Protein AF-A0A7J2SWM5-F1 (afdb_monomer)

Foldseek 3Di:
DDPDPDDDPLRVVLVVVLVVQLVVQLVQLVLCLLQLLAFCPALLLLLLLLLVCVVPQHRADFQCCLFVVDRHCLLVWVQQVSVVVSVQCVVPSAQSSLSSVLSCLQSLLLVLLLVLLVVLPFDSLLSVLLSLLSSLFQLSLLLSLLGRDLLSNLSNLLSQLLSCLVVVVLVVNVVSLVNVLNSGLCSLVLQLLSLVLSLCVPQNVNSVVPVVCCVPPSNVSSVVSNVVSVVSSLVSLCSNLPVVCVPPPDPVVNDDSVVSSVVVVVLLPDFDPDDPLLLLLLVVLLVVLCLLLLVLLVLVVSLCSSQVSVSCCCRTRNVPLRRFSNHNCSSVNNNSSSSSNSSSSSPLQDPDDLSLVLSVVSLVLSCVVDPVCLPDDPRDDDDSVNSCVSPVVSVVVVVVSVVVVVDDDDDDDDDRPVRRVVSSVSSSVSSVSSSVSSNCCHLVNLSQADSDGPRHSSNPTDPDRQLLSVCLVVQCVLPDQAFAEEEEGSCSSVNSSHPRYHYFFPADVRRNNDPDDLVRHGQKYKYFFQGLVRGDPSVNCCFFPVVQKDWAEKEADLDVPPHIITMIGGNDDDDHHYHYSDFNKFAPVQKDAFDADFDQDDPPDQTWGWRPDDPDADKTWGIKDSQTKDFWAKKKKWWFKAFADQFFAWFWKKFKAAPQRPATLDIGTDTPVQAPGHPDIDIDMDMATDLGGTTGIMTTTINGRSPTIMITRIITMDRPDDDPQKDKAFPNLKDADPQWDQDSSRKTKHAFDAWFWGIKDDFDKDAAAKKKKAWPKDFDPKDQLWKKKKWKAFPVNPGTQWIFMDGPVCCPPPRIDMGGGHGITGGIMIIMTTNTIHGMMITGIMMIGTDDPVCPQPKDKDKAWPSLKDADPQWDDDPRKIKGAQDAQFWGIKDDFTKDAFWKKKKKWFKAFAPKDQAKKKKWFKAADLRPGTQDIDIDGPVQHHGGDIDIDIGGDPAMGGRIMTTIGIHRTHGMMMTGIMIMTTTHHHHDHDDDDPDDDDDDDDDDDDDDDDPPDPPVVPPDDDDDDDDDDDDDDDDDDDDDDDPDDDDDDDDDDDDDDDDDDDDDDDDDDDDDDDDDDDDDDDDDDDDDDDDD

Secondary structure (DSSP, 8-state):
-----PPPHHHHHHHHHHHHHHHHHHHHHHHHHTTT---IIIIIHHHHHHHHHHTTSTT--SHHHHHH--S-GGGT---TTHHHHHHHHTTS-SHHHHHHHHHHHHHHHHHHHHHHHHHTT--HHHHHHHHHHHHT-HHHHHHHTT---GGGGHHHHHHHHHHHHHTT-HHHHHHHHHHHHHH-TTHHHHHHHHHHHHHHHHHGGGGG-HHHHTTSHHHHHHHHHHHHHHHHHHHHHHIIIIITHHHHS-TTS---HHHHHHHHHHHTTS-----HHHHHHHHHHHHHHHHHTTTGGGGSGGGHHHHHHHHHIIIII-GGGGS-TTSTTHHHHHHHHHHHHHHHHTT--SS--HHHHHHHHHHHHHHHHHGGGTTS-SSSSS-HHHHHHHHHHHHHHHHHHHHHTTS------S-HHHHHHHHHHHHHHHHHHHHHHHHHHSTTSGGG--SS-TT-GGG---SS--TTGGGHHHHHTTS-TTS-EEE-TTTHHHH-SSSSEEE--S-TTT-S--S-BTTB--SEEEEETTTGGGS-HHHHHHHHTS--EEEEEEEE--SSSS--EEEEEET--S--EEEESS-EEE-TTTSEESSSEEE---TTS--EEEB---SS------EE-EEEEE-SEEEEEEEEEEESS---SEEEEEEEEETTTTEEEEEEEEETTTSSSTT-EEEEEEEEEESS-EEEEEEEEE----SS-EEEEEEEEEE----TTEEEEPGGGSEE-TT-EE-TTS-EEEEEE-SEEEEE---EEE-SEEEEEEEEEEESS--TT-EEEEEEEETTTTEEEEEEEEEGGGHHHHTEEEEEESS-EEEEEEEEEEEEEEEEEEEEEEEEEEEPGGGPSEEEEEEE-TTSSEE-TTEEEETTEEEEES--SEEEEE---EEE-SEEEEEEEEEEESS--TT-EEEEEEEETTTTEEEEEEEEETTT-SSSEEEEEEEEESS-EEEEEEEEEEES--SEEEEEEEEEEEEE----------------------------HHHHHHH-------------------------------------------------------------------------

Radius of gyration: 42.25 Å; Cα contacts (8 Å, |Δi|>4): 2128; chains: 1; bounding box: 121×92×126 Å

Sequence (1096 aa):
MKLRSRLSPASASLLAILAFYTVLLIYLAELRYESFYTQEWDLGIFMQALWSTLHGRLLYDAGDYVTFHTESLLIIHPALILLPLSLIYGLYPHAITLFVIQALAVASSAVPLYMIGERFGASRPALIGAIVVYLLNPFLLGSYFYDFHLEAFLPLESFSLFYLLMRRRYGLAAVVFILGVFTLEIFPFIALFMAIYFAYDRFGIGMLAFWRRIRDGTYRMYLYFAAAAVLSYVMLRFIEHGLVPALVTPTDVQGNTIGLVWRQIIYLFMPSAANYQQIVYSVAYWLLLYASFGFLAFRHPKHLIIALPLLYFSIILMPYFAQYMGFQYGFIFIIPVAIGSIIGLSRLKSGRSASLILSIALILLYYSVIYPGARAFIFKTVGVEELLALLLAPAAIAAAAIVSEGRAIPGVGAQRGRRNLRVASLLLAVLVVLAAADFTFSPLNPNANAPNPPWGSGYTISYHANPAYKYMHDLLSYYETNETVVASSFLFPYVANNLNSYPGGYGPSTFKYLPFKETNLPQYILVDAFEFNQLPSCIQNALVNESFYGLRAWIVSSSPYPGSIMLFQLGYSGSPAIYTAEPLVFDYRNLDLGQGSILVRSNSSPSYYIYEPPNHGGYATMWYGPYTLLPPGTYRANFLIKSVGNYSGYLLTLDVATNLGREIIASEPLYGYELAGPGKWTNVSIEFTLTHVTPLVELRGIWSSGATSLYLANITLEPMQVPGNTTVIFPWQLKHSPQMRIAADGSLVGEDLGPQTAWYGPYIGMQPGLYLVRYNMNSSGASPSDKMQIEVTADYGNVTLYTSPLCAAHMRDGSEFYLLLNGSYSAVEFKAYVYNWSGPLALENITITRLPSSALPLAIHQIYYPCELDTTGAGALSDGVIRAVNAAGTMVWYGPYTTLYPGIYDVTFALNSSGAPADSTLYLQVTANDGSVILREVKVTGAEISGPTPITIPLTLNQTEQYVEFRGYAVNWEGPLELDYIELNGTMTGGVPARRGFGSSGELGYLAEHPFVDWSEDLYRVLHRGLPVVHLGRIAHEPPDRLDHLLRRVRVDQGEPQLPVRRYRGGYDRGPAEHRLHDRLAERVLAGRGQQDVRR

pLDDT: mean 77.26, std 21.42, range [23.33, 98.75]

Nearest PDB structures (foldseek):
  4xup-assembly4_D  TM=3.118E-01  e=1.165E-03  Paenibacillus barcinonensis
  2wze-assembly2_B  TM=5.112E-01  e=3.599E-02  Acetivibrio thermocellus
  2wze-assembly1_A  TM=5.294E-01  e=1.129E-01  Acetivibrio thermocellus
  4xup-assembly2_B  TM=2.538E-01  e=2.430E-03  Paenibacillus barcinonensis
  4xuo-assembly2_B  TM=4.594E-01  e=4.716E-01  Paenibacillus barcinonensis

Solvent-accessible surface area (backbone atoms only — not comparable to full-atom values): 59467 Å² total; per-residue (Å²): 139,86,94,74,85,74,72,53,70,70,57,49,52,50,52,50,51,38,54,52,48,30,53,52,46,33,54,49,51,47,25,16,50,41,46,47,63,40,38,30,86,41,40,12,33,56,46,12,14,32,45,23,44,80,72,79,37,70,32,23,32,45,60,54,20,18,53,70,71,34,59,26,49,43,52,81,48,54,31,59,49,52,62,69,45,20,66,56,35,72,76,49,84,48,72,65,52,52,41,47,53,42,26,50,31,49,43,52,20,51,53,35,46,45,54,45,21,52,74,63,57,37,57,69,66,44,46,54,30,52,46,47,28,57,69,34,21,28,34,51,41,5,15,59,47,38,42,63,62,66,47,41,42,48,37,29,36,52,32,39,30,52,40,24,53,76,68,66,40,54,72,63,23,49,53,39,46,54,50,34,51,23,42,36,80,64,40,22,59,54,47,26,26,48,24,49,37,57,42,38,75,75,43,43,81,64,52,73,46,47,89,70,37,62,73,39,71,64,52,40,52,32,48,50,47,32,50,47,18,55,52,49,41,55,49,41,44,41,36,22,51,36,56,43,43,78,74,63,49,65,78,91,74,67,66,63,33,70,60,51,40,51,49,57,62,49,49,78,77,45,64,49,95,69,54,69,70,42,33,51,38,14,52,48,41,53,52,52,58,38,46,64,55,44,47,29,24,68,69,27,62,69,30,47,54,48,33,50,64,55,48,44,40,26,37,53,39,46,20,75,69,30,60,44,44,11,33,53,52,28,31,61,64,46,44,37,48,52,58,8,21,44,52,14,55,29,66,76,81,62,102,72,57,66,65,60,58,47,24,52,50,51,49,57,43,54,44,64,74,54,61,88,38,90,88,55,57,89,87,80,72,60,49,71,67,57,56,46,55,70,53,47,59,55,53,52,51,53,51,50,54,60,59,55,70,75,73,73,86,88,80,86,80,96,62,66,69,72,49,51,54,55,52,52,54,51,52,30,50,52,30,51,51,37,26,52,50,25,33,58,67,9,51,85,22,76,87,54,34,36,94,81,30,98,39,30,60,10,18,36,62,50,97,56,66,37,68,57,47,82,47,48,64,65,51,51,69,78,56,62,77,86,49,37,30,35,15,21,34,46,51,18,51,81,49,19,81,28,92,43,35,34,68,27,35,86,29,74,88,48,53,78,53,59,93,61,43,86,93,41,69,57,50,27,40,39,40,31,50,64,48,52,90,23,35,46,66,56,57,48,42,34,41,44,74,63,61,48,47,20,56,54,24,34,40,38,37,48,47,88,69,57,31,31,40,35,34,33,26,55,74,43,83,70,84,54,47,79,43,78,49,38,72,39,55,41,35,75,90,46,41,49,76,63,48,58,49,81,55,79,56,64,100,86,46,86,52,32,38,34,32,62,63,68,102,64,80,58,89,38,47,39,34,31,35,62,44,43,58,42,67,54,48,48,34,35,42,33,36,37,33,30,38,60,46,94,53,56,56,73,45,29,32,40,36,34,25,23,74,85,70,76,42,77,57,39,76,48,80,42,40,35,70,79,44,79,44,62,70,35,74,29,77,47,75,50,70,45,57,39,72,30,40,43,53,36,31,23,62,29,38,31,55,38,52,58,86,51,43,38,32,43,44,38,37,39,49,41,72,62,78,65,53,95,53,41,47,77,48,49,37,77,55,37,50,63,30,95,71,39,44,76,45,86,65,34,26,34,31,34,55,60,40,60,72,39,60,48,35,30,34,48,69,40,76,47,60,59,41,44,28,44,37,36,51,47,66,51,71,51,84,48,47,58,66,20,30,32,36,41,37,32,25,22,63,75,67,78,37,80,77,41,37,35,51,39,20,59,69,48,45,83,74,54,32,55,49,78,48,78,38,74,50,73,42,51,38,31,23,50,30,33,35,33,56,36,37,44,39,46,40,36,32,59,34,36,39,40,35,54,50,63,86,80,57,57,69,31,82,42,77,50,75,50,49,39,48,45,40,48,60,38,100,47,24,45,78,53,100,67,23,33,40,29,59,60,32,58,80,41,53,34,37,32,35,39,54,25,55,46,60,9,25,47,33,39,40,29,39,34,29,33,24,61,83,25,46,70,77,11,28,38,39,43,34,37,22,22,61,82,58,77,38,78,79,44,76,44,83,44,36,24,72,74,34,79,36,86,35,74,51,72,43,83,46,77,38,92,44,26,41,46,38,28,27,52,30,37,37,23,38,61,25,43,43,47,41,34,37,58,35,37,38,40,39,35,36,39,62,55,65,48,76,66,80,86,73,92,75,90,82,85,86,88,80,90,88,88,83,87,84,82,87,81,90,64,73,72,70,70,74,74,79,77,83,86,83,85,89,77,93,82,79,90,89,80,89,86,88,92,84,82,82,90,89,81,86,86,87,89,79,90,86,87,82,83,90,88,84,88,88,89,82,90,90,86,82,86,82,88,86,86,87,85,90,89,82,87,88,88,88,80,90,83,92,86,93,86,89,86,87,79,87,81,86,133

Mean predicted aligned error: 17.8 Å

Structure (mmCIF, N/CA/C/O backbone):
data_AF-A0A7J2SWM5-F1
#
_entry.id   AF-A0A7J2SWM5-F1
#
loop_
_atom_site.group_PDB
_atom_site.id
_atom_site.type_symbol
_atom_site.label_atom_id
_atom_site.label_alt_id
_atom_site.label_comp_id
_atom_site.label_asym_id
_atom_site.label_entity_id
_atom_site.label_seq_id
_atom_site.pdbx_PDB_ins_code
_atom_site.Cartn_x
_atom_site.Cartn_y
_atom_site.Cartn_z
_atom_site.occupancy
_atom_site.B_iso_or_equiv
_atom_site.auth_seq_id
_atom_site.auth_comp_id
_atom_site.auth_asym_id
_atom_site.auth_atom_id
_atom_site.pdbx_PDB_model_num
ATOM 1 N N . MET A 1 1 ? -41.248 -31.120 19.106 1.00 33.94 1 MET A N 1
ATOM 2 C CA . MET A 1 1 ? -40.777 -29.717 19.250 1.00 33.94 1 MET A CA 1
ATOM 3 C C . MET A 1 1 ? -41.685 -28.780 18.453 1.00 33.94 1 MET A C 1
ATOM 5 O O . MET A 1 1 ? -42.180 -29.207 17.420 1.00 33.94 1 MET A O 1
ATOM 9 N N . LYS A 1 2 ? -41.901 -27.529 18.891 1.00 33.38 2 LYS A N 1
ATOM 10 C CA . LYS A 1 2 ? -42.602 -26.484 18.108 1.00 33.38 2 LYS A CA 1
ATOM 11 C C . LYS A 1 2 ? -41.698 -25.253 17.927 1.00 33.38 2 LYS A C 1
ATOM 13 O O . LYS A 1 2 ? -41.814 -24.288 18.676 1.00 33.38 2 LYS A O 1
ATOM 18 N N . LEU A 1 3 ? -40.810 -25.271 16.929 1.00 39.44 3 LEU A N 1
ATOM 19 C CA . LEU A 1 3 ? -40.121 -24.052 16.485 1.00 39.44 3 LEU A CA 1
ATOM 20 C C . LEU A 1 3 ? -41.102 -23.192 15.677 1.00 39.44 3 LEU A C 1
ATOM 22 O O . LEU A 1 3 ? -41.397 -23.518 14.530 1.00 39.44 3 LEU A O 1
ATOM 26 N N . ARG A 1 4 ? -41.614 -22.102 16.268 1.00 41.44 4 ARG A N 1
ATOM 27 C CA . ARG A 1 4 ? -42.231 -20.977 15.526 1.00 41.44 4 ARG A CA 1
ATOM 28 C C . ARG A 1 4 ? -42.375 -19.691 16.356 1.00 41.44 4 ARG A C 1
ATOM 30 O O . ARG A 1 4 ? -43.365 -18.970 16.245 1.00 41.44 4 ARG A O 1
ATOM 37 N N . SER A 1 5 ? -41.363 -19.358 17.157 1.00 45.75 5 SER A N 1
ATOM 38 C CA . SER A 1 5 ? -41.208 -18.003 17.697 1.00 45.75 5 SER A CA 1
ATOM 39 C C . SER A 1 5 ? -40.837 -17.043 16.561 1.00 45.75 5 SER A C 1
ATOM 41 O O . SER A 1 5 ? -39.659 -16.861 16.256 1.00 45.75 5 SER A O 1
ATOM 43 N N . ARG A 1 6 ? -41.842 -16.449 15.902 1.00 52.25 6 ARG A N 1
ATOM 44 C CA . ARG A 1 6 ? -41.612 -15.336 14.967 1.00 52.25 6 ARG A CA 1
ATOM 45 C C . ARG A 1 6 ? -40.879 -14.218 15.717 1.00 52.25 6 ARG A C 1
ATOM 47 O O . ARG A 1 6 ? -41.316 -13.829 16.800 1.00 52.25 6 ARG A O 1
ATOM 54 N N . LEU A 1 7 ? -39.781 -13.720 15.147 1.00 61.47 7 LEU A N 1
ATOM 55 C CA . LEU A 1 7 ? -39.074 -12.547 15.666 1.00 61.47 7 LEU A CA 1
ATOM 56 C C . LEU A 1 7 ? -40.048 -11.369 15.791 1.00 61.47 7 LEU A C 1
ATOM 58 O O . LEU A 1 7 ? -40.961 -11.221 14.975 1.00 61.47 7 LEU A O 1
ATOM 62 N N . SER A 1 8 ? -39.861 -10.518 16.804 1.00 74.25 8 SER A N 1
ATOM 63 C CA . SER A 1 8 ? -40.650 -9.284 16.877 1.00 74.25 8 SER A CA 1
ATOM 64 C C . SER A 1 8 ? -40.290 -8.383 15.686 1.00 74.25 8 SER A C 1
ATOM 66 O O . SER A 1 8 ? -39.123 -8.389 15.289 1.00 74.25 8 SER A O 1
ATOM 68 N N . PRO A 1 9 ? -41.220 -7.582 15.128 1.00 74.75 9 PRO A N 1
ATOM 69 C CA . PRO A 1 9 ? -40.916 -6.734 13.974 1.00 74.75 9 PRO A CA 1
ATOM 70 C C . PRO A 1 9 ? -39.692 -5.835 14.191 1.00 74.75 9 PRO A C 1
ATOM 72 O O . PRO A 1 9 ? -38.827 -5.776 13.333 1.00 74.75 9 PRO A O 1
ATOM 75 N N . ALA A 1 10 ? -39.543 -5.248 15.384 1.00 71.94 10 ALA A N 1
ATOM 76 C CA . ALA A 1 10 ? -38.369 -4.449 15.748 1.00 71.94 10 ALA A CA 1
ATOM 77 C C . ALA A 1 10 ? -37.061 -5.265 15.798 1.00 71.94 10 ALA A C 1
ATOM 79 O O . ALA A 1 10 ? -36.004 -4.748 15.454 1.00 71.94 10 ALA A O 1
ATOM 80 N N . SER A 1 11 ? -37.124 -6.539 16.199 1.00 77.38 11 SER A N 1
ATOM 81 C CA . SER A 1 11 ? -35.970 -7.450 16.183 1.00 77.38 11 SER A CA 1
ATOM 82 C C . SER A 1 11 ? -35.566 -7.819 14.754 1.00 77.38 11 SER A C 1
ATOM 84 O O . SER A 1 11 ? -34.379 -7.906 14.465 1.00 77.38 11 SER A O 1
ATOM 86 N N . ALA A 1 12 ? -36.543 -8.006 13.861 1.00 75.75 12 ALA A N 1
ATOM 87 C CA . ALA A 1 12 ? -36.291 -8.232 12.441 1.00 75.75 12 ALA A CA 1
ATOM 88 C C . ALA A 1 12 ? -35.722 -6.973 11.762 1.00 75.75 12 ALA A C 1
ATOM 90 O O . ALA A 1 12 ? -34.742 -7.079 11.034 1.00 75.75 12 ALA A O 1
ATOM 91 N N . SER A 1 13 ? -36.264 -5.783 12.057 1.00 79.69 13 SER A N 1
ATOM 92 C CA . SER A 1 13 ? -35.716 -4.505 11.579 1.00 79.69 13 SER A CA 1
ATOM 93 C C . SER A 1 13 ? -34.278 -4.280 12.044 1.00 79.69 13 SER A C 1
ATOM 95 O O . SER A 1 13 ? -33.450 -3.888 11.233 1.00 79.69 13 SER A O 1
ATOM 97 N N . LEU A 1 14 ? -33.961 -4.561 13.316 1.00 84.44 14 LEU A N 1
ATOM 98 C CA . LEU A 1 14 ? -32.589 -4.460 13.820 1.00 84.44 14 LEU A CA 1
ATOM 99 C C . LEU A 1 14 ? -31.651 -5.397 13.049 1.00 84.44 14 LEU A C 1
ATOM 101 O O . LEU A 1 14 ? -30.651 -4.936 12.519 1.00 84.44 14 LEU A O 1
ATOM 105 N N . LEU A 1 15 ? -31.988 -6.685 12.926 1.00 87.06 15 LEU A N 1
ATOM 106 C CA . LEU A 1 15 ? -31.148 -7.646 12.200 1.00 87.06 15 LEU A CA 1
ATOM 107 C C . LEU A 1 15 ? -30.983 -7.293 10.712 1.00 87.06 15 LEU A C 1
ATOM 109 O O . LEU A 1 15 ? -29.900 -7.487 10.174 1.00 87.06 15 LEU A O 1
ATOM 113 N N . ALA A 1 16 ? -32.010 -6.735 10.064 1.00 81.94 16 ALA A N 1
ATOM 114 C CA . ALA A 1 16 ? -31.913 -6.253 8.686 1.00 81.94 16 ALA A CA 1
ATOM 115 C C . ALA A 1 16 ? -30.977 -5.037 8.551 1.00 81.94 16 ALA A C 1
ATOM 117 O O . ALA A 1 16 ? -30.171 -4.998 7.626 1.00 81.94 16 ALA A O 1
ATOM 118 N N . ILE A 1 17 ? -31.039 -4.082 9.491 1.00 87.88 17 ILE A N 1
ATOM 119 C CA . ILE A 1 17 ? -30.114 -2.935 9.545 1.00 87.88 17 ILE A CA 1
ATOM 120 C C . ILE A 1 17 ? -28.674 -3.422 9.739 1.00 87.88 17 ILE A C 1
ATOM 122 O O . ILE A 1 17 ? -27.792 -2.977 9.014 1.00 87.88 17 ILE A O 1
ATOM 126 N N . LEU A 1 18 ? -28.435 -4.356 10.668 1.00 92.50 18 LEU A N 1
ATOM 127 C CA . LEU A 1 18 ? -27.088 -4.879 10.921 1.00 92.50 18 LEU A CA 1
ATOM 128 C C . LEU A 1 18 ? -26.544 -5.683 9.735 1.00 92.50 18 LEU A C 1
ATOM 130 O O . LEU A 1 18 ? -25.392 -5.490 9.372 1.00 92.50 18 LEU A O 1
ATOM 134 N N . ALA A 1 19 ? -27.363 -6.518 9.089 1.00 88.81 19 ALA A N 1
ATOM 135 C CA . ALA A 1 19 ? -26.943 -7.267 7.904 1.00 88.81 19 ALA A CA 1
ATOM 136 C C . ALA A 1 19 ? -26.587 -6.341 6.727 1.00 88.81 19 ALA A C 1
ATOM 138 O O . ALA A 1 19 ? -25.548 -6.527 6.098 1.00 88.81 19 ALA A O 1
ATOM 139 N N . PHE A 1 20 ? -27.408 -5.316 6.464 1.00 88.75 20 PHE A N 1
ATOM 140 C CA . PHE A 1 20 ? -27.101 -4.294 5.458 1.00 88.75 20 PHE A CA 1
ATOM 141 C C . PHE A 1 20 ? -25.815 -3.529 5.799 1.00 88.75 20 PHE A C 1
ATOM 143 O O . PHE A 1 20 ? -24.957 -3.365 4.939 1.00 88.75 20 PHE A O 1
ATOM 150 N N . TYR A 1 21 ? -25.662 -3.109 7.057 1.00 92.88 21 TYR A N 1
ATOM 151 C CA . TYR A 1 21 ? -24.493 -2.369 7.527 1.00 92.88 21 TYR A CA 1
ATOM 152 C C . TYR A 1 21 ? -23.203 -3.197 7.414 1.00 92.88 21 TYR A C 1
ATOM 154 O O . TYR A 1 21 ? -22.222 -2.702 6.875 1.00 92.88 21 TYR A O 1
ATOM 162 N N . THR A 1 22 ? -23.206 -4.473 7.819 1.00 95.81 22 THR A N 1
ATOM 163 C CA . THR A 1 22 ? -22.055 -5.376 7.641 1.00 95.81 22 THR A CA 1
ATOM 164 C C . THR A 1 22 ? -21.666 -5.525 6.168 1.00 95.81 22 THR A C 1
ATOM 166 O O . THR A 1 22 ? -20.486 -5.416 5.853 1.00 95.81 22 THR A O 1
ATOM 169 N N . VAL A 1 23 ? -22.630 -5.722 5.258 1.00 94.31 23 VAL A N 1
ATOM 170 C CA . VAL A 1 23 ? -22.345 -5.831 3.813 1.00 94.31 23 VAL A CA 1
ATOM 171 C C . VAL A 1 23 ? -21.801 -4.517 3.242 1.00 94.31 23 VAL A C 1
ATOM 173 O O . VAL A 1 23 ? -20.840 -4.546 2.479 1.00 94.31 23 VAL A O 1
ATOM 176 N N . LEU A 1 24 ? -22.367 -3.371 3.639 1.00 91.88 24 LEU A N 1
ATOM 177 C CA . LEU A 1 24 ? -21.892 -2.046 3.230 1.00 91.88 24 LEU A CA 1
ATOM 178 C C . LEU A 1 24 ? -20.453 -1.782 3.698 1.00 91.88 24 LEU A C 1
ATOM 180 O O . LEU A 1 24 ? -19.645 -1.287 2.918 1.00 91.88 24 LEU A O 1
ATOM 184 N N . LEU A 1 25 ? -20.133 -2.131 4.948 1.00 95.06 25 LEU A N 1
ATOM 185 C CA . LEU A 1 25 ? -18.788 -1.990 5.501 1.00 95.06 25 LEU A CA 1
ATOM 186 C C . LEU A 1 25 ? -17.763 -2.842 4.743 1.00 95.06 25 LEU A C 1
ATOM 188 O O . LEU A 1 25 ? -16.750 -2.302 4.311 1.00 95.06 25 LEU A O 1
ATOM 192 N N . ILE A 1 26 ? -18.052 -4.132 4.524 1.00 96.00 26 ILE A N 1
ATOM 193 C CA . ILE A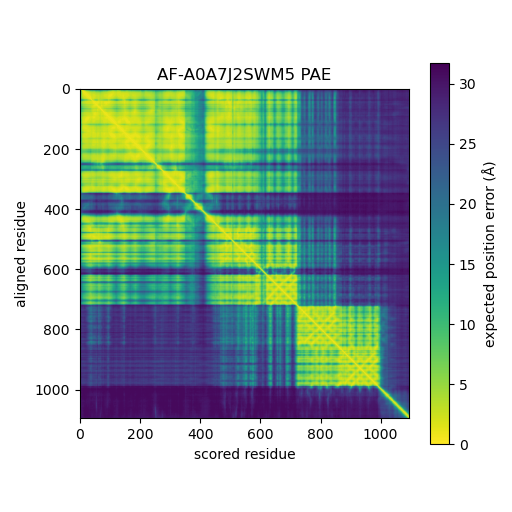 1 26 ? -17.159 -5.036 3.776 1.00 96.00 26 ILE A CA 1
ATOM 194 C C . ILE A 1 26 ? -16.933 -4.512 2.354 1.00 96.00 26 ILE A C 1
ATOM 196 O O . ILE A 1 26 ? -15.796 -4.439 1.910 1.00 96.00 26 ILE A O 1
ATOM 200 N N . TYR A 1 27 ? -17.997 -4.101 1.656 1.00 93.88 27 TYR A N 1
ATOM 201 C CA . TYR A 1 27 ? -17.902 -3.592 0.285 1.00 93.88 27 TYR A CA 1
ATOM 202 C C . TYR A 1 27 ? -17.042 -2.323 0.174 1.00 93.88 27 TYR A C 1
ATOM 204 O O . TYR A 1 27 ? -16.241 -2.201 -0.748 1.00 93.88 27 TYR A O 1
ATOM 212 N N . LEU A 1 28 ? -17.176 -1.386 1.118 1.00 92.56 28 LEU A N 1
ATOM 213 C CA . LEU A 1 28 ? -16.384 -0.152 1.124 1.00 92.56 28 LEU A CA 1
ATOM 214 C C . LEU A 1 28 ? -14.937 -0.369 1.601 1.00 92.56 28 LEU A C 1
ATOM 216 O O . LEU A 1 28 ? -14.047 0.349 1.152 1.00 92.56 28 LEU A O 1
ATOM 220 N N . ALA A 1 29 ? -14.687 -1.356 2.467 1.00 94.38 29 ALA A N 1
ATOM 221 C CA . ALA A 1 29 ? -13.331 -1.770 2.829 1.00 94.38 29 ALA A CA 1
ATOM 222 C C . ALA A 1 29 ? -12.620 -2.452 1.647 1.00 94.38 29 ALA A C 1
ATOM 224 O O . ALA A 1 29 ? -11.481 -2.102 1.342 1.00 94.38 29 ALA A O 1
ATOM 225 N N . GLU A 1 30 ? -13.314 -3.336 0.921 1.00 94.06 30 GLU A N 1
ATOM 226 C CA . GLU A 1 30 ? -12.771 -3.967 -0.286 1.00 94.06 30 GLU A CA 1
ATOM 227 C C . GLU A 1 30 ? -12.490 -2.913 -1.368 1.00 94.06 30 GLU A C 1
ATOM 229 O O . GLU A 1 30 ? -11.375 -2.859 -1.865 1.00 94.06 30 GLU A O 1
ATOM 234 N N . LEU A 1 31 ? -13.410 -1.975 -1.644 1.00 92.56 31 LEU A N 1
ATOM 235 C CA . LEU A 1 31 ? -13.146 -0.862 -2.575 1.00 92.56 31 LEU A CA 1
ATOM 236 C C . LEU A 1 31 ? -11.941 0.006 -2.171 1.00 92.56 31 LEU A C 1
ATOM 238 O O . LEU A 1 31 ? -11.277 0.572 -3.042 1.00 92.56 31 LEU A O 1
ATOM 242 N N . ARG A 1 32 ? -11.647 0.134 -0.869 1.00 91.50 32 ARG A N 1
ATOM 243 C CA . ARG A 1 32 ? -10.463 0.851 -0.369 1.00 91.50 32 ARG A CA 1
ATOM 244 C C . ARG A 1 32 ? -9.177 0.055 -0.620 1.00 91.50 32 ARG A C 1
ATOM 246 O O . ARG A 1 32 ? -8.192 0.654 -1.050 1.00 91.50 32 ARG A O 1
ATOM 253 N N . TYR A 1 33 ? -9.210 -1.266 -0.431 1.00 93.56 33 TYR A N 1
ATOM 254 C CA . TYR A 1 33 ? -8.131 -2.192 -0.801 1.00 93.56 33 TYR A CA 1
ATOM 255 C C . TYR A 1 33 ? -7.897 -2.192 -2.322 1.00 93.56 33 TYR A C 1
ATOM 257 O O . TYR A 1 33 ? -6.793 -1.874 -2.759 1.00 93.56 33 TYR A O 1
ATOM 265 N N . GLU A 1 34 ? -8.952 -2.368 -3.130 1.00 93.31 34 GLU A N 1
ATOM 266 C CA . GLU A 1 34 ? -8.953 -2.273 -4.605 1.00 93.31 34 GLU A CA 1
ATOM 267 C C . GLU A 1 34 ? -8.549 -0.890 -5.150 1.00 93.31 34 GLU A C 1
ATOM 269 O O . GLU A 1 34 ? -8.330 -0.724 -6.351 1.00 93.31 34 GLU A O 1
ATOM 274 N N . SER A 1 35 ? -8.471 0.123 -4.285 1.00 91.50 35 SER A N 1
ATOM 275 C CA . SER A 1 35 ? -7.983 1.468 -4.612 1.00 91.50 35 SER A CA 1
ATOM 276 C C . SER A 1 35 ? -6.586 1.761 -4.066 1.00 91.50 35 SER A C 1
ATOM 278 O O . SER A 1 35 ? -6.136 2.901 -4.155 1.00 91.50 35 SER A O 1
ATOM 280 N N . PHE A 1 36 ? -5.909 0.740 -3.533 1.00 92.19 36 PHE A N 1
ATOM 281 C CA . PHE A 1 36 ? -4.578 0.794 -2.926 1.00 92.19 36 PHE A CA 1
ATOM 282 C C . PHE A 1 36 ? -4.471 1.701 -1.688 1.00 92.19 36 PHE A C 1
ATOM 284 O O . PHE A 1 36 ? -3.376 2.072 -1.312 1.00 92.19 36 PHE A O 1
ATOM 291 N N . TYR A 1 37 ? -5.566 2.043 -1.000 1.00 89.88 37 TYR A N 1
ATOM 292 C CA . TYR A 1 37 ? -5.523 2.973 0.145 1.00 89.88 37 TYR A CA 1
ATOM 293 C C . TYR A 1 37 ? -5.271 2.310 1.518 1.00 89.88 37 TYR A C 1
ATOM 295 O O . TYR A 1 37 ? -5.346 2.985 2.542 1.00 89.88 37 TYR A O 1
ATOM 303 N N . THR A 1 38 ? -4.990 1.006 1.559 1.00 88.12 38 THR A N 1
ATOM 304 C CA . THR A 1 38 ? -4.705 0.219 2.779 1.00 88.12 38 THR A CA 1
ATOM 305 C C . THR A 1 38 ? -3.206 0.122 3.065 1.00 88.12 38 THR A C 1
ATOM 307 O O . THR A 1 38 ? -2.442 -0.107 2.129 1.00 88.12 38 THR A O 1
ATOM 310 N N . GLN A 1 39 ? -2.780 0.240 4.325 1.00 83.50 39 GLN A N 1
ATOM 311 C CA . GLN A 1 39 ? -1.371 0.483 4.676 1.00 83.50 39 GLN A CA 1
ATOM 312 C C . GLN A 1 39 ? -0.627 -0.705 5.310 1.00 83.50 39 GLN A C 1
ATOM 314 O O . GLN A 1 39 ? -1.209 -1.593 5.938 1.00 83.50 39 GLN A O 1
ATOM 319 N N . GLU A 1 40 ? 0.703 -0.672 5.179 1.00 80.81 40 GLU A N 1
ATOM 320 C CA . GLU A 1 40 ? 1.653 -1.612 5.783 1.00 80.81 40 GLU A CA 1
ATOM 321 C C . GLU A 1 40 ? 1.516 -1.721 7.309 1.00 80.81 40 GLU A C 1
ATOM 323 O O . GLU A 1 40 ? 1.507 -2.828 7.841 1.00 80.81 40 GLU A O 1
ATOM 328 N N . TRP A 1 41 ? 1.363 -0.584 7.992 1.00 79.00 41 TRP A N 1
ATOM 329 C CA . TRP A 1 41 ? 1.456 -0.458 9.450 1.00 79.00 41 TRP A CA 1
ATOM 330 C C . TRP A 1 41 ? 0.295 -1.076 10.214 1.00 79.00 41 TRP A C 1
ATOM 332 O O . TRP A 1 41 ? 0.475 -1.535 11.334 1.00 79.00 41 TRP A O 1
ATOM 342 N N . ASP A 1 42 ? -0.882 -1.099 9.600 1.00 84.56 42 ASP A N 1
ATOM 343 C CA . ASP A 1 42 ? -2.101 -1.561 10.243 1.00 84.56 42 ASP A CA 1
ATOM 344 C C . ASP A 1 42 ? -2.558 -2.873 9.583 1.00 84.56 42 ASP A C 1
ATOM 346 O O . ASP A 1 42 ? -2.381 -3.958 10.142 1.00 84.56 42 ASP A O 1
ATOM 350 N N . LEU A 1 43 ? -3.062 -2.825 8.341 1.00 93.88 43 LEU A N 1
ATOM 351 C CA . LEU A 1 43 ? -3.511 -4.035 7.640 1.00 93.88 43 LEU A CA 1
ATOM 352 C C . LEU A 1 43 ? -2.354 -5.009 7.354 1.00 93.88 43 LEU A C 1
ATOM 354 O O . LEU A 1 43 ? -2.514 -6.218 7.544 1.00 93.88 43 LEU A O 1
ATOM 358 N N . GLY A 1 44 ? -1.202 -4.497 6.912 1.00 93.50 44 GLY A N 1
ATOM 359 C CA . GLY A 1 44 ? -0.033 -5.310 6.565 1.00 93.50 44 GLY A CA 1
ATOM 360 C C . GLY A 1 44 ? 0.537 -6.093 7.751 1.00 93.50 44 GLY A C 1
ATOM 361 O O . GLY A 1 44 ? 0.714 -7.309 7.638 1.00 93.50 44 GLY A O 1
ATOM 362 N N . ILE A 1 45 ? 0.756 -5.428 8.893 1.00 92.81 45 ILE A N 1
ATOM 363 C CA . ILE A 1 45 ? 1.221 -6.058 10.141 1.00 92.81 45 ILE A CA 1
ATOM 364 C C . ILE A 1 45 ? 0.279 -7.192 10.561 1.00 92.81 45 ILE A C 1
ATOM 366 O O . ILE A 1 45 ? 0.735 -8.319 10.773 1.00 92.81 45 ILE A O 1
ATOM 370 N N . PHE A 1 46 ? -1.038 -6.958 10.611 1.00 96.38 46 PHE A N 1
ATOM 371 C CA . PHE A 1 46 ? -1.973 -8.019 10.999 1.00 96.38 46 PHE A CA 1
ATOM 372 C C . PHE A 1 46 ? -2.033 -9.166 9.977 1.00 96.38 46 PHE A C 1
ATOM 374 O O . PHE A 1 46 ? -2.079 -10.326 10.392 1.00 96.38 46 PHE A O 1
ATOM 381 N N . MET A 1 47 ? -1.984 -8.897 8.667 1.00 97.56 47 MET A N 1
ATOM 382 C CA . MET A 1 47 ? -1.930 -9.960 7.650 1.00 97.56 47 MET A CA 1
ATOM 383 C C . MET A 1 47 ? -0.666 -10.822 7.798 1.00 97.56 47 MET A C 1
ATOM 385 O O . MET A 1 47 ? -0.775 -12.052 7.848 1.00 97.56 47 MET A O 1
ATOM 389 N N . GLN A 1 48 ? 0.512 -10.206 7.950 1.00 96.31 48 GLN A N 1
ATOM 390 C CA . GLN A 1 48 ? 1.771 -10.943 8.076 1.00 96.31 48 GLN A CA 1
ATOM 391 C C . GLN A 1 48 ? 1.883 -11.691 9.409 1.00 96.31 48 GLN A C 1
ATOM 393 O O . GLN A 1 48 ? 2.249 -12.865 9.398 1.00 96.31 48 GLN A O 1
ATOM 398 N N . ALA A 1 49 ? 1.497 -11.091 10.540 1.00 96.38 49 ALA A N 1
ATOM 399 C CA . ALA A 1 49 ? 1.517 -11.758 11.846 1.00 96.38 49 ALA A CA 1
ATOM 400 C C . ALA A 1 49 ? 0.590 -12.988 11.891 1.00 96.38 49 ALA A C 1
ATOM 402 O O . ALA A 1 49 ? 0.954 -14.046 12.423 1.00 96.38 49 ALA A O 1
ATOM 403 N N . LEU A 1 50 ? -0.607 -12.889 11.305 1.00 97.81 50 LEU A N 1
ATOM 404 C CA . LEU A 1 50 ? -1.546 -14.012 11.231 1.00 97.81 50 LEU A CA 1
ATOM 405 C C . LEU A 1 50 ? -1.045 -15.106 10.275 1.00 97.81 50 LEU A C 1
ATOM 407 O O . LEU A 1 50 ? -1.152 -16.288 10.607 1.00 97.81 50 LEU A O 1
ATOM 411 N N . TRP A 1 51 ? -0.448 -14.735 9.137 1.00 96.94 51 TRP A N 1
ATOM 412 C CA . TRP A 1 51 ? 0.183 -15.675 8.206 1.00 96.94 51 TRP A CA 1
ATOM 413 C C . TRP A 1 51 ? 1.391 -16.395 8.822 1.00 96.94 51 TRP A C 1
ATOM 415 O O . TRP A 1 51 ? 1.472 -17.626 8.788 1.00 96.94 51 TRP A O 1
ATOM 425 N N . SER A 1 52 ? 2.316 -15.644 9.418 1.00 95.94 52 SER A N 1
ATOM 426 C CA . SER A 1 52 ? 3.589 -16.145 9.941 1.00 95.94 52 SER A CA 1
ATOM 427 C C . SER A 1 52 ? 3.404 -17.136 11.087 1.00 95.94 52 SER A C 1
ATOM 429 O O . SER A 1 52 ? 4.122 -18.137 11.162 1.00 95.94 52 SER A O 1
ATOM 431 N N . THR A 1 53 ? 2.362 -16.933 11.901 1.00 96.00 53 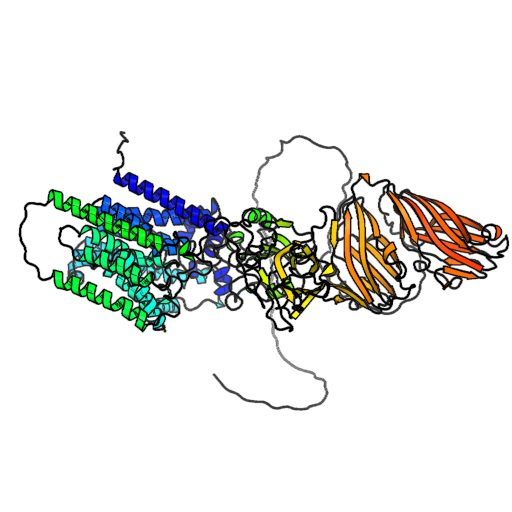THR A N 1
ATOM 432 C CA . THR A 1 53 ? 1.971 -17.831 12.999 1.00 96.00 53 THR A CA 1
ATOM 433 C C . THR A 1 53 ? 1.683 -19.253 12.516 1.00 96.00 53 THR A C 1
ATOM 435 O O . THR A 1 53 ? 2.009 -20.214 13.212 1.00 96.00 53 THR A O 1
ATOM 438 N N . LEU A 1 54 ? 1.109 -19.406 11.318 1.00 96.44 54 LEU A N 1
ATOM 439 C CA . LEU A 1 54 ? 0.856 -20.715 10.704 1.00 96.44 54 LEU A CA 1
ATOM 440 C C . LEU A 1 54 ? 2.111 -21.315 10.047 1.00 96.44 54 LEU A C 1
ATOM 442 O O . LEU A 1 54 ? 2.182 -22.527 9.858 1.00 96.44 54 LEU A O 1
ATOM 446 N N . HIS A 1 55 ? 3.107 -20.478 9.746 1.00 94.69 55 HIS A N 1
ATOM 447 C CA . HIS A 1 55 ? 4.345 -20.824 9.041 1.00 94.69 55 HIS A CA 1
ATOM 448 C C . HIS A 1 55 ? 5.586 -20.816 9.957 1.00 94.69 55 HIS A C 1
ATOM 450 O O . HIS A 1 55 ? 6.717 -20.720 9.490 1.00 94.69 55 HIS A O 1
ATOM 456 N N . GLY A 1 56 ? 5.384 -20.963 11.272 1.00 91.31 56 GLY A N 1
ATOM 457 C CA . GLY A 1 56 ? 6.451 -21.235 12.244 1.00 91.31 56 GLY A CA 1
ATOM 458 C C . GLY A 1 56 ? 7.082 -20.018 12.931 1.00 91.31 56 GLY A C 1
ATOM 459 O O . GLY A 1 56 ? 7.982 -20.210 13.747 1.00 91.31 56 GLY A O 1
ATOM 460 N N . ARG A 1 57 ? 6.611 -18.790 12.674 1.00 91.38 57 ARG A N 1
ATOM 461 C CA . ARG A 1 57 ? 7.048 -17.568 13.377 1.00 91.38 57 ARG A CA 1
ATOM 462 C C . ARG A 1 57 ? 5.876 -16.952 14.148 1.00 91.38 57 ARG A C 1
ATOM 464 O O . ARG A 1 57 ? 4.923 -16.475 13.551 1.00 91.38 57 ARG A O 1
ATOM 471 N N . LEU A 1 58 ? 5.916 -16.987 15.481 1.00 92.38 58 LEU A N 1
ATOM 472 C CA . LEU A 1 58 ? 4.777 -16.620 16.334 1.00 92.38 58 LEU A CA 1
ATOM 473 C C . LEU A 1 58 ? 4.440 -15.120 16.253 1.00 92.38 58 LEU A C 1
ATOM 475 O O . LEU A 1 58 ? 5.095 -14.308 16.901 1.00 92.38 58 LEU A O 1
ATOM 479 N N . LEU A 1 59 ? 3.375 -14.775 15.523 1.00 94.19 59 LEU A N 1
ATOM 480 C CA . LEU A 1 59 ? 2.889 -13.403 15.328 1.00 94.19 59 LEU A CA 1
ATOM 481 C C . LEU A 1 59 ? 4.006 -12.434 14.898 1.00 94.19 59 LEU A C 1
ATOM 483 O O . LEU A 1 59 ? 4.093 -11.322 15.405 1.00 94.19 59 LEU A O 1
ATOM 487 N N . TYR A 1 60 ? 4.872 -12.888 13.988 1.00 93.81 60 TYR A N 1
ATOM 488 C CA . TYR A 1 60 ? 5.940 -12.086 13.389 1.00 93.81 60 TYR A CA 1
ATOM 489 C C . TYR A 1 60 ? 5.402 -11.235 12.242 1.00 93.81 60 TYR A C 1
ATOM 491 O O . TYR A 1 60 ? 4.815 -11.775 11.298 1.00 93.81 60 TYR A O 1
ATOM 499 N N . ASP A 1 61 ? 5.703 -9.948 12.281 1.00 92.50 61 ASP A N 1
ATOM 500 C CA . ASP A 1 61 ? 5.622 -9.029 11.158 1.00 92.50 61 ASP A CA 1
ATOM 501 C C . ASP A 1 61 ? 6.992 -8.370 10.915 1.00 92.50 61 ASP A C 1
ATOM 503 O O . ASP A 1 61 ? 7.895 -8.386 11.756 1.00 92.50 61 ASP A O 1
ATOM 507 N N . ALA A 1 62 ? 7.155 -7.799 9.730 1.00 90.56 62 ALA A N 1
ATOM 508 C CA . ALA A 1 62 ? 8.374 -7.138 9.312 1.00 90.56 62 ALA A CA 1
ATOM 509 C C . ALA A 1 62 ? 8.418 -5.652 9.707 1.00 90.56 62 ALA A C 1
ATOM 511 O O . ALA A 1 62 ? 9.515 -5.105 9.750 1.00 90.56 62 ALA A O 1
ATOM 512 N N . GLY A 1 63 ? 7.287 -4.997 10.000 1.00 87.75 63 GLY A N 1
ATOM 513 C CA . GLY A 1 63 ? 7.205 -3.553 10.271 1.00 87.75 63 GLY A CA 1
ATOM 514 C C . GLY A 1 63 ? 7.768 -3.170 11.638 1.00 87.75 63 GLY A C 1
ATOM 515 O O . GLY A 1 63 ? 8.701 -2.356 11.733 1.00 87.75 63 GLY A O 1
ATOM 516 N N . ASP A 1 64 ? 7.283 -3.834 12.686 1.00 85.88 64 ASP A N 1
ATOM 517 C CA . ASP A 1 64 ? 7.818 -3.708 14.041 1.00 85.88 64 ASP A CA 1
ATOM 518 C C . ASP A 1 64 ? 9.236 -4.298 14.137 1.00 85.88 64 ASP A C 1
ATOM 520 O O . ASP A 1 64 ? 10.077 -3.797 14.896 1.00 85.88 64 ASP A O 1
ATOM 524 N N . TYR A 1 65 ? 9.573 -5.282 13.294 1.00 87.19 65 TYR A N 1
ATOM 525 C CA . TYR A 1 65 ? 10.948 -5.762 13.157 1.00 87.19 65 TYR A CA 1
ATOM 526 C C . TYR A 1 65 ? 11.895 -4.683 12.603 1.00 87.19 65 TYR A C 1
ATOM 528 O O . TYR A 1 65 ? 12.897 -4.371 13.251 1.00 87.19 65 TYR A O 1
ATOM 536 N N . VAL A 1 66 ? 11.608 -4.066 11.446 1.00 85.38 66 VAL A N 1
ATOM 537 C CA . VAL A 1 66 ? 12.538 -3.086 10.840 1.00 85.38 66 VAL A CA 1
ATOM 538 C C . VAL A 1 66 ? 12.633 -1.772 11.624 1.00 85.38 66 VAL A C 1
ATOM 540 O O . VAL A 1 66 ? 13.621 -1.049 11.476 1.00 85.38 66 VAL A O 1
ATOM 543 N N . THR A 1 67 ? 11.657 -1.470 12.486 1.00 81.25 67 THR A N 1
ATOM 544 C CA . THR A 1 67 ? 11.577 -0.200 13.236 1.00 81.25 67 THR A CA 1
ATOM 545 C C . THR A 1 67 ? 12.000 -0.329 14.699 1.00 81.25 67 THR A C 1
ATOM 547 O O . THR A 1 67 ? 12.755 0.513 15.198 1.00 81.25 67 THR A O 1
ATOM 550 N N . PHE A 1 68 ? 11.554 -1.387 15.383 1.00 78.75 68 PHE A N 1
ATOM 551 C CA . PHE A 1 68 ? 11.762 -1.606 16.821 1.00 78.75 68 PHE A CA 1
ATOM 552 C C . PHE A 1 68 ? 12.593 -2.860 17.140 1.00 78.75 68 PHE A C 1
ATOM 554 O O . PHE A 1 68 ? 12.762 -3.182 18.315 1.00 78.75 68 PHE A O 1
ATOM 561 N N . HIS A 1 69 ? 13.106 -3.568 16.126 1.00 81.06 69 HIS A N 1
ATOM 562 C CA . HIS A 1 69 ? 13.820 -4.848 16.259 1.00 81.06 69 HIS A CA 1
ATOM 563 C C . HIS A 1 69 ? 13.032 -5.907 17.047 1.00 81.06 69 HIS A C 1
ATOM 565 O O . HIS A 1 69 ? 13.564 -6.645 17.875 1.00 81.06 69 HIS A O 1
ATOM 571 N N . THR A 1 70 ? 11.722 -5.939 16.806 1.00 81.12 70 THR A N 1
ATOM 572 C CA . THR A 1 70 ? 10.764 -6.802 17.496 1.00 81.12 70 THR A CA 1
ATOM 573 C C . THR A 1 70 ? 10.381 -7.987 16.609 1.00 81.12 70 THR A C 1
ATOM 575 O O . THR A 1 70 ? 9.881 -7.796 15.510 1.00 81.12 70 THR A O 1
ATOM 578 N N . GLU A 1 71 ? 10.611 -9.222 17.070 1.00 84.94 71 GLU A N 1
ATOM 579 C CA . GLU A 1 71 ? 10.296 -10.446 16.299 1.00 84.94 71 GLU A CA 1
ATOM 580 C C . GLU A 1 71 ? 8.869 -10.988 16.527 1.00 84.94 71 GLU A C 1
ATOM 582 O O . GLU A 1 71 ? 8.513 -12.046 16.007 1.00 84.94 71 GLU A O 1
ATOM 587 N N . SER A 1 72 ? 8.039 -10.303 17.319 1.00 90.25 72 SER A N 1
ATOM 588 C CA . SER A 1 72 ? 6.640 -10.687 17.528 1.00 90.25 72 SER A CA 1
ATOM 589 C C . SER A 1 72 ? 5.793 -9.506 17.988 1.00 90.25 72 SER A C 1
ATOM 591 O O . SER A 1 72 ? 6.100 -8.886 19.010 1.00 90.25 72 SER A O 1
ATOM 593 N N . LEU A 1 73 ? 4.661 -9.290 17.318 1.00 90.75 73 LEU A N 1
ATOM 594 C CA . LEU A 1 73 ? 3.630 -8.307 17.661 1.00 90.75 73 LEU A CA 1
ATOM 595 C C . LEU A 1 73 ? 3.144 -8.434 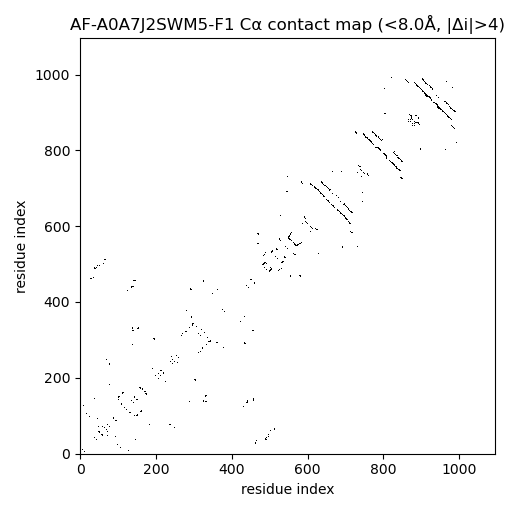19.121 1.00 90.75 73 LEU A C 1
ATOM 597 O O . LEU A 1 73 ? 2.707 -7.453 19.715 1.00 90.75 73 LEU A O 1
ATOM 601 N N . LEU A 1 74 ? 3.305 -9.607 19.756 1.00 90.88 74 LEU A N 1
ATOM 602 C CA . LEU A 1 74 ? 3.023 -9.827 21.186 1.00 90.88 74 LEU A CA 1
ATOM 603 C C . LEU A 1 74 ? 3.893 -8.999 22.158 1.00 90.88 74 LEU A C 1
ATOM 605 O O . LEU A 1 74 ? 3.574 -8.943 23.350 1.00 90.88 74 LEU A O 1
ATOM 609 N N . ILE A 1 75 ? 4.979 -8.383 21.680 1.00 86.38 75 ILE A N 1
ATOM 610 C CA . ILE A 1 75 ? 5.832 -7.447 22.438 1.00 86.38 75 ILE A CA 1
ATOM 611 C C . ILE A 1 75 ? 5.281 -6.009 22.378 1.00 86.38 75 ILE A C 1
ATOM 613 O O . ILE A 1 75 ? 5.573 -5.214 23.269 1.00 86.38 75 ILE A O 1
ATOM 617 N N . ILE A 1 76 ? 4.459 -5.687 21.372 1.00 84.69 76 ILE A N 1
ATOM 618 C CA . ILE A 1 76 ? 3.792 -4.384 21.218 1.00 84.69 76 ILE A CA 1
ATOM 619 C C . ILE A 1 76 ? 2.370 -4.448 21.794 1.00 84.69 76 ILE A C 1
ATOM 621 O O . ILE A 1 76 ? 2.016 -3.667 22.676 1.00 84.69 76 ILE A O 1
ATOM 625 N N . HIS A 1 77 ? 1.588 -5.445 21.370 1.00 89.75 77 HIS A N 1
ATOM 626 C CA . HIS A 1 77 ? 0.254 -5.749 21.880 1.00 89.75 77 HIS A CA 1
ATOM 627 C C . HIS A 1 77 ? 0.166 -7.228 22.289 1.00 89.75 77 HIS A C 1
ATOM 629 O O . HIS A 1 77 ? 0.139 -8.096 21.413 1.00 89.75 77 HIS A O 1
ATOM 635 N N . PRO A 1 78 ? 0.043 -7.569 23.589 1.00 91.56 78 PRO A N 1
ATOM 636 C CA . PRO A 1 78 ? -0.103 -8.952 24.075 1.00 91.56 78 PRO A CA 1
ATOM 637 C C . PRO A 1 78 ? -1.502 -9.558 23.784 1.00 91.56 78 PRO A C 1
ATOM 639 O O . PRO A 1 78 ? -2.134 -10.185 24.640 1.00 91.56 78 PRO A O 1
ATOM 642 N N . ALA A 1 79 ? -1.996 -9.368 22.560 1.00 93.69 79 ALA A N 1
ATOM 643 C CA . ALA A 1 79 ? -3.328 -9.694 22.070 1.00 93.69 79 ALA A CA 1
ATOM 644 C C . ALA A 1 79 ? -3.465 -11.177 21.682 1.00 93.69 79 ALA A C 1
ATOM 646 O O . ALA A 1 79 ? -3.463 -11.564 20.511 1.00 93.69 79 ALA A O 1
ATOM 647 N N . LEU A 1 80 ? -3.625 -12.035 22.690 1.00 94.38 80 LEU A N 1
ATOM 648 C CA . LEU A 1 80 ? -3.779 -13.485 22.518 1.00 94.38 80 LEU A CA 1
ATOM 649 C C . LEU A 1 80 ? -4.996 -13.906 21.657 1.00 94.38 80 LEU A C 1
ATOM 651 O O . LEU A 1 80 ? -5.048 -15.059 21.225 1.00 94.38 80 LEU A O 1
ATOM 655 N N . ILE A 1 81 ? -5.946 -13.006 21.355 1.00 95.94 81 ILE A N 1
ATOM 656 C CA . ILE A 1 81 ? -7.027 -13.241 20.377 1.00 95.94 81 ILE A CA 1
ATOM 657 C C . ILE A 1 81 ? -6.503 -13.467 18.948 1.00 95.94 81 ILE A C 1
ATOM 659 O O . ILE A 1 81 ? -7.166 -14.135 18.153 1.00 95.94 81 ILE A O 1
ATOM 663 N N . LEU A 1 82 ? -5.300 -12.986 18.620 1.00 96.69 82 LEU A N 1
ATOM 664 C CA . LEU A 1 82 ? -4.687 -13.203 17.309 1.00 96.69 82 LEU A CA 1
ATOM 665 C C . LEU A 1 82 ? -4.394 -14.693 17.035 1.00 96.69 82 LEU A C 1
ATOM 667 O O . LEU A 1 82 ? -4.394 -15.119 15.884 1.00 96.69 82 LEU A O 1
ATOM 671 N N . LEU A 1 83 ? -4.229 -15.517 18.077 1.00 95.25 83 LEU A N 1
ATOM 672 C CA . LEU A 1 83 ? -3.946 -16.953 17.943 1.00 95.25 83 LEU A CA 1
ATOM 673 C C . LEU A 1 83 ? -5.131 -17.769 17.376 1.00 95.25 83 LEU A C 1
ATOM 675 O O . LEU A 1 83 ? -4.919 -18.535 16.441 1.00 95.25 83 LEU A O 1
ATOM 679 N N . PRO A 1 84 ? -6.385 -17.641 17.860 1.00 96.38 84 PRO A N 1
ATOM 680 C CA . PRO A 1 84 ? -7.534 -18.226 17.168 1.00 96.38 84 PRO A CA 1
ATOM 681 C C . PRO A 1 84 ? -7.904 -17.488 15.871 1.00 96.38 84 PRO A C 1
ATOM 683 O O . PRO A 1 84 ? -8.503 -18.109 14.995 1.00 96.38 84 PRO A O 1
ATOM 686 N N . LEU A 1 85 ? -7.558 -16.201 15.715 1.00 97.25 85 LEU A N 1
ATOM 687 C CA . LEU A 1 85 ? -7.776 -15.483 14.453 1.00 97.25 85 LEU A CA 1
ATOM 688 C C . LEU A 1 85 ? -6.859 -15.987 13.329 1.00 97.25 85 LEU A C 1
ATOM 690 O O . LEU A 1 85 ? -7.326 -16.066 12.196 1.00 97.25 85 LEU A O 1
ATOM 694 N N . SER A 1 86 ? -5.616 -16.401 13.610 1.00 97.69 86 SER A N 1
ATOM 695 C CA . SER A 1 86 ? -4.718 -16.934 12.570 1.00 97.69 86 SER A CA 1
ATOM 696 C C . SER A 1 86 ? -5.273 -18.221 11.961 1.00 97.69 86 SER A C 1
ATOM 698 O O . SER A 1 86 ? -5.274 -18.373 10.744 1.00 97.69 86 SER A O 1
ATOM 700 N N . LEU A 1 87 ? -5.880 -19.092 12.776 1.00 97.25 87 LEU A N 1
ATOM 701 C CA . LEU A 1 87 ? -6.583 -20.293 12.307 1.00 97.25 87 LEU A CA 1
ATOM 702 C C . LEU A 1 87 ? -7.784 -19.983 11.395 1.00 97.25 87 LEU A C 1
ATOM 704 O O . LEU A 1 87 ? -8.130 -20.809 10.554 1.00 97.25 87 LEU A O 1
ATOM 708 N N . ILE A 1 88 ? -8.428 -18.821 11.555 1.00 97.75 88 ILE A N 1
ATOM 709 C CA . ILE A 1 88 ? -9.525 -18.366 10.683 1.00 97.75 88 ILE A CA 1
ATOM 710 C C . ILE A 1 88 ? -8.955 -17.736 9.407 1.00 97.75 88 ILE A C 1
ATOM 712 O O . ILE A 1 88 ? -9.419 -18.052 8.314 1.00 97.75 88 ILE A O 1
ATOM 716 N N . TYR A 1 89 ? -7.924 -16.897 9.533 1.00 98.12 89 TYR A N 1
ATOM 717 C CA . TYR A 1 89 ? -7.218 -16.281 8.408 1.00 98.12 89 TYR A CA 1
ATOM 718 C C . TYR A 1 89 ? -6.607 -17.336 7.471 1.00 98.12 89 TYR A C 1
ATOM 720 O O . TYR A 1 89 ? -6.750 -17.238 6.258 1.00 98.12 89 TYR A O 1
ATOM 728 N N . GLY A 1 90 ? -6.052 -18.423 8.015 1.00 96.81 90 GLY A N 1
ATOM 729 C CA . GLY A 1 90 ? -5.525 -19.554 7.244 1.00 96.81 90 GLY A CA 1
ATOM 730 C C . GLY A 1 90 ? -6.548 -20.321 6.394 1.00 96.81 90 GLY A C 1
ATOM 731 O O . GLY A 1 90 ? -6.142 -21.115 5.550 1.00 96.81 90 GLY A O 1
ATOM 732 N N . LEU A 1 91 ? -7.857 -20.098 6.578 1.00 96.88 91 LEU A N 1
ATOM 733 C CA . LEU A 1 91 ? -8.890 -20.648 5.687 1.00 96.88 91 LEU A CA 1
ATOM 734 C C . LEU A 1 91 ? -8.998 -19.861 4.372 1.00 96.88 91 LEU A C 1
ATOM 736 O O . LEU A 1 91 ? -9.381 -20.431 3.352 1.00 96.88 91 LEU A O 1
ATOM 740 N N . TYR A 1 92 ? -8.693 -18.560 4.406 1.00 97.38 92 TYR A N 1
ATOM 741 C CA . TYR A 1 92 ? -8.644 -17.679 3.242 1.00 97.38 92 TYR A CA 1
ATOM 742 C C . TYR A 1 92 ? -7.757 -16.456 3.567 1.00 97.38 92 TYR A C 1
ATOM 744 O O . TYR A 1 92 ? -8.260 -15.471 4.122 1.00 97.38 92 TYR A O 1
ATOM 752 N N . PRO A 1 93 ? -6.438 -16.524 3.287 1.00 95.81 93 PRO A N 1
ATOM 753 C CA . PRO A 1 93 ? -5.458 -15.527 3.722 1.00 95.81 93 PRO A CA 1
ATOM 754 C C . PRO A 1 93 ? -5.513 -14.277 2.829 1.00 95.81 93 PRO A C 1
ATOM 756 O O . PRO A 1 93 ? -4.676 -14.070 1.954 1.00 95.81 93 PRO A O 1
ATOM 759 N N . HIS A 1 94 ? -6.549 -13.462 3.017 1.00 95.81 94 HIS A N 1
ATOM 760 C CA . HIS A 1 94 ? -6.832 -12.264 2.227 1.00 95.81 94 HIS A CA 1
ATOM 761 C C . HIS A 1 94 ? -7.415 -11.158 3.116 1.00 95.81 94 HIS A C 1
ATOM 763 O O . HIS A 1 94 ? -8.096 -11.454 4.104 1.00 95.81 94 HIS A O 1
ATOM 769 N N . ALA A 1 95 ? -7.209 -9.893 2.738 1.00 96.31 95 ALA A N 1
ATOM 770 C CA . ALA A 1 95 ? -7.679 -8.719 3.480 1.00 96.31 95 ALA A CA 1
ATOM 771 C C . ALA A 1 95 ? -9.184 -8.785 3.818 1.00 96.31 95 ALA A C 1
ATOM 773 O O . ALA A 1 95 ? -9.581 -8.556 4.964 1.00 96.31 95 ALA A O 1
ATOM 774 N N . ILE A 1 96 ? -10.011 -9.234 2.864 1.00 96.56 96 ILE A N 1
ATOM 775 C CA . ILE A 1 96 ? -11.462 -9.409 3.038 1.00 96.56 96 ILE A CA 1
ATOM 776 C C . ILE A 1 96 ? -11.847 -10.277 4.249 1.00 96.56 96 ILE A C 1
ATOM 778 O O . ILE A 1 96 ? -12.867 -10.018 4.889 1.00 96.56 96 ILE A O 1
ATOM 782 N N . THR A 1 97 ? -11.035 -11.271 4.628 1.00 98.00 97 THR A N 1
ATOM 783 C CA . THR A 1 97 ? -11.291 -12.107 5.815 1.00 98.00 97 THR A CA 1
ATOM 784 C C . THR A 1 97 ? -11.239 -11.267 7.092 1.00 98.00 97 THR A C 1
ATOM 786 O O . THR A 1 97 ? -12.090 -11.416 7.972 1.00 98.00 97 THR A O 1
ATOM 789 N N . LEU A 1 98 ? -10.298 -10.325 7.167 1.00 97.81 98 LEU A N 1
ATOM 790 C CA . LEU A 1 98 ? -10.170 -9.381 8.275 1.00 97.81 98 LEU A CA 1
ATOM 791 C C . LEU A 1 98 ? -11.288 -8.327 8.237 1.00 97.81 98 LEU A C 1
ATOM 793 O O . LEU A 1 98 ? -11.917 -8.068 9.268 1.00 97.81 98 LEU A O 1
ATOM 797 N N . PHE A 1 99 ? -11.633 -7.804 7.054 1.00 97.62 99 PHE A N 1
ATOM 798 C CA . PHE A 1 99 ? -12.751 -6.861 6.884 1.00 97.62 99 PHE A CA 1
ATOM 799 C C . PHE A 1 99 ? -14.102 -7.463 7.304 1.00 97.62 99 PHE A C 1
ATOM 801 O O . PHE A 1 99 ? -14.893 -6.786 7.968 1.00 97.62 99 PHE A O 1
ATOM 808 N N . VAL A 1 100 ? -14.351 -8.740 6.979 1.00 98.25 100 VAL A N 1
ATOM 809 C CA . VAL A 1 100 ? -15.537 -9.509 7.401 1.00 98.25 100 VAL A CA 1
ATOM 810 C C . VAL A 1 100 ? -15.580 -9.664 8.920 1.00 98.25 100 VAL A C 1
ATOM 812 O O . VAL A 1 100 ? -16.608 -9.368 9.533 1.00 98.25 100 VAL A O 1
ATOM 815 N N . ILE A 1 101 ? -14.477 -10.092 9.544 1.00 98.06 101 ILE A N 1
ATOM 816 C CA . ILE A 1 101 ? -14.390 -10.259 11.003 1.00 98.06 101 ILE A CA 1
ATOM 817 C C . ILE A 1 101 ? -14.641 -8.919 11.712 1.00 98.06 101 ILE A C 1
ATOM 819 O O . ILE A 1 101 ? -15.468 -8.851 12.628 1.00 98.06 101 ILE A O 1
ATOM 823 N N . GLN A 1 102 ? -14.012 -7.839 11.241 1.00 97.81 102 GLN A N 1
ATOM 824 C CA . GLN A 1 102 ? -14.179 -6.497 11.795 1.00 97.81 102 GLN A CA 1
ATOM 825 C C . GLN A 1 102 ? -15.612 -5.970 11.622 1.00 97.81 102 GLN A C 1
ATOM 827 O O . GLN A 1 102 ? -16.222 -5.500 12.585 1.00 97.81 102 GLN A O 1
ATOM 832 N N . ALA A 1 103 ? -16.199 -6.099 10.428 1.00 98.19 103 ALA A N 1
ATOM 833 C CA . ALA A 1 103 ? -17.565 -5.647 10.160 1.00 98.19 103 ALA A CA 1
ATOM 834 C C . ALA A 1 103 ? -18.605 -6.424 10.985 1.00 98.19 103 ALA A C 1
ATOM 836 O O . ALA A 1 103 ? -19.610 -5.850 11.418 1.00 98.19 103 ALA A O 1
ATOM 837 N N . LEU A 1 104 ? -18.365 -7.715 11.242 1.00 98.19 104 LEU A N 1
ATOM 838 C CA . LEU A 1 104 ? -19.192 -8.530 12.131 1.00 98.19 104 LEU A CA 1
ATOM 839 C C . LEU A 1 104 ? -19.056 -8.103 13.597 1.00 98.19 104 LEU A C 1
ATOM 841 O O . LEU A 1 104 ? -20.080 -8.012 14.279 1.00 98.19 104 LEU A O 1
ATOM 845 N N . ALA A 1 105 ? -17.846 -7.807 14.083 1.00 98.12 105 ALA A N 1
ATOM 846 C CA . ALA A 1 105 ? -17.621 -7.329 15.449 1.00 98.12 105 ALA A CA 1
ATOM 847 C C . ALA A 1 105 ? -18.312 -5.974 15.698 1.00 98.12 105 ALA A C 1
ATOM 849 O O . ALA A 1 105 ? -19.145 -5.853 16.609 1.00 98.12 105 ALA A O 1
ATOM 850 N N . VAL A 1 106 ? -18.054 -4.992 14.827 1.00 98.31 106 VAL A N 1
ATOM 851 C CA . VAL A 1 106 ? -18.617 -3.635 14.918 1.00 98.31 106 VAL A CA 1
ATOM 852 C C . VAL A 1 106 ? -20.142 -3.664 14.819 1.00 98.31 106 VAL A C 1
ATOM 854 O O . VAL A 1 106 ? -20.816 -3.130 15.702 1.00 98.31 106 VAL A O 1
ATOM 857 N N . ALA A 1 107 ? -20.717 -4.343 13.819 1.00 97.31 107 ALA A N 1
ATOM 858 C CA . ALA A 1 107 ? -22.173 -4.430 13.676 1.00 97.31 107 ALA A CA 1
ATOM 859 C C . ALA A 1 107 ? -22.834 -5.182 14.844 1.00 97.31 107 ALA A C 1
ATOM 861 O O . ALA A 1 107 ? -23.872 -4.755 15.357 1.00 97.31 107 ALA A O 1
ATOM 862 N N . SER A 1 108 ? -22.229 -6.277 15.320 1.00 97.75 108 SER A N 1
ATOM 863 C CA . SER A 1 108 ? -22.788 -7.063 16.428 1.00 97.75 108 SER A CA 1
ATOM 864 C C . SER A 1 108 ? -22.841 -6.282 17.739 1.00 97.75 108 SER A C 1
ATOM 866 O O . SER A 1 108 ? -23.731 -6.542 18.551 1.00 97.75 108 SER A O 1
ATOM 868 N N . SER A 1 109 ? -21.952 -5.304 17.952 1.00 98.38 109 SER A N 1
ATOM 869 C CA . SER A 1 109 ? -21.929 -4.468 19.165 1.00 98.38 109 SER A CA 1
ATOM 870 C C . SER A 1 109 ? -23.244 -3.704 19.409 1.00 98.38 109 SER A C 1
ATOM 872 O O . SER A 1 109 ? -23.670 -3.516 20.554 1.00 98.38 109 SER A O 1
ATOM 874 N N . ALA A 1 110 ? -23.975 -3.364 18.345 1.00 97.81 110 ALA A N 1
ATOM 875 C CA . ALA A 1 110 ? -25.285 -2.732 18.439 1.00 97.81 110 ALA A CA 1
ATOM 876 C C . ALA A 1 110 ? -26.337 -3.609 19.151 1.00 97.81 110 ALA A C 1
ATOM 878 O O . ALA A 1 110 ? -27.291 -3.081 19.729 1.00 97.81 110 ALA A O 1
ATOM 879 N N . VAL A 1 111 ? -26.176 -4.939 19.158 1.00 97.50 111 VAL A N 1
ATOM 880 C CA . VAL A 1 111 ? -27.118 -5.875 19.794 1.00 97.50 111 VAL A CA 1
ATOM 881 C C . VAL A 1 111 ? -27.134 -5.731 21.326 1.00 97.50 111 VAL A C 1
ATOM 883 O O . VAL A 1 111 ? -28.198 -5.402 21.864 1.00 97.50 111 VAL A O 1
ATOM 886 N N . PRO A 1 112 ? -26.022 -5.910 22.074 1.00 97.88 112 PRO A N 1
ATOM 887 C CA . PRO A 1 112 ? -26.014 -5.656 23.513 1.00 97.88 112 PRO A CA 1
ATOM 888 C C . PRO A 1 112 ? -26.337 -4.192 23.851 1.00 97.88 112 PRO A C 1
ATOM 890 O O . PRO A 1 112 ? -27.041 -3.960 24.836 1.00 97.88 112 PRO A O 1
ATOM 893 N N . LEU A 1 113 ? -25.934 -3.215 23.026 1.00 97.75 113 LEU A N 1
ATOM 894 C CA . LEU A 1 113 ? -26.285 -1.801 23.225 1.00 97.75 113 LEU A CA 1
ATOM 895 C C . LEU A 1 113 ? -27.812 -1.572 23.174 1.00 97.75 113 LEU A C 1
ATOM 897 O O . LEU A 1 113 ? -28.388 -0.975 24.091 1.00 97.75 113 LEU A O 1
ATOM 901 N N . TYR A 1 114 ? -28.498 -2.141 22.176 1.00 96.19 114 TYR A N 1
ATOM 902 C CA . TYR A 1 114 ? -29.964 -2.143 22.084 1.00 96.19 114 TYR A CA 1
ATOM 903 C C . TYR A 1 114 ? -30.604 -2.833 23.302 1.00 96.19 114 TYR A C 1
ATOM 905 O O . TYR A 1 114 ? -31.566 -2.321 23.886 1.00 96.19 114 TYR A O 1
ATOM 913 N N . MET A 1 115 ? -30.056 -3.976 23.732 1.00 95.50 115 MET A N 1
ATOM 914 C CA . MET A 1 115 ? -30.560 -4.737 24.884 1.00 95.50 115 MET A CA 1
ATOM 915 C C . MET A 1 115 ? -30.373 -3.999 26.222 1.00 95.50 115 MET A C 1
ATOM 917 O O . MET A 1 115 ? -31.208 -4.152 27.120 1.00 95.50 115 MET A O 1
ATOM 921 N N . ILE A 1 116 ? -29.332 -3.167 26.364 1.00 96.19 116 ILE A N 1
ATOM 922 C CA . ILE A 1 116 ? -29.186 -2.230 27.491 1.00 96.19 116 ILE A CA 1
ATOM 923 C C . ILE A 1 116 ? -30.344 -1.225 27.466 1.00 96.19 116 ILE A C 1
ATOM 925 O O . ILE A 1 116 ? -31.077 -1.098 28.452 1.00 96.19 116 ILE A O 1
ATOM 929 N N . GLY A 1 117 ? -30.569 -0.569 26.328 1.00 92.62 117 GLY A N 1
ATOM 930 C CA . GLY A 1 117 ? -31.632 0.422 26.169 1.00 92.62 117 GLY A CA 1
ATOM 931 C C . GLY A 1 117 ? -33.055 -0.118 26.398 1.00 92.62 117 GLY A C 1
ATOM 932 O O . GLY A 1 117 ? -33.863 0.531 27.076 1.00 92.62 117 GLY A O 1
ATOM 933 N N . GLU A 1 118 ? -33.368 -1.330 25.918 1.00 91.06 118 GLU A N 1
ATOM 934 C CA . GLU A 1 118 ? -34.665 -1.981 26.182 1.00 91.06 118 GLU A CA 1
ATOM 935 C C . GLU A 1 118 ? -34.817 -2.332 27.675 1.00 91.06 118 GLU A C 1
ATOM 937 O O . GLU A 1 118 ? -35.896 -2.158 28.247 1.00 91.06 118 GLU A O 1
ATOM 942 N N . ARG A 1 119 ? -33.734 -2.727 28.364 1.00 91.69 119 ARG A N 1
ATOM 943 C CA . ARG A 1 119 ? -33.760 -3.052 29.804 1.00 91.69 119 ARG A CA 1
ATOM 944 C C . ARG A 1 119 ? -34.041 -1.831 30.691 1.00 91.69 119 ARG A C 1
ATOM 946 O O . ARG A 1 119 ? -34.728 -1.995 31.706 1.00 91.69 119 ARG A O 1
ATOM 953 N N . PHE A 1 120 ? -33.597 -0.631 30.313 1.00 89.06 120 PHE A N 1
ATOM 954 C CA . PHE A 1 120 ? -34.008 0.626 30.965 1.00 89.06 120 PHE A CA 1
ATOM 955 C C . PHE A 1 120 ? -35.366 1.174 30.459 1.00 89.06 120 PHE A C 1
ATOM 957 O O . PHE A 1 120 ? -35.904 2.153 30.991 1.00 89.06 120 PHE A O 1
ATOM 964 N N . GLY A 1 121 ? -35.979 0.509 29.477 1.00 85.00 121 GLY A N 1
ATOM 965 C CA . GLY A 1 121 ? -37.345 0.768 29.028 1.00 85.00 121 GLY A CA 1
ATOM 966 C C . GLY A 1 121 ? -37.490 2.031 28.183 1.00 85.00 121 GLY A C 1
ATOM 967 O O . GLY A 1 121 ? -38.430 2.799 28.405 1.00 85.00 121 GLY A O 1
ATOM 968 N N . ALA A 1 122 ? -36.560 2.281 27.262 1.00 83.19 122 ALA A N 1
ATOM 969 C CA . ALA A 1 122 ? -36.813 3.171 26.126 1.00 83.19 122 ALA A CA 1
ATOM 970 C C . ALA A 1 122 ? -37.847 2.548 25.158 1.00 83.19 122 ALA A C 1
ATOM 972 O O . ALA A 1 122 ? -38.148 1.355 25.237 1.00 83.19 122 ALA A O 1
ATOM 973 N N . SER A 1 123 ? -38.415 3.342 24.245 1.00 82.62 123 SER A N 1
ATOM 974 C CA . SER A 1 123 ? -39.324 2.815 23.217 1.00 82.62 123 SER A CA 1
ATOM 975 C C . SER A 1 123 ? -38.536 2.188 22.061 1.00 82.62 123 SER A C 1
ATOM 977 O O . SER A 1 123 ? -37.490 2.696 21.667 1.00 82.62 123 SER A O 1
ATOM 979 N N . ARG A 1 124 ? -39.052 1.098 21.478 1.00 84.06 124 ARG A N 1
ATOM 980 C CA . ARG A 1 124 ? -38.372 0.381 20.381 1.00 84.06 124 ARG A CA 1
ATOM 981 C C . ARG A 1 124 ? -38.023 1.261 19.166 1.00 84.06 124 ARG A C 1
ATOM 983 O O . ARG A 1 124 ? -36.904 1.122 18.688 1.00 84.06 124 ARG A O 1
ATOM 990 N N . PRO A 1 125 ? -38.876 2.200 18.700 1.00 80.56 125 PRO A N 1
ATOM 991 C CA . PRO A 1 125 ? -38.497 3.106 17.613 1.00 80.56 125 PRO A CA 1
ATOM 992 C C . PRO A 1 125 ? -37.336 4.036 17.987 1.00 80.56 125 PRO A C 1
ATOM 994 O O . PRO A 1 125 ? -36.423 4.211 17.191 1.00 80.56 125 PRO A O 1
ATOM 997 N N . ALA A 1 126 ? -37.325 4.582 19.210 1.00 81.56 126 ALA A N 1
ATOM 998 C CA . ALA A 1 126 ? -36.226 5.428 19.676 1.00 81.56 126 ALA A CA 1
ATOM 999 C C . ALA A 1 126 ? -34.925 4.629 19.866 1.00 81.56 126 ALA A C 1
ATOM 1001 O O . ALA A 1 126 ? -33.849 5.153 19.610 1.00 81.56 126 ALA A O 1
ATOM 1002 N N . LEU A 1 127 ? -35.012 3.352 20.258 1.00 87.94 127 LEU A N 1
ATOM 1003 C CA . LEU A 1 127 ? -33.851 2.460 20.305 1.00 87.94 127 LEU A CA 1
ATOM 1004 C C . LEU A 1 127 ? -33.288 2.166 18.917 1.00 87.94 127 LEU A C 1
ATOM 1006 O O . LEU A 1 127 ? -32.080 2.247 18.748 1.00 87.94 127 LEU A O 1
ATOM 1010 N N . ILE A 1 128 ? -34.135 1.878 17.924 1.00 87.88 128 ILE A N 1
ATOM 1011 C CA . ILE A 1 128 ? -33.677 1.699 16.537 1.00 87.88 128 ILE A CA 1
ATOM 1012 C C . ILE A 1 128 ? -33.017 2.990 16.033 1.00 87.88 128 ILE A C 1
ATOM 1014 O O . ILE A 1 128 ? -31.902 2.928 15.530 1.00 87.88 128 ILE A O 1
ATOM 1018 N N . GLY A 1 129 ? -33.632 4.159 16.252 1.00 84.19 129 GLY A N 1
ATOM 1019 C CA . GLY A 1 129 ? -33.033 5.450 15.889 1.00 84.19 129 GLY A CA 1
ATOM 1020 C C . GLY A 1 129 ? -31.678 5.709 16.561 1.00 84.19 129 GLY A C 1
ATOM 1021 O O . GLY A 1 129 ? -30.745 6.146 15.901 1.00 84.19 129 GLY A O 1
ATOM 1022 N N . ALA A 1 130 ? -31.528 5.380 17.846 1.00 90.69 130 ALA A N 1
ATOM 1023 C CA . ALA A 1 130 ? -30.263 5.547 18.565 1.00 90.69 130 ALA A CA 1
ATOM 1024 C C . ALA A 1 130 ? -29.185 4.520 18.177 1.00 90.69 130 ALA A C 1
ATOM 1026 O O . ALA A 1 130 ? -28.000 4.827 18.272 1.00 90.69 130 ALA A O 1
ATOM 1027 N N . ILE A 1 131 ? -29.574 3.328 17.711 1.00 95.31 131 ILE A N 1
ATOM 1028 C CA . ILE A 1 131 ? -28.645 2.390 17.070 1.00 95.31 131 ILE A CA 1
ATOM 1029 C C . ILE A 1 131 ? -28.215 2.903 15.693 1.00 95.31 131 ILE A C 1
ATOM 1031 O O . ILE A 1 131 ? -27.043 2.793 15.367 1.00 95.31 131 ILE A O 1
ATOM 1035 N N . VAL A 1 132 ? -29.109 3.515 14.909 1.00 91.81 132 VAL A N 1
ATOM 1036 C CA . VAL A 1 132 ? -28.728 4.138 13.629 1.00 91.81 132 VAL A CA 1
ATOM 1037 C C . VAL A 1 132 ? -27.764 5.312 13.845 1.00 91.81 132 VAL A C 1
ATOM 1039 O O . VAL A 1 132 ? -26.777 5.391 13.127 1.00 91.81 132 VAL A O 1
ATOM 1042 N N . VAL A 1 133 ? -27.966 6.151 14.872 1.00 92.38 133 VAL A N 1
ATOM 1043 C CA . VAL A 1 133 ? -26.972 7.171 15.280 1.00 92.38 133 VAL A CA 1
ATOM 1044 C C . VAL A 1 133 ? -25.638 6.520 15.663 1.00 92.38 133 VAL A C 1
ATOM 1046 O O . VAL A 1 133 ? -24.604 6.937 15.167 1.00 92.38 133 VAL A O 1
ATOM 1049 N N . TYR A 1 134 ? -25.642 5.461 16.483 1.00 97.69 134 TYR A N 1
ATOM 1050 C CA . TYR A 1 134 ? -24.408 4.751 16.850 1.00 97.69 134 TYR A CA 1
ATOM 1051 C C . TYR A 1 134 ? -23.654 4.182 15.632 1.00 97.69 134 TYR A C 1
ATOM 1053 O O . TYR A 1 134 ? -22.438 4.312 15.567 1.00 97.69 134 TYR A O 1
ATOM 1061 N N . LEU A 1 135 ? -24.361 3.576 14.672 1.00 96.19 135 LEU A N 1
ATOM 1062 C CA . LEU A 1 135 ? -23.761 2.945 13.489 1.00 96.19 135 LEU A CA 1
ATOM 1063 C C . LEU A 1 135 ? -23.303 3.953 12.425 1.00 96.19 135 LEU A C 1
ATOM 1065 O O . LEU A 1 135 ? -22.333 3.691 11.729 1.00 96.19 135 LEU A O 1
ATOM 1069 N N . LEU A 1 136 ? -23.975 5.099 12.291 1.00 92.75 136 LEU A N 1
ATOM 1070 C CA . LEU A 1 136 ? -23.565 6.163 11.365 1.00 92.75 136 LEU A CA 1
ATOM 1071 C C . LEU A 1 136 ? -22.542 7.133 11.974 1.00 92.75 136 LEU A C 1
ATOM 1073 O O . LEU A 1 136 ? -22.151 8.098 11.323 1.00 92.75 136 LEU A O 1
ATOM 1077 N N . ASN A 1 137 ? -22.112 6.889 13.214 1.00 94.31 137 ASN A N 1
ATOM 1078 C CA . ASN A 1 137 ? -21.288 7.816 13.969 1.00 94.31 137 ASN A CA 1
ATOM 1079 C C . ASN A 1 137 ? -19.912 8.019 13.304 1.00 94.31 137 ASN A C 1
ATOM 1081 O O . ASN A 1 137 ? -19.221 7.029 13.038 1.00 94.31 137 ASN A O 1
ATOM 1085 N N . PRO A 1 138 ? -19.462 9.270 13.080 1.00 91.44 138 PRO A N 1
ATOM 1086 C CA . PRO A 1 138 ? -18.237 9.543 12.327 1.00 91.44 138 PRO A CA 1
ATOM 1087 C C . PRO A 1 138 ? -16.985 8.945 12.977 1.00 91.44 138 PRO A C 1
ATOM 1089 O O . PRO A 1 138 ? -16.097 8.487 12.268 1.00 91.44 138 PRO A O 1
ATOM 1092 N N . PHE A 1 139 ? -16.948 8.849 14.310 1.00 94.06 139 PHE A N 1
ATOM 1093 C CA . PHE A 1 139 ? -15.860 8.203 15.048 1.00 94.06 139 PHE A CA 1
ATOM 1094 C C . PHE A 1 139 ? -15.849 6.680 14.861 1.00 94.06 139 PHE A C 1
ATOM 1096 O O . PHE A 1 139 ? -14.784 6.085 14.785 1.00 94.06 139 PHE A O 1
ATOM 1103 N N . LEU A 1 140 ? -17.018 6.030 14.777 1.00 96.94 140 LEU A N 1
ATOM 1104 C CA . LEU A 1 140 ? -17.099 4.575 14.599 1.00 96.94 140 LEU A CA 1
ATOM 1105 C C . LEU A 1 140 ? -16.701 4.163 13.177 1.00 96.94 140 LEU A C 1
ATOM 1107 O O . LEU A 1 140 ? -15.966 3.196 12.989 1.00 96.94 140 LEU A O 1
ATOM 1111 N N . LEU A 1 141 ? -17.191 4.906 12.183 1.00 95.06 141 LEU A N 1
ATOM 1112 C CA . LEU A 1 141 ? -16.888 4.665 10.773 1.00 95.06 141 LEU A CA 1
ATOM 1113 C C . LEU A 1 141 ? -15.455 5.082 10.429 1.00 95.06 141 LEU A C 1
ATOM 1115 O O . LEU A 1 141 ? -14.762 4.340 9.741 1.00 95.06 141 LEU A O 1
ATOM 1119 N N . GLY A 1 142 ? -14.989 6.212 10.966 1.00 92.69 142 GLY A N 1
ATOM 1120 C CA . GLY A 1 142 ? -13.604 6.657 10.841 1.00 92.69 142 GLY A CA 1
ATOM 1121 C C . GLY A 1 142 ? -12.608 5.641 11.404 1.00 92.69 142 GLY A C 1
ATOM 1122 O O . GLY A 1 142 ? -11.630 5.332 10.734 1.00 92.69 142 GLY A O 1
ATOM 1123 N N . SER A 1 143 ? -12.877 5.052 12.575 1.00 95.12 143 SER A N 1
ATOM 1124 C CA . SER A 1 143 ? -12.048 3.957 13.095 1.00 95.12 143 SER A CA 1
ATOM 1125 C C . SER A 1 143 ? -12.148 2.666 12.270 1.00 95.12 143 SER A C 1
ATOM 1127 O O . SER A 1 143 ? -11.157 1.952 12.169 1.00 95.12 143 SER A O 1
ATOM 1129 N N . TYR A 1 144 ? -13.303 2.355 11.665 1.00 95.75 144 TYR A N 1
ATOM 1130 C CA . TYR A 1 144 ? -13.468 1.145 10.844 1.00 95.75 144 TYR A CA 1
ATOM 1131 C C . TYR A 1 144 ? -12.695 1.193 9.522 1.00 95.75 144 TYR A C 1
ATOM 1133 O O . TYR A 1 144 ? -12.147 0.175 9.108 1.00 95.75 144 TYR A O 1
ATOM 1141 N N . PHE A 1 145 ? -12.671 2.349 8.858 1.00 93.50 145 PHE A N 1
ATOM 1142 C CA . PHE A 1 145 ? -12.018 2.515 7.557 1.00 93.50 145 PHE A CA 1
ATOM 1143 C C . PHE A 1 145 ? -10.547 2.943 7.650 1.00 93.50 145 PHE A C 1
ATOM 1145 O O . PHE A 1 145 ? -9.920 3.130 6.613 1.00 93.50 145 PHE A O 1
ATOM 1152 N N . TYR A 1 146 ? -10.005 3.124 8.859 1.00 89.94 146 TYR A N 1
ATOM 1153 C CA . TYR A 1 146 ? -8.596 3.463 9.068 1.00 89.94 146 TYR A CA 1
ATOM 1154 C C . TYR A 1 146 ? -7.692 2.294 8.631 1.00 89.94 146 TYR A C 1
ATOM 1156 O O . TYR A 1 146 ? -6.915 2.471 7.699 1.00 89.94 146 TYR A O 1
ATOM 1164 N N . ASP A 1 147 ? -7.889 1.096 9.201 1.00 91.81 147 ASP A N 1
ATOM 1165 C CA . ASP A 1 147 ? -7.571 -0.224 8.611 1.00 91.81 147 ASP A CA 1
ATOM 1166 C C . ASP A 1 147 ? -8.078 -1.347 9.557 1.00 91.81 147 ASP A C 1
ATOM 1168 O O . ASP A 1 147 ? -8.919 -1.076 10.425 1.00 91.81 147 ASP A O 1
ATOM 1172 N N . PHE A 1 148 ? -7.630 -2.605 9.432 1.00 95.81 148 PHE A N 1
ATOM 1173 C CA . PHE A 1 148 ? -7.988 -3.660 10.399 1.00 95.81 148 PHE A CA 1
ATOM 1174 C C . PHE A 1 148 ? -7.346 -3.432 11.781 1.00 95.81 148 PHE A C 1
ATOM 1176 O O . PHE A 1 148 ? -6.148 -3.202 11.869 1.00 95.81 148 PHE A O 1
ATOM 1183 N N . HIS A 1 149 ? -8.147 -3.523 12.848 1.00 95.31 149 HIS A N 1
ATOM 1184 C CA . HIS A 1 149 ? -7.799 -3.133 14.214 1.00 95.31 149 HIS A CA 1
ATOM 1185 C C . HIS A 1 149 ? -8.488 -3.982 15.288 1.00 95.31 149 HIS A C 1
ATOM 1187 O O . HIS A 1 149 ? -9.689 -4.268 15.234 1.00 95.31 149 HIS A O 1
ATOM 1193 N N . LEU A 1 150 ? -7.746 -4.304 16.349 1.00 96.56 150 LEU A N 1
ATOM 1194 C CA . LEU A 1 150 ? -8.256 -5.054 17.503 1.00 96.56 150 LEU A CA 1
ATOM 1195 C C . LEU A 1 150 ? -9.230 -4.238 18.364 1.00 96.56 150 LEU A C 1
ATOM 1197 O O . LEU A 1 150 ? -10.135 -4.800 18.990 1.00 96.56 150 LEU A O 1
ATOM 1201 N N . GLU A 1 151 ? -9.129 -2.909 18.346 1.00 97.06 151 GLU A N 1
ATOM 1202 C CA . GLU A 1 151 ? -10.058 -2.019 19.036 1.00 97.06 151 GLU A CA 1
ATOM 1203 C C . GLU A 1 151 ? -11.513 -2.217 18.582 1.00 97.06 151 GLU A C 1
ATOM 1205 O O . GLU A 1 151 ? -12.433 -2.034 19.382 1.00 97.06 151 GLU A O 1
ATOM 1210 N N . ALA A 1 152 ? -11.740 -2.654 17.338 1.00 97.88 152 ALA A N 1
ATOM 1211 C CA . ALA A 1 152 ? -13.067 -2.864 16.760 1.00 97.88 152 ALA A CA 1
ATOM 1212 C C . ALA A 1 152 ? -13.921 -3.917 17.499 1.00 97.88 152 ALA A C 1
ATOM 1214 O O . ALA A 1 152 ? -15.155 -3.897 17.422 1.00 97.88 152 ALA A O 1
ATOM 1215 N N . PHE A 1 153 ? -13.283 -4.821 18.247 1.00 98.50 153 PHE A N 1
ATOM 1216 C CA . PHE A 1 153 ? -13.945 -5.822 19.088 1.00 98.50 153 PHE A CA 1
ATOM 1217 C C . PHE A 1 153 ? -14.411 -5.235 20.435 1.00 98.50 153 PHE A C 1
ATOM 1219 O O . PHE A 1 153 ? -15.446 -5.650 20.977 1.00 98.50 153 PHE A O 1
ATOM 1226 N N . LEU A 1 154 ? -13.707 -4.221 20.953 1.00 98.31 154 LEU A N 1
ATOM 1227 C CA . LEU A 1 154 ? -13.912 -3.672 22.297 1.00 98.31 154 LEU A CA 1
ATOM 1228 C C . LEU A 1 154 ? -15.332 -3.124 22.543 1.00 98.31 154 LEU A C 1
ATOM 1230 O O . LEU A 1 154 ? -15.833 -3.326 23.656 1.00 98.31 154 LEU A O 1
ATOM 1234 N N . PRO A 1 155 ? -16.043 -2.491 21.580 1.00 98.62 155 PRO A N 1
ATOM 1235 C CA . PRO A 1 155 ? -17.452 -2.135 21.745 1.00 98.62 155 PRO A CA 1
ATOM 1236 C C . PRO A 1 155 ? -18.354 -3.346 22.002 1.00 98.62 155 PRO A C 1
ATOM 1238 O O . PRO A 1 155 ? -19.158 -3.329 22.938 1.00 98.62 155 PRO A O 1
ATOM 1241 N N . LEU A 1 156 ? -18.210 -4.423 21.220 1.00 98.69 156 LEU A N 1
ATOM 1242 C CA . LEU A 1 156 ? -19.021 -5.638 21.360 1.00 98.69 156 LEU A CA 1
ATOM 1243 C C . LEU A 1 156 ? -18.811 -6.285 22.730 1.00 98.69 156 LEU A C 1
ATOM 1245 O O . LEU A 1 156 ? -19.784 -6.618 23.418 1.00 98.69 156 LEU A O 1
ATOM 1249 N N . GLU A 1 157 ? -17.556 -6.423 23.142 1.00 98.62 157 GLU A N 1
ATOM 1250 C CA . GLU A 1 157 ? -17.172 -7.010 24.424 1.00 98.62 157 GLU A CA 1
ATOM 1251 C C . GLU A 1 157 ? -17.625 -6.136 25.596 1.00 98.62 157 GLU A C 1
ATOM 1253 O O . GLU A 1 157 ? -18.275 -6.623 26.521 1.00 98.62 157 GLU A O 1
ATOM 1258 N N . SER A 1 158 ? -17.374 -4.828 25.534 1.00 98.62 158 SER A N 1
ATOM 1259 C CA . SER A 1 158 ? -17.706 -3.879 26.601 1.00 98.62 158 SER A CA 1
ATOM 1260 C C . SER A 1 158 ? -19.214 -3.730 26.798 1.00 98.62 158 SER A C 1
ATOM 1262 O O . SER A 1 158 ? -19.703 -3.789 27.931 1.00 98.62 158 SER A O 1
ATOM 1264 N N . PHE A 1 159 ? -19.992 -3.596 25.719 1.00 98.75 159 PHE A N 1
ATOM 1265 C CA . PHE A 1 159 ? -21.454 -3.554 25.816 1.00 98.75 159 PHE A CA 1
ATOM 1266 C C . PHE A 1 159 ? -22.018 -4.901 26.299 1.00 98.75 159 PHE A C 1
ATOM 1268 O O . PHE A 1 159 ? -22.952 -4.920 27.108 1.00 98.75 159 PHE A O 1
ATOM 1275 N N . SER A 1 160 ? -21.437 -6.030 25.874 1.00 98.75 160 SER A N 1
ATOM 1276 C CA . SER A 1 160 ? -21.829 -7.364 26.352 1.00 98.75 160 SER A CA 1
ATOM 1277 C C . SER A 1 160 ? -21.522 -7.557 27.838 1.00 98.75 160 SER A C 1
ATOM 1279 O O . SER A 1 160 ? -22.397 -7.997 28.588 1.00 98.75 160 SER A O 1
ATOM 1281 N N . LEU A 1 161 ? -20.329 -7.168 28.297 1.00 98.69 161 LEU A N 1
ATOM 1282 C CA . LEU A 1 161 ? -19.923 -7.199 29.701 1.00 98.69 161 LEU A CA 1
ATOM 1283 C C . LEU A 1 161 ? -20.860 -6.331 30.549 1.00 98.69 161 LEU A C 1
ATOM 1285 O O . LEU A 1 161 ? -21.430 -6.819 31.529 1.00 98.69 161 LEU A O 1
ATOM 1289 N N . PHE A 1 162 ? -21.109 -5.085 30.132 1.00 98.56 162 PHE A N 1
ATOM 1290 C CA . PHE A 1 162 ? -22.040 -4.182 30.810 1.00 98.56 162 PHE A CA 1
ATOM 1291 C C . PHE A 1 162 ? -23.453 -4.777 30.897 1.00 98.56 162 PHE A C 1
ATOM 1293 O O . PHE A 1 162 ? -24.069 -4.786 31.970 1.00 98.56 162 PHE A O 1
ATOM 1300 N N . TYR A 1 163 ? -23.970 -5.334 29.795 1.00 98.44 163 TYR A N 1
ATOM 1301 C CA . TYR A 1 163 ? -25.278 -5.986 29.781 1.00 98.44 163 TYR A CA 1
ATOM 1302 C C . TYR A 1 163 ? -25.327 -7.198 30.725 1.00 98.44 163 TYR A C 1
ATOM 1304 O O . TYR A 1 163 ? -26.275 -7.342 31.504 1.00 98.44 163 TYR A O 1
ATOM 1312 N N . LEU A 1 164 ? -24.312 -8.063 30.708 1.00 98.31 164 LEU A N 1
ATOM 1313 C CA . LEU A 1 164 ? -24.275 -9.285 31.514 1.00 98.31 164 LEU A CA 1
ATOM 1314 C C . LEU A 1 164 ? -24.086 -8.996 33.011 1.00 98.31 164 LEU A C 1
ATOM 1316 O O . LEU A 1 164 ? -24.756 -9.641 33.826 1.00 98.31 164 LEU A O 1
ATOM 1320 N N . LEU A 1 165 ? -23.283 -7.991 33.377 1.00 97.31 165 LEU A N 1
ATOM 1321 C CA . LEU A 1 165 ? -23.162 -7.484 34.750 1.00 97.31 165 LEU A CA 1
ATOM 1322 C C . LEU A 1 165 ? -24.485 -6.875 35.240 1.00 97.31 165 LEU A C 1
ATOM 1324 O O . LEU A 1 165 ? -24.982 -7.272 36.298 1.00 97.31 165 LEU A O 1
ATOM 1328 N N . MET A 1 166 ? -25.135 -6.021 34.439 1.00 95.50 166 MET A N 1
ATOM 1329 C CA . MET A 1 166 ? -26.478 -5.494 34.732 1.00 95.50 166 MET A CA 1
ATOM 1330 C C . MET A 1 166 ? -27.512 -6.623 34.914 1.00 95.50 166 MET A C 1
ATOM 1332 O O . MET A 1 166 ? -28.378 -6.553 35.792 1.00 95.50 166 MET A O 1
ATOM 1336 N N . ARG A 1 167 ? -27.429 -7.691 34.110 1.00 95.62 167 ARG A N 1
ATOM 1337 C CA . ARG A 1 167 ? -28.274 -8.893 34.235 1.00 95.62 167 ARG A CA 1
ATOM 1338 C C . ARG A 1 167 ? -27.832 -9.859 35.343 1.00 95.62 167 ARG A C 1
ATOM 1340 O O . ARG A 1 167 ? -28.530 -10.855 35.543 1.00 95.62 167 ARG A O 1
ATOM 1347 N N . ARG A 1 168 ? -26.733 -9.579 36.056 1.00 95.25 168 ARG A N 1
ATOM 1348 C CA . ARG A 1 168 ? -26.099 -10.427 37.089 1.00 95.25 168 ARG A CA 1
ATOM 1349 C C . ARG A 1 168 ? -25.746 -11.843 36.606 1.00 95.25 168 ARG A C 1
ATOM 1351 O O . ARG A 1 168 ? -25.739 -12.792 37.386 1.00 95.25 168 ARG A O 1
ATOM 1358 N N . ARG A 1 169 ? -25.454 -12.002 35.311 1.00 96.88 169 ARG A N 1
ATOM 1359 C CA . ARG A 1 169 ? -25.052 -13.273 34.682 1.00 96.88 169 ARG A CA 1
ATOM 1360 C C . ARG A 1 169 ? -23.531 -13.445 34.746 1.00 96.88 169 ARG A C 1
ATOM 1362 O O . ARG A 1 169 ? -22.869 -13.519 33.716 1.00 96.88 169 ARG A O 1
ATOM 1369 N N . TYR A 1 170 ? -22.989 -13.491 35.964 1.00 97.25 170 TYR A N 1
ATOM 1370 C CA . TYR A 1 170 ? -21.545 -13.370 36.211 1.00 97.25 170 TYR A CA 1
ATOM 1371 C C . TYR A 1 170 ? -20.681 -14.411 35.482 1.00 97.25 170 TYR A C 1
ATOM 1373 O O . TYR A 1 170 ? -19.611 -14.053 35.019 1.00 97.25 170 TYR A O 1
ATOM 1381 N N . GLY A 1 171 ? -21.152 -15.651 35.297 1.00 97.19 171 GLY A N 1
ATOM 1382 C CA . GLY A 1 171 ? -20.408 -16.664 34.531 1.00 97.19 171 GLY A CA 1
ATOM 1383 C C . GLY A 1 171 ? -20.204 -16.288 33.057 1.00 97.19 171 GLY A C 1
ATOM 1384 O O . GLY A 1 171 ? -19.095 -16.374 32.550 1.00 97.19 171 GLY A O 1
ATOM 1385 N N . LEU A 1 172 ? -21.243 -15.780 32.381 1.00 97.56 172 LEU A N 1
ATOM 1386 C CA . LEU A 1 172 ? -21.111 -15.285 31.003 1.00 97.56 172 LEU A CA 1
ATOM 1387 C C . LEU A 1 172 ? -20.332 -13.963 30.949 1.00 97.56 172 LEU A C 1
ATOM 1389 O O . LEU A 1 172 ? -19.576 -13.741 30.011 1.00 97.56 172 LEU A O 1
ATOM 1393 N N . ALA A 1 173 ? -20.488 -13.100 31.960 1.00 98.25 173 ALA A N 1
ATOM 1394 C CA . ALA A 1 173 ? -19.684 -11.885 32.082 1.00 98.25 173 ALA A CA 1
ATOM 1395 C C . ALA A 1 173 ? -18.186 -12.207 32.241 1.00 98.25 173 ALA A C 1
ATOM 1397 O O . ALA A 1 173 ? -17.364 -11.486 31.694 1.00 98.25 173 ALA A O 1
ATOM 1398 N N . ALA A 1 174 ? -17.831 -13.298 32.931 1.00 98.31 174 ALA A N 1
ATOM 1399 C CA . ALA A 1 174 ? -16.451 -13.760 33.063 1.00 98.31 174 ALA A CA 1
ATOM 1400 C C . ALA A 1 174 ? -15.878 -14.273 31.732 1.00 98.31 174 ALA A C 1
ATOM 1402 O O . ALA A 1 174 ? -14.735 -13.964 31.424 1.00 98.31 174 ALA A O 1
ATOM 1403 N N . VAL A 1 175 ? -16.670 -14.976 30.910 1.00 98.25 175 VAL A N 1
ATOM 1404 C CA . VAL A 1 175 ? -16.243 -15.387 29.556 1.00 98.25 175 VAL A CA 1
ATOM 1405 C C . VAL A 1 175 ? -15.959 -14.167 28.676 1.00 98.25 175 VAL A C 1
ATOM 1407 O O . VAL A 1 175 ? -14.879 -14.075 28.106 1.00 98.25 175 VAL A O 1
ATOM 1410 N N . VAL A 1 176 ? -16.880 -13.198 28.615 1.00 98.38 176 VAL A N 1
ATOM 1411 C CA . VAL A 1 176 ? -16.675 -11.954 27.843 1.00 98.38 176 VAL A CA 1
ATOM 1412 C C . VAL A 1 176 ? -15.506 -11.130 28.392 1.00 98.38 176 VAL A C 1
ATOM 1414 O O . VAL A 1 176 ? -14.765 -10.533 27.622 1.00 98.38 176 VAL A O 1
ATOM 1417 N N . PHE A 1 177 ? -15.309 -11.123 29.712 1.00 98.50 177 PHE A N 1
ATOM 1418 C CA . PHE A 1 177 ? -14.167 -10.465 30.339 1.00 98.50 177 PHE A CA 1
ATOM 1419 C C . PHE A 1 177 ? -12.831 -11.111 29.938 1.00 98.50 177 PHE A C 1
ATOM 1421 O O . PHE A 1 177 ? -11.902 -10.389 29.602 1.00 98.50 177 PHE A O 1
ATOM 1428 N N . ILE A 1 178 ? -12.736 -12.447 29.940 1.00 98.00 178 ILE A N 1
ATOM 1429 C CA . ILE A 1 178 ? -11.517 -13.166 29.529 1.00 98.00 178 ILE A CA 1
ATOM 1430 C C . ILE A 1 178 ? -11.219 -12.939 28.043 1.00 98.00 178 ILE A C 1
ATOM 1432 O O . ILE A 1 178 ? -10.060 -12.739 27.699 1.00 98.00 178 ILE A O 1
ATOM 1436 N N . LEU A 1 179 ? -12.247 -12.918 27.185 1.00 97.38 179 LEU A N 1
ATOM 1437 C CA . LEU A 1 179 ? -12.083 -12.595 25.764 1.00 97.38 179 LEU A CA 1
ATOM 1438 C C . LEU A 1 179 ? -11.476 -11.198 25.585 1.00 97.38 179 LEU A C 1
ATOM 1440 O O . LEU A 1 179 ? -10.380 -11.105 25.052 1.00 97.38 179 LEU A O 1
ATOM 1444 N N . GLY A 1 180 ? -12.087 -10.151 26.149 1.00 97.69 180 GLY A N 1
ATOM 1445 C CA . GLY A 1 180 ? -11.553 -8.790 26.017 1.00 97.69 180 GLY A CA 1
ATOM 1446 C C . GLY A 1 180 ? -10.162 -8.594 26.633 1.00 97.69 180 GLY A C 1
ATOM 1447 O O . GLY A 1 180 ? -9.349 -7.846 26.100 1.00 97.69 180 GLY A O 1
ATOM 1448 N N . VAL A 1 181 ? -9.837 -9.318 27.713 1.00 97.62 181 VAL A N 1
ATOM 1449 C CA . VAL A 1 181 ? -8.473 -9.377 28.281 1.00 97.62 181 VAL A CA 1
ATOM 1450 C C . VAL A 1 181 ? -7.457 -9.969 27.294 1.00 97.62 181 VAL A C 1
ATOM 1452 O O . VAL A 1 181 ? -6.289 -9.601 27.351 1.00 97.62 181 VAL A O 1
ATOM 1455 N N . PHE A 1 182 ? -7.871 -10.874 26.407 1.00 96.50 182 PHE A N 1
ATOM 1456 C CA . PHE A 1 182 ? -7.035 -11.406 25.325 1.00 96.50 182 PHE A CA 1
ATOM 1457 C C . PHE A 1 182 ? -7.117 -10.573 24.035 1.00 96.50 182 PHE A C 1
ATOM 1459 O O . PHE A 1 182 ? -6.297 -10.777 23.144 1.00 96.50 182 PHE A O 1
ATOM 1466 N N . THR A 1 183 ? -8.070 -9.645 23.935 1.00 96.75 183 THR A N 1
ATOM 1467 C CA . THR A 1 183 ? -8.247 -8.754 22.783 1.00 96.75 183 THR A CA 1
ATOM 1468 C C . THR A 1 183 ? -7.280 -7.577 22.811 1.00 96.75 183 THR A C 1
ATOM 1470 O O . THR A 1 183 ? -6.543 -7.400 21.848 1.00 96.75 183 THR A O 1
ATOM 1473 N N . LEU A 1 184 ? -7.261 -6.778 23.888 1.00 94.69 184 LEU A N 1
ATOM 1474 C CA . LEU A 1 184 ? -6.346 -5.632 23.998 1.00 94.69 184 LEU A CA 1
ATOM 1475 C C . LEU A 1 184 ? -6.119 -5.197 25.454 1.00 94.69 184 LEU A C 1
ATOM 1477 O O . LEU A 1 184 ? -7.039 -5.190 26.278 1.00 94.69 184 LEU A O 1
ATOM 1481 N N . GLU A 1 185 ? -4.908 -4.749 25.779 1.00 92.12 185 GLU A N 1
ATOM 1482 C CA . GLU A 1 185 ? -4.467 -4.415 27.141 1.00 92.12 185 GLU A CA 1
ATOM 1483 C C . GLU A 1 185 ? -5.142 -3.182 27.773 1.00 92.12 185 GLU A C 1
ATOM 1485 O O . GLU A 1 185 ? -5.033 -2.966 28.985 1.00 92.12 185 GLU A O 1
ATOM 1490 N N . ILE A 1 186 ? -5.926 -2.425 26.999 1.00 91.94 186 ILE A N 1
ATOM 1491 C CA . ILE A 1 186 ? -6.829 -1.375 27.498 1.00 91.94 186 ILE A CA 1
ATOM 1492 C C . ILE A 1 186 ? -8.165 -1.928 28.040 1.00 91.94 186 ILE A C 1
ATOM 1494 O O . ILE A 1 186 ? -8.792 -1.308 28.907 1.00 91.94 186 ILE A O 1
ATOM 1498 N N . PHE A 1 187 ? -8.609 -3.112 27.602 1.00 96.38 187 PHE A N 1
ATOM 1499 C CA . PHE A 1 187 ? -9.877 -3.705 28.045 1.00 96.38 187 PHE A CA 1
ATOM 1500 C C . PHE A 1 187 ? -9.958 -3.981 29.560 1.00 96.38 187 PHE A C 1
ATOM 1502 O O . PHE A 1 187 ? -10.990 -3.643 30.154 1.00 96.38 187 PHE A O 1
ATOM 1509 N N . PRO A 1 188 ? -8.921 -4.525 30.242 1.00 95.81 188 PRO A N 1
ATOM 1510 C CA . PRO A 1 188 ? -8.948 -4.687 31.695 1.00 95.81 188 PRO A CA 1
ATOM 1511 C C . PRO A 1 188 ? -9.261 -3.366 32.414 1.00 95.81 188 PRO A C 1
ATOM 1513 O O . PRO A 1 188 ? -10.046 -3.340 33.360 1.00 95.81 188 PRO A O 1
ATOM 1516 N N . PHE A 1 189 ? -8.717 -2.248 31.927 1.00 92.38 189 PHE A N 1
ATOM 1517 C CA . PHE A 1 189 ? -8.947 -0.917 32.489 1.00 92.38 189 PHE A CA 1
ATOM 1518 C C . PHE A 1 189 ? -10.413 -0.477 32.321 1.00 92.38 189 PHE A C 1
ATOM 1520 O O . PHE A 1 189 ? -11.049 -0.065 33.294 1.00 92.38 189 PHE A O 1
ATOM 1527 N N . ILE A 1 190 ? -11.005 -0.669 31.136 1.00 95.94 190 ILE A N 1
ATOM 1528 C CA . ILE A 1 190 ? -12.442 -0.431 30.900 1.00 95.94 190 ILE A CA 1
ATOM 1529 C C . ILE A 1 190 ? -13.295 -1.296 31.849 1.00 95.94 190 ILE A C 1
ATOM 1531 O O . ILE A 1 190 ? -14.206 -0.792 32.517 1.00 95.94 190 ILE A O 1
ATOM 1535 N N . ALA A 1 191 ? -12.976 -2.587 31.969 1.00 97.75 191 ALA A N 1
ATOM 1536 C CA . ALA A 1 191 ? -13.698 -3.537 32.812 1.00 97.75 191 ALA A CA 1
ATOM 1537 C C . ALA A 1 191 ? -13.608 -3.211 34.319 1.00 97.75 191 ALA A C 1
ATOM 1539 O O . ALA A 1 191 ? -14.612 -3.335 35.032 1.00 97.75 191 ALA A O 1
ATOM 1540 N N . LEU A 1 192 ? -12.455 -2.729 34.802 1.00 97.50 192 LEU A N 1
ATOM 1541 C CA . LEU A 1 192 ? -12.276 -2.225 36.170 1.00 97.50 192 LEU A CA 1
ATOM 1542 C C . LEU A 1 192 ? -13.275 -1.102 36.474 1.00 97.50 192 LEU A C 1
ATOM 1544 O O . LEU A 1 192 ? -14.009 -1.164 37.466 1.00 97.50 192 LEU A O 1
ATOM 1548 N N . PHE A 1 193 ? -13.357 -0.098 35.601 1.00 97.38 193 PHE A N 1
ATOM 1549 C CA . PHE A 1 193 ? -14.266 1.026 35.808 1.00 97.38 193 PHE A CA 1
ATOM 1550 C C . PHE A 1 193 ? -15.739 0.671 35.558 1.00 97.38 193 PHE A C 1
ATOM 1552 O O . PHE A 1 193 ? -16.611 1.254 36.206 1.00 97.38 193 PHE A O 1
ATOM 1559 N N . MET A 1 194 ? -16.048 -0.359 34.759 1.00 97.56 194 MET A N 1
ATOM 1560 C CA . MET A 1 194 ? -17.390 -0.963 34.742 1.00 97.56 194 MET A CA 1
ATOM 1561 C C . MET A 1 194 ? -17.747 -1.641 36.075 1.00 97.56 194 MET A C 1
ATOM 1563 O O . MET A 1 194 ? -18.868 -1.478 36.569 1.00 97.56 194 MET A O 1
ATOM 1567 N N . ALA A 1 195 ? -16.816 -2.364 36.703 1.00 97.56 195 ALA A N 1
ATOM 1568 C CA . ALA A 1 195 ? -17.046 -2.974 38.014 1.00 97.56 195 ALA A CA 1
ATOM 1569 C C . ALA A 1 195 ? -17.255 -1.910 39.112 1.00 97.56 195 ALA A C 1
ATOM 1571 O O . ALA A 1 195 ? -18.195 -2.020 39.910 1.00 97.56 195 ALA A O 1
ATOM 1572 N N . ILE A 1 196 ? -16.454 -0.836 39.100 1.00 97.19 196 ILE A N 1
ATOM 1573 C CA . ILE A 1 196 ? -16.630 0.337 39.976 1.00 97.19 196 ILE A CA 1
ATOM 1574 C C . ILE A 1 196 ? -17.980 1.017 39.705 1.00 97.19 196 ILE A C 1
ATOM 1576 O O . ILE A 1 196 ? -18.708 1.320 40.652 1.00 97.19 196 ILE A O 1
ATOM 1580 N N . TYR A 1 197 ? -18.364 1.195 38.436 1.00 97.38 197 TYR A N 1
ATOM 1581 C CA . TYR A 1 197 ? -19.665 1.741 38.042 1.00 97.38 197 TYR A CA 1
ATOM 1582 C C . TYR A 1 197 ? -20.824 0.945 38.662 1.00 97.38 197 TYR A C 1
ATOM 1584 O O . TYR A 1 197 ? -21.696 1.541 39.296 1.00 97.38 197 TYR A O 1
ATOM 1592 N N . PHE A 1 198 ? -20.832 -0.389 38.555 1.00 97.19 198 PHE A N 1
ATOM 1593 C CA . PHE A 1 198 ? -21.919 -1.207 39.110 1.00 97.19 198 PHE A CA 1
ATOM 1594 C C . PHE A 1 198 ? -21.903 -1.276 40.647 1.00 97.19 198 PHE A C 1
ATOM 1596 O O . PHE A 1 198 ? -22.969 -1.379 41.268 1.00 97.19 198 PHE A O 1
ATOM 1603 N N . ALA A 1 199 ? -20.729 -1.174 41.279 1.00 96.19 199 ALA A N 1
ATOM 1604 C CA . ALA A 1 199 ? -20.616 -1.034 42.729 1.00 96.19 199 ALA A CA 1
ATOM 1605 C C . ALA A 1 199 ? -21.187 0.311 43.212 1.00 96.19 199 ALA A C 1
ATOM 1607 O O . ALA A 1 199 ? -22.019 0.335 44.125 1.00 96.19 199 ALA A O 1
ATOM 1608 N N . TYR A 1 200 ? -20.816 1.415 42.563 1.00 95.88 200 TYR A N 1
ATOM 1609 C CA . TYR A 1 200 ? -21.332 2.747 42.870 1.00 95.88 200 TYR A CA 1
ATOM 1610 C C . TYR A 1 200 ? -22.831 2.872 42.566 1.00 95.88 200 TYR A C 1
ATOM 1612 O O . TYR A 1 200 ? -23.575 3.441 43.365 1.00 95.88 200 TYR A O 1
ATOM 1620 N N . ASP A 1 201 ? -23.313 2.299 41.459 1.00 94.12 201 ASP A N 1
ATOM 1621 C CA . ASP A 1 201 ? -24.728 2.348 41.080 1.00 94.12 201 ASP A CA 1
ATOM 1622 C C . ASP A 1 201 ? -25.639 1.738 42.157 1.00 94.12 201 ASP A C 1
ATOM 1624 O O . ASP A 1 201 ? -26.690 2.308 42.462 1.00 94.12 201 ASP A O 1
ATOM 1628 N N . ARG A 1 202 ? -25.192 0.637 42.782 1.00 93.00 202 ARG A N 1
ATOM 1629 C CA . ARG A 1 202 ? -25.921 -0.091 43.833 1.00 93.00 202 ARG A CA 1
ATOM 1630 C C . ARG A 1 202 ? -25.679 0.423 45.257 1.00 93.00 202 ARG A C 1
ATOM 1632 O O . ARG A 1 202 ? -26.589 0.332 46.078 1.00 93.00 202 ARG A O 1
ATOM 1639 N N . PHE A 1 203 ? -24.472 0.886 45.589 1.00 93.75 203 PHE A N 1
ATOM 1640 C CA . PHE A 1 203 ? -24.079 1.187 46.978 1.00 93.75 203 PHE A CA 1
ATOM 1641 C C . PHE A 1 203 ? -23.691 2.654 47.236 1.00 93.75 203 PHE A C 1
ATOM 1643 O O . PHE A 1 203 ? -23.506 3.026 48.401 1.00 93.75 203 PHE A O 1
ATOM 1650 N N . GLY A 1 204 ? -23.573 3.477 46.188 1.00 92.56 204 GLY A N 1
ATOM 1651 C CA . GLY A 1 204 ? -23.100 4.863 46.246 1.00 92.56 204 GLY A CA 1
ATOM 1652 C C . GLY A 1 204 ? -21.711 4.989 46.879 1.00 92.56 204 GLY A C 1
ATOM 1653 O O . GLY A 1 204 ? -20.922 4.047 46.878 1.00 92.56 204 GLY A O 1
ATOM 1654 N N . ILE A 1 205 ? -21.446 6.128 47.529 1.00 90.94 205 ILE A N 1
ATOM 1655 C CA . ILE A 1 205 ? -20.245 6.346 48.366 1.00 90.94 205 ILE A CA 1
ATOM 1656 C C . ILE A 1 205 ? -20.121 5.259 49.456 1.00 90.94 205 ILE A C 1
ATOM 1658 O O . ILE A 1 205 ? -19.025 4.860 49.844 1.00 90.94 205 ILE A O 1
ATOM 1662 N N . GLY A 1 206 ? -21.247 4.675 49.880 1.00 88.81 206 GLY A N 1
ATOM 1663 C CA . GLY A 1 206 ? -21.292 3.529 50.784 1.00 88.81 206 GLY A CA 1
ATOM 1664 C C . GLY A 1 206 ? -20.624 2.250 50.257 1.00 88.81 206 GLY A C 1
ATOM 1665 O O . GLY A 1 206 ? -20.576 1.277 51.012 1.00 88.81 206 GLY A O 1
ATOM 1666 N N . MET A 1 207 ? -20.110 2.217 49.020 1.00 91.50 207 MET A N 1
ATOM 1667 C CA . MET A 1 207 ? -19.217 1.164 48.516 1.00 91.50 207 MET A CA 1
ATOM 1668 C C . MET A 1 207 ? -17.845 1.149 49.215 1.00 91.50 207 MET A C 1
ATOM 1670 O O . MET A 1 207 ? -17.232 0.088 49.306 1.00 91.50 207 MET A O 1
ATOM 1674 N N . LEU A 1 208 ? -17.393 2.291 49.754 1.00 91.50 208 LEU A N 1
ATOM 1675 C CA . LEU A 1 208 ? -16.093 2.440 50.428 1.00 91.50 208 LEU A CA 1
ATOM 1676 C C . LEU A 1 208 ? -16.036 1.754 51.806 1.00 91.50 208 LEU A C 1
ATOM 1678 O O . LEU A 1 208 ? -14.962 1.537 52.356 1.00 91.50 208 LEU A O 1
ATOM 1682 N N . ALA A 1 209 ? -17.184 1.364 52.370 1.00 92.75 209 ALA A N 1
ATOM 1683 C CA . ALA A 1 209 ? -17.271 0.649 53.645 1.00 92.75 209 ALA A CA 1
ATOM 1684 C C . ALA A 1 209 ? -16.909 -0.848 53.494 1.00 92.75 209 ALA A C 1
ATOM 1686 O O . ALA A 1 209 ? -17.723 -1.720 53.812 1.00 92.75 209 ALA A O 1
ATOM 1687 N N . PHE A 1 210 ? -15.704 -1.140 52.993 1.00 89.62 210 PHE A N 1
ATOM 1688 C CA . PHE A 1 210 ? -15.236 -2.457 52.536 1.00 89.62 210 PHE A CA 1
ATOM 1689 C C . PHE A 1 210 ? -15.623 -3.620 53.464 1.00 89.62 210 PHE A C 1
ATOM 1691 O O . PHE A 1 210 ? -16.388 -4.495 53.063 1.00 89.62 210 PHE A O 1
ATOM 1698 N N . TRP A 1 211 ? -15.212 -3.587 54.737 1.00 92.19 211 TRP A N 1
ATOM 1699 C CA . TRP A 1 211 ? -15.487 -4.648 55.723 1.00 92.19 211 TRP A CA 1
ATOM 1700 C C . TRP A 1 211 ? -16.981 -4.913 55.978 1.00 92.19 211 TRP A C 1
ATOM 1702 O O . TRP A 1 211 ? -17.374 -6.017 56.359 1.00 92.19 211 TRP A O 1
ATOM 1712 N N . ARG A 1 212 ? -17.838 -3.913 55.737 1.00 89.81 212 ARG A N 1
ATOM 1713 C CA . ARG A 1 212 ? -19.302 -4.039 55.806 1.00 89.81 212 ARG A CA 1
ATOM 1714 C C . ARG A 1 212 ? -19.878 -4.580 54.495 1.00 89.81 212 ARG A C 1
ATOM 1716 O O . ARG A 1 212 ? -20.846 -5.335 54.518 1.00 89.81 212 ARG A O 1
ATOM 1723 N N . ARG A 1 213 ? -19.297 -4.189 53.357 1.00 90.31 213 ARG A N 1
ATOM 1724 C CA . ARG A 1 213 ? -19.777 -4.521 52.007 1.00 90.31 213 ARG A CA 1
ATOM 1725 C C . ARG A 1 213 ? -19.310 -5.877 51.494 1.00 90.31 213 ARG A C 1
ATOM 1727 O O . ARG A 1 213 ? -20.091 -6.525 50.809 1.00 90.31 213 ARG A O 1
ATOM 1734 N N . ILE A 1 214 ? -18.146 -6.376 51.910 1.00 92.50 214 ILE A N 1
ATOM 1735 C CA . ILE A 1 214 ? -17.635 -7.712 51.550 1.00 92.50 214 ILE A CA 1
ATOM 1736 C C . ILE A 1 214 ? -18.587 -8.856 51.957 1.00 92.50 214 ILE A C 1
ATOM 1738 O O . ILE A 1 214 ? -18.542 -9.948 51.392 1.00 92.50 214 ILE A O 1
ATOM 1742 N N . ARG A 1 215 ? -19.515 -8.606 52.893 1.00 92.19 215 ARG A N 1
ATOM 1743 C CA . ARG A 1 215 ? -20.588 -9.540 53.274 1.00 92.19 215 ARG A CA 1
ATOM 1744 C C . ARG A 1 215 ? -21.678 -9.679 52.193 1.00 92.19 215 ARG A C 1
ATOM 1746 O O . ARG A 1 215 ? -22.244 -10.763 52.055 1.00 92.19 215 ARG A O 1
ATOM 1753 N N . ASP A 1 216 ? -21.920 -8.655 51.371 1.00 94.31 216 ASP A N 1
ATOM 1754 C CA . ASP A 1 216 ? -22.851 -8.703 50.232 1.00 94.31 216 ASP A CA 1
ATOM 1755 C C . ASP A 1 216 ? -22.235 -9.494 49.061 1.00 94.31 216 ASP A C 1
ATOM 1757 O O . ASP A 1 216 ? -21.183 -9.143 48.524 1.00 94.31 216 ASP A O 1
ATOM 1761 N N . GLY A 1 217 ? -22.906 -10.570 48.637 1.00 93.12 217 GLY A N 1
ATOM 1762 C CA . GLY A 1 217 ? -22.409 -11.446 47.572 1.00 93.12 217 GLY A CA 1
ATOM 1763 C C . GLY A 1 217 ? -22.282 -10.779 46.198 1.00 93.12 217 GLY A C 1
ATOM 1764 O O . GLY A 1 217 ? -21.447 -11.196 45.406 1.00 93.12 217 GLY A O 1
ATOM 1765 N N . THR A 1 218 ? -23.050 -9.725 45.907 1.00 93.38 218 THR A N 1
ATOM 1766 C CA . THR A 1 218 ? -22.896 -8.952 44.662 1.00 93.38 218 THR A CA 1
ATOM 1767 C C . THR A 1 218 ? -21.715 -7.988 44.737 1.00 93.38 218 THR A C 1
ATOM 1769 O O . THR A 1 218 ? -21.002 -7.842 43.751 1.00 93.38 218 THR A O 1
ATOM 1772 N N . TYR A 1 219 ? -21.462 -7.378 45.901 1.00 94.81 219 TYR A N 1
ATOM 1773 C CA . TYR A 1 219 ? -20.246 -6.579 46.094 1.00 94.81 219 TYR A CA 1
ATOM 1774 C C . TYR A 1 219 ? -18.988 -7.439 45.928 1.00 94.81 219 TYR A C 1
ATOM 1776 O O . TYR A 1 219 ? -18.056 -7.007 45.258 1.00 94.81 219 TYR A O 1
ATOM 1784 N N . ARG A 1 220 ? -18.988 -8.683 46.441 1.00 95.50 220 ARG A N 1
ATOM 1785 C CA . ARG A 1 220 ? -17.899 -9.643 46.177 1.00 95.50 220 ARG A CA 1
ATOM 1786 C C . ARG A 1 220 ? -17.694 -9.897 44.684 1.00 95.50 220 ARG A C 1
ATOM 1788 O O . ARG A 1 220 ? -16.560 -9.832 44.241 1.00 95.50 220 ARG A O 1
ATOM 1795 N N . MET A 1 221 ? -18.757 -10.110 43.904 1.00 96.19 221 MET A N 1
ATOM 1796 C CA . MET A 1 221 ? -18.621 -10.308 42.451 1.00 96.19 221 MET A CA 1
ATOM 1797 C C . MET A 1 221 ? -17.996 -9.093 41.757 1.00 96.19 221 MET A C 1
ATOM 1799 O O . MET A 1 221 ? -17.062 -9.262 40.982 1.00 96.19 221 MET A O 1
ATOM 1803 N N . TYR A 1 222 ? -18.446 -7.871 42.059 1.00 96.25 222 TYR A N 1
ATOM 1804 C CA . TYR A 1 222 ? -17.841 -6.666 41.476 1.00 96.25 222 TYR A CA 1
ATOM 1805 C C . TYR A 1 222 ? -16.379 -6.482 41.916 1.00 96.25 222 TYR A C 1
ATOM 1807 O O . TYR A 1 222 ? -15.542 -6.113 41.098 1.00 96.25 222 TYR A O 1
ATOM 1815 N N . LEU A 1 223 ? -16.048 -6.803 43.172 1.00 96.06 223 LEU A N 1
ATOM 1816 C CA . LEU A 1 223 ? -14.667 -6.812 43.654 1.00 96.06 223 LEU A CA 1
ATOM 1817 C C . LEU A 1 223 ? -13.811 -7.866 42.934 1.00 96.06 223 LEU A C 1
ATOM 1819 O O . LEU A 1 223 ? -12.659 -7.583 42.631 1.00 96.06 223 LEU A O 1
ATOM 1823 N N . TYR A 1 224 ? -14.354 -9.048 42.624 1.00 97.31 224 TYR A N 1
ATOM 1824 C CA . TYR A 1 224 ? -13.639 -10.070 41.855 1.00 97.31 224 TYR A CA 1
ATOM 1825 C C . TYR A 1 224 ? -13.363 -9.616 40.417 1.00 97.31 224 TYR A C 1
ATOM 1827 O O . TYR A 1 224 ? -12.241 -9.792 39.959 1.00 97.31 224 TYR A O 1
ATOM 1835 N N . PHE A 1 225 ? -14.314 -8.963 39.735 1.00 98.00 225 PHE A N 1
ATOM 1836 C CA . PHE A 1 225 ? -14.052 -8.356 38.418 1.00 98.00 225 PHE A CA 1
ATOM 1837 C C . PHE A 1 225 ? -13.014 -7.224 38.494 1.00 98.00 225 PHE A C 1
ATOM 1839 O O . PHE A 1 225 ? -12.129 -7.159 37.649 1.00 98.00 225 PHE A O 1
ATOM 1846 N N . ALA A 1 226 ? -13.068 -6.370 39.522 1.00 97.38 226 ALA A N 1
ATOM 1847 C CA . ALA A 1 226 ? -12.080 -5.308 39.723 1.00 97.38 226 ALA A CA 1
ATOM 1848 C C . ALA A 1 226 ? -10.670 -5.857 40.026 1.00 97.38 226 ALA A C 1
ATOM 1850 O O . ALA A 1 226 ? -9.687 -5.373 39.473 1.00 97.38 226 ALA A O 1
ATOM 1851 N N . ALA A 1 227 ? -10.560 -6.889 40.868 1.00 97.44 227 ALA A N 1
ATOM 1852 C CA . ALA A 1 227 ? -9.288 -7.541 41.174 1.00 97.44 227 ALA A CA 1
ATOM 1853 C C . ALA A 1 227 ? -8.733 -8.301 39.959 1.00 97.44 227 ALA A C 1
ATOM 1855 O O . ALA A 1 227 ? -7.548 -8.177 39.659 1.00 97.44 227 ALA A O 1
ATOM 1856 N N . ALA A 1 228 ? -9.587 -9.030 39.231 1.00 97.81 228 ALA A N 1
ATOM 1857 C CA . ALA A 1 228 ? -9.208 -9.702 37.993 1.00 97.81 228 ALA A CA 1
ATOM 1858 C C . ALA A 1 228 ? -8.698 -8.700 36.951 1.00 97.81 228 ALA A C 1
ATOM 1860 O O . ALA A 1 228 ? -7.657 -8.939 36.364 1.00 97.81 228 ALA A O 1
ATOM 1861 N N . ALA A 1 229 ? -9.355 -7.549 36.781 1.00 97.31 229 ALA A N 1
ATOM 1862 C CA . ALA A 1 229 ? -8.908 -6.501 35.865 1.00 97.31 229 ALA A CA 1
ATOM 1863 C C . ALA A 1 229 ? -7.484 -5.991 36.162 1.00 97.31 229 ALA A C 1
ATOM 1865 O O . ALA A 1 229 ? -6.662 -5.901 35.252 1.00 97.31 229 ALA A O 1
ATOM 1866 N N . VAL A 1 230 ? -7.167 -5.705 37.430 1.00 94.75 230 VAL A N 1
ATOM 1867 C CA . VAL A 1 230 ? -5.814 -5.272 37.833 1.00 94.75 230 VAL A CA 1
ATOM 1868 C C . VAL A 1 230 ? -4.795 -6.397 37.610 1.00 94.75 230 VAL A C 1
ATOM 1870 O O . VAL A 1 230 ? -3.730 -6.151 37.048 1.00 94.75 230 VAL A O 1
ATOM 1873 N N . LEU A 1 231 ? -5.120 -7.634 38.002 1.00 95.50 231 LEU A N 1
ATOM 1874 C CA . LEU A 1 231 ? -4.229 -8.788 37.826 1.00 95.50 231 LEU A CA 1
ATOM 1875 C C . LEU A 1 231 ? -3.984 -9.111 36.343 1.00 95.50 231 LEU A C 1
ATOM 1877 O O . LEU A 1 231 ? -2.847 -9.371 35.964 1.00 95.50 231 LEU A O 1
ATOM 1881 N N . SER A 1 232 ? -5.017 -9.037 35.501 1.00 95.94 232 SER A N 1
ATOM 1882 C CA . SER A 1 232 ? -4.917 -9.214 34.051 1.00 95.94 232 SER A CA 1
ATOM 1883 C C . SER A 1 232 ? -4.068 -8.126 33.397 1.00 95.94 232 SER A C 1
ATOM 1885 O O . SER A 1 232 ? -3.238 -8.457 32.562 1.00 95.94 232 SER A O 1
ATOM 1887 N N . TYR A 1 233 ? -4.196 -6.856 33.798 1.00 92.00 233 TYR A N 1
ATOM 1888 C CA . TYR A 1 233 ? -3.326 -5.794 33.277 1.00 92.00 233 TYR A CA 1
ATOM 1889 C C . TYR A 1 233 ? -1.846 -6.045 33.613 1.00 92.00 233 TYR A C 1
ATOM 1891 O O . TYR A 1 233 ? -0.987 -5.963 32.737 1.00 92.00 233 TYR A O 1
ATOM 1899 N N . VAL A 1 234 ? -1.543 -6.420 34.862 1.00 90.12 234 VAL A N 1
ATOM 1900 C CA . VAL A 1 234 ? -0.171 -6.764 35.283 1.00 90.12 234 VAL A CA 1
ATOM 1901 C C . VAL A 1 234 ? 0.349 -8.010 34.553 1.00 90.12 234 VAL A C 1
ATOM 1903 O O . VAL A 1 234 ? 1.512 -8.038 34.160 1.00 90.12 234 VAL A O 1
ATOM 1906 N N . MET A 1 235 ? -0.505 -9.013 34.322 1.00 91.81 235 MET A N 1
ATOM 1907 C CA . MET A 1 235 ? -0.168 -10.201 33.532 1.00 91.81 235 MET A CA 1
ATOM 1908 C C . MET A 1 235 ? 0.185 -9.836 32.083 1.00 91.81 235 MET A C 1
ATOM 1910 O O . MET A 1 235 ? 1.211 -10.294 31.593 1.00 91.81 235 MET A O 1
ATOM 1914 N N . LEU A 1 236 ? -0.617 -9.001 31.413 1.00 91.62 236 LEU A N 1
ATOM 1915 C CA . LEU A 1 236 ? -0.362 -8.582 30.030 1.00 91.62 236 LEU A CA 1
ATOM 1916 C C . LEU A 1 236 ? 0.961 -7.812 29.911 1.00 91.62 236 LEU A C 1
ATOM 1918 O O . LEU A 1 236 ? 1.799 -8.196 29.101 1.00 91.62 236 LEU A O 1
ATOM 1922 N N . ARG A 1 237 ? 1.222 -6.835 30.795 1.00 87.94 237 ARG A N 1
ATOM 1923 C CA . ARG A 1 237 ? 2.515 -6.118 30.808 1.00 87.94 237 ARG A CA 1
ATOM 1924 C C . ARG A 1 237 ? 3.711 -7.037 31.114 1.00 87.94 237 ARG A C 1
ATOM 1926 O O . ARG A 1 237 ? 4.816 -6.774 30.647 1.00 87.94 237 ARG A O 1
ATOM 1933 N N . PHE A 1 238 ? 3.516 -8.122 31.872 1.00 86.00 238 PHE A N 1
ATOM 1934 C CA . PHE A 1 238 ? 4.549 -9.144 32.094 1.00 86.00 238 PHE A CA 1
ATOM 1935 C C . PHE A 1 238 ? 4.760 -10.069 30.881 1.00 86.00 238 PHE A C 1
ATOM 1937 O O . PHE A 1 238 ? 5.876 -10.543 30.673 1.00 86.00 238 PHE A O 1
ATOM 1944 N N . ILE A 1 239 ? 3.728 -10.320 30.070 1.00 87.19 239 ILE A N 1
ATOM 1945 C CA . ILE A 1 239 ? 3.870 -11.028 28.788 1.00 87.19 239 ILE A CA 1
ATOM 1946 C C . ILE A 1 239 ? 4.714 -10.172 27.832 1.00 87.19 239 ILE A C 1
ATOM 1948 O O . ILE A 1 239 ? 5.771 -10.614 27.386 1.00 87.19 239 ILE A O 1
ATOM 1952 N N . GLU A 1 240 ? 4.284 -8.929 27.633 1.00 85.38 240 GLU A N 1
ATOM 1953 C CA . GLU A 1 240 ? 4.849 -7.903 26.746 1.00 85.38 240 GLU A CA 1
ATOM 1954 C C . GLU A 1 240 ? 6.327 -7.571 27.037 1.00 85.38 240 GLU A C 1
ATOM 1956 O O . GLU A 1 240 ? 7.173 -7.665 26.155 1.00 85.38 240 GLU A O 1
ATOM 1961 N N . HIS A 1 241 ? 6.678 -7.235 28.287 1.00 81.69 241 HIS A N 1
ATOM 1962 C CA . HIS A 1 241 ? 8.039 -6.804 28.664 1.00 81.69 241 HIS A CA 1
ATOM 1963 C C . HIS A 1 241 ? 8.871 -7.873 29.390 1.00 81.69 241 HIS A C 1
ATOM 1965 O O . HIS A 1 241 ? 9.898 -7.563 30.006 1.00 81.69 241 HIS A O 1
ATOM 1971 N N . GLY A 1 242 ? 8.416 -9.125 29.375 1.00 81.50 242 GLY A N 1
ATOM 1972 C CA . GLY A 1 242 ? 9.030 -10.213 30.132 1.00 81.50 242 GLY A CA 1
ATOM 1973 C C . GLY A 1 242 ? 9.025 -11.535 29.391 1.00 81.50 242 GLY A C 1
ATOM 1974 O O . GLY A 1 242 ? 10.063 -11.960 28.889 1.00 81.50 242 GLY A O 1
ATOM 1975 N N . LEU A 1 243 ? 7.867 -12.194 29.343 1.00 83.81 243 LEU A N 1
ATOM 1976 C CA . LEU A 1 243 ? 7.765 -13.555 28.820 1.00 83.81 243 LEU A CA 1
ATOM 1977 C C . LEU A 1 243 ? 8.126 -13.639 27.334 1.00 83.81 243 LEU A C 1
ATOM 1979 O O . LEU A 1 243 ? 8.888 -14.523 26.960 1.00 83.81 243 LEU A O 1
ATOM 1983 N N . VAL A 1 244 ? 7.588 -12.751 26.496 1.00 83.19 244 VAL A N 1
ATOM 1984 C CA . VAL A 1 244 ? 7.785 -12.835 25.041 1.00 83.19 244 VAL A CA 1
ATOM 1985 C C . VAL A 1 244 ? 9.200 -12.407 24.632 1.00 83.19 244 VAL A C 1
ATOM 1987 O O . VAL A 1 244 ? 9.840 -13.190 23.933 1.00 83.19 244 VAL A O 1
ATOM 1990 N N . PRO A 1 245 ? 9.778 -11.288 25.122 1.00 78.75 245 PRO A N 1
ATOM 1991 C CA . PRO A 1 245 ? 11.176 -10.954 24.841 1.00 78.75 245 PRO A CA 1
ATOM 1992 C C . PRO A 1 245 ? 12.157 -12.069 25.237 1.00 78.75 245 PRO A C 1
ATOM 1994 O O . PRO A 1 245 ? 13.063 -12.389 24.469 1.00 78.75 245 PRO A O 1
ATOM 1997 N N . ALA A 1 246 ? 11.936 -12.737 26.376 1.00 76.38 246 ALA A N 1
ATOM 1998 C CA . ALA A 1 246 ? 12.756 -13.871 26.813 1.00 76.38 246 ALA A CA 1
ATOM 1999 C C . ALA A 1 246 ? 12.604 -15.145 25.948 1.00 76.38 246 ALA A C 1
ATOM 2001 O O . ALA A 1 246 ? 13.378 -16.087 26.124 1.00 76.38 246 ALA A O 1
ATOM 2002 N N . LEU A 1 247 ? 11.620 -15.191 25.042 1.00 75.44 247 LEU A N 1
ATOM 2003 C CA . LEU A 1 247 ? 11.374 -16.297 24.110 1.00 75.44 247 LEU A CA 1
ATOM 2004 C C . LEU A 1 247 ? 11.783 -15.979 22.662 1.00 75.44 247 LEU A C 1
ATOM 2006 O O . LEU A 1 247 ? 12.117 -16.916 21.941 1.00 75.44 247 LEU A O 1
ATOM 2010 N N . VAL A 1 248 ? 11.731 -14.709 22.229 1.00 73.50 248 VAL A N 1
ATOM 2011 C CA . VAL A 1 248 ? 11.903 -14.327 20.807 1.00 73.50 248 VAL A CA 1
ATOM 2012 C C . VAL A 1 248 ? 12.860 -13.156 20.539 1.00 73.50 248 VAL A C 1
ATOM 2014 O O . VAL A 1 248 ? 12.988 -12.770 19.387 1.00 73.50 248 VAL A O 1
ATOM 2017 N N . THR A 1 249 ? 13.531 -12.563 21.540 1.00 66.25 249 THR A N 1
ATOM 2018 C CA . THR A 1 249 ? 14.496 -11.462 21.289 1.00 66.25 249 THR A CA 1
ATOM 2019 C C . THR A 1 249 ? 15.941 -11.817 21.661 1.00 66.25 249 THR A C 1
ATOM 2021 O O . THR A 1 249 ? 16.159 -12.426 22.718 1.00 66.25 249 THR A O 1
ATOM 2024 N N . PRO A 1 250 ? 16.934 -11.406 20.843 1.00 63.16 250 PRO A N 1
ATOM 2025 C CA . PRO A 1 250 ? 18.359 -11.487 21.166 1.00 63.16 250 PRO A CA 1
ATOM 2026 C C . PRO A 1 250 ? 18.722 -10.917 22.548 1.00 63.16 250 PRO A C 1
ATOM 2028 O O . PRO A 1 250 ? 18.107 -9.974 23.051 1.00 63.16 250 PRO A O 1
ATOM 2031 N N . THR A 1 251 ? 19.728 -11.514 23.194 1.00 58.53 251 THR A N 1
ATOM 2032 C CA . THR A 1 251 ? 20.052 -11.268 24.613 1.00 58.53 251 THR A CA 1
ATOM 2033 C C . THR A 1 251 ? 20.610 -9.876 24.911 1.00 58.53 251 THR A C 1
ATOM 2035 O O . THR A 1 251 ? 20.597 -9.454 26.066 1.00 58.53 251 THR A O 1
ATOM 2038 N N . ASP A 1 252 ? 21.064 -9.144 23.898 1.00 52.53 252 ASP A N 1
ATOM 2039 C CA . ASP A 1 252 ? 21.535 -7.760 23.976 1.00 52.53 252 ASP A CA 1
ATOM 2040 C C . ASP A 1 252 ? 20.395 -6.726 24.069 1.00 52.53 252 ASP A C 1
ATOM 2042 O O . ASP A 1 252 ? 20.608 -5.627 24.583 1.00 52.53 252 ASP A O 1
ATOM 2046 N N . VAL A 1 253 ? 19.168 -7.093 23.675 1.00 52.84 253 VAL A N 1
ATOM 2047 C CA . VAL A 1 253 ? 17.962 -6.246 23.796 1.00 52.84 253 VAL A CA 1
ATOM 2048 C C . VAL A 1 253 ? 17.255 -6.439 25.155 1.00 52.84 253 VAL A C 1
ATOM 2050 O O . VAL A 1 253 ? 16.396 -5.646 25.552 1.00 52.84 253 VAL A O 1
ATOM 2053 N N . GLN A 1 254 ? 17.623 -7.473 25.922 1.00 58.47 254 GLN A N 1
ATOM 2054 C CA . GLN A 1 254 ? 16.912 -7.893 27.137 1.00 58.47 254 GLN A CA 1
ATOM 2055 C C . GLN A 1 254 ? 17.170 -6.966 28.343 1.00 58.47 254 GLN A C 1
ATOM 2057 O O . GLN A 1 254 ? 18.058 -7.177 29.171 1.00 58.47 254 GLN A O 1
ATOM 2062 N N . GLY A 1 255 ? 16.337 -5.931 28.471 1.00 61.53 255 GLY A N 1
ATOM 2063 C CA . GLY A 1 255 ? 16.298 -5.052 29.641 1.00 61.53 255 GLY A CA 1
ATOM 2064 C C . GLY A 1 255 ? 15.733 -5.715 30.910 1.00 61.53 255 GLY A C 1
ATOM 2065 O O . GLY A 1 255 ? 15.166 -6.804 30.892 1.00 61.53 255 GLY A O 1
ATOM 2066 N N . ASN A 1 256 ? 15.830 -5.021 32.050 1.00 70.62 256 ASN A N 1
ATOM 2067 C CA . ASN A 1 256 ? 15.250 -5.486 33.316 1.00 70.62 256 ASN A CA 1
ATOM 2068 C C . ASN A 1 256 ? 13.709 -5.471 33.256 1.00 70.62 256 ASN A C 1
ATOM 2070 O O . ASN A 1 256 ? 13.092 -4.447 33.556 1.00 70.62 256 ASN A O 1
ATOM 2074 N N . THR A 1 257 ? 13.100 -6.617 32.936 1.00 69.56 257 THR A N 1
ATOM 2075 C CA . THR A 1 257 ? 11.645 -6.864 32.898 1.00 69.56 257 THR A CA 1
ATOM 2076 C C . THR A 1 257 ? 10.879 -6.237 34.058 1.00 69.56 257 THR A C 1
ATOM 2078 O O . THR A 1 257 ? 9.890 -5.540 33.841 1.00 69.56 257 THR A O 1
ATOM 2081 N N . ILE A 1 258 ? 11.331 -6.439 35.300 1.00 70.31 258 ILE A N 1
ATOM 2082 C CA . ILE A 1 258 ? 10.636 -5.911 36.483 1.00 70.31 258 ILE A CA 1
ATOM 2083 C C . ILE A 1 258 ? 10.673 -4.376 36.465 1.00 70.31 258 ILE A C 1
ATOM 2085 O O . ILE A 1 258 ? 9.653 -3.732 36.703 1.00 70.31 258 ILE A O 1
ATOM 2089 N N . GLY A 1 259 ? 11.819 -3.785 36.117 1.00 71.19 259 GLY A N 1
ATOM 2090 C CA . GLY A 1 259 ? 11.961 -2.340 35.932 1.00 71.19 259 GLY A CA 1
ATOM 2091 C C . GLY A 1 259 ? 11.095 -1.779 34.797 1.00 71.19 259 GLY A C 1
ATOM 2092 O O . GLY A 1 259 ? 10.500 -0.716 34.966 1.00 71.19 259 GLY A O 1
ATOM 2093 N N . LEU A 1 260 ? 10.973 -2.494 33.674 1.00 73.75 260 LEU A N 1
ATOM 2094 C CA . LEU A 1 260 ? 10.144 -2.096 32.529 1.00 73.75 260 LEU A CA 1
ATOM 2095 C C . LEU A 1 260 ? 8.645 -2.137 32.864 1.00 73.75 260 LEU A C 1
ATOM 2097 O O . LEU A 1 260 ? 7.944 -1.151 32.640 1.00 73.75 260 LEU A O 1
ATOM 2101 N N . VAL A 1 261 ? 8.163 -3.213 33.496 1.00 74.75 261 VAL A N 1
ATOM 2102 C CA . VAL A 1 261 ? 6.764 -3.319 33.951 1.00 74.75 261 VAL A CA 1
ATOM 2103 C C . VAL A 1 261 ? 6.430 -2.223 34.971 1.00 74.75 261 VAL A C 1
ATOM 2105 O O . VAL A 1 261 ? 5.400 -1.557 34.840 1.00 74.75 261 VAL A O 1
ATOM 2108 N N . TRP A 1 262 ? 7.311 -1.958 35.945 1.00 75.56 262 TRP A N 1
ATOM 2109 C CA . TRP A 1 262 ? 7.118 -0.838 36.876 1.00 75.56 262 TRP A CA 1
ATOM 2110 C C . TRP A 1 262 ? 7.117 0.522 36.169 1.00 75.56 262 TRP A C 1
ATOM 2112 O O . TRP A 1 262 ? 6.293 1.370 36.507 1.00 75.56 262 TRP A O 1
ATOM 2122 N N . ARG A 1 263 ? 7.983 0.730 35.170 1.00 79.00 263 ARG A N 1
ATOM 2123 C CA . ARG A 1 263 ? 8.039 1.967 34.376 1.00 79.00 263 ARG A CA 1
ATOM 2124 C C . ARG A 1 263 ? 6.722 2.231 33.637 1.00 79.00 263 ARG A C 1
ATOM 2126 O O . ARG A 1 263 ? 6.222 3.351 33.719 1.00 79.00 263 ARG A O 1
ATOM 2133 N N . GLN A 1 264 ? 6.109 1.217 33.020 1.00 75.44 264 GLN A N 1
ATOM 2134 C CA . GLN A 1 264 ? 4.787 1.369 32.390 1.00 75.44 264 GLN A CA 1
ATOM 2135 C C . GLN A 1 264 ? 3.675 1.667 33.406 1.00 75.44 264 GLN A C 1
ATOM 2137 O O . GLN A 1 264 ? 2.809 2.502 33.151 1.00 75.44 264 GLN A O 1
ATOM 2142 N N . ILE A 1 265 ? 3.703 1.034 34.585 1.00 75.81 265 ILE A N 1
ATOM 2143 C CA . ILE A 1 265 ? 2.747 1.335 35.666 1.00 75.81 265 ILE A CA 1
ATOM 2144 C C . ILE A 1 265 ? 2.916 2.783 36.157 1.00 75.81 265 ILE A C 1
ATOM 2146 O O . ILE A 1 265 ? 1.922 3.451 36.432 1.00 75.81 265 ILE A O 1
ATOM 2150 N N . ILE A 1 266 ? 4.148 3.294 36.229 1.00 78.06 266 ILE A N 1
ATOM 2151 C CA . ILE A 1 266 ? 4.447 4.685 36.602 1.00 78.06 266 ILE A CA 1
ATOM 2152 C C . ILE A 1 266 ? 3.963 5.676 35.527 1.00 78.06 266 ILE A C 1
ATOM 2154 O O . ILE A 1 266 ? 3.423 6.728 35.877 1.00 78.06 266 ILE A O 1
ATOM 2158 N N . TYR A 1 267 ? 4.073 5.341 34.237 1.00 75.56 267 TYR A N 1
ATOM 2159 C CA . TYR A 1 267 ? 3.576 6.192 33.146 1.00 75.56 267 TYR A CA 1
ATOM 2160 C C . TYR A 1 267 ? 2.046 6.370 33.124 1.00 75.56 267 TYR A C 1
ATOM 2162 O O . TYR A 1 267 ? 1.569 7.362 32.582 1.00 75.56 267 TYR A O 1
ATOM 2170 N N . LEU A 1 268 ? 1.268 5.526 33.817 1.00 74.00 268 LEU A N 1
ATOM 2171 C CA . LEU A 1 268 ? -0.163 5.782 34.066 1.00 74.00 268 LEU A CA 1
ATOM 2172 C C . LEU A 1 268 ? -0.431 6.992 34.991 1.00 74.00 268 LEU A C 1
ATOM 2174 O O . LEU A 1 268 ? -1.583 7.394 35.152 1.00 74.00 268 LEU A O 1
ATOM 2178 N N . PHE A 1 269 ? 0.608 7.559 35.615 1.00 77.62 269 PHE A N 1
ATOM 2179 C CA . PHE A 1 269 ? 0.511 8.665 36.578 1.00 77.62 269 PHE A CA 1
ATOM 2180 C C . PHE A 1 269 ? 1.467 9.832 36.282 1.00 77.62 269 PHE A C 1
ATOM 2182 O O . PHE A 1 269 ? 1.443 10.834 36.999 1.00 77.62 269 PHE A O 1
ATOM 2189 N N . MET A 1 270 ? 2.304 9.726 35.245 1.00 75.00 270 MET A N 1
ATOM 2190 C CA . MET A 1 270 ? 3.206 10.790 34.801 1.00 75.00 270 MET A CA 1
ATOM 2191 C C . MET A 1 270 ? 2.688 11.394 33.488 1.00 75.00 270 MET A C 1
ATOM 2193 O O . MET A 1 270 ? 2.715 10.703 32.471 1.00 75.00 270 MET A O 1
ATOM 2197 N N . PRO A 1 271 ? 2.231 12.662 33.477 1.00 69.44 271 PRO A N 1
ATOM 2198 C CA . PRO A 1 271 ? 1.888 13.357 32.239 1.00 69.44 271 PRO A CA 1
ATOM 2199 C C . PRO A 1 271 ? 3.079 13.387 31.277 1.00 69.44 271 PRO A C 1
ATOM 2201 O O . PRO A 1 271 ? 4.217 13.601 31.705 1.00 69.44 271 PRO A O 1
ATOM 2204 N N . SER A 1 272 ? 2.824 13.215 29.980 1.00 67.19 272 SER A N 1
ATOM 2205 C CA . SER A 1 272 ? 3.833 13.508 28.960 1.00 67.19 272 SER A CA 1
ATOM 2206 C C . SER A 1 272 ? 4.092 15.018 28.870 1.00 67.19 272 SER A C 1
ATOM 2208 O O . SER A 1 272 ? 3.334 15.836 29.397 1.00 67.19 272 SER A O 1
ATOM 2210 N N . ALA A 1 273 ? 5.153 15.409 28.159 1.00 66.62 273 ALA A N 1
ATOM 2211 C CA . ALA A 1 273 ? 5.416 16.803 27.795 1.00 66.62 273 ALA A CA 1
ATOM 2212 C C . ALA A 1 273 ? 4.466 17.279 26.671 1.00 66.62 273 ALA A C 1
ATOM 2214 O O . ALA A 1 273 ? 4.900 17.723 25.609 1.00 66.62 273 ALA A O 1
ATOM 2215 N N . ALA A 1 274 ? 3.159 17.132 26.892 1.00 65.62 274 ALA A N 1
ATOM 2216 C CA . ALA A 1 274 ? 2.115 17.469 25.940 1.00 65.62 274 ALA A CA 1
ATOM 2217 C C . ALA A 1 274 ? 2.098 18.970 25.623 1.00 65.62 274 ALA A C 1
ATOM 2219 O O . ALA A 1 274 ? 2.018 19.815 26.518 1.00 65.62 274 ALA A O 1
ATOM 2220 N N . ASN A 1 275 ? 2.097 19.308 24.333 1.00 76.38 275 ASN A N 1
ATOM 2221 C CA . ASN A 1 275 ? 1.852 20.679 23.897 1.00 76.38 275 ASN A CA 1
ATOM 2222 C C . ASN A 1 275 ? 0.387 21.051 24.203 1.00 76.38 275 ASN A C 1
ATOM 2224 O O . ASN A 1 275 ? -0.530 20.289 23.901 1.00 76.38 275 ASN A O 1
ATOM 2228 N N . TYR A 1 276 ? 0.162 22.249 24.745 1.00 79.38 276 TYR A N 1
ATOM 2229 C CA . TYR A 1 276 ? -1.158 22.850 24.974 1.00 79.38 276 TYR A CA 1
ATOM 2230 C C . TYR A 1 276 ? -2.125 22.681 23.784 1.00 79.38 276 TYR A C 1
ATOM 2232 O O . TYR A 1 276 ? -3.289 22.331 23.979 1.00 79.38 276 TYR A O 1
ATOM 2240 N N . GLN A 1 277 ? -1.629 22.831 22.552 1.00 77.00 277 GLN A N 1
ATOM 2241 C CA . GLN A 1 277 ? -2.401 22.621 21.321 1.00 77.00 277 GLN A CA 1
ATOM 2242 C C . GLN A 1 277 ? -2.979 21.196 21.207 1.00 77.00 277 GLN A C 1
ATOM 2244 O O . GLN A 1 277 ? -4.136 21.029 20.830 1.00 77.00 277 GLN A O 1
ATOM 2249 N N . GLN A 1 278 ? -2.207 20.172 21.584 1.00 81.31 278 GLN A N 1
ATOM 2250 C CA . GLN A 1 278 ? -2.649 18.773 21.560 1.00 81.31 278 GLN A CA 1
ATOM 2251 C C . GLN A 1 278 ? -3.771 18.531 22.574 1.00 81.31 278 GLN A C 1
ATOM 2253 O O . GLN A 1 278 ? -4.777 17.921 22.231 1.00 81.31 278 GLN A O 1
ATOM 2258 N N . ILE A 1 279 ? -3.628 19.069 23.791 1.00 83.50 279 ILE A N 1
ATOM 2259 C CA . ILE A 1 279 ? -4.631 18.975 24.866 1.00 83.50 279 ILE A CA 1
ATOM 2260 C C . ILE A 1 279 ? -5.961 19.607 24.420 1.00 83.50 279 ILE A C 1
ATOM 2262 O O . ILE A 1 279 ? -7.033 19.048 24.657 1.00 83.50 279 ILE A O 1
ATOM 2266 N N . VAL A 1 280 ? -5.903 20.756 23.737 1.00 80.50 280 VAL A N 1
ATOM 2267 C CA . VAL A 1 280 ? -7.085 21.434 23.178 1.00 80.50 280 VAL A CA 1
ATOM 2268 C C . VAL A 1 280 ? -7.775 20.575 22.115 1.00 80.50 280 VAL A C 1
ATOM 2270 O O . VAL A 1 280 ? -9.002 20.462 22.138 1.00 80.50 280 VAL A O 1
ATOM 2273 N N . TYR A 1 281 ? -7.018 19.920 21.231 1.00 81.25 281 TYR A N 1
ATOM 2274 C CA . TYR A 1 281 ? -7.581 19.001 20.236 1.00 81.25 281 TYR A CA 1
ATOM 2275 C C . TYR A 1 281 ? -8.233 17.774 20.886 1.00 81.25 281 TYR A C 1
ATOM 2277 O O . TYR A 1 281 ? -9.343 17.417 20.495 1.00 81.25 281 TYR A O 1
ATOM 2285 N N . SER A 1 282 ? -7.653 17.226 21.956 1.00 86.19 282 SER A N 1
ATOM 2286 C CA . SER A 1 282 ? -8.277 16.161 22.753 1.00 86.19 282 SER A CA 1
ATOM 2287 C C . SER A 1 282 ? -9.591 16.582 23.414 1.00 86.19 282 SER A C 1
ATOM 2289 O O . SER A 1 282 ? -10.569 15.830 23.410 1.00 86.19 282 SER A O 1
ATOM 2291 N N . VAL A 1 283 ? -9.659 17.798 23.964 1.00 84.56 283 VAL A N 1
ATOM 2292 C CA . VAL A 1 283 ? -10.907 18.338 24.529 1.00 84.56 283 VAL A CA 1
ATOM 2293 C C . VAL A 1 283 ? -11.958 18.539 23.431 1.00 84.56 283 VAL A C 1
ATOM 2295 O O . VAL A 1 283 ? -13.117 18.167 23.627 1.00 84.56 283 VAL A O 1
ATOM 2298 N N . ALA A 1 284 ? -11.566 19.064 22.266 1.00 80.88 284 ALA A N 1
ATOM 2299 C CA . ALA A 1 284 ? -12.458 19.232 21.121 1.00 80.88 284 ALA A CA 1
ATOM 2300 C C . ALA A 1 284 ? -12.995 17.883 20.608 1.00 80.88 284 ALA A C 1
ATOM 2302 O O . ALA A 1 284 ? -14.205 17.741 20.444 1.00 80.88 284 ALA A O 1
ATOM 2303 N N . TYR A 1 285 ? -12.133 16.873 20.449 1.00 86.44 285 TYR A N 1
ATOM 2304 C CA . TYR A 1 285 ? -12.497 15.506 20.063 1.00 86.44 285 TYR A CA 1
ATOM 2305 C C . TYR A 1 285 ? -13.586 14.925 20.973 1.00 86.44 285 TYR A C 1
ATOM 2307 O O . TYR A 1 285 ? -14.631 14.484 20.491 1.00 86.44 285 TYR A O 1
ATOM 2315 N N . TRP A 1 286 ? -13.402 14.989 22.297 1.00 88.50 286 TRP A N 1
ATOM 2316 C CA . TRP A 1 286 ? -14.407 14.490 23.239 1.00 88.50 286 TRP A CA 1
ATOM 2317 C C . TRP A 1 286 ? -15.711 15.296 23.194 1.00 88.50 286 TRP A C 1
ATOM 2319 O O . TRP A 1 286 ? -16.787 14.707 23.303 1.00 88.50 286 TRP A O 1
ATOM 2329 N N . LEU A 1 287 ? -15.656 16.618 23.008 1.00 84.19 287 LEU A N 1
ATOM 2330 C CA . LEU A 1 287 ? -16.861 17.444 22.860 1.00 84.19 287 LEU A CA 1
ATOM 2331 C C . LEU A 1 287 ? -17.635 17.111 21.574 1.00 84.19 287 LEU A C 1
ATOM 2333 O O . LEU A 1 287 ? -18.859 16.993 21.630 1.00 84.19 287 LEU A O 1
ATOM 2337 N N . LEU A 1 288 ? -16.941 16.886 20.455 1.00 83.56 288 LEU A N 1
ATOM 2338 C CA . LEU A 1 288 ? -17.527 16.427 19.189 1.00 83.56 288 LEU A CA 1
ATOM 2339 C C . LEU A 1 288 ? -18.122 15.009 19.324 1.00 83.56 288 LEU A C 1
ATOM 2341 O O . LEU A 1 288 ? -19.218 14.752 18.823 1.00 83.56 288 LEU A O 1
ATOM 2345 N N . LEU A 1 289 ? -17.467 14.115 20.074 1.00 89.88 289 LEU A N 1
ATOM 2346 C CA . LEU A 1 289 ? -17.971 12.770 20.373 1.00 89.88 289 LEU A CA 1
ATOM 2347 C C . LEU A 1 289 ? -19.223 12.798 21.265 1.00 89.88 289 LEU A C 1
ATOM 2349 O O . LEU A 1 289 ? -20.145 12.014 21.060 1.00 89.88 289 LEU A O 1
ATOM 2353 N N . TYR A 1 290 ? -19.318 13.712 22.234 1.00 88.69 290 TYR A N 1
ATOM 2354 C CA . TYR A 1 290 ? -20.577 13.911 22.962 1.00 88.69 290 TYR A CA 1
ATOM 2355 C C . TYR A 1 290 ? -21.654 14.592 22.096 1.00 88.69 290 TYR A C 1
ATOM 2357 O O . TYR A 1 290 ? -22.840 14.315 22.300 1.00 88.69 290 TYR A O 1
ATOM 2365 N N . ALA A 1 291 ? -21.272 15.439 21.133 1.00 80.31 291 ALA A N 1
ATOM 2366 C CA . ALA A 1 291 ? -22.192 16.151 20.244 1.00 80.31 291 ALA A CA 1
ATOM 2367 C C . ALA A 1 291 ? -22.898 15.245 19.227 1.00 80.31 291 ALA A C 1
ATOM 2369 O O . ALA A 1 291 ? -24.106 15.396 19.044 1.00 80.31 291 ALA A O 1
ATOM 2370 N N . SER A 1 292 ? -22.198 14.267 18.647 1.00 86.81 292 SER A N 1
ATOM 2371 C CA . SER A 1 292 ? -22.779 13.283 17.715 1.00 86.81 292 SER A CA 1
ATOM 2372 C C . SER A 1 292 ? -23.863 12.407 18.372 1.00 86.81 292 SER A C 1
ATOM 2374 O O . SER A 1 292 ? -24.896 12.102 17.783 1.00 86.81 292 SER A O 1
ATOM 2376 N N . PHE A 1 293 ? -23.749 12.139 19.679 1.00 89.31 293 PHE A N 1
ATOM 2377 C CA . PHE A 1 293 ? -24.831 11.541 20.479 1.00 89.31 293 PHE A CA 1
ATOM 2378 C C . PHE A 1 293 ? -25.836 12.562 21.060 1.00 89.31 293 PHE A C 1
ATOM 2380 O O . PHE A 1 293 ? -26.573 12.248 22.003 1.00 89.31 293 PHE A O 1
ATOM 2387 N N . GLY A 1 294 ? -25.866 13.800 20.558 1.00 79.75 294 GLY A N 1
ATOM 2388 C CA . GLY A 1 294 ? -26.766 14.868 21.014 1.00 79.75 294 GLY A CA 1
ATOM 2389 C C . GLY A 1 294 ? -26.631 15.210 22.504 1.00 79.75 294 GLY A C 1
ATOM 2390 O O . GLY A 1 294 ? -27.609 15.602 23.139 1.00 79.75 294 GLY A O 1
ATOM 2391 N N . PHE A 1 295 ? -25.456 14.987 23.101 1.00 83.25 295 PHE A N 1
ATOM 2392 C CA . PHE A 1 295 ? -25.177 15.099 24.541 1.00 83.25 295 PHE A CA 1
ATOM 2393 C C . PHE A 1 295 ? -26.080 14.233 25.453 1.00 83.25 295 PHE A C 1
ATOM 2395 O O . PHE A 1 295 ? -26.131 14.440 26.673 1.00 83.25 295 PHE A O 1
ATOM 2402 N N . LEU A 1 296 ? -26.759 13.209 24.910 1.00 83.75 296 LEU A N 1
ATOM 2403 C CA . LEU A 1 296 ? -27.689 12.347 25.659 1.00 83.75 296 LEU A CA 1
ATOM 2404 C C . LEU A 1 296 ? -27.034 11.664 26.873 1.00 83.75 296 LEU A C 1
ATOM 2406 O O . LEU A 1 296 ? -27.697 11.466 27.899 1.00 83.75 296 LEU A O 1
ATOM 2410 N N . ALA A 1 297 ? -25.731 11.373 26.804 1.00 88.75 297 ALA A N 1
ATOM 2411 C CA . ALA A 1 297 ? -24.949 10.786 27.890 1.00 88.75 297 ALA A CA 1
ATOM 2412 C C . ALA A 1 297 ? -25.038 11.565 29.214 1.00 88.75 297 ALA A C 1
ATOM 2414 O O . ALA A 1 297 ? -25.088 10.958 30.290 1.00 88.75 297 ALA A O 1
ATOM 2415 N N . PHE A 1 298 ? -25.171 12.894 29.175 1.00 85.81 298 PHE A N 1
ATOM 2416 C CA . PHE A 1 298 ? -25.272 13.722 30.383 1.00 85.81 298 PHE A CA 1
ATOM 2417 C C . PHE A 1 298 ? -26.616 13.587 31.119 1.00 85.81 298 PHE A C 1
ATOM 2419 O O . PHE A 1 298 ? -26.708 13.930 32.298 1.00 85.81 298 PHE A O 1
ATOM 2426 N N . ARG A 1 299 ? -27.646 12.971 30.512 1.00 84.06 299 ARG A N 1
ATOM 2427 C CA . ARG A 1 299 ? -28.845 12.500 31.245 1.00 84.06 299 ARG A CA 1
ATOM 2428 C C . ARG A 1 299 ? -28.597 11.204 32.034 1.00 84.06 299 ARG A C 1
ATOM 2430 O O . ARG A 1 299 ? -29.436 10.798 32.850 1.00 84.06 299 ARG A O 1
ATOM 2437 N N . HIS A 1 300 ? -27.425 10.596 31.868 1.00 88.25 300 HIS A N 1
ATOM 2438 C CA . HIS A 1 300 ? -26.910 9.474 32.643 1.00 88.25 300 HIS A CA 1
ATOM 2439 C C . HIS A 1 300 ? -25.480 9.755 33.163 1.00 88.25 300 HIS A C 1
ATOM 2441 O O . HIS A 1 300 ? -24.543 9.049 32.795 1.00 88.25 300 HIS A O 1
ATOM 2447 N N . PRO A 1 301 ? -25.262 10.748 34.050 1.00 88.75 301 PRO A N 1
ATOM 2448 C CA . PRO A 1 301 ? -23.913 11.206 34.419 1.00 88.75 301 PRO A CA 1
ATOM 2449 C C . PRO A 1 301 ? -23.046 10.140 35.114 1.00 88.75 301 PRO A C 1
ATOM 2451 O O . PRO A 1 301 ? -21.832 10.282 35.167 1.00 88.75 301 PRO A O 1
ATOM 2454 N N . LYS A 1 302 ? -23.632 9.026 35.583 1.00 92.94 302 LYS A N 1
ATOM 2455 C CA . LYS A 1 302 ? -22.876 7.864 36.081 1.00 92.94 302 LYS A CA 1
ATOM 2456 C C . LYS A 1 302 ? -21.962 7.234 35.014 1.00 92.94 302 LYS A C 1
ATOM 2458 O O . LYS A 1 302 ? -21.001 6.577 35.396 1.00 92.94 302 LYS A O 1
ATOM 2463 N N . HIS A 1 303 ? -22.206 7.441 33.712 1.00 94.69 303 HIS A N 1
ATOM 2464 C CA . HIS A 1 303 ? -21.301 6.967 32.650 1.00 94.69 303 HIS A CA 1
ATOM 2465 C C . HIS A 1 303 ? -19.884 7.559 32.773 1.00 94.69 303 HIS A C 1
ATOM 2467 O O . HIS A 1 303 ? -18.918 6.912 32.375 1.00 94.69 303 HIS A O 1
ATOM 2473 N N . LEU A 1 304 ? -19.747 8.738 33.398 1.00 96.19 304 LEU A N 1
ATOM 2474 C CA . LEU A 1 304 ? -18.456 9.380 33.647 1.00 96.19 304 LEU A CA 1
ATOM 2475 C C . LEU A 1 304 ? -17.525 8.529 34.520 1.00 96.19 304 LEU A C 1
ATOM 2477 O O . LEU A 1 304 ? -16.322 8.709 34.440 1.00 96.19 304 LEU A O 1
ATOM 2481 N N . ILE A 1 305 ? -18.033 7.555 35.286 1.00 96.62 305 ILE A N 1
ATOM 2482 C CA . ILE A 1 305 ? -17.177 6.597 36.009 1.00 96.62 305 ILE A CA 1
ATOM 2483 C C . ILE A 1 305 ? -16.312 5.784 35.029 1.00 96.62 305 ILE A C 1
ATOM 2485 O O . ILE A 1 305 ? -15.176 5.466 35.353 1.00 96.62 305 ILE A O 1
ATOM 2489 N N . ILE A 1 306 ? -16.827 5.489 33.830 1.00 96.69 306 ILE A N 1
ATOM 2490 C CA . ILE A 1 306 ? -16.109 4.774 32.764 1.00 96.69 306 ILE A CA 1
ATOM 2491 C C . ILE A 1 306 ? -15.367 5.770 31.850 1.00 96.69 306 ILE A C 1
ATOM 2493 O O . ILE A 1 306 ? -14.286 5.460 31.365 1.00 96.69 306 ILE A O 1
ATOM 2497 N N . ALA A 1 307 ? -15.904 6.982 31.642 1.00 96.19 307 ALA A N 1
ATOM 2498 C CA . ALA A 1 307 ? -15.274 7.990 30.780 1.00 96.19 307 ALA A CA 1
ATOM 2499 C C . ALA A 1 307 ? -14.066 8.701 31.416 1.00 96.19 307 ALA A C 1
ATOM 2501 O O . ALA A 1 307 ? -13.070 8.903 30.737 1.00 96.19 307 ALA A O 1
ATOM 2502 N N . LEU A 1 308 ? -14.129 9.083 32.700 1.00 92.81 308 LEU A N 1
ATOM 2503 C CA . LEU A 1 308 ? -13.078 9.839 33.405 1.00 92.81 308 LEU A CA 1
ATOM 2504 C C . LEU A 1 308 ? -11.651 9.277 33.260 1.00 92.81 308 LEU A C 1
ATOM 2506 O O . LEU A 1 308 ? -10.755 10.078 33.002 1.00 92.81 308 LEU A O 1
ATOM 2510 N N . PRO A 1 309 ? -11.389 7.962 33.399 1.00 90.19 309 PRO A N 1
ATOM 2511 C CA . PRO A 1 309 ? -10.038 7.430 33.218 1.00 90.19 309 PRO A CA 1
ATOM 2512 C C . PRO A 1 309 ? -9.558 7.501 31.759 1.00 90.19 309 PRO A C 1
ATOM 2514 O O . PRO A 1 309 ? -8.383 7.765 31.522 1.00 90.19 309 PRO A O 1
ATOM 2517 N N . LEU A 1 310 ? -10.460 7.331 30.784 1.00 93.62 310 LEU A N 1
ATOM 2518 C CA . LEU A 1 310 ? -10.145 7.466 29.357 1.00 93.62 310 LEU A CA 1
ATOM 2519 C C . LEU A 1 310 ? -9.929 8.936 28.970 1.00 93.62 310 LEU A C 1
ATOM 2521 O O . LEU A 1 310 ? -9.002 9.234 28.226 1.00 93.62 310 LEU A O 1
ATOM 2525 N N . LEU A 1 311 ? -10.724 9.857 29.526 1.00 93.12 311 LEU A N 1
ATOM 2526 C CA . LEU A 1 311 ? -10.534 11.309 29.433 1.00 93.12 311 LEU A CA 1
ATOM 2527 C C . LEU A 1 311 ? -9.177 11.726 30.020 1.00 93.12 311 LEU A C 1
ATOM 2529 O O . LEU A 1 311 ? -8.444 12.472 29.388 1.00 93.12 311 LEU A O 1
ATOM 2533 N N . TYR A 1 312 ? -8.807 11.223 31.202 1.00 89.56 312 TYR A N 1
ATOM 2534 C CA . TYR A 1 312 ? -7.505 11.514 31.811 1.00 89.56 312 TYR A CA 1
ATOM 2535 C C . TYR A 1 312 ? -6.344 11.005 30.946 1.00 89.56 312 TYR A C 1
ATOM 2537 O O . TYR A 1 312 ? -5.426 11.769 30.643 1.00 89.56 312 TYR A O 1
ATOM 2545 N N . PHE A 1 313 ? -6.418 9.755 30.478 1.00 88.50 313 PHE A N 1
ATOM 2546 C CA . PHE A 1 313 ? -5.427 9.190 29.563 1.00 88.50 313 PHE A CA 1
ATOM 2547 C C . PHE A 1 313 ? -5.294 10.023 28.280 1.00 88.50 313 PHE A C 1
ATOM 2549 O O . PHE A 1 313 ? -4.205 10.483 27.958 1.00 88.50 313 PHE A O 1
ATOM 2556 N N . SER A 1 314 ? -6.405 10.286 27.595 1.00 91.19 314 SER A N 1
ATOM 2557 C CA . SER A 1 314 ? -6.418 10.913 26.267 1.00 91.19 314 SER A CA 1
ATOM 2558 C C . SER A 1 314 ? -6.425 12.445 26.254 1.00 91.19 314 SER A C 1
ATOM 2560 O O . SER A 1 314 ? -6.475 13.014 25.174 1.00 91.19 314 SER A O 1
ATOM 2562 N N . ILE A 1 315 ? -6.372 13.124 27.408 1.00 89.00 315 ILE A N 1
ATOM 2563 C CA . ILE A 1 315 ? -6.240 14.595 27.501 1.00 89.00 315 ILE A CA 1
ATOM 2564 C C . ILE A 1 315 ? -4.976 15.000 28.281 1.00 89.00 315 ILE A C 1
ATOM 2566 O O . ILE A 1 315 ? -4.369 16.015 27.952 1.00 89.00 315 ILE A O 1
ATOM 2570 N N . ILE A 1 316 ? -4.561 14.233 29.301 1.00 86.06 316 ILE A N 1
ATOM 2571 C CA . ILE A 1 316 ? -3.452 14.603 30.205 1.00 86.06 316 ILE A CA 1
ATOM 2572 C C . ILE A 1 316 ? -2.206 13.729 30.014 1.00 86.06 316 ILE A C 1
ATOM 2574 O O . ILE A 1 316 ? -1.095 14.251 30.055 1.00 86.06 316 ILE A O 1
ATOM 2578 N N . LEU A 1 317 ? -2.357 12.412 29.829 1.00 85.25 317 LEU A N 1
ATOM 2579 C CA . LEU A 1 317 ? -1.200 11.517 29.686 1.00 85.25 317 LEU A CA 1
ATOM 2580 C C . LEU A 1 317 ? -0.688 11.474 28.243 1.00 85.25 317 LEU A C 1
ATOM 2582 O O . LEU A 1 317 ? 0.491 11.719 28.003 1.00 85.25 317 LEU A O 1
ATOM 2586 N N . MET A 1 318 ? -1.575 11.172 27.295 1.00 86.06 318 MET A N 1
ATOM 2587 C CA . MET A 1 318 ? -1.273 10.878 25.891 1.00 86.06 318 MET A CA 1
ATOM 2588 C C . MET A 1 318 ? -2.314 11.530 24.959 1.00 86.06 318 MET A C 1
ATOM 2590 O O . MET A 1 318 ? -3.135 10.834 24.355 1.00 86.06 318 MET A O 1
ATOM 2594 N N . PRO A 1 319 ? -2.316 12.872 24.823 1.00 83.75 319 PRO A N 1
ATOM 2595 C CA . PRO A 1 319 ? -3.335 13.579 24.047 1.00 83.75 319 PRO A CA 1
ATOM 2596 C C . PRO A 1 319 ? -3.316 13.302 22.537 1.00 83.75 319 PRO A C 1
ATOM 2598 O O . PRO A 1 319 ? -4.282 13.631 21.855 1.00 83.75 319 PRO A O 1
ATOM 2601 N N . TYR A 1 320 ? -2.258 12.680 22.004 1.00 82.50 320 TYR A N 1
ATOM 2602 C CA . TYR A 1 320 ? -2.162 12.270 20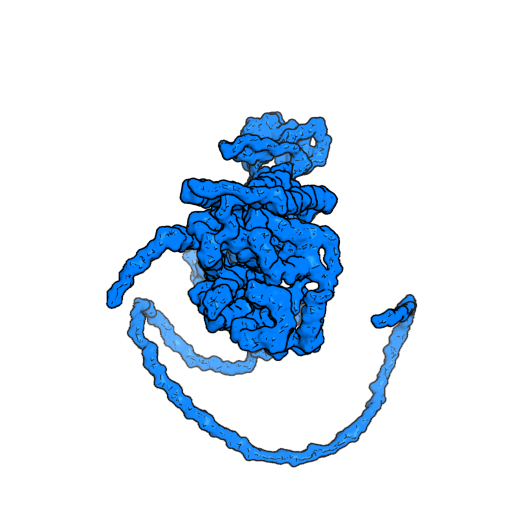.597 1.00 82.50 320 TYR A CA 1
ATOM 2603 C C . TYR A 1 320 ? -3.303 11.337 20.153 1.00 82.50 320 TYR A C 1
ATOM 2605 O O . TYR A 1 320 ? -3.895 11.552 19.097 1.00 82.50 320 TYR A O 1
ATOM 2613 N N . PHE A 1 321 ? -3.685 10.369 20.993 1.00 86.50 321 PHE A N 1
ATOM 2614 C CA . PHE A 1 321 ? -4.672 9.338 20.640 1.00 86.50 321 PHE A CA 1
ATOM 2615 C C . PHE A 1 321 ? -6.103 9.861 20.420 1.00 86.50 321 PHE A C 1
ATOM 2617 O O . PHE A 1 321 ? -6.931 9.150 19.860 1.00 86.50 321 PHE A O 1
ATOM 2624 N N . ALA A 1 322 ? -6.418 11.091 20.838 1.00 87.69 322 ALA A N 1
ATOM 2625 C CA . ALA A 1 322 ? -7.745 11.696 20.690 1.00 87.69 322 ALA A CA 1
ATOM 2626 C C . ALA A 1 322 ? -7.704 12.987 19.856 1.00 87.69 322 ALA A C 1
ATOM 2628 O O . ALA A 1 322 ? -8.261 14.001 20.258 1.00 87.69 322 ALA A O 1
ATOM 2629 N N . GLN A 1 323 ? -7.017 12.983 18.710 1.00 81.31 323 GLN A N 1
ATOM 2630 C CA . GLN A 1 323 ? -6.955 14.155 17.815 1.00 81.31 323 GLN A CA 1
ATOM 2631 C C . GLN A 1 323 ? -7.767 13.972 16.530 1.00 81.31 323 GLN A C 1
ATOM 2633 O O . GLN A 1 323 ? -8.416 14.912 16.080 1.00 81.31 323 GLN A O 1
ATOM 2638 N N . TYR A 1 324 ? -7.794 12.759 15.975 1.00 82.81 324 TYR A N 1
ATOM 2639 C CA . TYR A 1 324 ? -8.329 12.478 14.642 1.00 82.81 324 TYR A CA 1
ATOM 2640 C C . TYR A 1 324 ? -9.466 11.452 14.719 1.00 82.81 324 TYR A C 1
ATOM 2642 O O . TYR A 1 324 ? -9.342 10.423 15.379 1.00 82.81 324 TYR A O 1
ATOM 2650 N N . MET A 1 325 ? -10.604 11.750 14.082 1.00 85.50 325 MET A N 1
ATOM 2651 C CA . MET A 1 325 ? -11.810 10.901 14.127 1.00 85.50 325 MET A CA 1
ATOM 2652 C C . MET A 1 325 ? -11.682 9.649 13.245 1.00 85.50 325 MET A C 1
ATOM 2654 O O . MET A 1 325 ? -12.316 8.636 13.518 1.00 85.50 325 MET A O 1
ATOM 2658 N N . GLY A 1 326 ? -10.845 9.725 12.211 1.00 86.38 326 GLY A N 1
ATOM 2659 C CA . GLY A 1 326 ? -10.495 8.663 11.273 1.00 86.38 326 GLY A CA 1
ATOM 2660 C C . GLY A 1 326 ? -9.265 7.853 11.671 1.00 86.38 326 GLY A C 1
ATOM 2661 O O . GLY A 1 326 ? -8.539 7.456 10.769 1.00 86.38 326 GLY A O 1
ATOM 2662 N N . PHE A 1 327 ? -9.013 7.684 12.974 1.00 89.25 327 PHE A N 1
ATOM 2663 C CA . PHE A 1 327 ? -8.021 6.775 13.577 1.00 89.25 327 PHE A CA 1
ATOM 2664 C C . PHE A 1 327 ? -8.753 5.721 14.436 1.00 89.25 327 PHE A C 1
ATOM 2666 O O . PHE A 1 327 ? -9.889 5.947 14.871 1.00 89.25 327 PHE A O 1
ATOM 2673 N N . GLN A 1 328 ? -8.115 4.587 14.730 1.00 92.62 328 GLN A N 1
ATOM 2674 C CA . GLN A 1 328 ? -8.700 3.420 15.414 1.00 92.62 328 GLN A CA 1
ATOM 2675 C C . GLN A 1 328 ? -9.272 3.691 16.824 1.00 92.62 328 GLN A C 1
ATOM 2677 O O . GLN A 1 328 ? -10.231 3.043 17.252 1.00 92.62 328 GLN A O 1
ATOM 2682 N N . TYR A 1 329 ? -8.750 4.690 17.543 1.00 93.88 329 TYR A N 1
ATOM 2683 C CA . TYR A 1 329 ? -9.091 4.947 18.953 1.00 93.88 329 TYR A CA 1
ATOM 2684 C C . TYR A 1 329 ? -10.549 5.381 19.205 1.00 93.88 329 TYR A C 1
ATOM 2686 O O . TYR A 1 329 ? -11.031 5.305 20.342 1.00 93.88 329 TYR A O 1
ATOM 2694 N N . GLY A 1 330 ? -11.293 5.777 18.164 1.00 94.75 330 GLY A N 1
ATOM 2695 C CA . GLY A 1 330 ? -12.733 6.055 18.253 1.00 94.75 330 GLY A CA 1
ATOM 2696 C C . GLY A 1 330 ? -13.536 4.862 18.778 1.00 94.75 330 GLY A C 1
ATOM 2697 O O . GLY A 1 330 ? -14.440 5.050 19.600 1.00 94.75 330 GLY A O 1
ATOM 2698 N N . PHE A 1 331 ? -13.138 3.632 18.429 1.00 97.50 331 PHE A N 1
ATOM 2699 C CA . PHE A 1 331 ? -13.704 2.400 18.989 1.00 97.50 331 PHE A CA 1
ATOM 2700 C C . PHE A 1 331 ? -13.592 2.306 20.521 1.00 97.50 331 PHE A C 1
ATOM 2702 O O . PHE A 1 331 ? -14.491 1.761 21.161 1.00 97.50 331 PHE A O 1
ATOM 2709 N N . ILE A 1 332 ? -12.536 2.857 21.130 1.00 97.12 332 ILE A N 1
ATOM 2710 C CA . ILE A 1 332 ? -12.349 2.871 22.590 1.00 97.12 332 ILE A CA 1
ATOM 2711 C C . ILE A 1 332 ? -13.234 3.955 23.218 1.00 97.12 332 ILE A C 1
ATOM 2713 O O . ILE A 1 332 ? -14.013 3.695 24.143 1.00 97.12 332 ILE A O 1
ATOM 2717 N N . PHE A 1 333 ? -13.124 5.190 22.728 1.00 96.94 333 PHE A N 1
ATOM 2718 C CA . PHE A 1 333 ? -13.719 6.353 23.392 1.00 96.94 333 PHE A CA 1
ATOM 2719 C C . PHE A 1 333 ? -15.247 6.424 23.246 1.00 96.94 333 PHE A C 1
ATOM 2721 O O . PHE A 1 333 ? -15.925 6.932 24.145 1.00 96.94 333 PHE A O 1
ATOM 2728 N N . ILE A 1 334 ? -15.819 5.833 22.190 1.00 97.50 334 ILE A N 1
ATOM 2729 C CA . ILE A 1 334 ? -17.276 5.763 21.984 1.00 97.50 334 ILE A CA 1
ATOM 2730 C C . ILE A 1 334 ? -18.002 4.917 23.047 1.00 97.50 334 ILE A C 1
ATOM 2732 O O . ILE A 1 334 ? -19.181 5.149 23.319 1.00 97.50 334 ILE A O 1
ATOM 2736 N N . ILE A 1 335 ? -17.317 3.968 23.700 1.00 98.44 335 ILE A N 1
ATOM 2737 C CA . ILE A 1 335 ? -17.910 2.988 24.631 1.00 98.44 335 ILE A CA 1
ATOM 2738 C C . ILE A 1 335 ? -18.674 3.651 25.800 1.00 98.44 335 ILE A C 1
ATOM 2740 O O . ILE A 1 335 ? -19.881 3.406 25.942 1.00 98.44 335 ILE A O 1
ATOM 2744 N N . PRO A 1 336 ? -18.056 4.500 26.651 1.00 97.81 336 PRO A N 1
ATOM 2745 C CA . PRO A 1 336 ? -18.776 5.169 27.736 1.00 97.81 336 PRO A CA 1
ATOM 2746 C C . PRO A 1 336 ? -19.861 6.132 27.234 1.00 97.81 336 PRO A C 1
ATOM 2748 O O . PRO A 1 336 ? -20.888 6.288 27.903 1.00 97.81 336 PRO A O 1
ATOM 2751 N N . VAL A 1 337 ? -19.663 6.756 26.067 1.00 97.38 337 VAL A N 1
ATOM 2752 C CA . VAL A 1 337 ? -20.595 7.738 25.492 1.00 97.38 337 VAL A CA 1
ATOM 2753 C C . VAL A 1 337 ? -21.861 7.049 24.982 1.00 97.38 337 VAL A C 1
ATOM 2755 O O . VAL A 1 337 ? -22.963 7.470 25.334 1.00 97.38 337 VAL A O 1
ATOM 2758 N N . ALA A 1 338 ? -21.733 5.935 24.260 1.00 98.06 338 ALA A N 1
ATOM 2759 C CA . ALA A 1 338 ? -22.856 5.127 23.786 1.00 98.06 338 ALA A CA 1
ATOM 2760 C C . ALA A 1 338 ? -23.668 4.524 24.950 1.00 98.06 338 ALA A C 1
ATOM 2762 O O . ALA A 1 338 ? -24.899 4.647 24.976 1.00 98.06 338 ALA A O 1
ATOM 2763 N N . ILE A 1 339 ? -22.998 3.954 25.966 1.00 97.75 339 ILE A N 1
ATOM 2764 C CA . ILE A 1 339 ? -23.652 3.455 27.195 1.00 97.75 339 ILE A CA 1
ATOM 2765 C C . ILE A 1 339 ? -24.386 4.595 27.914 1.00 97.75 339 ILE A C 1
ATOM 2767 O O . ILE A 1 339 ? -25.541 4.440 28.322 1.00 97.75 339 ILE A O 1
ATOM 2771 N N . GLY A 1 340 ? -23.739 5.754 28.063 1.00 95.12 340 GLY A N 1
ATOM 2772 C CA . GLY A 1 340 ? -24.358 6.941 28.642 1.00 95.12 340 GLY A CA 1
ATOM 2773 C C . GLY A 1 340 ? -25.609 7.362 27.875 1.00 95.12 340 GLY A C 1
ATOM 2774 O O . GLY A 1 340 ? -26.662 7.566 28.482 1.00 95.12 340 GLY A O 1
ATOM 2775 N N . SER A 1 341 ? -25.515 7.465 26.553 1.00 93.81 341 SER A N 1
ATOM 2776 C CA . SER A 1 341 ? -26.561 8.005 25.683 1.00 93.81 341 SER A CA 1
ATOM 2777 C C . SER A 1 341 ? -27.773 7.088 25.554 1.00 93.81 341 SER A C 1
ATOM 2779 O O . SER A 1 341 ? -28.902 7.569 25.681 1.00 93.81 341 SER A O 1
ATOM 2781 N N . ILE A 1 342 ? -27.586 5.770 25.414 1.00 94.81 342 ILE A N 1
ATOM 2782 C CA . ILE A 1 342 ? -28.715 4.826 25.330 1.00 94.81 342 ILE A CA 1
ATOM 2783 C C . ILE A 1 342 ? -29.507 4.767 26.653 1.00 94.81 342 ILE A C 1
ATOM 2785 O O . ILE A 1 342 ? -30.739 4.664 26.655 1.00 94.81 342 ILE A O 1
ATOM 2789 N N . ILE A 1 343 ? -28.824 4.917 27.797 1.00 93.25 343 ILE A N 1
ATOM 2790 C CA . ILE A 1 343 ? -29.475 5.004 29.113 1.00 93.25 343 ILE A CA 1
ATOM 2791 C C . ILE A 1 343 ? -30.073 6.404 29.340 1.00 93.25 343 ILE A C 1
ATOM 2793 O O . ILE A 1 343 ? -31.173 6.518 29.890 1.00 93.25 343 ILE A O 1
ATOM 2797 N N . GLY A 1 344 ? -29.414 7.469 28.878 1.00 88.44 344 GLY A N 1
ATOM 2798 C CA . GLY A 1 344 ? -29.920 8.844 28.905 1.00 88.44 344 GLY A CA 1
ATOM 2799 C C . GLY A 1 344 ? -31.243 8.997 28.150 1.00 88.44 344 GLY A C 1
ATOM 2800 O O . GLY A 1 344 ? -32.218 9.494 28.719 1.00 88.44 344 GLY A O 1
ATOM 2801 N N . LEU A 1 345 ? -31.322 8.457 26.931 1.00 86.06 345 LEU A N 1
ATOM 2802 C CA . LEU A 1 345 ? -32.533 8.384 26.107 1.00 86.06 345 LEU A CA 1
ATOM 2803 C C . LEU A 1 345 ? -33.704 7.732 26.861 1.00 86.06 345 LEU A C 1
ATOM 2805 O O . LEU A 1 345 ? -34.819 8.257 26.878 1.00 86.06 345 LEU A O 1
ATOM 2809 N N . SER A 1 346 ? -33.450 6.618 27.557 1.00 83.31 346 SER A N 1
ATOM 2810 C CA . SER A 1 346 ? -34.485 5.879 28.303 1.00 83.31 346 SER A CA 1
ATOM 2811 C C . SER A 1 346 ? -35.143 6.673 29.450 1.00 83.31 346 SER A C 1
ATOM 2813 O O . SER A 1 346 ? -36.203 6.274 29.953 1.00 83.31 346 SER A O 1
ATOM 2815 N N . ARG A 1 347 ? -34.537 7.795 29.868 1.00 79.62 347 ARG A N 1
ATOM 2816 C CA . ARG A 1 347 ? -35.019 8.695 30.931 1.00 79.62 347 ARG A CA 1
ATOM 2817 C C . ARG A 1 347 ? -35.904 9.839 30.415 1.00 79.62 347 ARG A C 1
ATOM 2819 O O . ARG A 1 347 ? -36.548 10.506 31.225 1.00 79.62 347 ARG A O 1
ATOM 2826 N N . LEU A 1 348 ? -35.998 10.053 29.100 1.00 73.25 348 LEU A N 1
ATOM 2827 C CA . LEU A 1 348 ? -36.814 11.108 28.481 1.00 73.25 348 LEU A CA 1
ATOM 2828 C C . LEU A 1 348 ? -38.305 10.708 28.448 1.00 73.25 348 LEU A C 1
ATOM 2830 O O . LEU A 1 348 ? -38.833 10.252 27.437 1.00 73.25 348 LEU A O 1
ATOM 2834 N N . LYS A 1 349 ? -38.982 10.827 29.601 1.00 58.28 349 LYS A N 1
ATOM 2835 C CA . LYS A 1 349 ? -40.334 10.274 29.849 1.00 58.28 349 LYS A CA 1
ATOM 2836 C C . LYS A 1 349 ? -41.406 11.297 30.264 1.00 58.28 349 LYS A C 1
ATOM 2838 O O . LYS A 1 349 ? -42.428 10.922 30.840 1.00 58.28 349 LYS A O 1
ATOM 2843 N N . SER A 1 350 ? -41.223 12.582 29.962 1.00 49.19 350 SER A N 1
ATOM 2844 C CA . SER A 1 350 ? -42.240 13.618 30.200 1.00 49.19 350 SER A CA 1
ATOM 2845 C C . SER A 1 350 ? -42.226 14.712 29.128 1.00 49.19 350 SER A C 1
ATOM 2847 O O . SER A 1 350 ? -41.203 15.015 28.527 1.00 49.19 350 SER A O 1
ATOM 2849 N N . GLY A 1 351 ? -43.386 15.334 28.888 1.00 46.09 351 GLY A N 1
ATOM 2850 C CA . GLY A 1 351 ? -43.544 16.440 27.935 1.00 46.09 351 GLY A CA 1
ATOM 2851 C C . GLY A 1 351 ? -43.091 17.799 28.484 1.00 46.09 351 GLY A C 1
ATOM 2852 O O . GLY A 1 351 ? -43.864 18.757 28.397 1.00 46.09 351 GLY A O 1
ATOM 2853 N N . ARG A 1 352 ? -41.903 17.829 29.099 1.00 53.47 352 ARG A N 1
ATOM 2854 C CA . ARG A 1 352 ? -41.065 18.981 29.478 1.00 53.47 352 ARG A CA 1
ATOM 2855 C C . ARG A 1 352 ? -39.621 18.461 29.402 1.00 53.47 352 ARG A C 1
ATOM 2857 O O . ARG A 1 352 ? -39.272 17.584 30.187 1.00 53.47 352 ARG A O 1
ATOM 2864 N N . SER A 1 353 ? -38.812 18.940 28.463 1.00 52.53 353 SER A N 1
ATOM 2865 C CA . SER A 1 353 ? -37.407 18.524 28.358 1.00 52.53 353 SER A CA 1
ATOM 2866 C C . SER A 1 353 ? -36.573 19.590 27.654 1.00 52.53 353 SER A C 1
ATOM 2868 O O . SER A 1 353 ? -36.463 19.577 26.425 1.00 52.53 353 SER A O 1
ATOM 2870 N N . ALA A 1 354 ? -35.945 20.475 28.431 1.00 47.44 354 ALA A N 1
ATOM 2871 C CA . ALA A 1 354 ? -34.972 21.433 27.910 1.00 47.44 354 ALA A CA 1
ATOM 2872 C C . ALA A 1 354 ? -33.816 20.716 27.197 1.00 47.44 354 ALA A C 1
ATOM 2874 O O . ALA A 1 354 ? -33.335 21.216 26.197 1.00 47.44 354 ALA A O 1
ATOM 2875 N N . SER A 1 355 ? -33.453 19.494 27.615 1.00 49.81 355 SER A N 1
ATOM 2876 C CA . SER A 1 355 ? -32.486 18.637 26.898 1.00 49.81 355 SER A CA 1
ATOM 2877 C C . SER A 1 355 ? -32.816 18.370 25.431 1.00 49.81 355 SER A C 1
ATOM 2879 O O . SER A 1 355 ? -31.892 18.193 24.653 1.00 49.81 355 SER A O 1
ATOM 2881 N N . LEU A 1 356 ? -34.089 18.343 25.032 1.00 53.06 356 LEU A N 1
ATOM 2882 C CA . LEU A 1 356 ? -34.474 18.091 23.640 1.00 53.06 356 LEU A CA 1
ATOM 2883 C C . LEU A 1 356 ? -34.257 19.340 22.778 1.00 53.06 356 LEU A C 1
ATOM 2885 O O . LEU A 1 356 ? -33.713 19.255 21.685 1.00 53.06 356 LEU A O 1
ATOM 2889 N N . ILE A 1 357 ? -34.608 20.505 23.329 1.00 52.28 357 ILE A N 1
ATOM 2890 C CA . ILE A 1 357 ? -34.344 21.824 22.738 1.00 52.28 357 ILE A CA 1
ATOM 2891 C C . ILE A 1 357 ? -32.835 22.111 22.734 1.00 52.28 357 ILE A C 1
ATOM 2893 O O . ILE A 1 357 ? -32.321 22.635 21.759 1.00 52.28 357 ILE A O 1
ATOM 2897 N N . LEU A 1 358 ? -32.119 21.706 23.785 1.00 53.44 358 LEU A N 1
ATOM 2898 C CA . LEU A 1 358 ? -30.668 21.815 23.910 1.00 53.44 358 LEU A CA 1
ATOM 2899 C C . LEU A 1 358 ? -29.947 20.862 22.953 1.00 53.44 358 LEU A C 1
ATOM 2901 O O . LEU A 1 358 ? -28.980 21.282 22.346 1.00 53.44 358 LEU A O 1
ATOM 2905 N N . SER A 1 359 ? -30.429 19.629 22.752 1.00 51.81 359 SER A N 1
ATOM 2906 C CA . SER A 1 359 ? -29.889 18.736 21.713 1.00 51.81 359 SER A CA 1
ATOM 2907 C C . SER A 1 359 ? -30.068 19.379 20.339 1.00 51.81 359 SER A C 1
ATOM 2909 O O . SER A 1 359 ? -29.104 19.493 19.603 1.00 51.81 359 SER A O 1
ATOM 2911 N N . ILE A 1 360 ? -31.266 19.890 20.020 1.00 54.59 360 ILE A N 1
ATOM 2912 C CA . ILE A 1 360 ? -31.527 20.609 18.759 1.00 54.59 360 ILE A CA 1
ATOM 2913 C C . ILE A 1 360 ? -30.616 21.841 18.614 1.00 54.59 360 ILE A C 1
ATOM 2915 O O . ILE A 1 360 ? -30.023 22.032 17.559 1.00 54.59 360 ILE A O 1
ATOM 2919 N N . ALA A 1 361 ? -30.451 22.648 19.664 1.00 52.84 361 ALA A N 1
ATOM 2920 C CA . ALA A 1 361 ? -29.571 23.816 19.646 1.00 52.84 361 ALA A CA 1
ATOM 2921 C C . ALA A 1 361 ? -28.090 23.432 19.490 1.00 52.84 361 ALA A C 1
ATOM 2923 O O . ALA A 1 361 ? -27.379 24.085 18.736 1.00 52.84 361 ALA A O 1
ATOM 2924 N N . LEU A 1 362 ? -27.637 22.360 20.147 1.00 56.22 362 LEU A N 1
ATOM 2925 C CA . LEU A 1 362 ? -26.269 21.850 20.041 1.00 56.22 362 LEU A CA 1
ATOM 2926 C C . LEU A 1 362 ? -26.012 21.142 18.698 1.00 56.22 362 LEU A C 1
ATOM 2928 O O . LEU A 1 362 ? -24.884 21.183 18.231 1.00 56.22 362 LEU A O 1
ATOM 2932 N N . ILE A 1 363 ? -27.032 20.584 18.036 1.00 55.44 363 ILE A N 1
ATOM 2933 C CA . ILE A 1 363 ? -26.959 20.078 16.651 1.00 55.44 363 ILE A CA 1
ATOM 2934 C C . ILE A 1 363 ? -26.837 21.240 15.657 1.00 55.44 363 ILE A C 1
ATOM 2936 O O . ILE A 1 363 ? -25.964 21.222 14.794 1.00 55.44 363 ILE A O 1
ATOM 2940 N N . LEU A 1 364 ? -27.686 22.266 15.788 1.00 52.34 364 LEU A N 1
ATOM 2941 C CA . LEU A 1 364 ? -27.633 23.471 14.947 1.00 52.34 364 LEU A CA 1
ATOM 2942 C C . LEU A 1 364 ? -26.304 24.223 15.122 1.00 52.34 364 LEU A C 1
ATOM 2944 O O . LEU A 1 364 ? -25.759 24.749 14.156 1.00 52.34 364 LEU A O 1
ATOM 2948 N N . LEU A 1 365 ? -25.765 24.221 16.341 1.00 53.62 365 LEU A N 1
ATOM 2949 C CA . LEU A 1 365 ? -24.446 24.749 16.672 1.00 53.62 365 LEU A CA 1
ATOM 2950 C C . LEU A 1 365 ? -23.304 23.878 16.128 1.00 53.62 365 LEU A C 1
ATOM 2952 O O . LEU A 1 365 ? -22.352 24.413 15.579 1.00 53.62 365 LEU A O 1
ATOM 2956 N N . TYR A 1 366 ? -23.371 22.554 16.277 1.00 56.09 366 TYR A N 1
ATOM 2957 C CA . TYR A 1 366 ? -22.396 21.620 15.701 1.00 56.09 366 TYR A CA 1
ATOM 2958 C C . TYR A 1 366 ? -22.309 21.825 14.179 1.00 56.09 366 TYR A C 1
ATOM 2960 O O . TYR A 1 366 ? -21.214 21.944 13.633 1.00 56.09 366 TYR A O 1
ATOM 2968 N N . TYR A 1 367 ? -23.454 22.058 13.527 1.00 51.78 367 TYR A N 1
ATOM 2969 C CA . TYR A 1 367 ? -23.505 22.609 12.173 1.00 51.78 367 TYR A CA 1
ATOM 2970 C C . TYR A 1 367 ? -22.809 23.976 12.056 1.00 51.78 367 TYR A C 1
ATOM 2972 O O . TYR A 1 367 ? -21.914 24.111 11.231 1.00 51.78 367 TYR A O 1
ATOM 2980 N N . SER A 1 368 ? -23.148 24.993 12.857 1.00 49.50 368 SER A N 1
ATOM 2981 C CA . SER A 1 368 ? -22.530 26.328 12.723 1.00 49.50 368 SER A CA 1
ATOM 2982 C C . SER A 1 368 ? -21.030 26.393 13.050 1.00 49.50 368 SER A C 1
ATOM 2984 O O . SER A 1 368 ? -20.386 27.358 12.655 1.00 49.50 368 SER A O 1
ATOM 2986 N N . VAL A 1 369 ? -20.470 25.408 13.759 1.00 50.16 369 VAL A N 1
ATOM 2987 C CA . VAL A 1 369 ? -19.025 25.296 14.035 1.00 50.16 369 VAL A CA 1
ATOM 2988 C C . VAL A 1 369 ? -18.272 24.688 12.845 1.00 50.16 369 VAL A C 1
ATOM 2990 O O . VAL A 1 369 ? -17.136 25.077 12.595 1.00 50.16 369 VAL A O 1
ATOM 2993 N N . ILE A 1 370 ? -18.888 23.767 12.092 1.00 51.94 370 ILE A N 1
ATOM 2994 C CA . ILE A 1 370 ? -18.216 23.024 11.007 1.00 51.94 370 ILE A CA 1
ATOM 2995 C C . ILE A 1 370 ? -18.565 23.585 9.608 1.00 51.94 370 ILE A C 1
ATOM 2997 O O . ILE A 1 370 ? -17.753 23.546 8.687 1.00 51.94 370 ILE A O 1
ATOM 3001 N N . TYR A 1 371 ? -19.769 24.133 9.425 1.00 44.00 371 TYR A N 1
ATOM 3002 C CA . TYR A 1 371 ? -20.322 24.492 8.112 1.00 44.00 371 TYR A CA 1
ATOM 3003 C C . TYR A 1 371 ? -19.801 25.797 7.460 1.00 44.00 371 TYR A C 1
ATOM 3005 O O . TYR A 1 371 ? -19.735 25.828 6.231 1.00 44.00 371 TYR A O 1
ATOM 3013 N N . PRO A 1 372 ? -19.399 26.870 8.182 1.00 37.91 372 PRO A N 1
ATOM 3014 C CA . PRO A 1 372 ? -18.942 28.116 7.544 1.00 37.91 372 PRO A CA 1
ATOM 3015 C C . PRO A 1 372 ? -17.614 28.019 6.774 1.00 37.91 372 PRO A C 1
ATOM 3017 O O . PRO A 1 372 ? -17.210 28.995 6.145 1.00 37.91 372 PRO A O 1
ATOM 3020 N N . GLY A 1 373 ? -16.912 26.883 6.848 1.00 42.81 373 GLY A N 1
ATOM 3021 C CA . GLY A 1 373 ? -15.513 26.772 6.438 1.00 42.81 373 GLY A CA 1
ATOM 3022 C C . GLY A 1 373 ? -15.103 25.393 5.929 1.00 42.81 373 GLY A C 1
ATOM 3023 O O . GLY A 1 373 ? -14.024 24.929 6.272 1.00 42.81 373 GLY A O 1
ATOM 3024 N N . ALA A 1 374 ? -15.887 24.747 5.058 1.00 42.91 374 ALA A N 1
ATOM 3025 C CA . ALA A 1 374 ? -15.558 23.439 4.453 1.00 42.91 374 ALA A CA 1
ATOM 3026 C C . ALA A 1 374 ? -14.330 23.429 3.490 1.00 42.91 374 ALA A C 1
ATOM 3028 O O . ALA A 1 374 ? -14.209 22.569 2.621 1.00 42.91 374 ALA A O 1
ATOM 3029 N N . ARG A 1 375 ? -13.411 24.393 3.636 1.00 38.06 375 ARG A N 1
ATOM 3030 C CA . ARG A 1 375 ? -12.050 24.432 3.065 1.00 38.06 375 ARG A CA 1
ATOM 3031 C C . ARG A 1 375 ? -10.990 24.893 4.084 1.00 38.06 375 ARG A C 1
ATOM 3033 O O . ARG A 1 375 ? -9.851 25.139 3.703 1.00 38.06 375 ARG A O 1
ATOM 3040 N N . ALA A 1 376 ? -11.353 25.038 5.360 1.00 36.72 376 ALA A N 1
ATOM 3041 C CA . ALA A 1 376 ? -10.528 25.655 6.389 1.00 36.72 376 ALA A CA 1
ATOM 3042 C C . ALA A 1 376 ? -10.584 24.877 7.716 1.00 36.72 376 ALA A C 1
ATOM 3044 O O . ALA A 1 376 ? -11.570 24.906 8.439 1.00 36.72 376 ALA A O 1
ATOM 3045 N N . PHE A 1 377 ? -9.462 24.229 8.029 1.00 47.81 377 PHE A N 1
ATOM 3046 C CA . PHE A 1 377 ? -8.856 24.189 9.363 1.00 47.81 377 PHE A CA 1
ATOM 3047 C C . PHE A 1 377 ? -9.759 24.032 10.603 1.00 47.81 377 PHE A C 1
ATOM 3049 O O . PHE A 1 377 ? -10.244 25.011 11.151 1.00 47.81 377 PHE A O 1
ATOM 3056 N N . ILE A 1 378 ? -9.767 22.834 11.198 1.00 44.78 378 ILE A N 1
ATOM 3057 C CA . ILE A 1 378 ? -10.007 22.676 12.651 1.00 44.78 378 ILE A CA 1
ATOM 3058 C C . ILE A 1 378 ? -8.728 22.251 13.409 1.00 44.78 378 ILE A C 1
ATOM 3060 O O . ILE A 1 378 ? -8.599 22.532 14.597 1.00 44.78 378 ILE A O 1
ATOM 3064 N N . PHE A 1 379 ? -7.714 21.707 12.713 1.00 49.09 379 PHE A N 1
ATOM 3065 C CA . PHE A 1 379 ? -6.475 21.198 13.331 1.00 49.09 379 PHE A CA 1
ATOM 3066 C C . PHE A 1 379 ? -5.147 21.824 12.841 1.00 49.09 379 PHE A C 1
ATOM 3068 O O . PHE A 1 379 ? -4.088 21.311 13.195 1.00 49.09 379 PHE A O 1
ATOM 3075 N N . LYS A 1 380 ? -5.152 22.913 12.041 1.00 40.25 380 LYS A N 1
ATOM 3076 C CA . LYS A 1 380 ? -3.889 23.556 11.579 1.00 40.25 380 LYS A CA 1
ATOM 3077 C C . LYS A 1 380 ? -3.775 25.098 11.577 1.00 40.25 380 LYS A C 1
ATOM 3079 O O . LYS A 1 380 ? -2.647 25.549 11.731 1.00 40.25 380 LYS A O 1
ATOM 3084 N N . THR A 1 381 ? -4.837 25.914 11.455 1.00 38.47 381 THR A N 1
ATOM 3085 C CA . THR A 1 381 ? -4.697 27.399 11.576 1.00 38.47 381 THR A CA 1
ATOM 3086 C C . THR A 1 381 ? -5.831 28.165 12.269 1.00 38.47 381 THR A C 1
ATOM 3088 O O . THR A 1 381 ? -5.688 29.374 12.423 1.00 38.47 381 THR A O 1
ATOM 3091 N N . VAL A 1 382 ? -6.933 27.539 12.701 1.00 43.66 382 VAL A N 1
ATOM 3092 C CA . VAL A 1 382 ? -7.872 28.231 13.608 1.00 43.66 382 VAL A CA 1
ATOM 3093 C C . VAL A 1 382 ? -7.167 28.438 14.945 1.00 43.66 382 VAL A C 1
ATOM 3095 O O . VAL A 1 382 ? -6.584 27.499 15.499 1.00 43.66 382 VAL A O 1
ATOM 3098 N N . GLY A 1 383 ? -7.180 29.675 15.435 1.00 44.12 383 GLY A N 1
ATOM 3099 C CA . GLY A 1 383 ? -6.522 30.056 16.674 1.00 44.12 383 GLY A CA 1
ATOM 3100 C C . GLY A 1 383 ? -7.135 29.328 17.866 1.00 44.12 383 GLY A C 1
ATOM 3101 O O . GLY A 1 383 ? -8.345 29.113 17.935 1.00 44.12 383 GLY A O 1
ATOM 3102 N N . VAL A 1 384 ? -6.308 28.968 18.850 1.00 45.44 384 VAL A N 1
ATOM 3103 C CA . VAL A 1 384 ? -6.790 28.267 20.053 1.00 45.44 384 VAL A CA 1
ATOM 3104 C C . VAL A 1 384 ? -7.861 29.085 20.791 1.00 45.44 384 VAL A C 1
ATOM 3106 O O . VAL A 1 384 ? -8.812 28.514 21.317 1.00 45.44 384 VAL A O 1
ATOM 3109 N N . GLU A 1 385 ? -7.757 30.416 20.773 1.00 44.53 385 GLU A N 1
ATOM 3110 C CA . GLU A 1 385 ? -8.759 31.320 21.352 1.00 44.53 385 GLU A CA 1
ATOM 3111 C C . GLU A 1 385 ? -10.095 31.300 20.591 1.00 44.53 385 GLU A C 1
ATOM 3113 O O . GLU A 1 385 ? -11.153 31.319 21.218 1.00 44.53 385 GLU A O 1
ATOM 3118 N N . GLU A 1 386 ? -10.068 31.183 19.261 1.00 47.44 386 GLU A N 1
ATOM 3119 C CA . GLU A 1 386 ? -11.267 31.088 18.416 1.00 47.44 386 GLU A CA 1
ATOM 3120 C C . GLU A 1 386 ? -11.987 29.753 18.645 1.00 47.44 386 GLU A C 1
ATOM 3122 O O . GLU A 1 386 ? -13.204 29.720 18.852 1.00 47.44 386 GLU A O 1
ATOM 3127 N N . LEU A 1 387 ? -11.227 28.652 18.703 1.00 48.53 387 LEU A N 1
ATOM 3128 C CA . LEU A 1 387 ? -11.755 27.321 19.011 1.00 48.53 387 LEU A CA 1
ATOM 3129 C C . LEU A 1 387 ? -12.365 27.274 20.424 1.00 48.53 387 LEU A C 1
ATOM 3131 O O . LEU A 1 387 ? -13.449 26.725 20.621 1.00 48.53 387 LEU A O 1
ATOM 3135 N N . LEU A 1 388 ? -11.708 27.895 21.410 1.00 45.62 388 LEU A N 1
ATOM 3136 C CA . LEU A 1 388 ? -12.238 28.020 22.771 1.00 45.62 388 LEU A CA 1
ATOM 3137 C C . LEU A 1 388 ? -13.496 28.897 22.820 1.00 45.62 388 LEU A C 1
ATOM 3139 O O . LEU A 1 388 ? -14.460 28.516 23.484 1.00 45.62 388 LEU A O 1
ATOM 3143 N N . ALA A 1 389 ? -13.541 30.022 22.104 1.00 47.09 389 ALA A N 1
ATOM 3144 C CA . ALA A 1 389 ? -14.728 30.878 22.038 1.00 47.09 389 ALA A CA 1
ATOM 3145 C C . ALA A 1 389 ? -15.942 30.134 21.448 1.00 47.09 389 ALA A C 1
ATOM 3147 O O . ALA A 1 389 ? -17.041 30.202 22.011 1.00 47.09 389 ALA A O 1
ATOM 3148 N N . LEU A 1 390 ? -15.727 29.359 20.377 1.00 49.03 390 LEU A N 1
ATOM 3149 C CA . LEU A 1 390 ? -16.745 28.514 19.742 1.00 49.03 390 LEU A CA 1
ATOM 3150 C C . LEU A 1 390 ? -17.264 27.394 20.661 1.00 49.03 390 LEU A C 1
ATOM 3152 O O . LEU A 1 390 ? -18.428 27.017 20.544 1.00 49.03 390 LEU A O 1
ATOM 3156 N N . LEU A 1 391 ? -16.448 26.878 21.589 1.00 45.97 391 LEU A N 1
ATOM 3157 C CA . LEU A 1 391 ? -16.810 25.761 22.479 1.00 45.97 391 LEU A CA 1
ATOM 3158 C C . LEU A 1 391 ? -17.332 26.197 23.866 1.00 45.97 391 LEU A C 1
ATOM 3160 O O . LEU A 1 391 ? -18.176 25.510 24.452 1.00 45.97 391 LEU A O 1
ATOM 3164 N N . LEU A 1 392 ? -16.885 27.339 24.402 1.00 44.34 392 LEU A N 1
ATOM 3165 C CA . LEU A 1 392 ? -17.201 27.776 25.772 1.00 44.34 392 LEU A CA 1
ATOM 3166 C C . LEU A 1 392 ? -18.606 28.375 25.930 1.00 44.34 392 LEU A C 1
ATOM 3168 O O . LEU A 1 392 ? -19.310 28.030 26.885 1.00 44.34 392 LEU A O 1
ATOM 3172 N N . ALA A 1 393 ? -19.052 29.238 25.010 1.00 41.31 393 ALA A N 1
ATOM 3173 C CA . ALA A 1 393 ? -20.401 29.812 25.080 1.00 41.31 393 ALA A CA 1
ATOM 3174 C C . ALA A 1 393 ? -21.516 28.732 25.026 1.00 41.31 393 ALA A C 1
ATOM 3176 O O . ALA A 1 393 ? -22.441 28.788 25.843 1.00 41.31 393 ALA A O 1
ATOM 3177 N N . PRO A 1 394 ? -21.416 27.684 24.181 1.00 44.59 394 PRO A N 1
ATOM 3178 C CA . PRO A 1 394 ? -22.296 26.514 24.230 1.00 44.59 394 PRO A CA 1
ATOM 3179 C C . PRO A 1 394 ? -22.314 25.773 25.566 1.00 44.59 394 PRO A C 1
ATOM 3181 O O . PRO A 1 394 ? -23.390 25.439 26.065 1.00 44.59 394 PRO A O 1
ATOM 3184 N N . ALA A 1 395 ? -21.144 25.530 26.166 1.00 41.06 395 ALA A N 1
ATOM 3185 C CA . ALA A 1 395 ? -21.046 24.849 27.455 1.00 41.06 395 ALA A CA 1
ATOM 3186 C C . ALA A 1 395 ? -21.729 25.663 28.571 1.00 41.06 395 ALA A C 1
ATOM 3188 O O . ALA A 1 395 ? -22.448 25.099 29.402 1.00 41.06 395 ALA A O 1
ATOM 3189 N N . ALA A 1 396 ? -21.593 26.993 28.540 1.00 41.38 396 ALA A N 1
ATOM 3190 C CA . ALA A 1 396 ? -22.300 27.899 29.443 1.00 41.38 396 ALA A CA 1
ATOM 3191 C C . ALA A 1 396 ? -23.829 27.869 29.234 1.00 41.38 396 ALA A C 1
ATOM 3193 O O . ALA A 1 396 ? -24.578 27.804 30.211 1.00 41.38 396 ALA A O 1
ATOM 3194 N N . ILE A 1 397 ? -24.309 27.839 27.984 1.00 41.66 397 ILE A N 1
ATOM 3195 C CA . ILE A 1 397 ? -25.744 27.714 27.661 1.00 41.66 397 ILE A CA 1
ATOM 3196 C C . ILE A 1 397 ? -26.299 26.357 28.125 1.00 41.66 397 ILE A C 1
ATOM 3198 O O . ILE A 1 397 ? -27.374 26.302 28.728 1.00 41.66 397 ILE A O 1
ATOM 3202 N N . ALA A 1 398 ? -25.559 25.264 27.915 1.00 39.59 398 ALA A N 1
ATOM 3203 C CA . ALA A 1 398 ? -25.931 23.934 28.393 1.00 39.59 398 ALA A CA 1
ATOM 3204 C C . ALA A 1 398 ? -26.021 23.884 29.929 1.00 39.59 398 ALA A C 1
ATOM 3206 O O . ALA A 1 398 ? -27.007 23.379 30.476 1.00 39.59 398 ALA A O 1
ATOM 3207 N N . ALA A 1 399 ? -25.048 24.472 30.633 1.00 41.94 399 ALA A N 1
ATOM 3208 C CA . ALA A 1 399 ? -25.077 24.606 32.087 1.00 41.94 399 ALA A CA 1
ATOM 3209 C C . ALA A 1 399 ? -26.275 25.451 32.566 1.00 41.94 399 ALA A C 1
ATOM 3211 O O . ALA A 1 399 ? -27.000 25.029 33.469 1.00 41.94 399 ALA A O 1
ATOM 3212 N N . ALA A 1 400 ? -26.554 26.593 31.929 1.00 40.53 400 ALA A N 1
ATOM 3213 C CA . ALA A 1 400 ? -27.694 27.452 32.261 1.00 40.53 400 ALA A CA 1
ATOM 3214 C C . ALA A 1 400 ? -29.054 26.758 32.029 1.00 40.53 400 ALA A C 1
ATOM 3216 O O . ALA A 1 400 ? -29.973 26.886 32.847 1.00 40.53 400 ALA A O 1
ATOM 3217 N N . ALA A 1 401 ? -29.183 25.963 30.963 1.00 38.72 401 ALA A N 1
ATOM 3218 C CA . ALA A 1 401 ? -30.371 25.148 30.700 1.00 38.72 401 ALA A CA 1
ATOM 3219 C C . ALA A 1 401 ? -30.574 24.054 31.769 1.00 38.72 401 ALA A C 1
ATOM 3221 O O . ALA A 1 401 ? -31.700 23.805 32.201 1.00 38.72 401 ALA A O 1
ATOM 3222 N N . ILE A 1 402 ? -29.489 23.433 32.245 1.00 41.22 402 ILE A N 1
ATOM 3223 C CA . ILE A 1 402 ? -29.530 22.432 33.325 1.00 41.22 402 ILE A CA 1
ATOM 3224 C C . ILE A 1 402 ? -29.899 23.079 34.671 1.00 41.22 402 ILE A C 1
ATOM 3226 O O . ILE A 1 402 ? -30.718 22.532 35.409 1.00 41.22 402 ILE A O 1
ATOM 3230 N N . VAL A 1 403 ? -29.342 24.253 34.982 1.00 41.84 403 VAL A N 1
ATOM 3231 C CA . VAL A 1 403 ? -29.617 24.989 36.230 1.00 41.84 403 VAL A CA 1
ATOM 3232 C C . VAL A 1 403 ? -31.053 25.533 36.274 1.00 41.84 403 VAL A C 1
ATOM 3234 O O . VAL A 1 403 ? -31.696 25.485 37.325 1.00 41.84 403 VAL A O 1
ATOM 3237 N N . SER A 1 404 ? -31.596 26.005 35.147 1.00 39.47 404 SER A N 1
ATOM 3238 C CA . SER A 1 404 ? -32.952 26.578 35.091 1.00 39.47 404 SER A CA 1
ATOM 3239 C C . SER A 1 404 ? -34.084 25.545 35.222 1.00 39.47 404 SER A C 1
ATOM 3241 O O . SER A 1 404 ? -35.109 25.864 35.829 1.00 39.47 404 SER A O 1
ATOM 3243 N N . GLU A 1 405 ? -33.904 24.284 34.788 1.00 41.03 405 GLU A N 1
ATOM 3244 C CA . GLU A 1 405 ? -34.882 23.207 35.073 1.00 41.03 405 GLU A CA 1
ATOM 3245 C C . GLU A 1 405 ? -35.049 22.932 36.591 1.00 41.03 405 GLU A C 1
ATOM 3247 O O . GLU A 1 405 ? -36.053 22.344 36.998 1.00 41.03 405 GLU A O 1
ATOM 3252 N N . GLY A 1 406 ? -34.131 23.405 37.446 1.00 38.81 406 GLY A N 1
ATOM 3253 C CA . GLY A 1 406 ? -34.186 23.252 38.906 1.00 38.81 406 GLY A CA 1
ATOM 3254 C C . GLY A 1 406 ? -35.249 24.087 39.643 1.00 38.81 406 GLY A C 1
ATOM 3255 O O . GLY A 1 406 ? -35.400 23.918 40.854 1.00 38.81 406 GLY A O 1
ATOM 3256 N N . ARG A 1 407 ? -35.984 24.989 38.969 1.00 34.25 407 ARG A N 1
ATOM 3257 C CA . ARG A 1 407 ? -36.976 25.890 39.603 1.00 34.25 407 ARG A CA 1
ATOM 3258 C C . ARG A 1 407 ? -38.294 26.008 38.812 1.00 34.25 407 ARG A C 1
ATOM 3260 O O . ARG A 1 407 ? -38.617 27.078 38.305 1.00 34.25 407 ARG A O 1
ATOM 3267 N N . ALA A 1 408 ? -39.097 24.939 38.734 1.00 31.28 408 ALA A N 1
ATOM 3268 C CA . ALA A 1 408 ? -40.434 24.999 38.115 1.00 31.28 408 ALA A CA 1
ATOM 3269 C C . ALA A 1 408 ? -41.513 24.153 38.828 1.00 31.28 408 ALA A C 1
ATOM 3271 O O . ALA A 1 408 ? -41.314 22.984 39.151 1.00 31.28 408 ALA A O 1
ATOM 3272 N N . ILE A 1 409 ? -42.693 24.753 39.017 1.00 35.84 409 ILE A N 1
ATOM 3273 C CA . ILE A 1 409 ? -43.808 24.261 39.851 1.00 35.84 409 ILE A CA 1
ATOM 3274 C C . ILE A 1 409 ? -44.495 22.995 39.258 1.00 35.84 409 ILE A C 1
ATOM 3276 O O . ILE A 1 409 ? -44.617 22.865 38.024 1.00 35.84 409 ILE A O 1
ATOM 3280 N N . PRO A 1 410 ? -44.959 22.044 40.104 1.00 35.47 410 PRO A N 1
ATOM 3281 C CA . PRO A 1 410 ? -45.752 20.885 39.681 1.00 35.47 410 PRO A CA 1
ATOM 3282 C C . PRO A 1 410 ? -47.221 21.247 39.400 1.00 35.47 410 PRO A C 1
ATOM 3284 O O . PRO A 1 410 ? -47.832 22.012 40.138 1.00 35.47 410 PRO A O 1
ATOM 3287 N N . GLY A 1 411 ? -47.829 20.647 38.369 1.00 36.34 411 GLY A N 1
ATOM 3288 C CA . GLY A 1 411 ? -49.255 20.848 38.093 1.00 36.34 411 GLY A CA 1
ATOM 3289 C C . GLY A 1 411 ? -49.830 19.993 36.957 1.00 36.34 411 GLY A C 1
ATOM 3290 O O . GLY A 1 411 ? -49.197 19.830 35.917 1.00 36.34 411 GLY A O 1
ATOM 3291 N N . VAL A 1 412 ? -51.065 19.524 37.185 1.00 37.50 412 VAL A N 1
ATOM 3292 C CA . VAL A 1 412 ? -52.050 18.950 36.239 1.00 37.50 412 VAL A CA 1
ATOM 3293 C C . VAL A 1 412 ? -51.685 17.629 35.526 1.00 37.50 412 VAL A C 1
ATOM 3295 O O . VAL A 1 412 ? -50.704 17.505 34.796 1.00 37.50 412 VAL A O 1
ATOM 3298 N N . GLY A 1 413 ? -52.552 16.622 35.707 1.00 44.41 413 GLY A N 1
ATOM 3299 C CA . GLY A 1 413 ? -52.495 15.311 35.045 1.00 44.41 413 GLY A CA 1
ATOM 3300 C C . GLY A 1 413 ? -53.433 15.171 33.830 1.00 44.41 413 GLY A C 1
ATOM 3301 O O . GLY A 1 413 ? -53.661 16.113 33.085 1.00 44.41 413 GLY A O 1
ATOM 3302 N N . ALA A 1 414 ? -53.976 13.964 33.629 1.00 36.69 414 ALA A N 1
ATOM 3303 C CA . ALA A 1 414 ? -55.079 13.647 32.701 1.00 36.69 414 ALA A CA 1
ATOM 3304 C C . ALA A 1 414 ? -54.871 13.748 31.161 1.00 36.69 414 ALA A C 1
ATOM 3306 O O . ALA A 1 414 ? -55.832 13.569 30.423 1.00 36.69 414 ALA A O 1
ATOM 3307 N N . GLN A 1 415 ? -53.644 13.874 30.627 1.00 43.44 415 GLN A N 1
ATOM 3308 C CA . GLN A 1 415 ? -53.360 13.559 29.201 1.00 43.44 415 GLN A CA 1
ATOM 3309 C C . GLN A 1 415 ? -52.075 12.727 28.984 1.00 43.44 415 GLN A C 1
ATOM 3311 O O . GLN A 1 415 ? -51.186 13.106 28.223 1.00 43.44 415 GLN A O 1
ATOM 3316 N N . ARG A 1 416 ? -51.943 11.562 29.639 1.00 46.91 416 ARG A N 1
ATOM 3317 C CA . ARG A 1 416 ? -50.743 10.701 29.487 1.00 46.91 416 ARG A CA 1
ATOM 3318 C C . ARG A 1 416 ? -50.637 9.983 28.128 1.00 46.91 416 ARG A C 1
ATOM 3320 O O . ARG A 1 416 ? -49.559 9.971 27.550 1.00 46.91 416 ARG A O 1
ATOM 3327 N N . GLY A 1 417 ? -51.729 9.425 27.594 1.00 45.12 417 GLY A N 1
ATOM 3328 C CA . GLY A 1 417 ? -51.697 8.572 26.389 1.00 45.12 417 GLY A CA 1
ATOM 3329 C C . GLY A 1 417 ? -51.192 9.278 25.120 1.00 45.12 417 GLY A C 1
ATOM 3330 O O . GLY A 1 417 ? -50.090 9.006 24.647 1.00 45.12 417 GLY A O 1
ATOM 3331 N N . ARG A 1 418 ? -51.974 10.230 24.583 1.00 43.91 418 ARG A N 1
ATOM 3332 C CA . ARG A 1 418 ? -51.620 10.984 23.357 1.00 43.91 418 ARG A CA 1
ATOM 3333 C C . ARG A 1 418 ? -50.303 11.768 23.478 1.00 43.91 418 ARG A C 1
ATOM 3335 O O . ARG A 1 418 ? -49.589 11.903 22.487 1.00 43.91 418 ARG A O 1
ATOM 3342 N N . ARG A 1 419 ? -49.960 12.266 24.674 1.00 49.66 419 ARG A N 1
ATOM 3343 C CA . ARG A 1 419 ? -48.729 13.043 24.911 1.00 49.66 419 ARG A CA 1
ATOM 3344 C C . ARG A 1 419 ? -47.472 12.171 24.821 1.00 49.66 419 ARG A C 1
ATOM 3346 O O . ARG A 1 419 ? -46.479 12.626 24.263 1.00 49.66 419 ARG A O 1
ATOM 3353 N N . ASN A 1 420 ? -47.534 10.915 25.273 1.00 49.84 420 ASN A N 1
ATOM 3354 C CA . ASN A 1 420 ? -46.409 9.982 25.175 1.00 49.84 420 ASN A CA 1
ATOM 3355 C C . ASN A 1 420 ? -46.092 9.581 23.722 1.00 49.84 420 ASN A C 1
ATOM 3357 O O . ASN A 1 420 ? -44.914 9.514 23.379 1.00 49.84 420 ASN A O 1
ATOM 3361 N N . LEU A 1 421 ? -47.100 9.380 22.856 1.00 50.44 421 LEU A N 1
ATOM 3362 C CA . LEU A 1 421 ? -46.842 9.145 21.424 1.00 50.44 421 LEU A CA 1
ATOM 3363 C C . LEU A 1 421 ? -46.147 10.349 20.775 1.00 50.44 421 LEU A C 1
ATOM 3365 O O . LEU A 1 421 ? -45.127 10.168 20.122 1.00 50.44 421 LEU A O 1
ATOM 3369 N N . ARG A 1 422 ? -46.643 11.576 21.006 1.00 57.34 422 ARG A N 1
ATOM 3370 C CA . ARG A 1 422 ? -46.029 12.796 20.447 1.00 57.34 422 ARG A CA 1
ATOM 3371 C C . ARG A 1 422 ? -44.562 12.963 20.865 1.00 57.34 422 ARG A C 1
ATOM 3373 O O . ARG A 1 422 ? -43.738 13.300 20.024 1.00 57.34 422 ARG A O 1
ATOM 3380 N N . VAL A 1 423 ? -44.227 12.683 22.129 1.00 59.53 423 VAL A N 1
ATOM 3381 C CA . VAL A 1 423 ? -42.832 12.719 22.610 1.00 59.53 423 VAL A CA 1
ATOM 3382 C C . VAL A 1 423 ? -41.982 11.634 21.940 1.00 59.53 423 VAL A C 1
ATOM 3384 O O . VAL A 1 423 ? -40.879 11.933 21.498 1.00 59.53 423 VAL A O 1
ATOM 3387 N N . ALA A 1 424 ? -42.486 10.404 21.795 1.00 60.22 424 ALA A N 1
ATOM 3388 C CA . ALA A 1 424 ? -41.748 9.329 21.126 1.00 60.22 424 ALA A CA 1
ATOM 3389 C C . ALA A 1 424 ? -41.486 9.619 19.634 1.00 60.22 424 ALA A C 1
ATOM 3391 O O . ALA A 1 424 ? -40.383 9.364 19.156 1.00 60.22 424 ALA A O 1
ATOM 3392 N N . SER A 1 425 ? -42.462 10.185 18.916 1.00 61.03 425 SER A N 1
ATOM 3393 C CA . SER A 1 425 ? -42.298 10.597 17.515 1.00 61.03 425 SER A CA 1
ATOM 3394 C C . SER A 1 425 ? -41.293 11.741 17.353 1.00 61.03 425 SER A C 1
ATOM 3396 O O . SER A 1 425 ? -40.493 11.711 16.424 1.00 61.03 425 SER A O 1
ATOM 3398 N N . LEU A 1 426 ? -41.297 12.729 18.255 1.00 64.75 426 LEU A N 1
ATOM 3399 C CA . LEU A 1 426 ? -40.383 13.874 18.167 1.00 64.75 426 LEU A CA 1
ATOM 3400 C C . LEU A 1 426 ? -38.953 13.510 18.607 1.00 64.75 426 LEU A C 1
ATOM 3402 O O . LEU A 1 426 ? -37.996 13.994 18.012 1.00 64.75 426 LEU A O 1
ATOM 3406 N N . LEU A 1 427 ? -38.792 12.587 19.564 1.00 67.88 427 LEU A N 1
ATOM 3407 C CA . LEU A 1 427 ? -37.493 11.969 19.868 1.00 67.88 427 LEU A CA 1
ATOM 3408 C C . LEU A 1 427 ? -36.930 11.206 18.664 1.00 67.88 427 LEU A C 1
ATOM 3410 O O . LEU A 1 427 ? -35.748 11.340 18.364 1.00 67.88 427 LEU A O 1
ATOM 3414 N N . LEU A 1 428 ? -37.767 10.440 17.954 1.00 69.69 428 LEU A N 1
ATOM 3415 C CA . LEU A 1 428 ? -37.351 9.756 16.728 1.00 69.69 428 LEU A CA 1
ATOM 3416 C C . LEU A 1 428 ? -36.940 10.756 15.636 1.00 69.69 428 LEU A C 1
ATOM 3418 O O . LEU A 1 428 ? -35.923 10.541 14.992 1.00 69.69 428 LEU A O 1
ATOM 3422 N N . ALA A 1 429 ? -37.667 11.865 15.469 1.00 64.25 429 ALA A N 1
ATOM 3423 C CA . ALA A 1 429 ? -37.296 12.913 14.517 1.00 64.25 429 ALA A CA 1
ATOM 3424 C C . ALA A 1 429 ? -35.923 13.539 14.834 1.00 64.25 429 ALA A C 1
ATOM 3426 O O . ALA A 1 429 ? -35.108 13.694 13.931 1.00 64.25 429 ALA A O 1
ATOM 3427 N N . VAL A 1 430 ? -35.623 13.831 16.107 1.00 71.00 430 VAL A N 1
ATOM 3428 C CA . VAL A 1 430 ? -34.297 14.346 16.509 1.00 71.00 430 VAL A CA 1
ATOM 3429 C C . VAL A 1 430 ? -33.192 13.305 16.299 1.00 71.00 430 VAL A C 1
ATOM 3431 O O . VAL A 1 430 ? -32.111 13.666 15.850 1.00 71.00 430 VAL A O 1
ATOM 3434 N N . LEU A 1 431 ? -33.460 12.017 16.543 1.00 78.56 431 LEU A N 1
ATOM 3435 C CA . LEU A 1 431 ? -32.506 10.938 16.244 1.00 78.56 431 LEU A CA 1
ATOM 3436 C C . LEU A 1 431 ? -32.266 10.759 14.735 1.00 78.56 431 LEU A C 1
ATOM 3438 O O . LEU A 1 431 ? -31.150 10.444 14.343 1.00 78.56 431 LEU A O 1
ATOM 3442 N N . VAL A 1 432 ? -33.270 10.999 13.884 1.00 73.44 432 VAL A N 1
ATOM 3443 C CA . VAL A 1 432 ? -33.102 11.008 12.418 1.00 73.44 432 VAL A CA 1
ATOM 3444 C C . VAL A 1 432 ? -32.267 12.208 11.956 1.00 73.44 432 VAL A C 1
ATOM 3446 O O . VAL A 1 432 ? -31.421 12.049 11.083 1.00 73.44 432 VAL A O 1
ATOM 3449 N N . VAL A 1 433 ? -32.442 13.388 12.563 1.00 72.94 433 VAL A N 1
ATOM 3450 C CA . VAL A 1 433 ? -31.598 14.564 12.273 1.00 72.94 433 VAL A CA 1
ATOM 3451 C C . VAL A 1 433 ? -30.153 14.345 12.742 1.00 72.94 433 VAL A C 1
ATOM 3453 O O . VAL A 1 433 ? -29.234 14.668 11.996 1.00 72.94 433 VAL A O 1
ATOM 3456 N N . LEU A 1 434 ? -29.940 13.743 13.920 1.00 78.69 434 LEU A N 1
ATOM 3457 C CA . LEU A 1 434 ? -28.607 13.327 14.382 1.00 78.69 434 LEU A CA 1
ATOM 3458 C C . LEU A 1 434 ? -27.964 12.333 13.411 1.00 78.69 434 LEU A C 1
ATOM 3460 O O . LEU A 1 434 ? -26.851 12.563 12.968 1.00 78.69 434 LEU A O 1
ATOM 3464 N N . ALA A 1 435 ? -28.685 11.284 13.011 1.00 79.25 435 ALA A N 1
ATOM 3465 C CA . ALA A 1 435 ? -28.191 10.286 12.063 1.00 79.25 435 ALA A CA 1
ATOM 3466 C C . ALA A 1 435 ? -27.811 10.884 10.693 1.00 79.25 435 ALA A C 1
ATOM 3468 O O . ALA A 1 435 ? -26.841 10.445 10.082 1.00 79.25 435 ALA A O 1
ATOM 3469 N N . ALA A 1 436 ? -28.545 11.896 10.218 1.00 74.56 436 ALA A N 1
ATOM 3470 C CA . ALA A 1 436 ? -28.224 12.615 8.984 1.00 74.56 436 ALA A CA 1
ATOM 3471 C C . ALA A 1 436 ? -27.003 13.542 9.132 1.00 74.56 436 ALA A C 1
ATOM 3473 O O . ALA A 1 436 ? -26.225 13.679 8.189 1.00 74.56 436 ALA A O 1
ATOM 3474 N N . ALA A 1 437 ? -26.811 14.160 10.302 1.00 74.31 437 ALA A N 1
ATOM 3475 C CA . ALA A 1 437 ? -25.616 14.945 10.606 1.00 74.31 437 ALA A CA 1
ATOM 3476 C C . ALA A 1 437 ? -24.377 14.041 10.722 1.00 74.31 437 ALA A C 1
ATOM 3478 O O . ALA A 1 437 ? -23.393 14.272 10.027 1.00 74.31 437 ALA A O 1
ATOM 3479 N N . ASP A 1 438 ? -24.460 12.970 11.513 1.00 84.31 438 ASP A N 1
ATOM 3480 C CA . ASP A 1 438 ? -23.397 11.974 11.677 1.00 84.31 438 ASP A CA 1
ATOM 3481 C C . ASP A 1 438 ? -22.989 11.367 10.324 1.00 84.31 438 ASP A C 1
ATOM 3483 O O . ASP A 1 438 ? -21.806 11.379 9.996 1.00 84.31 438 ASP A O 1
ATOM 3487 N N . PHE A 1 439 ? -23.952 10.973 9.476 1.00 82.75 439 PHE A N 1
ATOM 3488 C CA . PHE A 1 439 ? -23.682 10.534 8.099 1.00 82.75 439 PHE A CA 1
ATOM 3489 C C . PHE A 1 439 ? -22.922 11.594 7.282 1.00 82.75 439 PHE A C 1
ATOM 3491 O O . PHE A 1 439 ? -21.948 11.266 6.605 1.00 82.75 439 PHE A O 1
ATOM 3498 N N . THR A 1 440 ? -23.332 12.864 7.375 1.00 77.94 440 THR A N 1
ATOM 3499 C CA . THR A 1 440 ? -22.729 13.992 6.640 1.00 77.94 440 THR A CA 1
ATOM 3500 C C . THR A 1 440 ? -21.264 14.232 7.030 1.00 77.94 440 THR A C 1
ATOM 3502 O O . THR A 1 440 ? -20.478 14.662 6.187 1.00 77.94 440 THR A O 1
ATOM 3505 N N . PHE A 1 441 ? -20.878 13.927 8.272 1.00 77.81 441 PHE A N 1
ATOM 3506 C CA . PHE A 1 441 ? -19.493 14.026 8.754 1.00 77.81 441 PHE A CA 1
ATOM 3507 C C . PHE A 1 441 ? -18.765 12.677 8.816 1.00 77.81 441 PHE A C 1
ATOM 3509 O O . PHE A 1 441 ? -17.622 12.627 9.266 1.00 77.81 441 PHE A O 1
ATOM 3516 N N . SER A 1 442 ? -19.397 11.588 8.376 1.00 84.31 442 SER A N 1
ATOM 3517 C CA . SER A 1 442 ? -18.791 10.258 8.297 1.00 84.31 442 SER A CA 1
ATOM 3518 C C . SER A 1 442 ? -18.033 10.048 6.978 1.00 84.31 442 SER A C 1
ATOM 3520 O O . SER A 1 442 ? -18.352 10.709 5.985 1.00 84.31 442 SER A O 1
ATOM 3522 N N . PRO A 1 443 ? -17.122 9.060 6.909 1.00 86.38 443 PRO A N 1
ATOM 3523 C CA . PRO A 1 443 ? -16.488 8.638 5.657 1.00 86.38 443 PRO A CA 1
ATOM 3524 C C . PRO A 1 443 ? -17.447 8.129 4.564 1.00 86.38 443 PRO A C 1
ATOM 3526 O O . PRO A 1 443 ? -17.004 7.895 3.443 1.00 86.38 443 PRO A O 1
ATOM 3529 N N . LEU A 1 444 ? -18.746 7.946 4.865 1.00 84.44 444 LEU A N 1
ATOM 3530 C CA . LEU A 1 444 ? -19.792 7.563 3.900 1.00 84.44 444 LEU A CA 1
ATOM 3531 C C . LEU A 1 444 ? -20.333 8.751 3.079 1.00 84.44 444 LEU A C 1
ATOM 3533 O O . LEU A 1 444 ? -21.159 8.557 2.186 1.00 84.44 444 LEU A O 1
ATOM 3537 N N . ASN A 1 445 ? -19.909 9.982 3.386 1.00 81.62 445 ASN A N 1
ATOM 3538 C CA . ASN A 1 445 ? -20.150 11.152 2.549 1.00 81.62 445 ASN A CA 1
ATOM 3539 C C . ASN A 1 445 ? -18.954 11.342 1.596 1.00 81.62 445 ASN A C 1
ATOM 3541 O O . ASN A 1 445 ? -17.880 11.712 2.068 1.00 81.62 445 ASN A O 1
ATOM 3545 N N . PRO A 1 446 ? -19.115 11.210 0.263 1.00 76.06 446 PRO A N 1
ATOM 3546 C CA . PRO A 1 446 ? -18.014 11.414 -0.681 1.00 76.06 446 PRO A CA 1
ATOM 3547 C C . PRO A 1 446 ? -17.340 12.790 -0.586 1.00 76.06 446 PRO A C 1
ATOM 3549 O O . PRO A 1 446 ? -16.168 12.919 -0.915 1.00 76.06 446 PRO A O 1
ATOM 3552 N N . ASN A 1 447 ? -18.048 13.814 -0.093 1.00 69.88 447 ASN A N 1
ATOM 3553 C CA . ASN A 1 447 ? -17.511 15.168 0.085 1.00 69.88 447 ASN A CA 1
ATOM 3554 C C . ASN A 1 447 ? -16.670 15.336 1.368 1.00 69.88 447 ASN A C 1
ATOM 3556 O O . ASN A 1 447 ? -16.055 16.384 1.551 1.00 69.88 447 ASN A O 1
ATOM 3560 N N . ALA A 1 448 ? -16.673 14.350 2.272 1.00 64.50 448 ALA A N 1
ATOM 3561 C CA . ALA A 1 448 ? -15.813 14.322 3.459 1.00 64.50 448 ALA A CA 1
ATOM 3562 C C . ALA A 1 448 ? -14.459 13.637 3.189 1.00 64.50 448 ALA A C 1
ATOM 3564 O O . ALA A 1 448 ? -13.548 13.742 4.014 1.00 64.50 448 ALA A O 1
ATOM 3565 N N . ASN A 1 449 ? -14.332 12.961 2.043 1.00 67.12 449 ASN A N 1
ATOM 3566 C CA . ASN A 1 449 ? -13.194 12.120 1.699 1.00 67.12 449 ASN A CA 1
ATOM 3567 C C . ASN A 1 449 ? -12.204 12.872 0.800 1.00 67.12 449 ASN A C 1
ATOM 3569 O O . ASN A 1 449 ? -12.586 13.677 -0.050 1.00 67.12 449 ASN A O 1
ATOM 3573 N N . ALA A 1 450 ? -10.915 12.603 0.992 1.00 65.94 450 ALA A N 1
ATOM 3574 C CA . ALA A 1 450 ? -9.813 13.179 0.222 1.00 65.94 450 ALA A CA 1
ATOM 3575 C C . ALA A 1 450 ? -8.592 12.241 0.298 1.00 65.94 450 ALA A C 1
ATOM 3577 O O . ALA A 1 450 ? -8.559 11.404 1.198 1.00 65.94 450 ALA A O 1
ATOM 3578 N N . PRO A 1 451 ? -7.565 12.394 -0.563 1.00 61.38 451 PRO A N 1
ATOM 3579 C CA . PRO A 1 451 ? -6.316 11.635 -0.431 1.00 61.38 451 PRO A CA 1
ATOM 3580 C C . PRO A 1 451 ? -5.603 11.906 0.905 1.00 61.38 451 PRO A C 1
ATOM 3582 O O . PRO A 1 451 ? -5.152 10.984 1.573 1.00 61.38 451 PRO A O 1
ATOM 3585 N N . ASN A 1 452 ? -5.582 13.177 1.328 1.00 66.00 452 ASN A N 1
ATOM 3586 C CA . ASN A 1 452 ? -5.034 13.642 2.606 1.00 66.00 452 ASN A CA 1
ATOM 3587 C C . ASN A 1 452 ? -6.139 14.320 3.444 1.00 66.00 452 ASN A C 1
ATOM 3589 O O . ASN A 1 452 ? -6.227 15.553 3.470 1.00 66.00 452 ASN A O 1
ATOM 3593 N N . PRO A 1 453 ? -7.038 13.552 4.086 1.00 69.12 453 PRO A N 1
ATOM 3594 C CA . PRO A 1 453 ? -8.182 14.106 4.799 1.00 69.12 453 PRO A CA 1
ATOM 3595 C C . PRO A 1 453 ? -7.756 14.716 6.149 1.00 69.12 453 PRO A C 1
ATOM 3597 O O . PRO A 1 453 ? -6.982 14.105 6.889 1.00 69.12 453 PRO A O 1
ATOM 3600 N N . PRO A 1 454 ? -8.306 15.876 6.558 1.00 63.34 454 PRO A N 1
ATOM 3601 C CA . PRO A 1 454 ? -7.944 16.535 7.821 1.00 63.34 454 PRO A CA 1
ATOM 3602 C C . PRO A 1 454 ? -8.413 15.775 9.077 1.00 63.34 454 PRO A C 1
ATOM 3604 O O . PRO A 1 454 ? -8.150 16.215 10.195 1.00 63.34 454 PRO A O 1
ATOM 3607 N N . TRP A 1 455 ? -9.124 14.660 8.895 1.00 72.62 455 TRP A N 1
ATOM 3608 C CA . TRP A 1 455 ? -9.747 13.859 9.945 1.00 72.62 455 TRP A CA 1
ATOM 3609 C C . TRP A 1 455 ? -9.019 12.540 10.248 1.00 72.62 455 TRP A C 1
ATOM 3611 O O . TRP A 1 455 ? -9.419 11.882 11.204 1.00 72.62 455 TRP A O 1
ATOM 3621 N N . GLY A 1 456 ? -7.981 12.163 9.486 1.00 79.25 456 GLY A N 1
ATOM 3622 C CA . GLY A 1 456 ? -7.299 10.854 9.553 1.00 79.25 456 GLY A CA 1
ATOM 3623 C C . GLY A 1 456 ? -7.671 9.923 8.385 1.00 79.25 456 GLY A C 1
ATOM 3624 O O . GLY A 1 456 ? -8.757 10.057 7.819 1.00 79.25 456 GLY A O 1
ATOM 3625 N N . SER A 1 457 ? -6.783 8.995 8.005 1.00 83.50 457 SER A N 1
ATOM 3626 C CA . SER A 1 457 ? -6.880 8.173 6.775 1.00 83.50 457 SER A CA 1
ATOM 3627 C C . SER A 1 457 ? -8.060 7.191 6.727 1.00 83.50 457 SER A C 1
ATOM 3629 O O . SER A 1 457 ? -8.358 6.653 5.660 1.00 83.50 457 SER A O 1
ATOM 3631 N N . GLY A 1 458 ? -8.826 7.047 7.814 1.00 87.62 458 GLY A N 1
ATOM 3632 C CA . GLY A 1 458 ? -10.171 6.460 7.781 1.00 87.62 458 GLY A CA 1
ATOM 3633 C C . GLY A 1 458 ? -11.208 7.257 6.974 1.00 87.62 458 GLY A C 1
ATOM 3634 O O . GLY A 1 458 ? -12.331 6.800 6.794 1.00 87.62 458 GLY A O 1
ATOM 3635 N N . TYR A 1 459 ? -10.843 8.438 6.467 1.00 87.38 459 TYR A N 1
ATOM 3636 C CA . TYR A 1 459 ? -11.607 9.216 5.483 1.00 87.38 459 TYR A CA 1
ATOM 3637 C C . TYR A 1 459 ? -11.031 9.113 4.055 1.00 87.38 459 TYR A C 1
ATOM 3639 O O . TYR A 1 459 ? -11.525 9.765 3.135 1.00 87.38 459 TYR A O 1
ATOM 3647 N N . THR A 1 460 ? -10.003 8.290 3.837 1.00 86.81 460 THR A N 1
ATOM 3648 C CA . THR A 1 460 ? -9.433 8.031 2.509 1.00 86.81 460 THR A CA 1
ATOM 3649 C C . THR A 1 460 ? -10.123 6.805 1.902 1.00 86.81 460 THR A C 1
ATOM 3651 O O . THR A 1 460 ? -9.651 5.678 2.039 1.00 86.81 460 THR A O 1
ATOM 3654 N N . ILE A 1 461 ? -11.288 7.017 1.276 1.00 82.81 461 ILE A N 1
ATOM 3655 C CA . ILE A 1 461 ? -12.103 5.964 0.639 1.00 82.81 461 ILE A CA 1
ATOM 3656 C C . ILE A 1 461 ? -12.503 6.398 -0.774 1.00 82.81 461 ILE A C 1
ATOM 3658 O O . ILE A 1 461 ? -13.121 7.453 -0.948 1.00 82.81 461 ILE A O 1
ATOM 3662 N N . SER A 1 462 ? -12.206 5.549 -1.762 1.00 82.00 462 SER A N 1
ATOM 3663 C CA . SER A 1 462 ? -12.759 5.635 -3.117 1.00 82.00 462 SER A CA 1
ATOM 3664 C C . SER A 1 462 ? -14.093 4.892 -3.213 1.00 82.00 462 SER A C 1
ATOM 3666 O O . SER A 1 462 ? -14.281 3.847 -2.598 1.00 82.00 462 SER A O 1
ATOM 3668 N N . TYR A 1 463 ? -15.001 5.398 -4.045 1.00 84.69 463 TYR A N 1
ATOM 3669 C CA . TYR A 1 463 ? -16.283 4.752 -4.361 1.00 84.69 463 TYR A CA 1
ATOM 3670 C C . TYR A 1 463 ? -16.245 3.980 -5.694 1.00 84.69 463 TYR A C 1
ATOM 3672 O O . TYR A 1 463 ? -17.275 3.498 -6.171 1.00 84.69 463 TYR A O 1
ATOM 3680 N N . HIS A 1 464 ? -15.060 3.876 -6.300 1.00 83.25 464 HIS A N 1
ATOM 3681 C CA . HIS A 1 464 ? -14.791 3.189 -7.560 1.00 83.25 464 HIS A CA 1
ATOM 3682 C C . HIS A 1 464 ? -13.475 2.411 -7.435 1.00 83.25 464 HIS A C 1
ATOM 3684 O O . HIS A 1 464 ? -12.489 2.972 -6.961 1.00 83.25 464 HIS A O 1
ATOM 3690 N N . ALA A 1 465 ? -13.458 1.147 -7.865 1.00 83.69 465 ALA A N 1
ATOM 3691 C CA . ALA A 1 465 ? -12.246 0.331 -7.906 1.00 83.69 465 ALA A CA 1
ATOM 3692 C C . ALA A 1 465 ? -11.204 0.947 -8.855 1.00 83.69 465 ALA A C 1
ATOM 3694 O O . ALA A 1 465 ? -11.570 1.501 -9.899 1.00 83.69 465 ALA A O 1
ATOM 3695 N N . ASN A 1 466 ? -9.914 0.846 -8.525 1.00 89.12 466 ASN A N 1
ATOM 3696 C CA . ASN A 1 466 ? -8.860 1.390 -9.377 1.00 89.12 466 ASN A CA 1
ATOM 3697 C C . ASN A 1 466 ? -8.631 0.469 -10.598 1.00 89.12 466 ASN A C 1
ATOM 3699 O O . ASN A 1 466 ? -8.409 -0.732 -10.412 1.00 89.12 466 ASN A O 1
ATOM 3703 N N . PRO A 1 467 ? -8.625 0.989 -11.845 1.00 88.38 467 PRO A N 1
ATOM 3704 C CA . PRO A 1 467 ? -8.380 0.185 -13.043 1.00 88.38 467 PRO A CA 1
ATOM 3705 C C . PRO A 1 467 ? -7.071 -0.614 -13.043 1.00 88.38 467 PRO A C 1
ATOM 3707 O O . PRO A 1 467 ? -6.976 -1.574 -13.802 1.00 88.38 467 PRO A O 1
ATOM 3710 N N . ALA A 1 468 ? -6.073 -0.268 -12.224 1.00 90.44 468 ALA A N 1
ATOM 3711 C CA . ALA A 1 468 ? -4.840 -1.045 -12.086 1.00 90.44 468 ALA A CA 1
ATOM 3712 C C . ALA A 1 468 ? -5.034 -2.379 -11.332 1.00 90.44 468 ALA A C 1
ATOM 3714 O O . ALA A 1 468 ? -4.364 -3.360 -11.655 1.00 90.44 468 ALA A O 1
ATOM 3715 N N . TYR A 1 469 ? -5.977 -2.459 -10.384 1.00 92.88 469 TYR A N 1
ATOM 3716 C CA . TYR A 1 469 ? -6.137 -3.619 -9.492 1.00 92.88 469 TYR A CA 1
ATOM 3717 C C . TYR A 1 469 ? -6.420 -4.935 -10.235 1.00 92.88 469 TYR A C 1
ATOM 3719 O O . TYR A 1 469 ? -5.905 -5.982 -9.848 1.00 92.88 469 TYR A O 1
ATOM 3727 N N . LYS A 1 470 ? -7.148 -4.886 -11.364 1.00 91.44 470 LYS A N 1
ATOM 3728 C CA . LYS A 1 470 ? -7.440 -6.066 -12.208 1.00 91.44 470 LYS A CA 1
ATOM 3729 C C . LYS A 1 470 ? -6.184 -6.827 -12.663 1.00 91.44 470 LYS A C 1
ATOM 3731 O O . LYS A 1 470 ? -6.281 -8.022 -12.907 1.00 91.44 470 LYS A O 1
ATOM 3736 N N . TYR A 1 471 ? -5.040 -6.145 -12.772 1.00 92.81 471 TYR A N 1
ATOM 3737 C CA . TYR A 1 471 ? -3.759 -6.721 -13.195 1.00 92.81 471 TYR A CA 1
ATOM 3738 C C . TYR A 1 471 ? -2.819 -7.029 -12.027 1.00 92.81 471 TYR A C 1
ATOM 3740 O O . TYR A 1 471 ? -1.745 -7.582 -12.243 1.00 92.81 471 TYR A O 1
ATOM 3748 N N . MET A 1 472 ? -3.195 -6.699 -10.786 1.00 93.44 472 MET A N 1
ATOM 3749 C CA . MET A 1 472 ? -2.335 -6.927 -9.623 1.00 93.44 472 MET A CA 1
ATOM 3750 C C . MET A 1 472 ? -2.083 -8.425 -9.396 1.00 93.44 472 MET A C 1
ATOM 3752 O O . MET A 1 472 ? -0.976 -8.815 -9.043 1.00 93.44 472 MET A O 1
ATOM 3756 N N . HIS A 1 473 ? -3.071 -9.282 -9.679 1.00 91.69 473 HIS A N 1
ATOM 3757 C CA . HIS A 1 473 ? -2.890 -10.737 -9.657 1.00 91.69 473 HIS A CA 1
ATOM 3758 C C . HIS A 1 473 ? -1.893 -11.218 -10.724 1.00 91.69 473 HIS A C 1
ATOM 3760 O O . HIS A 1 473 ? -0.998 -12.004 -10.416 1.00 91.69 473 HIS A O 1
ATOM 3766 N N . ASP A 1 474 ? -2.007 -10.705 -11.953 1.00 91.56 474 ASP A N 1
ATOM 3767 C CA . ASP A 1 474 ? -1.123 -11.072 -13.062 1.00 91.56 474 ASP A CA 1
ATOM 3768 C C . ASP A 1 474 ? 0.320 -10.605 -12.800 1.00 91.56 474 ASP A C 1
ATOM 3770 O O . ASP A 1 474 ? 1.258 -11.384 -12.963 1.00 91.56 474 ASP A O 1
ATOM 3774 N N . LEU A 1 475 ? 0.507 -9.377 -12.301 1.00 94.06 475 LEU A N 1
ATOM 3775 C CA . LEU A 1 475 ? 1.815 -8.845 -11.901 1.00 94.06 475 LEU A CA 1
ATOM 3776 C C . LEU A 1 475 ? 2.438 -9.657 -10.754 1.00 94.06 475 LEU A C 1
ATOM 3778 O O . LEU A 1 475 ? 3.620 -9.993 -10.817 1.00 94.06 475 LEU A O 1
ATOM 3782 N N . LEU A 1 476 ? 1.660 -10.026 -9.731 1.00 93.06 476 LEU A N 1
ATOM 3783 C CA . LEU A 1 476 ? 2.152 -10.834 -8.608 1.00 93.06 476 LEU A CA 1
ATOM 3784 C C . LEU A 1 476 ? 2.438 -12.296 -8.991 1.00 93.06 476 LEU A C 1
ATOM 3786 O O . LEU A 1 476 ? 3.200 -12.953 -8.286 1.00 93.06 476 LEU A O 1
ATOM 3790 N N . SER A 1 477 ? 1.917 -12.799 -10.118 1.00 92.31 477 SER A N 1
ATOM 3791 C CA . SER A 1 477 ? 2.271 -14.133 -10.637 1.00 92.31 477 SER A CA 1
ATOM 3792 C C . SER A 1 477 ? 3.748 -14.253 -11.053 1.00 92.31 477 SER A C 1
ATOM 3794 O O . SER A 1 477 ? 4.284 -15.357 -11.145 1.00 92.31 477 SER A O 1
ATOM 3796 N N . TYR A 1 478 ? 4.429 -13.117 -11.244 1.00 89.56 478 TYR A N 1
ATOM 3797 C CA . TYR A 1 478 ? 5.866 -13.035 -11.504 1.00 89.56 478 TYR A CA 1
ATOM 3798 C C . TYR A 1 478 ? 6.727 -12.977 -10.230 1.00 89.56 478 TYR A C 1
ATOM 3800 O O . TYR A 1 478 ? 7.942 -12.838 -10.342 1.00 89.56 478 TYR A O 1
ATOM 3808 N N . TYR A 1 479 ? 6.142 -13.068 -9.038 1.00 85.75 479 TYR A N 1
ATOM 3809 C CA . TYR A 1 479 ? 6.865 -13.028 -7.768 1.00 85.75 479 TYR A CA 1
ATOM 3810 C C . TYR A 1 479 ? 6.828 -14.399 -7.070 1.00 85.75 479 TYR A C 1
ATOM 3812 O O . TYR A 1 479 ? 5.814 -15.095 -7.058 1.00 85.75 479 TYR A O 1
ATOM 3820 N N . GLU A 1 480 ? 7.962 -14.801 -6.492 1.00 81.44 480 GLU A N 1
ATOM 3821 C CA . GLU A 1 480 ? 8.169 -16.139 -5.929 1.00 81.44 480 GLU A CA 1
ATOM 3822 C C . GLU A 1 480 ? 8.206 -16.082 -4.394 1.00 81.44 480 GLU A C 1
ATOM 3824 O O . GLU A 1 480 ? 9.076 -15.454 -3.797 1.00 81.44 480 GLU A O 1
ATOM 3829 N N . THR A 1 481 ? 7.257 -16.753 -3.734 1.00 76.00 481 THR A N 1
ATOM 3830 C CA . THR A 1 481 ? 6.912 -16.529 -2.312 1.00 76.00 481 THR A CA 1
ATOM 3831 C C . THR A 1 481 ? 7.965 -16.936 -1.280 1.00 76.00 481 THR A C 1
ATOM 3833 O O . THR A 1 481 ? 7.753 -16.705 -0.095 1.00 76.00 481 THR A O 1
ATOM 3836 N N . ASN A 1 482 ? 9.064 -17.571 -1.691 1.00 83.44 482 ASN A N 1
ATOM 3837 C CA . ASN A 1 482 ? 10.181 -17.896 -0.798 1.00 83.44 482 ASN A CA 1
ATOM 3838 C C . ASN A 1 482 ? 11.270 -16.813 -0.809 1.00 83.44 482 ASN A C 1
ATOM 3840 O O . ASN A 1 482 ? 12.101 -16.777 0.097 1.00 83.44 482 ASN A O 1
ATOM 3844 N N . GLU A 1 483 ? 11.275 -15.944 -1.818 1.00 90.81 483 GLU A N 1
ATOM 3845 C CA . GLU A 1 483 ? 12.311 -14.937 -2.010 1.00 90.81 483 GLU A CA 1
ATOM 3846 C C . GLU A 1 483 ? 12.054 -13.659 -1.208 1.00 90.81 483 GLU A C 1
ATOM 3848 O O . GLU A 1 483 ? 10.959 -13.417 -0.685 1.00 90.81 483 GLU A O 1
ATOM 3853 N N . THR A 1 484 ? 13.095 -12.832 -1.100 1.00 94.19 484 THR A N 1
ATOM 3854 C CA . THR A 1 484 ? 12.991 -11.522 -0.449 1.00 94.19 484 THR A CA 1
ATOM 3855 C C . THR A 1 484 ? 12.308 -10.506 -1.359 1.00 94.19 484 THR A C 1
ATOM 3857 O O . THR A 1 484 ? 12.705 -10.318 -2.510 1.00 94.19 484 THR A O 1
ATOM 3860 N N . VAL A 1 485 ? 11.294 -9.820 -0.828 1.00 94.94 485 VAL A N 1
ATOM 3861 C CA . VAL A 1 485 ? 10.596 -8.729 -1.524 1.00 94.94 485 VAL A CA 1
ATOM 3862 C C . VAL A 1 485 ? 10.474 -7.507 -0.621 1.00 94.94 485 VAL A C 1
ATOM 3864 O O . VAL A 1 485 ? 10.080 -7.624 0.539 1.00 94.94 485 VAL A O 1
ATOM 3867 N N . VAL A 1 486 ? 10.796 -6.329 -1.153 1.00 94.12 486 VAL A N 1
ATOM 3868 C CA . VAL A 1 486 ? 10.465 -5.038 -0.528 1.00 94.12 486 VAL A CA 1
ATOM 3869 C C . VAL A 1 486 ? 9.288 -4.429 -1.277 1.00 94.12 486 VAL A C 1
ATOM 3871 O O . VAL A 1 486 ? 9.307 -4.400 -2.506 1.00 94.12 486 VAL A O 1
ATOM 3874 N N . ALA A 1 487 ? 8.277 -3.947 -0.555 1.00 94.00 487 ALA A N 1
ATOM 3875 C CA . ALA A 1 487 ? 7.108 -3.297 -1.143 1.00 94.00 487 ALA A CA 1
ATOM 3876 C C . ALA A 1 487 ? 6.867 -1.895 -0.566 1.00 94.00 487 ALA A C 1
ATOM 3878 O O . ALA A 1 487 ? 7.133 -1.668 0.613 1.00 94.00 487 ALA A O 1
ATOM 3879 N N . SER A 1 488 ? 6.348 -0.962 -1.369 1.00 92.00 488 SER A N 1
ATOM 3880 C CA . SER A 1 488 ? 5.881 0.347 -0.877 1.00 92.00 488 SER A CA 1
ATOM 3881 C C . SER A 1 488 ? 4.729 0.208 0.136 1.00 92.00 488 SER A C 1
ATOM 3883 O O . SER A 1 488 ? 4.060 -0.828 0.187 1.00 92.00 488 SER A O 1
ATOM 3885 N N . SER A 1 489 ? 4.496 1.233 0.964 1.00 87.81 489 SER A N 1
ATOM 3886 C CA . SER A 1 489 ? 3.582 1.181 2.118 1.00 87.81 489 SER A CA 1
ATOM 3887 C C . SER A 1 489 ? 2.160 0.763 1.761 1.00 87.81 489 SER A C 1
ATOM 3889 O O . SER A 1 489 ? 1.512 0.057 2.537 1.00 87.81 489 SER A O 1
ATOM 3891 N N . PHE A 1 490 ? 1.669 1.171 0.594 1.00 89.81 490 PHE A N 1
ATOM 3892 C CA . PHE A 1 490 ? 0.337 0.805 0.108 1.00 89.81 490 PHE A CA 1
ATOM 3893 C C . PHE A 1 490 ? 0.289 -0.515 -0.685 1.00 89.81 490 PHE A C 1
ATOM 3895 O O . PHE A 1 490 ? -0.783 -1.105 -0.849 1.00 89.81 490 PHE A O 1
ATOM 3902 N N . LEU A 1 491 ? 1.438 -1.022 -1.148 1.00 94.25 491 LEU A N 1
ATOM 3903 C CA . LEU A 1 491 ? 1.543 -2.313 -1.842 1.00 94.25 491 LEU A CA 1
ATOM 3904 C C . LEU A 1 491 ? 1.939 -3.468 -0.910 1.00 94.25 491 LEU A C 1
ATOM 3906 O O . LEU A 1 491 ? 1.698 -4.629 -1.240 1.00 94.25 491 LEU A O 1
ATOM 3910 N N . PHE A 1 492 ? 2.490 -3.191 0.273 1.00 94.38 492 PHE A N 1
ATOM 3911 C CA . PHE A 1 492 ? 2.909 -4.223 1.223 1.00 94.38 492 PHE A CA 1
ATOM 3912 C C . PHE A 1 492 ? 1.806 -5.228 1.626 1.00 94.38 492 PHE A C 1
ATOM 3914 O O . PHE A 1 492 ? 2.102 -6.427 1.628 1.00 94.38 492 PHE A O 1
ATOM 3921 N N . PRO A 1 493 ? 0.535 -4.837 1.879 1.00 95.00 493 PRO A N 1
ATOM 3922 C CA . PRO A 1 493 ? -0.535 -5.796 2.189 1.00 95.00 493 PRO A CA 1
ATOM 3923 C C . PRO A 1 493 ? -0.732 -6.899 1.132 1.00 95.00 493 PRO A C 1
ATOM 3925 O O . PRO A 1 493 ? -1.178 -7.994 1.466 1.00 95.00 493 PRO A O 1
ATOM 3928 N N . TYR A 1 494 ? -0.342 -6.653 -0.123 1.00 95.19 494 TYR A N 1
ATOM 3929 C CA . TYR A 1 494 ? -0.440 -7.618 -1.221 1.00 95.19 494 TYR A CA 1
ATOM 3930 C C . TYR A 1 494 ? 0.635 -8.716 -1.178 1.00 95.19 494 TYR A C 1
ATOM 3932 O O . TYR A 1 494 ? 0.416 -9.807 -1.703 1.00 95.19 494 TYR A O 1
ATOM 3940 N N . VAL A 1 495 ? 1.785 -8.447 -0.549 1.00 94.94 495 VAL A N 1
ATOM 3941 C CA . VAL A 1 495 ? 2.893 -9.411 -0.385 1.00 94.94 495 VAL A CA 1
ATOM 3942 C C . VAL A 1 495 ? 3.045 -9.928 1.048 1.00 94.94 495 VAL A C 1
ATOM 3944 O O . VAL A 1 495 ? 3.762 -10.904 1.250 1.00 94.94 495 VAL A O 1
ATOM 3947 N N . ALA A 1 496 ? 2.325 -9.345 2.015 1.00 94.69 496 ALA A N 1
ATOM 3948 C CA . ALA A 1 496 ? 2.373 -9.656 3.450 1.00 94.69 496 ALA A CA 1
ATOM 3949 C C . ALA A 1 496 ? 2.171 -11.145 3.813 1.00 94.69 496 ALA A C 1
ATOM 3951 O O . ALA A 1 496 ? 2.587 -11.581 4.884 1.00 94.69 496 ALA A O 1
ATOM 3952 N N . ASN A 1 497 ? 1.604 -11.964 2.921 1.00 94.44 497 ASN A N 1
ATOM 3953 C CA . ASN A 1 497 ? 1.583 -13.427 3.049 1.00 94.44 497 ASN A CA 1
ATOM 3954 C C . ASN A 1 497 ? 2.944 -14.082 2.682 1.00 94.44 497 ASN A C 1
ATOM 3956 O O . ASN A 1 497 ? 2.993 -15.113 2.010 1.00 94.44 497 ASN A O 1
ATOM 3960 N N . ASN A 1 498 ? 4.063 -13.505 3.127 1.00 92.69 498 ASN A N 1
ATOM 3961 C CA . ASN A 1 498 ? 5.417 -14.058 3.018 1.00 92.69 498 ASN A CA 1
ATOM 3962 C C . ASN A 1 498 ? 6.190 -13.782 4.325 1.00 92.69 498 ASN A C 1
ATOM 3964 O O . ASN A 1 498 ? 5.975 -12.778 4.999 1.00 92.69 498 ASN A O 1
ATOM 3968 N N . LEU A 1 499 ? 7.090 -14.688 4.712 1.00 92.12 499 LEU A N 1
ATOM 3969 C CA . LEU A 1 499 ? 8.009 -14.495 5.843 1.00 92.12 499 LEU A CA 1
ATOM 3970 C C . LEU A 1 499 ? 9.192 -13.568 5.507 1.00 92.12 499 LEU A C 1
ATOM 3972 O O . LEU A 1 499 ? 9.828 -13.050 6.424 1.00 92.12 499 LEU A O 1
ATOM 3976 N N . ASN A 1 500 ? 9.460 -13.385 4.211 1.00 92.94 500 ASN A N 1
ATOM 3977 C CA . ASN A 1 500 ? 10.571 -12.641 3.615 1.00 92.94 500 ASN A CA 1
ATOM 3978 C C . ASN A 1 500 ? 10.102 -11.372 2.860 1.00 92.94 500 ASN A C 1
ATOM 3980 O O . ASN A 1 500 ? 10.886 -10.763 2.128 1.00 92.94 500 ASN A O 1
ATOM 3984 N N . SER A 1 501 ? 8.838 -10.962 3.026 1.00 93.75 501 SER A N 1
ATOM 3985 C CA . SER A 1 501 ? 8.340 -9.657 2.573 1.00 93.75 501 SER A CA 1
ATOM 3986 C C . SER A 1 501 ? 8.586 -8.580 3.624 1.00 93.75 501 SER A C 1
ATOM 3988 O O . SER A 1 501 ? 8.249 -8.782 4.794 1.00 93.75 501 SER A O 1
ATOM 3990 N N . TYR A 1 502 ? 9.084 -7.420 3.197 1.00 92.44 502 TYR A N 1
ATOM 3991 C CA . TYR A 1 502 ? 9.388 -6.278 4.061 1.00 92.44 502 TYR A CA 1
ATOM 3992 C C . TYR A 1 502 ? 8.709 -4.987 3.570 1.00 92.44 502 TYR A C 1
ATOM 3994 O O . TYR A 1 502 ? 8.643 -4.762 2.356 1.00 92.44 502 TYR A O 1
ATOM 4002 N N . PRO A 1 503 ? 8.228 -4.128 4.488 1.00 90.06 503 PRO A N 1
ATOM 4003 C CA . PRO A 1 503 ? 7.770 -2.785 4.153 1.00 90.06 503 PRO A CA 1
ATOM 4004 C C . PRO A 1 503 ? 8.931 -1.901 3.682 1.00 90.06 503 PRO A C 1
ATOM 4006 O O . PRO A 1 503 ? 10.095 -2.129 4.029 1.00 90.06 503 PRO A O 1
ATOM 4009 N N . GLY A 1 504 ? 8.603 -0.895 2.874 1.00 77.69 504 GLY A N 1
ATOM 4010 C CA . GLY A 1 504 ? 9.573 -0.069 2.160 1.00 77.69 504 GLY A CA 1
ATOM 4011 C C . GLY A 1 504 ? 9.263 1.427 2.117 1.00 77.69 504 GLY A C 1
ATOM 4012 O O . GLY A 1 504 ? 10.167 2.181 1.775 1.00 77.69 504 GLY A O 1
ATOM 4013 N N . GLY A 1 505 ? 8.053 1.882 2.460 1.00 67.25 505 GLY A N 1
ATOM 4014 C CA . GLY A 1 505 ? 7.751 3.320 2.521 1.00 67.25 505 GLY A CA 1
ATOM 4015 C C . GLY A 1 505 ? 8.001 3.936 3.905 1.00 67.25 505 GLY A C 1
ATOM 4016 O O . GLY A 1 505 ? 8.696 3.366 4.739 1.00 67.25 505 GLY A O 1
ATOM 4017 N N . TYR A 1 506 ? 7.525 5.159 4.147 1.00 59.34 506 TYR A N 1
ATOM 4018 C CA . TYR A 1 506 ? 7.764 5.926 5.385 1.00 59.34 506 TYR A CA 1
ATOM 4019 C C . TYR A 1 506 ? 9.234 6.202 5.798 1.00 59.34 506 TYR A C 1
ATOM 4021 O O . TYR A 1 506 ? 9.491 6.763 6.871 1.00 59.34 506 TYR A O 1
ATOM 4029 N N . GLY A 1 507 ? 10.194 5.957 4.902 1.00 49.62 507 GLY A N 1
ATOM 4030 C CA . GLY A 1 507 ? 11.464 6.684 4.820 1.00 49.62 507 GLY A CA 1
ATOM 4031 C C . GLY A 1 507 ? 12.598 6.293 5.793 1.00 49.62 507 GLY A C 1
ATOM 4032 O O . GLY A 1 507 ? 12.408 5.605 6.802 1.00 49.62 507 GLY A O 1
ATOM 4033 N N . PRO A 1 508 ? 13.829 6.773 5.518 1.00 45.41 508 PRO A N 1
ATOM 4034 C CA . PRO A 1 508 ? 15.069 6.233 6.095 1.00 45.41 508 PRO A CA 1
ATOM 4035 C C . PRO A 1 508 ? 15.285 6.517 7.594 1.00 45.41 508 PRO A C 1
ATOM 4037 O O . PRO A 1 508 ? 16.169 5.927 8.209 1.00 45.41 508 PRO A O 1
ATOM 4040 N N . SER A 1 509 ? 14.500 7.407 8.209 1.00 51.16 509 SER A N 1
ATOM 4041 C CA . SER A 1 509 ? 14.535 7.663 9.661 1.00 51.16 509 SER A CA 1
ATOM 4042 C C . SER A 1 509 ? 13.854 6.576 10.495 1.00 51.16 509 SER A C 1
ATOM 4044 O O . SER A 1 509 ? 14.091 6.484 11.706 1.00 51.16 509 SER A O 1
ATOM 4046 N N . THR A 1 510 ? 12.978 5.800 9.860 1.00 57.47 510 THR A N 1
ATOM 4047 C CA . THR A 1 510 ? 12.021 4.911 10.523 1.00 57.47 510 THR A CA 1
ATOM 4048 C C . THR A 1 510 ? 12.582 3.490 10.585 1.00 57.47 510 THR A C 1
ATOM 4050 O O . THR A 1 510 ? 12.705 2.916 11.668 1.00 57.47 510 THR A O 1
ATOM 4053 N N . PHE A 1 511 ? 13.044 2.968 9.447 1.00 71.06 511 PHE A N 1
ATOM 4054 C CA . PHE A 1 511 ? 13.509 1.589 9.297 1.00 71.06 511 PHE A CA 1
ATOM 4055 C C . PHE A 1 511 ? 15.011 1.414 9.582 1.00 71.06 511 PHE A C 1
ATOM 4057 O O . PHE A 1 511 ? 15.855 1.429 8.687 1.00 71.06 511 PHE A O 1
ATOM 4064 N N . LYS A 1 512 ? 15.353 1.226 10.859 1.00 72.88 512 LYS A N 1
ATOM 4065 C CA . LYS A 1 512 ? 16.741 1.086 11.350 1.00 72.88 512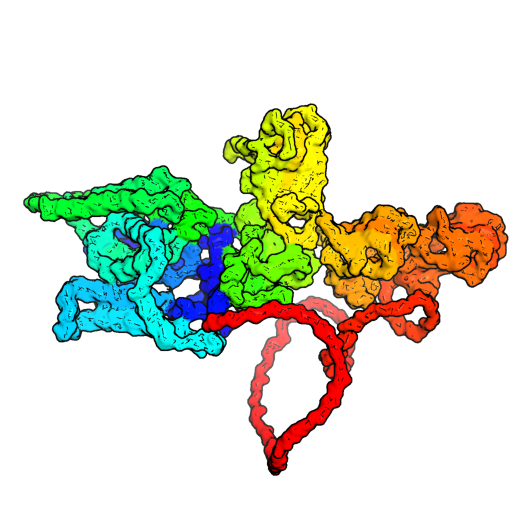 LYS A CA 1
ATOM 4066 C C . LYS A 1 512 ? 17.321 -0.323 11.206 1.00 72.88 512 LYS A C 1
ATOM 4068 O O . LYS A 1 512 ? 18.540 -0.474 11.217 1.00 72.88 512 LYS A O 1
ATOM 4073 N N . TYR A 1 513 ? 16.464 -1.337 11.104 1.00 78.06 513 TYR A N 1
ATOM 4074 C CA . TYR A 1 513 ? 16.827 -2.758 11.184 1.00 78.06 513 TYR A CA 1
ATOM 4075 C C . TYR A 1 513 ? 16.496 -3.530 9.896 1.00 78.06 513 TYR A C 1
ATOM 4077 O O . TYR A 1 513 ? 16.250 -4.737 9.929 1.00 78.06 513 TYR A O 1
ATOM 4085 N N . LEU A 1 514 ? 16.495 -2.843 8.746 1.00 80.81 514 LEU A N 1
ATOM 4086 C CA . LEU A 1 514 ? 16.393 -3.490 7.436 1.00 80.81 514 LEU A CA 1
ATOM 4087 C C . LEU A 1 514 ? 17.525 -4.520 7.257 1.00 80.81 514 LEU A C 1
ATOM 4089 O O . LEU A 1 514 ? 18.687 -4.198 7.521 1.00 80.81 514 LEU A O 1
ATOM 4093 N N . PRO A 1 515 ? 17.230 -5.735 6.757 1.00 82.75 515 PRO A N 1
ATOM 4094 C CA . PRO A 1 515 ? 18.261 -6.724 6.440 1.00 82.75 515 PRO A CA 1
ATOM 4095 C C . PRO A 1 515 ? 19.054 -6.367 5.166 1.00 82.75 515 PRO A C 1
ATOM 4097 O O . PRO A 1 515 ? 20.037 -7.037 4.844 1.00 82.75 515 PRO A O 1
ATOM 4100 N N . PHE A 1 516 ? 18.641 -5.321 4.442 1.00 84.44 516 PHE A N 1
ATOM 4101 C CA . PHE A 1 516 ? 19.164 -4.952 3.129 1.00 84.44 516 PHE A CA 1
ATOM 4102 C C . PHE A 1 516 ? 20.213 -3.839 3.186 1.00 84.44 516 PHE A C 1
ATOM 4104 O O . PHE A 1 516 ? 20.076 -2.871 3.937 1.00 84.44 516 PHE A O 1
ATOM 4111 N N . LYS A 1 517 ? 21.258 -3.971 2.365 1.00 83.12 517 LYS A N 1
ATOM 4112 C CA . LYS A 1 517 ? 22.384 -3.031 2.210 1.00 83.12 517 LYS A CA 1
ATOM 4113 C C . LYS A 1 517 ? 22.886 -3.084 0.766 1.00 83.12 517 LYS A C 1
ATOM 4115 O O . LYS A 1 517 ? 22.508 -3.981 0.026 1.00 83.12 517 LYS A O 1
ATOM 4120 N N . GLU A 1 518 ? 23.790 -2.183 0.392 1.00 81.62 518 GLU A N 1
ATOM 4121 C CA . GLU A 1 518 ? 24.454 -2.162 -0.929 1.00 81.62 518 GLU A CA 1
ATOM 4122 C C . GLU A 1 518 ? 25.077 -3.526 -1.306 1.00 81.62 518 GLU A C 1
ATOM 4124 O O . GLU A 1 518 ? 25.039 -3.935 -2.458 1.00 81.62 518 GLU A O 1
ATOM 4129 N N . THR A 1 519 ? 25.576 -4.286 -0.322 1.00 83.44 519 THR A N 1
ATOM 4130 C CA . THR A 1 519 ? 26.143 -5.637 -0.507 1.00 83.44 519 THR A CA 1
ATOM 4131 C C . THR A 1 519 ? 25.157 -6.794 -0.280 1.00 83.44 519 THR A C 1
ATOM 4133 O O . THR A 1 519 ? 25.557 -7.953 -0.363 1.00 83.44 519 THR A O 1
ATOM 4136 N N . ASN A 1 520 ? 23.892 -6.510 0.045 1.00 88.69 520 ASN A N 1
ATOM 4137 C CA . ASN A 1 520 ? 22.841 -7.504 0.284 1.00 88.69 520 ASN A CA 1
ATOM 4138 C C . ASN A 1 520 ? 21.476 -6.903 -0.085 1.00 88.69 520 ASN A C 1
ATOM 4140 O O . ASN A 1 520 ? 20.770 -6.364 0.769 1.00 88.69 520 ASN A O 1
ATOM 4144 N N . LEU A 1 521 ? 21.144 -6.937 -1.371 1.00 91.44 521 LEU A N 1
ATOM 4145 C CA . LEU A 1 521 ? 19.931 -6.350 -1.936 1.00 91.44 521 LEU A CA 1
ATOM 4146 C C . LEU A 1 521 ? 18.779 -7.379 -1.984 1.00 91.44 521 LEU A C 1
ATOM 4148 O O . LEU A 1 521 ? 19.054 -8.575 -2.088 1.00 91.44 521 LEU A O 1
ATOM 4152 N N . PRO A 1 522 ? 17.500 -6.959 -1.887 1.00 93.69 522 PRO A N 1
ATOM 4153 C CA . PRO A 1 522 ? 16.362 -7.871 -2.020 1.00 93.69 522 PRO A CA 1
ATOM 4154 C C . PRO A 1 522 ? 16.257 -8.460 -3.434 1.00 93.69 522 PRO A C 1
ATOM 4156 O O . PRO A 1 522 ? 16.624 -7.825 -4.419 1.00 93.69 522 PRO A O 1
ATOM 4159 N N . GLN A 1 523 ? 15.695 -9.661 -3.558 1.00 95.00 523 GLN A N 1
ATOM 4160 C CA . GLN A 1 523 ? 15.531 -10.321 -4.858 1.00 95.00 523 GLN A CA 1
ATOM 4161 C C . GLN A 1 523 ? 14.433 -9.667 -5.720 1.00 95.00 523 GLN A C 1
ATOM 4163 O O . GLN A 1 523 ? 14.532 -9.675 -6.952 1.00 95.00 523 GLN A O 1
ATOM 4168 N N . TYR A 1 524 ? 13.415 -9.074 -5.085 1.00 96.00 524 TYR A N 1
ATOM 4169 C CA . TYR A 1 524 ? 12.317 -8.351 -5.732 1.00 96.00 524 TYR A CA 1
ATOM 4170 C C . TYR A 1 524 ? 12.041 -6.991 -5.073 1.00 96.00 524 TYR A C 1
ATOM 4172 O O . TYR A 1 524 ? 12.131 -6.845 -3.851 1.00 96.00 524 TYR A O 1
ATOM 4180 N N . ILE A 1 525 ? 11.615 -6.011 -5.875 1.00 95.06 525 ILE A N 1
ATOM 4181 C CA . ILE A 1 525 ? 11.072 -4.732 -5.390 1.00 95.06 525 ILE A CA 1
ATOM 4182 C C . ILE A 1 525 ? 9.728 -4.481 -6.073 1.00 95.06 525 ILE A C 1
ATOM 4184 O O . ILE A 1 525 ? 9.652 -4.453 -7.300 1.00 95.06 525 ILE A O 1
ATOM 4188 N N . LEU A 1 526 ? 8.683 -4.282 -5.274 1.00 95.88 526 LEU A N 1
ATOM 4189 C CA . LEU A 1 526 ? 7.330 -3.947 -5.707 1.00 95.88 526 LEU A CA 1
ATOM 4190 C C . LEU A 1 526 ? 7.040 -2.488 -5.336 1.00 95.88 526 LEU A C 1
ATOM 4192 O O . LEU A 1 526 ? 6.869 -2.164 -4.164 1.00 95.88 526 LEU A O 1
ATOM 4196 N N . VAL A 1 527 ? 7.008 -1.593 -6.318 1.00 94.06 527 VAL A N 1
ATOM 4197 C CA . VAL A 1 527 ? 6.945 -0.148 -6.065 1.00 94.06 527 VAL A CA 1
ATOM 4198 C C . VAL A 1 527 ? 5.975 0.547 -7.007 1.00 94.06 527 VAL A C 1
ATOM 4200 O O . VAL A 1 527 ? 5.931 0.267 -8.204 1.00 94.06 527 VAL A O 1
ATOM 4203 N N . ASP A 1 528 ? 5.207 1.480 -6.463 1.00 92.75 528 ASP A N 1
ATOM 4204 C CA . ASP A 1 528 ? 4.410 2.425 -7.230 1.00 92.75 528 ASP A CA 1
ATOM 4205 C C . ASP A 1 528 ? 5.131 3.769 -7.429 1.00 92.75 528 ASP A C 1
ATOM 4207 O O . ASP A 1 528 ? 6.000 4.175 -6.651 1.00 92.75 528 ASP A O 1
ATOM 4211 N N . ALA A 1 529 ? 4.767 4.478 -8.495 1.00 89.75 529 ALA A N 1
ATOM 4212 C CA . ALA A 1 529 ? 5.388 5.746 -8.865 1.00 89.75 529 ALA A CA 1
ATOM 4213 C C . ALA A 1 529 ? 5.165 6.880 -7.842 1.00 89.75 529 ALA A C 1
ATOM 4215 O O . ALA A 1 529 ? 5.928 7.847 -7.854 1.00 89.75 529 ALA A O 1
ATOM 4216 N N . PHE A 1 530 ? 4.156 6.784 -6.968 1.00 87.56 530 PHE A N 1
ATOM 4217 C CA . PHE A 1 530 ? 3.877 7.785 -5.937 1.00 87.56 530 PHE A CA 1
ATOM 4218 C C . PHE A 1 530 ? 4.781 7.609 -4.701 1.00 87.56 530 PHE A C 1
ATOM 4220 O O . PHE A 1 530 ? 5.260 8.598 -4.141 1.00 87.56 530 PHE A O 1
ATOM 4227 N N . GLU A 1 531 ? 5.075 6.370 -4.294 1.00 87.62 531 GLU A N 1
ATOM 4228 C CA . GLU A 1 531 ? 5.875 6.065 -3.098 1.00 87.62 531 GLU A CA 1
ATOM 4229 C C . GLU A 1 531 ? 7.362 5.775 -3.349 1.00 87.62 531 GLU A C 1
ATOM 4231 O O . GLU A 1 531 ? 8.117 5.678 -2.384 1.00 87.62 531 GLU A O 1
ATOM 4236 N N . PHE A 1 532 ? 7.828 5.705 -4.600 1.00 89.06 532 PHE A N 1
ATOM 4237 C CA . PHE A 1 532 ? 9.233 5.423 -4.949 1.00 89.06 532 PHE A CA 1
ATOM 4238 C C . PHE A 1 532 ? 10.278 6.205 -4.131 1.00 89.06 532 PHE A C 1
ATOM 4240 O O . PHE A 1 532 ? 11.227 5.623 -3.607 1.00 89.06 532 PHE A O 1
ATOM 4247 N N . ASN A 1 533 ? 10.075 7.514 -3.952 1.00 86.88 533 ASN A N 1
ATOM 4248 C CA . ASN A 1 533 ? 10.994 8.384 -3.204 1.00 86.88 533 ASN A CA 1
ATOM 4249 C C . ASN A 1 533 ? 11.033 8.094 -1.685 1.00 86.88 533 ASN A C 1
ATOM 4251 O O . ASN A 1 533 ? 11.875 8.653 -0.980 1.00 86.88 533 ASN A O 1
ATOM 4255 N N . GLN A 1 534 ? 10.136 7.245 -1.168 1.00 85.62 534 GLN A N 1
ATOM 4256 C CA . GLN A 1 534 ? 10.123 6.794 0.227 1.00 85.62 534 GLN A CA 1
ATOM 4257 C C . GLN A 1 534 ? 10.980 5.540 0.470 1.00 85.62 534 GLN A C 1
ATOM 4259 O O . GLN A 1 534 ? 11.276 5.253 1.631 1.00 85.62 534 GLN A O 1
ATOM 4264 N N . LEU A 1 535 ? 11.390 4.823 -0.590 1.00 87.00 535 LEU A N 1
ATOM 4265 C CA . LEU A 1 535 ? 12.180 3.590 -0.489 1.00 87.00 535 LEU A CA 1
ATOM 4266 C C . LEU A 1 535 ? 13.526 3.802 0.237 1.00 87.00 535 LEU A C 1
ATOM 4268 O O . LEU A 1 535 ? 14.074 4.907 0.205 1.00 87.00 535 LEU A O 1
ATOM 4272 N N . PRO A 1 536 ? 14.131 2.754 0.833 1.00 85.81 536 PRO A N 1
ATOM 4273 C CA . PRO A 1 536 ? 15.480 2.832 1.394 1.00 85.81 536 PRO A CA 1
ATOM 4274 C C . PRO A 1 536 ? 16.509 3.318 0.362 1.00 85.81 536 PRO A C 1
ATOM 4276 O O . PRO A 1 536 ? 16.482 2.899 -0.794 1.00 85.81 536 PRO A O 1
ATOM 4279 N N . SER A 1 537 ? 17.460 4.166 0.765 1.00 84.81 537 SER A N 1
ATOM 4280 C CA . SER A 1 537 ? 18.388 4.822 -0.173 1.00 84.81 537 SER A CA 1
ATOM 4281 C C . SER A 1 537 ? 19.298 3.855 -0.939 1.00 84.81 537 SER A C 1
ATOM 4283 O O . SER A 1 537 ? 19.608 4.109 -2.096 1.00 84.81 537 SER A O 1
ATOM 4285 N N . CYS A 1 538 ? 19.676 2.719 -0.342 1.00 85.50 538 CYS A N 1
ATOM 4286 C CA . CYS A 1 538 ? 20.396 1.648 -1.042 1.00 85.50 538 CYS A CA 1
ATOM 4287 C C . CYS A 1 538 ? 19.555 1.008 -2.162 1.00 85.50 538 CYS A C 1
ATOM 4289 O O . CYS A 1 538 ? 20.096 0.620 -3.190 1.00 85.50 538 CYS A O 1
ATOM 4291 N N . ILE A 1 539 ? 18.232 0.941 -1.993 1.00 89.31 539 ILE A N 1
ATOM 4292 C CA . ILE A 1 539 ? 17.301 0.421 -2.998 1.00 89.31 539 ILE A CA 1
ATOM 4293 C C . ILE A 1 539 ? 17.054 1.467 -4.093 1.00 89.31 539 ILE A C 1
ATOM 4295 O O . ILE A 1 539 ? 17.070 1.117 -5.271 1.00 89.31 539 ILE A O 1
ATOM 4299 N N . GLN A 1 540 ? 16.906 2.750 -3.736 1.00 88.12 540 GLN A N 1
ATOM 4300 C CA . GLN A 1 540 ? 16.833 3.834 -4.727 1.00 88.12 540 GLN A CA 1
ATOM 4301 C C . GLN A 1 540 ? 18.108 3.883 -5.590 1.00 88.12 540 GLN A C 1
ATOM 4303 O O . GLN A 1 540 ? 18.012 3.890 -6.814 1.00 88.12 540 GLN A O 1
ATOM 4308 N N . ASN A 1 541 ? 19.298 3.825 -4.979 1.00 85.31 541 ASN A N 1
ATOM 4309 C CA . ASN A 1 541 ? 20.570 3.780 -5.710 1.00 85.31 541 ASN A CA 1
ATOM 4310 C C . ASN A 1 541 ? 20.654 2.571 -6.656 1.00 85.31 541 ASN A C 1
ATOM 4312 O O . ASN A 1 541 ? 21.003 2.743 -7.824 1.00 85.31 541 ASN A O 1
ATOM 4316 N N . ALA A 1 542 ? 20.274 1.377 -6.193 1.00 86.06 542 ALA A N 1
ATOM 4317 C CA . ALA A 1 542 ? 20.357 0.163 -7.000 1.00 86.06 542 ALA A CA 1
ATOM 4318 C C . ALA A 1 542 ? 19.377 0.129 -8.194 1.00 86.06 542 ALA A C 1
ATOM 4320 O O . ALA A 1 542 ? 19.644 -0.553 -9.187 1.00 86.06 542 ALA A O 1
ATOM 4321 N N . LEU A 1 543 ? 18.261 0.870 -8.116 1.00 87.62 543 LEU A N 1
ATOM 4322 C CA . LEU A 1 543 ? 17.297 1.051 -9.212 1.00 87.62 543 LEU A CA 1
ATOM 4323 C C . LEU A 1 543 ? 17.709 2.157 -10.203 1.00 87.62 543 LEU A C 1
ATOM 4325 O O . LEU A 1 543 ? 17.549 1.979 -11.411 1.00 87.62 543 LEU A O 1
ATOM 4329 N N . VAL A 1 544 ? 18.208 3.296 -9.706 1.00 85.25 544 VAL A N 1
ATOM 4330 C CA . VAL A 1 544 ? 18.490 4.493 -10.526 1.00 85.25 544 VAL A CA 1
ATOM 4331 C C . VAL A 1 544 ? 19.916 4.498 -11.081 1.00 85.25 544 VAL A C 1
ATOM 4333 O O . VAL A 1 544 ? 20.111 4.795 -12.252 1.00 85.25 544 VAL A O 1
ATOM 4336 N N . ASN A 1 545 ? 20.917 4.175 -10.258 1.00 75.00 545 ASN A N 1
ATOM 4337 C CA . ASN A 1 545 ? 22.328 4.428 -10.575 1.00 75.00 545 ASN A CA 1
ATOM 4338 C C . ASN A 1 545 ? 23.090 3.166 -11.009 1.00 75.00 545 ASN A C 1
ATOM 4340 O O . ASN A 1 545 ? 24.007 3.251 -11.819 1.00 75.00 545 ASN A O 1
ATOM 4344 N N . GLU A 1 546 ? 22.752 2.003 -10.444 1.00 63.47 546 GLU A N 1
ATOM 4345 C CA . GLU A 1 546 ? 23.614 0.806 -10.516 1.00 63.47 546 GLU A CA 1
ATOM 4346 C C . GLU A 1 546 ? 23.102 -0.267 -11.495 1.00 63.47 546 GLU A C 1
ATOM 4348 O O . GLU A 1 546 ? 23.810 -1.227 -11.788 1.00 63.47 546 GLU A O 1
ATOM 4353 N N . SER A 1 547 ? 21.886 -0.101 -12.035 1.00 66.94 547 SER A N 1
ATOM 4354 C CA . SER A 1 547 ? 21.253 -1.006 -13.019 1.00 66.94 547 SER A CA 1
ATOM 4355 C C . SER A 1 547 ? 21.184 -2.487 -12.597 1.00 66.94 547 SER A C 1
ATOM 4357 O O . SER A 1 547 ? 21.065 -3.377 -13.437 1.00 66.94 547 SER A O 1
ATOM 4359 N N . PHE A 1 548 ? 21.225 -2.778 -11.291 1.00 77.88 548 PHE A N 1
ATOM 4360 C CA . PHE A 1 548 ? 21.236 -4.152 -10.769 1.00 77.88 548 PHE A CA 1
ATOM 4361 C C . PHE A 1 548 ? 19.896 -4.891 -10.928 1.00 77.88 548 PHE A C 1
ATOM 4363 O O . PHE A 1 548 ? 19.841 -6.112 -10.764 1.00 77.88 548 PHE A O 1
ATOM 4370 N N . TYR A 1 549 ? 18.817 -4.176 -11.248 1.00 85.31 549 TYR A N 1
ATOM 4371 C CA . TYR A 1 549 ? 17.469 -4.718 -11.383 1.00 85.31 549 TYR A CA 1
ATOM 4372 C C . TYR A 1 549 ? 16.921 -4.549 -12.796 1.00 85.31 549 TYR A C 1
ATOM 4374 O O . TYR A 1 549 ? 16.942 -3.454 -13.355 1.00 85.31 549 TYR A O 1
ATOM 4382 N N . GLY A 1 550 ? 16.311 -5.612 -13.317 1.00 81.81 550 GLY A N 1
ATOM 4383 C CA . GLY A 1 550 ? 15.445 -5.532 -14.488 1.00 81.81 550 GLY A CA 1
ATOM 4384 C C . GLY A 1 550 ? 13.982 -5.372 -14.089 1.00 81.81 550 GLY A C 1
ATOM 4385 O O . GLY A 1 550 ? 13.537 -5.899 -13.066 1.00 81.81 550 GLY A O 1
ATOM 4386 N N . LEU A 1 551 ? 13.209 -4.677 -14.920 1.00 86.62 551 LEU A N 1
ATOM 4387 C CA . LEU A 1 551 ? 11.752 -4.647 -14.815 1.00 86.62 551 LEU A CA 1
ATOM 4388 C C . LEU A 1 551 ? 11.189 -6.014 -15.244 1.00 86.62 551 LEU A C 1
ATOM 4390 O O . LEU A 1 551 ? 11.360 -6.402 -16.396 1.00 86.62 551 LEU A O 1
ATOM 4394 N N . ARG A 1 552 ? 10.507 -6.737 -14.346 1.00 88.06 552 ARG A N 1
ATOM 4395 C CA . ARG A 1 552 ? 9.863 -8.032 -14.656 1.00 88.06 552 ARG A CA 1
ATOM 4396 C C . ARG A 1 552 ? 8.400 -7.848 -15.066 1.00 88.06 552 ARG A C 1
ATOM 4398 O O . ARG A 1 552 ? 7.949 -8.495 -16.008 1.00 88.06 552 ARG A O 1
ATOM 4405 N N . ALA A 1 553 ? 7.674 -6.938 -14.411 1.00 90.12 553 ALA A N 1
ATOM 4406 C CA . ALA A 1 553 ? 6.299 -6.585 -14.776 1.00 90.12 553 ALA A CA 1
ATOM 4407 C C . ALA A 1 553 ? 5.961 -5.118 -14.448 1.00 90.12 553 ALA A C 1
ATOM 4409 O O . ALA A 1 553 ? 6.508 -4.543 -13.508 1.00 90.12 553 ALA A O 1
ATOM 4410 N N . TRP A 1 554 ? 5.041 -4.519 -15.207 1.00 90.00 554 TRP A N 1
ATOM 4411 C CA . TRP A 1 554 ? 4.616 -3.123 -15.062 1.00 90.00 554 TRP A CA 1
ATOM 4412 C C . TRP A 1 554 ? 3.130 -2.954 -15.385 1.00 90.00 554 TRP A C 1
ATOM 4414 O O . TRP A 1 554 ? 2.686 -3.267 -16.489 1.00 90.00 554 TRP A O 1
ATOM 4424 N N . ILE A 1 555 ? 2.365 -2.418 -14.434 1.00 91.25 555 ILE A N 1
ATOM 4425 C CA . ILE A 1 555 ? 1.007 -1.919 -14.658 1.00 91.25 555 ILE A CA 1
ATOM 4426 C C . ILE A 1 555 ? 1.094 -0.423 -14.972 1.00 91.25 555 ILE A C 1
ATOM 4428 O O . ILE A 1 555 ? 1.420 0.392 -14.105 1.00 91.25 555 ILE A O 1
ATOM 4432 N N . VAL A 1 556 ? 0.794 -0.077 -16.223 1.00 86.62 556 VAL A N 1
ATOM 4433 C CA . VAL A 1 556 ? 0.816 1.293 -16.748 1.00 86.62 556 VAL A CA 1
ATOM 4434 C C . VAL A 1 556 ? -0.453 2.023 -16.316 1.00 86.62 556 VAL A C 1
ATOM 4436 O O . VAL A 1 556 ? -1.562 1.532 -16.551 1.00 86.62 556 VAL A O 1
ATOM 4439 N N . SER A 1 557 ? -0.298 3.193 -15.695 1.00 84.00 557 SER A N 1
ATOM 4440 C CA . SER A 1 557 ? -1.411 4.003 -15.190 1.00 84.00 557 SER A CA 1
ATOM 4441 C C . SER A 1 557 ? -1.088 5.498 -15.215 1.00 84.00 557 SER A C 1
ATOM 4443 O O . SER A 1 557 ? -0.030 5.916 -14.741 1.00 84.00 557 SER A O 1
ATOM 4445 N N . SER A 1 558 ? -2.029 6.289 -15.740 1.00 75.12 558 SER A N 1
ATOM 4446 C CA . SER A 1 558 ? -2.056 7.762 -15.737 1.00 75.12 558 SER A CA 1
ATOM 4447 C C . SER A 1 558 ? -2.605 8.382 -14.447 1.00 75.12 558 SER A C 1
ATOM 4449 O O . SER A 1 558 ? -2.537 9.602 -14.275 1.00 75.12 558 SER A O 1
ATOM 4451 N N . SER A 1 559 ? -3.180 7.576 -13.547 1.00 77.81 559 SER A N 1
ATOM 4452 C CA . SER A 1 559 ? -3.745 8.080 -12.292 1.00 77.81 559 SER A CA 1
ATOM 4453 C C . SER A 1 559 ? -2.648 8.698 -11.414 1.00 77.81 559 SER A C 1
ATOM 4455 O O . SER A 1 559 ? -1.621 8.052 -11.220 1.00 77.81 559 SER A O 1
ATOM 4457 N N . PRO A 1 560 ? -2.852 9.876 -10.791 1.00 74.94 560 PRO A N 1
ATOM 4458 C CA . PRO A 1 560 ? -1.872 10.464 -9.872 1.00 74.94 560 PRO A CA 1
ATOM 4459 C C . PRO A 1 560 ? -1.656 9.637 -8.591 1.00 74.94 560 PRO A C 1
ATOM 4461 O O . PRO A 1 560 ? -0.757 9.943 -7.816 1.00 74.94 560 PRO A O 1
ATOM 4464 N N . TYR A 1 561 ? -2.483 8.613 -8.348 1.00 82.88 561 TYR A N 1
ATOM 4465 C CA . TYR A 1 561 ? -2.302 7.652 -7.264 1.00 82.88 561 TYR A CA 1
ATOM 4466 C C . TYR A 1 561 ? -2.883 6.263 -7.627 1.00 82.88 561 TYR A C 1
ATOM 4468 O O . TYR A 1 561 ? -3.980 6.194 -8.197 1.00 82.88 561 TYR A O 1
ATOM 4476 N N . PRO A 1 562 ? -2.182 5.150 -7.335 1.00 85.69 562 PRO A N 1
ATOM 4477 C CA . PRO A 1 562 ? -0.789 5.089 -6.869 1.00 85.69 562 PRO A CA 1
ATOM 4478 C C . PRO A 1 562 ? 0.226 5.437 -7.985 1.00 85.69 562 PRO A C 1
ATOM 4480 O O . PRO A 1 562 ? 1.432 5.389 -7.784 1.00 85.69 562 PRO A O 1
ATOM 4483 N N . GLY A 1 563 ? -0.247 5.798 -9.183 1.00 87.31 563 GLY A N 1
ATOM 4484 C CA . GLY A 1 563 ? 0.591 5.889 -10.374 1.00 87.31 563 GLY A CA 1
ATOM 4485 C C . GLY A 1 563 ? 0.765 4.526 -11.032 1.00 87.31 563 GLY A C 1
ATOM 4486 O O . GLY A 1 563 ? -0.051 3.618 -10.854 1.00 87.31 563 GLY A O 1
ATOM 4487 N N . SER A 1 564 ? 1.829 4.397 -11.818 1.00 89.88 564 SER A N 1
ATOM 4488 C CA . SER A 1 564 ? 2.263 3.114 -12.370 1.00 89.88 564 SER A CA 1
ATOM 4489 C C . SER A 1 564 ? 2.834 2.206 -11.279 1.00 89.88 564 SER A C 1
ATOM 4491 O O . SER A 1 564 ? 3.601 2.682 -10.446 1.00 89.88 564 SER A O 1
ATOM 4493 N N . ILE A 1 565 ? 2.509 0.911 -11.316 1.00 94.38 565 ILE A N 1
ATOM 4494 C CA . ILE A 1 565 ? 3.007 -0.104 -10.368 1.00 94.38 565 ILE A CA 1
ATOM 4495 C C . ILE A 1 565 ? 4.019 -0.997 -11.086 1.00 94.38 565 ILE A C 1
ATOM 4497 O O . ILE A 1 565 ? 3.717 -1.534 -12.150 1.00 94.38 565 ILE A O 1
ATOM 4501 N N . MET A 1 566 ? 5.209 -1.169 -10.518 1.00 93.75 566 MET A N 1
ATOM 4502 C CA . MET A 1 566 ? 6.329 -1.885 -11.128 1.00 93.75 566 MET A CA 1
ATOM 4503 C C . MET A 1 566 ? 6.868 -2.972 -10.197 1.00 93.75 566 MET A C 1
ATOM 4505 O O . MET A 1 566 ? 7.073 -2.746 -9.004 1.00 93.75 566 MET A O 1
ATOM 4509 N N . LEU A 1 567 ? 7.121 -4.150 -10.768 1.00 95.69 567 LEU A N 1
ATOM 4510 C CA . LEU A 1 567 ? 7.841 -5.250 -10.138 1.00 95.69 567 LEU A CA 1
ATOM 4511 C C . LEU A 1 567 ? 9.220 -5.371 -10.788 1.00 95.69 567 LEU A C 1
ATOM 4513 O O . LEU A 1 567 ? 9.344 -5.767 -11.952 1.00 95.69 567 LEU A O 1
ATOM 4517 N N . PHE A 1 568 ? 10.250 -5.062 -10.014 1.00 93.44 568 PHE A N 1
ATOM 4518 C CA . PHE A 1 568 ? 11.649 -5.241 -10.376 1.00 93.44 568 PHE A CA 1
ATOM 4519 C C . PHE A 1 568 ? 12.192 -6.548 -9.795 1.00 93.44 568 PHE A C 1
ATOM 4521 O O . PHE A 1 568 ? 11.796 -6.957 -8.701 1.00 93.44 568 PHE A O 1
ATOM 4528 N N . GLN A 1 569 ? 13.128 -7.181 -10.503 1.00 93.00 569 GLN A N 1
ATOM 4529 C CA . GLN A 1 569 ? 13.865 -8.355 -10.035 1.00 93.00 569 GLN A CA 1
ATOM 4530 C C . GLN A 1 569 ? 15.377 -8.137 -10.185 1.00 93.00 569 GLN A C 1
ATOM 4532 O O . GLN A 1 569 ? 15.860 -7.731 -11.247 1.00 93.00 569 GLN A O 1
ATOM 4537 N N . LEU A 1 570 ? 16.122 -8.461 -9.126 1.00 90.62 570 LEU A N 1
ATOM 4538 C CA . LEU A 1 570 ? 17.583 -8.421 -9.092 1.00 90.62 570 LEU A CA 1
ATOM 4539 C C . LEU A 1 570 ? 18.171 -9.369 -10.154 1.00 90.62 570 LEU A C 1
ATOM 4541 O O . LEU A 1 570 ? 17.818 -10.551 -10.197 1.00 90.62 570 LEU A O 1
ATOM 4545 N N . GLY A 1 571 ? 19.043 -8.846 -11.018 1.00 82.50 571 GLY A N 1
ATOM 4546 C CA . GLY A 1 571 ? 19.703 -9.590 -12.098 1.00 82.50 571 GLY A CA 1
ATOM 4547 C C . GLY A 1 571 ? 18.826 -9.955 -13.307 1.00 82.50 571 GLY A C 1
ATOM 4548 O O . GLY A 1 571 ? 19.275 -10.715 -14.165 1.00 82.50 571 GLY A O 1
ATOM 4549 N N . TYR A 1 572 ? 17.589 -9.457 -13.400 1.00 81.12 572 TYR A N 1
ATOM 4550 C CA . TYR A 1 572 ? 16.694 -9.773 -14.520 1.00 81.12 572 TYR A CA 1
ATOM 4551 C C . TYR A 1 572 ? 17.082 -9.036 -15.814 1.00 81.12 572 TYR A C 1
ATOM 4553 O O . TYR A 1 572 ? 17.324 -7.834 -15.808 1.00 81.12 572 TYR A O 1
ATOM 4561 N N . SER A 1 573 ? 17.101 -9.757 -16.938 1.00 67.94 573 SER A N 1
ATOM 4562 C CA . SER A 1 573 ? 17.499 -9.245 -18.264 1.00 67.94 573 SER A CA 1
ATOM 4563 C C . SER A 1 573 ? 16.478 -9.521 -19.380 1.00 67.94 573 SER A C 1
ATOM 4565 O O . SER A 1 573 ? 16.746 -9.227 -20.545 1.00 67.94 573 SER A O 1
ATOM 4567 N N . GLY A 1 574 ? 15.324 -10.107 -19.043 1.00 63.72 574 GLY A N 1
ATOM 4568 C CA . GLY A 1 574 ? 14.265 -10.444 -19.998 1.00 63.72 574 GLY A CA 1
ATOM 4569 C C . GLY A 1 574 ? 13.357 -9.264 -20.359 1.00 63.72 574 GLY A C 1
ATOM 4570 O O . GLY A 1 574 ? 13.487 -8.161 -19.832 1.00 63.72 574 GLY A O 1
ATOM 4571 N N . SER A 1 575 ? 12.406 -9.506 -21.263 1.00 66.06 575 SER A N 1
ATOM 4572 C CA . SER A 1 575 ? 11.393 -8.516 -21.644 1.00 66.06 575 SER A CA 1
ATOM 4573 C C . SER A 1 575 ? 10.298 -8.390 -20.567 1.00 66.06 575 SER A C 1
ATOM 4575 O O . SER A 1 575 ? 9.740 -9.416 -20.172 1.00 66.06 575 SER A O 1
ATOM 4577 N N . PRO A 1 576 ? 9.938 -7.170 -20.123 1.00 78.31 576 PRO A N 1
ATOM 4578 C CA . PRO A 1 576 ? 8.927 -6.963 -19.087 1.00 78.31 576 PRO A CA 1
ATOM 4579 C C . PRO A 1 576 ? 7.511 -7.322 -19.553 1.00 78.31 576 PRO A C 1
ATOM 4581 O O . PRO A 1 576 ? 7.124 -7.045 -20.691 1.00 78.31 576 PRO A O 1
ATOM 4584 N N . ALA A 1 577 ? 6.690 -7.843 -18.640 1.00 80.94 577 ALA A N 1
ATOM 4585 C CA . ALA A 1 577 ? 5.249 -7.973 -18.850 1.00 80.94 577 ALA A CA 1
ATOM 4586 C C . ALA A 1 577 ? 4.542 -6.623 -18.613 1.00 80.94 577 ALA A C 1
ATOM 4588 O O . ALA A 1 577 ? 4.520 -6.122 -17.489 1.00 80.94 577 ALA A O 1
ATOM 4589 N N . ILE A 1 578 ? 3.973 -6.021 -19.663 1.00 83.00 578 ILE A N 1
ATOM 4590 C CA . ILE A 1 578 ? 3.357 -4.682 -19.610 1.00 83.00 578 ILE A CA 1
ATOM 4591 C C . ILE A 1 578 ? 1.826 -4.789 -19.656 1.00 83.00 578 ILE A C 1
ATOM 4593 O O . ILE A 1 578 ? 1.258 -5.340 -20.599 1.00 83.00 578 ILE A O 1
ATOM 4597 N N . TYR A 1 579 ? 1.158 -4.207 -18.658 1.00 83.38 579 TYR A N 1
ATOM 4598 C CA . TYR A 1 579 ? -0.293 -4.228 -18.479 1.00 83.38 579 TYR A CA 1
ATOM 4599 C C . TYR A 1 579 ? -0.871 -2.809 -18.494 1.00 83.38 579 TYR A C 1
ATOM 4601 O O . TYR A 1 579 ? -0.779 -2.075 -17.511 1.00 83.38 579 TYR A O 1
ATOM 4609 N N . THR A 1 580 ? -1.506 -2.407 -19.594 1.00 78.75 580 THR A N 1
ATOM 4610 C CA . THR A 1 580 ? -2.087 -1.060 -19.710 1.00 78.75 580 THR A CA 1
ATOM 4611 C C . THR A 1 580 ? -3.436 -0.970 -18.994 1.00 78.75 580 THR A C 1
ATOM 4613 O O . THR A 1 580 ? -4.463 -1.409 -19.520 1.00 78.75 580 THR A O 1
ATOM 4616 N N . ALA A 1 581 ? -3.457 -0.400 -17.784 1.00 64.31 581 ALA A N 1
ATOM 4617 C CA . ALA A 1 581 ? -4.700 -0.077 -17.080 1.00 64.31 581 ALA A CA 1
ATOM 4618 C C . ALA A 1 581 ? -5.383 1.134 -17.722 1.00 64.31 581 ALA A C 1
ATOM 4620 O O . ALA A 1 581 ? -6.559 1.056 -18.079 1.00 64.31 581 ALA A O 1
ATOM 4621 N N . GLU A 1 582 ? -4.598 2.189 -17.941 1.00 65.44 582 GLU A N 1
ATOM 4622 C CA . GLU A 1 582 ? -4.923 3.378 -18.727 1.00 65.44 582 GLU A CA 1
ATOM 4623 C C . GLU A 1 582 ? -3.677 3.777 -19.547 1.00 65.44 582 GLU A C 1
ATOM 4625 O O . GLU A 1 582 ? -2.554 3.554 -19.082 1.00 65.44 582 GLU A O 1
ATOM 4630 N N . PRO A 1 583 ? -3.821 4.339 -20.763 1.00 70.75 583 PRO A N 1
ATOM 4631 C CA . PRO A 1 583 ? -2.689 4.928 -21.481 1.00 70.75 583 PRO A CA 1
ATOM 4632 C C . PRO A 1 583 ? -2.144 6.138 -20.707 1.00 70.75 583 PRO A C 1
ATOM 4634 O O . PRO A 1 583 ? -2.923 6.872 -20.105 1.00 70.75 583 PRO A O 1
ATOM 4637 N N . LEU A 1 584 ? -0.829 6.390 -20.756 1.00 82.12 584 LEU A N 1
ATOM 4638 C CA . LEU A 1 584 ? -0.204 7.532 -20.071 1.00 82.12 584 LEU A CA 1
ATOM 4639 C C . LEU A 1 584 ? -0.572 8.853 -20.763 1.00 82.12 584 LEU A C 1
ATOM 4641 O O . LEU A 1 584 ? 0.182 9.389 -21.573 1.00 82.12 584 LEU A O 1
ATOM 4645 N N . VAL A 1 585 ? -1.767 9.361 -20.470 1.00 85.38 585 VAL A N 1
ATOM 4646 C CA . VAL A 1 585 ? -2.280 10.634 -20.976 1.00 85.38 585 VAL A CA 1
ATOM 4647 C C . VAL A 1 585 ? -2.196 11.667 -19.865 1.00 85.38 585 VAL A C 1
ATOM 4649 O O . VAL A 1 585 ? -2.878 11.552 -18.849 1.00 85.38 585 VAL A O 1
ATOM 4652 N N . PHE A 1 586 ? -1.382 12.694 -20.080 1.00 85.75 586 PHE A N 1
ATOM 4653 C CA . PHE A 1 586 ? -1.189 13.790 -19.142 1.00 85.75 586 PHE A CA 1
ATOM 4654 C C . PHE A 1 586 ? -1.893 15.047 -19.667 1.00 85.75 586 PHE A C 1
ATOM 4656 O O . PHE A 1 586 ? -1.580 15.527 -20.759 1.00 85.75 586 PHE A O 1
ATOM 4663 N N . ASP A 1 587 ? -2.863 15.567 -18.912 1.00 80.75 587 ASP A N 1
ATOM 4664 C CA . ASP A 1 587 ? -3.595 16.799 -19.244 1.00 80.75 587 ASP A CA 1
ATOM 4665 C C . ASP A 1 587 ? -3.452 17.869 -18.147 1.00 80.75 587 ASP A C 1
ATOM 4667 O O . ASP A 1 587 ? -2.570 17.769 -17.297 1.00 80.75 587 ASP A O 1
ATOM 4671 N N . TYR A 1 588 ? -4.316 18.893 -18.163 1.00 74.50 588 TYR A N 1
ATOM 4672 C CA . TYR A 1 588 ? -4.356 20.015 -17.209 1.00 74.50 588 TYR A CA 1
ATOM 4673 C C . TYR A 1 588 ? -4.464 19.639 -15.717 1.00 74.50 588 TYR A C 1
ATOM 4675 O O . TYR A 1 588 ? -4.426 20.520 -14.856 1.00 74.50 588 TYR A O 1
ATOM 4683 N N . ARG A 1 589 ? -4.611 18.347 -15.408 1.00 74.62 589 ARG A N 1
ATOM 4684 C CA . ARG A 1 589 ? -4.611 17.764 -14.060 1.00 74.62 589 ARG A CA 1
ATOM 4685 C C . ARG A 1 589 ? -3.268 17.123 -13.668 1.00 74.62 589 ARG A C 1
ATOM 4687 O O . ARG A 1 589 ? -3.139 16.699 -12.523 1.00 74.62 589 ARG A O 1
ATOM 4694 N N . ASN A 1 590 ? -2.311 17.021 -14.596 1.00 79.06 590 ASN A N 1
ATOM 4695 C CA . ASN A 1 590 ? -1.053 16.278 -14.448 1.00 79.06 590 ASN A CA 1
ATOM 4696 C C . ASN A 1 590 ? 0.214 17.135 -14.629 1.00 79.06 590 ASN A C 1
ATOM 4698 O O . ASN A 1 590 ? 1.196 16.864 -13.945 1.00 79.06 590 ASN A O 1
ATOM 4702 N N . LEU A 1 591 ? 0.229 18.112 -15.548 1.00 82.56 591 LEU A N 1
ATOM 4703 C CA . LEU A 1 591 ? 1.394 18.992 -15.772 1.00 82.56 591 LEU A CA 1
ATOM 4704 C C . LEU A 1 591 ? 1.181 20.349 -15.085 1.00 82.56 591 LEU A C 1
ATOM 4706 O O . LEU A 1 591 ? 0.082 20.917 -15.130 1.00 82.56 591 LEU A O 1
ATOM 4710 N N . ASP A 1 592 ? 2.246 20.902 -14.518 1.00 82.38 592 ASP A N 1
ATOM 4711 C CA . ASP A 1 592 ? 2.258 22.240 -13.938 1.00 82.38 592 ASP A CA 1
ATOM 4712 C C . ASP A 1 592 ? 2.331 23.334 -15.018 1.00 82.38 592 ASP A C 1
ATOM 4714 O O . ASP A 1 592 ? 2.858 23.153 -16.121 1.00 82.38 592 ASP A O 1
ATOM 4718 N N . LEU A 1 593 ? 1.793 24.508 -14.681 1.00 76.88 593 LEU A N 1
ATOM 4719 C CA . LEU A 1 593 ? 1.734 25.681 -15.552 1.00 76.88 593 LEU A CA 1
ATOM 4720 C C . LEU A 1 593 ? 2.884 26.645 -15.223 1.00 76.88 593 LEU A C 1
ATOM 4722 O O . LEU A 1 593 ? 2.909 27.227 -14.140 1.00 76.88 593 LEU A O 1
ATOM 4726 N N . GLY A 1 594 ? 3.801 26.863 -16.169 1.00 75.06 594 GLY A N 1
ATOM 4727 C CA . GLY A 1 594 ? 4.891 27.835 -16.017 1.00 75.06 594 GLY A CA 1
ATOM 4728 C C . GLY A 1 594 ? 4.433 29.268 -16.291 1.00 75.06 594 GLY A C 1
ATOM 4729 O O . GLY A 1 594 ? 4.597 30.156 -15.455 1.00 75.06 594 GLY A O 1
ATOM 4730 N N . GLN A 1 595 ? 3.807 29.484 -17.448 1.00 70.56 595 GLN A N 1
ATOM 4731 C CA . GLN A 1 595 ? 3.114 30.716 -17.833 1.00 70.56 595 GLN A CA 1
ATOM 4732 C C . GLN A 1 595 ? 1.924 30.348 -18.732 1.00 70.56 595 GLN A C 1
ATOM 4734 O O . GLN A 1 595 ? 2.002 29.378 -19.479 1.00 70.56 595 GLN A O 1
ATOM 4739 N N . GLY A 1 596 ? 0.829 31.113 -18.683 1.00 65.50 596 GLY A N 1
ATOM 4740 C CA . GLY A 1 596 ? -0.394 30.862 -19.462 1.00 65.50 596 GLY A CA 1
ATOM 4741 C C . GLY A 1 596 ? -1.660 30.907 -18.601 1.00 65.50 596 GLY A C 1
ATOM 4742 O O . GLY A 1 596 ? -1.679 31.564 -17.558 1.00 65.50 596 GLY A O 1
ATOM 4743 N N . SER A 1 597 ? -2.724 30.215 -19.020 1.00 63.91 597 SER A N 1
ATOM 4744 C CA . SER A 1 597 ? -3.986 30.123 -18.268 1.00 63.91 597 SER A CA 1
ATOM 4745 C C . SER A 1 597 ? -4.768 28.839 -18.597 1.00 63.91 597 SER A C 1
ATOM 4747 O O . SER A 1 597 ? -4.783 28.361 -19.724 1.00 63.91 597 SER A O 1
ATOM 4749 N N . ILE A 1 598 ? -5.446 28.234 -17.619 1.00 65.62 598 ILE A N 1
ATOM 4750 C CA . ILE A 1 598 ? -6.254 27.022 -17.860 1.00 65.62 598 ILE A CA 1
ATOM 4751 C C . ILE A 1 598 ? -7.679 27.434 -18.256 1.00 65.62 598 ILE A C 1
ATOM 4753 O O . ILE A 1 598 ? -8.335 28.159 -17.507 1.00 65.62 598 ILE A O 1
ATOM 4757 N N . LEU A 1 599 ? -8.192 26.945 -19.396 1.00 61.38 599 LEU A N 1
ATOM 4758 C CA . LEU A 1 599 ? -9.532 27.296 -19.894 1.00 61.38 599 LEU A CA 1
ATOM 4759 C C . LEU A 1 599 ? -10.457 26.075 -20.030 1.00 61.38 599 LEU A C 1
ATOM 4761 O O . LEU A 1 599 ? -10.637 25.490 -21.100 1.00 61.38 599 LEU A O 1
ATOM 4765 N N . VAL A 1 600 ? -11.108 25.736 -18.919 1.00 57.03 600 VAL A N 1
ATOM 4766 C CA . VAL A 1 600 ? -12.092 24.647 -18.810 1.00 57.03 600 VAL A CA 1
ATOM 4767 C C . VAL A 1 600 ? -13.366 24.976 -19.606 1.00 57.03 600 VAL A C 1
ATOM 4769 O O . VAL A 1 600 ? -14.100 25.905 -19.265 1.00 57.03 600 VAL A O 1
ATOM 4772 N N . ARG A 1 601 ? -13.678 24.193 -20.651 1.00 50.97 601 ARG A N 1
ATOM 4773 C CA . ARG A 1 601 ? -14.900 24.345 -21.472 1.00 50.97 601 ARG A CA 1
ATOM 4774 C C . ARG A 1 601 ? -15.938 23.253 -21.194 1.00 50.97 601 ARG A C 1
ATOM 4776 O O . ARG A 1 601 ? -16.201 22.409 -22.045 1.00 50.97 601 ARG A O 1
ATOM 4783 N N . SER A 1 602 ? -16.623 23.378 -20.055 1.00 45.56 602 SER A N 1
ATOM 4784 C CA . SER A 1 602 ? -17.746 22.525 -19.609 1.00 45.56 602 SER A CA 1
ATOM 4785 C C . SER A 1 602 ? -17.399 21.059 -19.305 1.00 45.56 602 SER A C 1
ATOM 4787 O O . SER A 1 602 ? -16.375 20.538 -19.728 1.00 45.56 602 SER A O 1
ATOM 4789 N N . ASN A 1 603 ? -18.305 20.369 -18.607 1.00 46.69 603 ASN A N 1
ATOM 4790 C CA . ASN A 1 603 ? -18.146 18.964 -18.211 1.00 46.69 603 ASN A CA 1
ATOM 4791 C C . ASN A 1 603 ? -18.372 17.960 -19.367 1.00 46.69 603 ASN A C 1
ATOM 4793 O O . ASN A 1 603 ? -18.401 16.757 -19.124 1.00 46.69 603 ASN A O 1
ATOM 4797 N N . SER A 1 604 ? -18.597 18.427 -20.601 1.00 40.03 604 SER A N 1
ATOM 4798 C CA . SER A 1 604 ? -18.950 17.593 -21.764 1.00 40.03 604 SER A CA 1
ATOM 4799 C C . SER A 1 604 ? -18.074 17.865 -22.994 1.00 40.03 604 SER A C 1
ATOM 4801 O O . SER A 1 604 ? -18.500 17.691 -24.134 1.00 40.03 604 SER A O 1
ATOM 4803 N N . SER A 1 605 ? -16.851 18.344 -22.785 1.00 40.66 605 SER A N 1
ATOM 4804 C CA . SER A 1 605 ? -15.788 18.415 -23.793 1.00 40.66 605 SER A CA 1
ATOM 4805 C C . SER A 1 605 ? -14.442 18.194 -23.099 1.00 40.66 605 SER A C 1
ATOM 4807 O O . SER A 1 605 ? -14.347 18.471 -21.901 1.00 40.66 605 SER A O 1
ATOM 4809 N N . PRO A 1 606 ? -13.396 17.724 -23.803 1.00 41.28 606 PRO A N 1
ATOM 4810 C CA . PRO A 1 606 ? -12.054 17.702 -23.236 1.00 41.28 606 PRO A CA 1
ATOM 4811 C C . PRO A 1 606 ? -11.667 19.113 -22.782 1.00 41.28 606 PRO A C 1
ATOM 4813 O O . PRO A 1 606 ? -11.895 20.090 -23.502 1.00 41.28 606 PRO A O 1
ATOM 4816 N N . SER A 1 607 ? -11.125 19.223 -21.572 1.00 46.84 607 SER A N 1
ATOM 4817 C CA . SER A 1 607 ? -10.549 20.475 -21.085 1.00 46.84 607 SER A CA 1
ATOM 4818 C C . SER A 1 607 ? -9.106 20.564 -21.562 1.00 46.84 607 SER A C 1
ATOM 4820 O O . SER A 1 607 ? -8.369 19.589 -21.471 1.00 46.84 607 SER A O 1
ATOM 4822 N N . TYR A 1 608 ? -8.729 21.722 -22.093 1.00 50.75 608 TYR A N 1
ATOM 4823 C CA . TYR A 1 608 ? -7.437 21.951 -22.735 1.00 50.75 608 TYR A CA 1
ATOM 4824 C C . TYR A 1 608 ? -6.621 22.963 -21.917 1.00 50.75 608 TYR A C 1
ATOM 4826 O O . TYR A 1 608 ? -7.203 23.870 -21.306 1.00 50.75 608 TYR A O 1
ATOM 4834 N N . TYR A 1 609 ? -5.289 22.878 -21.957 1.00 49.50 609 TYR A N 1
ATOM 4835 C CA . TYR A 1 609 ? -4.462 24.026 -21.578 1.00 49.50 609 TYR A CA 1
ATOM 4836 C C . TYR A 1 609 ? -4.673 25.163 -22.582 1.00 49.50 609 TYR A C 1
ATOM 4838 O O . TYR A 1 609 ? -4.876 24.933 -23.780 1.00 49.50 609 TYR A O 1
ATOM 4846 N N . ILE A 1 610 ? -4.553 26.402 -22.107 1.00 51.16 610 ILE A N 1
ATOM 4847 C CA . ILE A 1 610 ? -4.359 27.565 -22.967 1.00 51.16 610 ILE A CA 1
ATOM 4848 C C . ILE A 1 610 ? -3.010 28.212 -22.651 1.00 51.16 610 ILE A C 1
ATOM 4850 O O . ILE A 1 610 ? -2.668 28.503 -21.505 1.00 51.16 610 ILE A O 1
ATOM 4854 N N . TYR A 1 611 ? -2.257 28.496 -23.708 1.00 51.12 611 TYR A N 1
ATOM 4855 C CA . TYR A 1 611 ? -1.207 29.494 -23.670 1.00 51.12 611 TYR A CA 1
ATOM 4856 C C . TYR A 1 611 ? -1.651 30.708 -24.488 1.00 51.12 611 TYR A C 1
ATOM 4858 O O . TYR A 1 611 ? -1.407 30.828 -25.692 1.00 51.12 611 TYR A O 1
ATOM 4866 N N . GLU A 1 612 ? -2.336 31.622 -23.804 1.00 50.75 612 GLU A N 1
ATOM 4867 C CA . GLU A 1 612 ? -2.432 33.012 -24.228 1.00 50.75 612 GLU A CA 1
ATOM 4868 C C . GLU A 1 612 ? -1.144 33.709 -23.757 1.00 50.75 612 GLU A C 1
ATOM 4870 O O . GLU A 1 612 ? -0.987 33.915 -22.550 1.00 50.75 612 GLU A O 1
ATOM 4875 N N . PRO A 1 613 ? -0.187 34.013 -24.660 1.00 48.69 613 PRO A N 1
ATOM 4876 C CA . PRO A 1 613 ? 1.055 34.668 -24.272 1.00 48.69 613 PRO A CA 1
ATOM 4877 C C . PRO A 1 613 ? 0.783 36.044 -23.649 1.00 48.69 613 PRO A C 1
ATOM 4879 O O . PRO A 1 613 ? -0.020 36.815 -24.186 1.00 48.69 613 PRO A O 1
ATOM 4882 N N . PRO A 1 614 ? 1.505 36.422 -22.580 1.00 45.34 614 PRO A N 1
ATOM 4883 C CA . PRO A 1 614 ? 1.661 37.824 -22.219 1.00 45.34 614 PRO A CA 1
ATOM 4884 C C . PRO A 1 614 ? 2.223 38.622 -23.409 1.00 45.34 614 PRO A C 1
ATOM 4886 O O . PRO A 1 614 ? 3.026 38.110 -24.184 1.00 45.34 614 PRO A O 1
ATOM 4889 N N . ASN A 1 615 ? 1.878 39.909 -23.522 1.00 44.22 615 ASN A N 1
ATOM 4890 C CA . ASN A 1 615 ? 2.353 40.817 -24.587 1.00 44.22 615 ASN A CA 1
ATOM 4891 C C . ASN A 1 615 ? 3.868 41.156 -24.514 1.00 44.22 615 ASN A C 1
ATOM 4893 O O . ASN A 1 615 ? 4.294 42.227 -24.956 1.00 44.22 615 ASN A O 1
ATOM 4897 N N . HIS A 1 616 ? 4.690 40.315 -23.886 1.00 46.12 616 HIS A N 1
ATOM 4898 C CA . HIS A 1 616 ? 6.088 40.579 -23.546 1.00 46.12 616 HIS A CA 1
ATOM 4899 C C . HIS A 1 616 ? 6.944 39.365 -23.926 1.00 46.12 616 HIS A C 1
ATOM 4901 O O . HIS A 1 616 ? 6.861 38.321 -23.286 1.00 46.12 616 HIS A O 1
ATOM 4907 N N . GLY A 1 617 ? 7.764 39.503 -24.971 1.00 45.66 617 GLY A N 1
ATOM 4908 C CA . GLY A 1 617 ? 8.690 38.452 -25.393 1.00 45.66 617 GLY A CA 1
ATOM 4909 C C . GLY A 1 617 ? 9.815 38.247 -24.376 1.00 45.66 617 GLY A C 1
ATOM 4910 O O . GLY A 1 617 ? 10.452 39.210 -23.947 1.00 45.66 617 GLY A O 1
ATOM 4911 N N . GLY A 1 618 ? 10.070 36.993 -24.008 1.00 53.69 618 GLY A N 1
ATOM 4912 C CA . GLY A 1 618 ? 11.114 36.602 -23.066 1.00 53.69 618 GLY A CA 1
ATOM 4913 C C . GLY A 1 618 ? 11.104 35.094 -22.818 1.00 53.69 618 GLY A C 1
ATOM 4914 O O . GLY A 1 618 ? 10.092 34.433 -23.033 1.00 53.69 618 GLY A O 1
ATOM 4915 N N . TYR A 1 619 ? 12.239 34.549 -22.378 1.00 54.84 619 TYR A N 1
ATOM 4916 C CA . TYR A 1 619 ? 12.409 33.116 -22.128 1.00 54.84 619 TYR A CA 1
ATOM 4917 C C . TYR A 1 619 ? 11.423 32.619 -21.059 1.00 54.84 619 TYR A C 1
ATOM 4919 O O . TYR A 1 619 ? 11.545 32.975 -19.887 1.00 54.84 619 TYR A O 1
ATOM 4927 N N . ALA A 1 620 ? 10.461 31.788 -21.463 1.00 64.06 620 ALA A N 1
ATOM 4928 C CA . ALA A 1 620 ? 9.412 31.266 -20.593 1.00 64.06 620 ALA A CA 1
ATOM 4929 C C . ALA A 1 620 ? 9.184 29.764 -20.811 1.00 64.06 620 ALA A C 1
ATOM 4931 O O . ALA A 1 620 ? 9.069 29.302 -21.948 1.00 64.06 620 ALA A O 1
ATOM 4932 N N . THR A 1 621 ? 9.066 29.024 -19.707 1.00 77.88 621 THR A N 1
ATOM 4933 C CA . THR A 1 621 ? 8.433 27.700 -19.674 1.00 77.88 621 THR A CA 1
ATOM 4934 C C . THR A 1 621 ? 6.920 27.888 -19.705 1.00 77.88 621 THR A C 1
ATOM 4936 O O . THR A 1 621 ? 6.378 28.663 -18.919 1.00 77.88 621 THR A O 1
ATOM 4939 N N . MET A 1 622 ? 6.239 27.182 -20.601 1.00 79.25 622 MET A N 1
ATOM 4940 C CA . MET A 1 622 ? 4.782 27.206 -20.748 1.00 79.25 622 MET A CA 1
ATOM 4941 C C . MET A 1 622 ? 4.144 26.154 -19.831 1.00 79.25 622 MET A C 1
ATOM 4943 O O . MET A 1 622 ? 3.305 26.486 -18.996 1.00 79.25 622 MET A O 1
ATOM 4947 N N . TRP A 1 623 ? 4.608 24.905 -19.923 1.00 85.94 623 TRP A N 1
ATOM 4948 C CA . TRP A 1 623 ? 4.191 23.774 -19.086 1.00 85.94 623 TRP A CA 1
ATOM 4949 C C . TRP A 1 623 ? 5.385 22.865 -18.769 1.00 85.94 623 TRP A C 1
ATOM 4951 O O . TRP A 1 623 ? 6.363 22.849 -19.524 1.00 85.94 623 TRP A O 1
ATOM 4961 N N . TYR A 1 624 ? 5.307 22.126 -17.661 1.00 88.94 624 TYR A N 1
ATOM 4962 C CA . TYR A 1 624 ? 6.343 21.199 -17.187 1.00 88.94 624 TYR A CA 1
ATOM 4963 C C . TYR A 1 624 ? 5.755 20.150 -16.215 1.00 88.94 624 TYR A C 1
ATOM 4965 O O . TYR A 1 624 ? 4.557 20.176 -15.947 1.00 88.94 624 TYR A O 1
ATOM 4973 N N . GLY A 1 625 ? 6.544 19.201 -15.701 1.00 88.19 625 GLY A N 1
ATOM 4974 C CA . GLY A 1 625 ? 5.999 17.979 -15.079 1.00 88.19 625 GLY A CA 1
ATOM 4975 C C . GLY A 1 625 ? 5.650 16.900 -16.125 1.00 88.19 625 GLY A C 1
ATOM 4976 O O . GLY A 1 625 ? 5.996 17.067 -17.295 1.00 88.19 625 GLY A O 1
ATOM 4977 N N . PRO A 1 626 ? 5.023 15.763 -15.760 1.00 87.44 626 PRO A N 1
ATOM 4978 C CA . PRO A 1 626 ? 4.319 15.480 -14.503 1.00 87.44 626 PRO A CA 1
ATOM 4979 C C . PRO A 1 626 ? 5.215 14.945 -13.369 1.00 87.44 626 PRO A C 1
ATOM 4981 O O . PRO A 1 626 ? 4.690 14.483 -12.360 1.00 87.44 626 PRO A O 1
ATOM 4984 N N . TYR A 1 627 ? 6.545 14.958 -13.531 1.00 87.50 627 TYR A N 1
ATOM 4985 C CA . TYR A 1 627 ? 7.511 14.367 -12.592 1.00 87.50 627 TYR A CA 1
ATOM 4986 C C . TYR A 1 627 ? 7.344 12.849 -12.404 1.00 87.50 627 TYR A C 1
ATOM 4988 O O . TYR A 1 627 ? 7.609 12.306 -11.331 1.00 87.50 627 TYR A O 1
ATOM 4996 N N . THR A 1 628 ? 6.905 12.152 -13.454 1.00 86.75 628 THR A N 1
ATOM 4997 C CA . THR A 1 628 ? 6.601 10.717 -13.387 1.00 86.75 628 THR A CA 1
ATOM 4998 C C . THR A 1 628 ? 7.866 9.866 -13.270 1.00 86.75 628 THR A C 1
ATOM 5000 O O . THR A 1 628 ? 8.939 10.235 -13.745 1.00 86.75 628 THR A O 1
ATOM 5003 N N . LEU A 1 629 ? 7.726 8.697 -12.651 1.00 88.69 629 LEU A N 1
ATOM 5004 C CA . LEU A 1 629 ? 8.727 7.637 -12.667 1.00 88.69 629 LEU A CA 1
ATOM 5005 C C . LEU A 1 629 ? 8.549 6.808 -13.940 1.00 88.69 629 LEU A C 1
ATOM 5007 O O . LEU A 1 629 ? 7.427 6.372 -14.216 1.00 88.69 629 LEU A O 1
ATOM 5011 N N . LEU A 1 630 ? 9.626 6.576 -14.691 1.00 88.12 630 LEU A N 1
ATOM 5012 C CA . LEU A 1 630 ? 9.624 5.687 -15.854 1.00 88.12 630 LEU A CA 1
ATOM 5013 C C . LEU A 1 630 ? 10.705 4.603 -15.705 1.00 88.12 630 LEU A C 1
ATOM 5015 O O . LEU A 1 630 ? 11.824 4.912 -15.292 1.00 88.12 630 LEU A O 1
ATOM 5019 N N . PRO A 1 631 ? 10.402 3.336 -16.032 1.00 84.31 631 PRO A N 1
ATOM 5020 C CA . PRO A 1 631 ? 11.415 2.290 -16.110 1.00 84.31 631 PRO A CA 1
ATOM 5021 C C . PRO A 1 631 ? 12.245 2.393 -17.410 1.00 84.31 631 PRO A C 1
ATOM 5023 O O . PRO A 1 631 ? 11.858 3.132 -18.324 1.00 84.31 631 PRO A O 1
ATOM 5026 N N . PRO A 1 632 ? 13.341 1.617 -17.543 1.00 77.25 632 PRO A N 1
ATOM 5027 C CA . PRO A 1 632 ? 14.126 1.566 -18.775 1.00 77.25 632 PRO A CA 1
ATOM 5028 C C . PRO A 1 632 ? 13.288 1.183 -20.004 1.00 77.25 632 PRO A C 1
ATOM 5030 O O . PRO A 1 632 ? 12.383 0.350 -19.911 1.00 77.25 632 PRO A O 1
ATOM 5033 N N . GLY A 1 633 ? 13.623 1.748 -21.165 1.00 73.62 633 GLY A N 1
ATOM 5034 C CA . GLY A 1 633 ? 12.964 1.467 -22.445 1.00 73.62 633 GLY A CA 1
ATOM 5035 C C . GLY A 1 633 ? 12.875 2.682 -23.370 1.00 73.62 633 GLY A C 1
ATOM 5036 O O . GLY A 1 633 ? 13.250 3.791 -22.997 1.00 73.62 633 GLY A O 1
ATOM 5037 N N . THR A 1 634 ? 12.366 2.472 -24.586 1.00 74.50 634 THR A N 1
ATOM 5038 C CA . THR A 1 634 ? 12.124 3.537 -25.575 1.00 74.50 634 THR A CA 1
ATOM 5039 C C . THR A 1 634 ? 10.673 4.009 -25.523 1.00 74.50 634 THR A C 1
ATOM 5041 O O . THR A 1 634 ? 9.741 3.205 -25.433 1.00 74.50 634 THR A O 1
ATOM 5044 N N . TYR A 1 635 ? 10.478 5.320 -25.610 1.00 83.38 635 TYR A N 1
ATOM 5045 C CA . TYR A 1 635 ? 9.201 6.000 -25.453 1.00 83.38 635 TYR A CA 1
ATOM 5046 C C . TYR A 1 635 ? 8.976 7.021 -26.565 1.00 83.38 635 TYR A C 1
ATOM 5048 O O . TYR A 1 635 ? 9.911 7.695 -26.997 1.00 83.38 635 TYR A O 1
ATOM 5056 N N . ARG A 1 636 ? 7.712 7.202 -26.956 1.00 85.62 636 ARG A N 1
ATOM 5057 C CA . ARG A 1 636 ? 7.262 8.307 -27.805 1.00 85.62 636 ARG A CA 1
ATOM 5058 C C . ARG A 1 636 ? 6.322 9.217 -27.017 1.00 85.62 636 ARG A C 1
ATOM 5060 O O . ARG A 1 636 ? 5.262 8.780 -26.574 1.00 85.62 636 ARG A O 1
ATOM 5067 N N . ALA A 1 637 ? 6.688 10.483 -26.852 1.00 91.25 637 ALA A N 1
ATOM 5068 C CA . ALA A 1 637 ? 5.820 11.520 -26.302 1.00 91.25 637 ALA A CA 1
ATOM 5069 C C . ALA A 1 637 ? 5.125 12.265 -27.452 1.00 91.25 637 ALA A C 1
ATOM 5071 O O . ALA A 1 637 ? 5.766 13.034 -28.167 1.00 91.25 637 ALA A O 1
ATOM 5072 N N . ASN A 1 638 ? 3.818 12.050 -27.634 1.00 91.06 638 ASN A N 1
ATOM 5073 C CA . ASN A 1 638 ? 3.009 12.796 -28.602 1.00 91.06 638 ASN A CA 1
ATOM 5074 C C . ASN A 1 638 ? 2.342 13.990 -27.904 1.00 91.06 638 ASN A C 1
ATOM 5076 O O . ASN A 1 638 ? 1.467 13.812 -27.055 1.00 91.06 638 ASN A O 1
ATOM 5080 N N . PHE A 1 639 ? 2.722 15.205 -28.279 1.00 91.62 639 PHE A N 1
ATOM 5081 C CA . PHE A 1 639 ? 2.142 16.453 -27.798 1.00 91.62 639 PHE A CA 1
ATOM 5082 C C . PHE A 1 639 ? 1.027 16.896 -28.759 1.00 91.62 639 PHE A C 1
ATOM 5084 O O . PHE A 1 639 ? 1.294 17.238 -29.915 1.00 91.62 639 PHE A O 1
ATOM 5091 N N . LEU A 1 640 ? -0.229 16.910 -28.299 1.00 90.69 640 LEU A N 1
ATOM 5092 C CA . LEU A 1 640 ? -1.378 17.314 -29.120 1.00 90.69 640 LEU A CA 1
ATOM 5093 C C . LEU A 1 640 ? -1.517 18.847 -29.097 1.00 90.69 640 LEU A C 1
ATOM 5095 O O . LEU A 1 640 ? -2.178 19.419 -28.224 1.00 90.69 640 LEU A O 1
ATOM 5099 N N . ILE A 1 641 ? -0.854 19.510 -30.048 1.00 88.50 641 ILE A N 1
ATOM 5100 C CA . ILE A 1 641 ? -0.634 20.965 -30.089 1.00 88.50 641 ILE A CA 1
ATOM 5101 C C . ILE A 1 641 ? -1.442 21.644 -31.204 1.00 88.50 641 ILE A C 1
ATOM 5103 O O . ILE A 1 641 ? -1.778 21.057 -32.235 1.00 88.50 641 ILE A O 1
ATOM 5107 N N . LYS A 1 642 ? -1.772 22.919 -30.992 1.00 86.44 642 LYS A N 1
ATOM 5108 C CA . LYS A 1 642 ? -2.486 23.781 -31.938 1.00 86.44 642 LYS A CA 1
ATOM 5109 C C . LYS A 1 642 ? -2.008 25.231 -31.852 1.00 86.44 642 LYS A C 1
ATOM 5111 O O . LYS A 1 642 ? -1.837 25.768 -30.761 1.00 86.44 642 LYS A O 1
ATOM 5116 N N . SER A 1 643 ? -1.907 25.886 -33.008 1.00 85.88 643 SER A N 1
ATOM 5117 C CA . SER A 1 643 ? -1.742 27.342 -33.149 1.00 85.88 643 SER A CA 1
ATOM 5118 C C . SER A 1 643 ? -3.041 27.992 -33.639 1.00 85.88 643 SER A C 1
ATOM 5120 O O . SER A 1 643 ? -3.844 27.346 -34.318 1.00 85.88 643 SER A O 1
ATOM 5122 N N . VAL A 1 644 ? -3.265 29.269 -33.317 1.00 80.88 644 VAL A N 1
ATOM 5123 C CA . VAL A 1 644 ? -4.385 30.071 -33.858 1.00 80.88 644 VAL A CA 1
ATOM 5124 C C . VAL A 1 644 ? -3.938 31.090 -34.915 1.00 80.88 644 VAL A C 1
ATOM 5126 O O . VAL A 1 644 ? -4.735 31.430 -35.789 1.00 80.88 644 VAL A O 1
ATOM 5129 N N . GLY A 1 645 ? -2.685 31.552 -34.895 1.00 73.38 645 GLY A N 1
ATOM 5130 C CA . GLY A 1 645 ? -2.151 32.474 -35.900 1.00 73.38 645 GLY A CA 1
ATOM 5131 C C . GLY A 1 645 ? -1.471 31.768 -37.074 1.00 73.38 645 GLY A C 1
ATOM 5132 O O . GLY A 1 645 ? -0.943 30.665 -36.947 1.00 73.38 645 GLY A O 1
ATOM 5133 N N . ASN A 1 646 ? -1.448 32.438 -38.228 1.00 79.00 646 ASN A N 1
ATOM 5134 C CA . ASN A 1 646 ? -0.758 31.968 -39.430 1.00 79.00 646 ASN A CA 1
ATOM 5135 C C . ASN A 1 646 ? 0.725 32.381 -39.415 1.00 79.00 646 ASN A C 1
ATOM 5137 O O . ASN A 1 646 ? 1.148 33.238 -40.189 1.00 79.00 646 ASN A O 1
ATOM 5141 N N . TYR A 1 647 ? 1.487 31.808 -38.484 1.00 83.06 647 TYR A N 1
ATOM 5142 C CA . TYR A 1 647 ? 2.924 32.026 -38.318 1.00 83.06 647 TYR A CA 1
ATOM 5143 C C . TYR A 1 647 ? 3.668 30.706 -38.539 1.00 83.06 647 TYR A C 1
ATOM 5145 O O . TYR A 1 647 ? 3.274 29.694 -37.970 1.00 83.06 647 TYR A O 1
ATOM 5153 N N . SER A 1 648 ? 4.719 30.721 -39.363 1.00 84.00 648 SER A N 1
ATOM 5154 C CA . SER A 1 648 ? 5.465 29.524 -39.786 1.00 84.00 648 SER A CA 1
ATOM 5155 C C . SER A 1 648 ? 6.851 29.369 -39.149 1.00 84.00 648 SER A C 1
ATOM 5157 O O . SER A 1 648 ? 7.475 28.330 -39.327 1.00 84.00 648 SER A O 1
ATOM 5159 N N . GLY A 1 649 ? 7.349 30.383 -38.434 1.00 84.19 649 GLY A N 1
ATOM 5160 C CA . GLY A 1 649 ? 8.662 30.343 -37.781 1.00 84.19 649 GLY A CA 1
ATOM 5161 C C . GLY A 1 649 ? 8.676 29.522 -36.487 1.00 84.19 649 GLY A C 1
ATOM 5162 O O . GLY A 1 649 ? 7.716 28.825 -36.164 1.00 84.19 649 GLY A O 1
ATOM 5163 N N . TYR A 1 650 ? 9.766 29.642 -35.729 1.00 88.62 650 TYR A N 1
ATOM 5164 C CA . TYR A 1 650 ? 9.963 28.965 -34.443 1.00 88.62 650 TYR A CA 1
ATOM 5165 C C . TYR A 1 650 ? 8.878 29.342 -33.418 1.00 88.62 650 TYR A C 1
ATOM 5167 O O . TYR A 1 650 ? 8.610 30.526 -33.190 1.00 88.62 650 TYR A O 1
ATOM 5175 N N . LEU A 1 651 ? 8.250 28.341 -32.798 1.00 86.06 651 LEU A N 1
ATOM 5176 C CA . LEU A 1 651 ? 7.158 28.518 -31.836 1.00 86.06 651 LEU A CA 1
ATOM 5177 C C . LEU A 1 651 ? 7.621 28.360 -30.386 1.00 86.06 651 LEU A C 1
ATOM 5179 O O . LEU A 1 651 ? 7.293 29.200 -29.545 1.00 86.06 651 LEU A O 1
ATOM 5183 N N . LEU A 1 652 ? 8.328 27.266 -30.108 1.00 88.12 652 LEU A N 1
ATOM 5184 C CA . LEU A 1 652 ? 8.834 26.832 -28.804 1.00 88.12 652 LEU A CA 1
ATOM 5185 C C . LEU A 1 652 ? 9.796 25.653 -29.019 1.00 88.12 652 LEU A C 1
ATOM 5187 O O . LEU A 1 652 ? 9.852 25.096 -30.114 1.00 88.12 652 LEU A O 1
ATOM 5191 N N . THR A 1 653 ? 10.488 25.223 -27.972 1.00 90.00 653 THR A N 1
ATOM 5192 C CA . THR A 1 653 ? 11.152 23.914 -27.923 1.00 90.00 653 THR A CA 1
ATOM 5193 C C . THR A 1 653 ? 10.334 22.973 -27.049 1.00 90.00 653 THR A C 1
ATOM 5195 O O . THR A 1 653 ? 9.891 23.350 -25.961 1.00 90.00 653 THR A O 1
ATOM 5198 N N . LEU A 1 654 ? 10.107 21.761 -27.546 1.00 92.38 654 LEU A N 1
ATOM 5199 C CA . LEU A 1 654 ? 9.571 20.643 -26.780 1.00 92.38 654 LEU A CA 1
ATOM 5200 C C . LEU A 1 654 ? 10.753 19.845 -26.241 1.00 92.38 654 LEU A C 1
ATOM 5202 O O . LEU A 1 654 ? 11.673 19.551 -27.001 1.00 92.38 654 LEU A O 1
ATOM 5206 N N . ASP A 1 655 ? 10.744 19.480 -24.963 1.00 92.38 655 ASP A N 1
ATOM 5207 C CA . ASP A 1 655 ? 11.793 18.619 -24.421 1.00 92.38 655 ASP A CA 1
ATOM 5208 C C . ASP A 1 655 ? 11.290 17.590 -23.404 1.00 92.38 655 ASP A C 1
ATOM 5210 O O . ASP A 1 655 ? 10.172 17.652 -22.879 1.00 92.38 655 ASP A O 1
ATOM 5214 N N . VAL A 1 656 ? 12.146 16.595 -23.194 1.00 93.12 656 VAL A N 1
ATOM 5215 C CA . VAL A 1 656 ? 12.017 15.527 -22.212 1.00 93.12 656 VAL A CA 1
ATOM 5216 C C . VAL A 1 656 ? 13.203 15.661 -21.270 1.00 93.12 656 VAL A C 1
ATOM 5218 O O . VAL A 1 656 ? 14.354 15.625 -21.711 1.00 93.12 656 VAL A O 1
ATOM 5221 N N . ALA A 1 657 ? 12.932 15.840 -19.982 1.00 91.12 657 ALA A N 1
ATOM 5222 C CA . ALA A 1 657 ? 13.949 16.157 -18.985 1.00 91.12 657 ALA A CA 1
ATOM 5223 C C . ALA A 1 657 ? 13.756 15.359 -17.688 1.00 91.12 657 ALA A C 1
ATOM 5225 O O . ALA A 1 657 ? 12.673 14.843 -17.421 1.00 91.12 657 ALA A O 1
ATOM 5226 N N . THR A 1 658 ? 14.796 15.288 -16.860 1.00 91.19 658 THR A N 1
ATOM 5227 C CA . THR A 1 658 ? 14.755 14.709 -15.505 1.00 91.19 658 THR A CA 1
ATOM 5228 C C . THR A 1 658 ? 15.506 15.606 -14.504 1.00 91.19 658 THR A C 1
ATOM 5230 O O . THR A 1 658 ? 15.982 16.695 -14.849 1.00 91.19 658 THR A O 1
ATOM 5233 N N . ASN A 1 659 ? 15.577 15.181 -13.237 1.00 86.69 659 ASN A N 1
ATOM 5234 C CA . ASN A 1 659 ? 16.302 15.847 -12.151 1.00 86.69 659 ASN A CA 1
ATOM 5235 C C . ASN A 1 659 ? 15.826 17.300 -11.936 1.00 86.69 659 ASN A C 1
ATOM 5237 O O . ASN A 1 659 ? 16.628 18.227 -11.823 1.00 86.69 659 ASN A O 1
ATOM 5241 N N . LEU A 1 660 ? 14.500 17.501 -11.919 1.00 85.69 660 LEU A N 1
ATOM 5242 C CA . LEU A 1 660 ? 13.851 18.823 -11.885 1.00 85.69 660 LEU A CA 1
ATOM 5243 C C . LEU A 1 660 ? 14.357 19.741 -13.012 1.00 85.69 660 LEU A C 1
ATOM 5245 O O . LEU A 1 660 ? 14.740 20.895 -12.792 1.00 85.69 660 LEU A O 1
ATOM 5249 N N . GLY A 1 661 ? 14.413 19.183 -14.220 1.00 83.50 661 GLY A N 1
ATOM 5250 C CA . GLY A 1 661 ? 14.691 19.916 -15.440 1.00 83.50 661 GLY A CA 1
ATOM 5251 C C . GLY A 1 661 ? 16.155 20.252 -15.703 1.00 83.50 661 GLY A C 1
ATOM 5252 O O . GLY A 1 661 ? 16.414 21.094 -16.567 1.00 83.50 661 GLY A O 1
ATOM 5253 N N . ARG A 1 662 ? 17.083 19.650 -14.948 1.00 85.44 662 ARG A N 1
ATOM 5254 C CA . ARG A 1 662 ? 18.538 19.895 -15.012 1.00 85.44 662 ARG A CA 1
ATOM 5255 C C . ARG A 1 662 ? 19.257 19.060 -16.065 1.00 85.44 662 ARG A C 1
ATOM 5257 O O . ARG A 1 662 ? 20.358 19.419 -16.468 1.00 85.44 662 ARG A O 1
ATOM 5264 N N . GLU A 1 663 ? 18.648 17.954 -16.461 1.00 86.25 663 GLU A N 1
ATOM 5265 C CA . GLU A 1 663 ? 19.204 16.960 -17.370 1.00 86.25 663 GLU A CA 1
ATOM 5266 C C . GLU A 1 663 ? 18.206 16.746 -18.506 1.00 86.25 663 GLU A C 1
ATOM 5268 O O . GLU A 1 663 ? 17.018 16.540 -18.253 1.00 86.25 663 GLU A O 1
ATOM 5273 N N . ILE A 1 664 ? 18.675 16.882 -19.748 1.00 87.06 664 ILE A N 1
ATOM 5274 C CA . ILE A 1 664 ? 17.850 16.838 -20.959 1.00 87.06 664 ILE A CA 1
ATOM 5275 C C . ILE A 1 664 ? 18.106 15.507 -21.657 1.00 87.06 664 ILE A C 1
ATOM 5277 O O . ILE A 1 664 ? 19.252 15.185 -21.955 1.00 87.06 664 ILE A O 1
ATOM 5281 N N . ILE A 1 665 ? 17.034 14.762 -21.911 1.00 85.06 665 ILE A N 1
ATOM 5282 C CA . ILE A 1 665 ? 17.061 13.412 -22.487 1.00 85.06 665 ILE A CA 1
ATOM 5283 C C . ILE A 1 665 ? 16.797 13.483 -23.999 1.00 85.06 665 ILE A C 1
ATOM 5285 O O . ILE A 1 665 ? 17.461 12.814 -24.782 1.00 85.06 665 ILE A O 1
ATOM 5289 N N . ALA A 1 666 ? 15.857 14.337 -24.415 1.00 84.62 666 ALA A N 1
ATOM 5290 C CA . ALA A 1 666 ? 15.588 14.678 -25.813 1.00 84.62 666 ALA A CA 1
ATOM 5291 C C . ALA A 1 666 ? 15.012 16.102 -25.900 1.00 84.62 666 ALA A C 1
ATOM 5293 O O . ALA A 1 666 ? 14.353 16.548 -24.962 1.00 84.62 666 ALA A O 1
ATOM 5294 N N . SER A 1 667 ? 15.254 16.830 -26.994 1.00 88.81 667 SER A N 1
ATOM 5295 C CA . SER A 1 667 ? 14.829 18.232 -27.150 1.00 88.81 667 SER A CA 1
ATOM 5296 C C . SER A 1 667 ? 14.710 18.615 -28.626 1.00 88.81 667 SER A C 1
ATOM 5298 O O . SER A 1 667 ? 15.729 18.701 -29.306 1.00 88.81 667 SER A O 1
ATOM 5300 N N . GLU A 1 668 ? 13.504 18.957 -29.084 1.00 88.88 668 GLU A N 1
ATOM 5301 C CA . GLU A 1 668 ? 13.217 19.318 -30.479 1.00 88.88 668 GLU A CA 1
ATOM 5302 C C . GLU A 1 668 ? 12.585 20.722 -30.611 1.00 88.88 668 GLU A C 1
ATOM 5304 O O . GLU A 1 668 ? 11.641 21.061 -29.883 1.00 88.88 668 GLU A O 1
ATOM 5309 N N . PRO A 1 669 ? 13.065 21.579 -31.533 1.00 90.81 669 PRO A N 1
ATOM 5310 C CA . PRO A 1 669 ? 12.440 22.864 -31.837 1.00 90.81 669 PRO A CA 1
ATOM 5311 C C . PRO A 1 669 ? 11.177 22.680 -32.696 1.00 90.81 669 PRO A C 1
ATOM 5313 O O . PRO A 1 669 ? 11.243 22.151 -33.798 1.00 90.81 669 PRO A O 1
ATOM 5316 N N . LEU A 1 670 ? 10.033 23.186 -32.227 1.00 89.50 670 LEU A N 1
ATOM 5317 C CA . LEU A 1 670 ? 8.766 23.162 -32.965 1.00 89.50 670 LEU A CA 1
ATOM 5318 C C . LEU A 1 670 ? 8.602 24.427 -33.819 1.00 89.50 670 LEU A C 1
ATOM 5320 O O . LEU A 1 670 ? 8.631 25.554 -33.303 1.00 89.50 670 LEU A O 1
ATOM 5324 N N . TYR A 1 671 ? 8.330 24.250 -35.109 1.00 89.50 671 TYR A N 1
ATOM 5325 C CA . TYR A 1 671 ? 8.067 25.322 -36.066 1.00 89.50 671 TYR A CA 1
ATOM 5326 C C . TYR A 1 671 ? 6.611 25.353 -36.539 1.00 89.50 671 TYR A C 1
ATOM 5328 O O . TYR A 1 671 ? 5.914 24.347 -36.662 1.00 89.50 671 TYR A O 1
ATOM 5336 N N . GLY A 1 672 ? 6.124 26.547 -36.871 1.00 84.62 672 GLY A N 1
ATOM 5337 C CA . GLY A 1 672 ? 4.737 26.742 -37.287 1.00 84.62 672 GLY A CA 1
ATOM 5338 C C . GLY A 1 672 ? 4.364 26.122 -38.637 1.00 84.62 672 GLY A C 1
ATOM 5339 O O . GLY A 1 672 ? 3.174 25.952 -38.901 1.00 84.62 672 GLY A O 1
ATOM 5340 N N . TYR A 1 673 ? 5.341 25.758 -39.479 1.00 86.19 673 TYR A N 1
ATOM 5341 C CA . TYR A 1 673 ? 5.092 25.000 -40.714 1.00 86.19 673 TYR A CA 1
ATOM 5342 C C . TYR A 1 673 ? 4.820 23.500 -40.472 1.00 86.19 673 TYR A C 1
ATOM 5344 O O . TYR A 1 673 ? 4.323 22.834 -41.378 1.00 86.19 673 TYR A O 1
ATOM 5352 N N . GLU A 1 674 ? 5.107 22.973 -39.276 1.00 86.62 674 GLU A N 1
ATOM 5353 C CA . GLU A 1 674 ? 4.903 21.556 -38.907 1.00 86.62 674 GLU A CA 1
ATOM 5354 C C . GLU A 1 674 ? 3.475 21.293 -38.407 1.00 86.62 674 GLU A C 1
ATOM 5356 O O . GLU A 1 674 ? 2.990 20.162 -38.415 1.00 86.62 674 GLU A O 1
ATOM 5361 N N . LEU A 1 675 ? 2.760 22.351 -38.013 1.00 87.69 675 LEU A N 1
ATOM 5362 C CA . LEU A 1 675 ? 1.362 22.279 -37.605 1.00 87.69 675 LEU A CA 1
ATOM 5363 C C . LEU A 1 675 ? 0.430 22.239 -38.824 1.00 87.69 675 LEU A C 1
ATOM 5365 O O . LEU A 1 675 ? 0.634 22.942 -39.812 1.00 87.69 675 LEU A O 1
ATOM 5369 N N . ALA A 1 676 ? -0.688 21.515 -38.716 1.00 85.12 676 ALA A N 1
ATOM 5370 C CA . ALA A 1 676 ? -1.667 21.310 -39.794 1.00 85.12 676 ALA A CA 1
ATOM 5371 C C . ALA A 1 676 ? -2.425 22.583 -40.269 1.00 85.12 676 ALA A C 1
ATOM 5373 O O . ALA A 1 676 ? -3.398 22.491 -41.033 1.00 85.12 676 ALA A O 1
ATOM 5374 N N . GLY A 1 677 ? -2.008 23.770 -39.828 1.00 81.00 677 GLY A N 1
ATOM 5375 C CA . GLY A 1 677 ? -2.556 25.083 -40.160 1.00 81.00 677 GLY A CA 1
ATOM 5376 C C . GLY A 1 677 ? -3.411 25.711 -39.046 1.00 81.00 677 GLY A C 1
ATOM 5377 O O . GLY A 1 677 ? -3.813 25.024 -38.099 1.00 81.00 677 GLY A O 1
ATOM 5378 N N . PRO A 1 678 ? -3.722 27.018 -39.153 1.00 84.12 678 PRO A N 1
ATOM 5379 C CA . PRO A 1 678 ? -4.394 27.780 -38.102 1.00 84.12 678 PRO A CA 1
ATOM 5380 C C . PRO A 1 678 ? -5.694 27.141 -37.601 1.00 84.12 678 PRO A C 1
ATOM 5382 O O . PRO A 1 678 ? -6.574 26.759 -38.373 1.00 84.12 678 PRO A O 1
ATOM 5385 N N . GLY A 1 679 ? -5.821 27.045 -36.279 1.00 81.88 679 GLY A N 1
ATOM 5386 C CA . GLY A 1 679 ? -7.001 26.538 -35.587 1.00 81.88 679 GLY A CA 1
ATOM 5387 C C . GLY A 1 679 ? -7.102 25.011 -35.476 1.00 81.88 679 GLY A C 1
ATOM 5388 O O . GLY A 1 679 ? -7.977 24.549 -34.732 1.00 81.88 679 GLY A O 1
ATOM 5389 N N . LYS A 1 680 ? -6.237 24.237 -36.147 1.00 87.69 680 LYS A N 1
ATOM 5390 C CA . LYS A 1 680 ? -6.252 22.763 -36.128 1.00 87.69 680 LYS A CA 1
ATOM 5391 C C . LYS A 1 680 ? -5.314 22.180 -35.069 1.00 87.69 680 LYS A C 1
ATOM 5393 O O . LYS A 1 680 ? -4.305 22.785 -34.724 1.00 87.69 680 LYS A O 1
ATOM 5398 N N . TRP A 1 681 ? -5.662 20.989 -34.588 1.00 87.69 681 TRP A N 1
ATOM 5399 C CA . TRP A 1 681 ? -4.803 20.161 -33.742 1.00 87.69 681 TRP A CA 1
ATOM 5400 C C . TRP A 1 681 ? -3.845 19.316 -34.590 1.00 87.69 681 TRP A C 1
ATOM 5402 O O . TRP A 1 681 ? -4.225 18.854 -35.667 1.00 87.69 681 TRP A O 1
ATOM 5412 N N . THR A 1 682 ? -2.631 19.112 -34.084 1.00 90.56 682 THR A N 1
ATOM 5413 C CA . THR A 1 682 ? -1.552 18.318 -34.689 1.00 90.56 682 THR A CA 1
ATOM 5414 C C . THR A 1 682 ? -0.854 17.537 -33.575 1.00 90.56 682 THR A C 1
ATOM 5416 O O . THR A 1 682 ? -0.606 18.110 -32.518 1.00 90.56 682 THR A O 1
ATOM 5419 N N . ASN A 1 683 ? -0.527 16.261 -33.790 1.00 89.81 683 ASN A N 1
ATOM 5420 C CA . ASN A 1 683 ? 0.414 15.558 -32.913 1.00 89.81 683 ASN A CA 1
ATOM 5421 C C . ASN A 1 683 ? 1.836 15.907 -33.352 1.00 89.81 683 ASN A C 1
ATOM 5423 O O . ASN A 1 683 ? 2.174 15.708 -34.518 1.00 89.81 683 ASN A O 1
ATOM 5427 N N . VAL A 1 684 ? 2.647 16.395 -32.419 1.00 91.12 684 VAL A N 1
ATOM 5428 C CA . VAL A 1 684 ? 4.102 16.522 -32.568 1.00 91.12 684 VAL A CA 1
ATOM 5429 C C . VAL A 1 684 ? 4.730 15.453 -31.679 1.00 91.12 684 VAL A C 1
ATOM 5431 O O . VAL A 1 684 ? 4.336 15.340 -30.521 1.00 91.12 684 VAL A O 1
ATOM 5434 N N . SER A 1 685 ? 5.654 14.650 -32.198 1.00 89.06 685 SER A N 1
ATOM 5435 C CA . SER A 1 685 ? 6.210 13.495 -31.481 1.00 89.06 685 SER A CA 1
ATOM 5436 C C . SER A 1 685 ? 7.697 13.682 -31.198 1.00 89.06 685 SER A C 1
ATOM 5438 O O . SER A 1 685 ? 8.448 14.003 -32.112 1.00 89.06 685 SER A O 1
ATOM 5440 N N . ILE A 1 686 ? 8.116 13.424 -29.957 1.00 87.56 686 ILE A N 1
ATOM 5441 C CA . ILE A 1 686 ? 9.523 13.202 -29.590 1.00 87.56 686 ILE A CA 1
ATOM 5442 C C . ILE A 1 686 ? 9.689 11.730 -29.223 1.00 87.56 686 ILE A C 1
ATOM 5444 O O . ILE A 1 686 ? 8.870 11.188 -28.479 1.00 87.56 686 ILE A O 1
ATOM 5448 N N . GLU A 1 687 ? 10.749 11.096 -29.716 1.00 84.69 687 GLU A N 1
ATOM 5449 C CA . GLU A 1 687 ? 11.179 9.761 -29.292 1.00 84.69 687 GLU A CA 1
ATOM 5450 C C . GLU A 1 687 ? 12.424 9.876 -28.407 1.00 84.69 687 GLU A C 1
ATOM 5452 O O . GLU A 1 687 ? 13.285 10.721 -28.645 1.00 84.69 687 GLU A O 1
ATOM 5457 N N . PHE A 1 688 ? 12.498 9.064 -27.353 1.00 79.75 688 PHE A N 1
ATOM 5458 C CA . PHE A 1 688 ? 13.621 9.042 -26.413 1.00 79.75 688 PHE A CA 1
ATOM 5459 C C . PHE A 1 688 ? 13.777 7.658 -25.774 1.00 79.75 688 PHE A C 1
ATOM 5461 O O . PHE A 1 688 ? 12.819 6.888 -25.708 1.00 79.75 688 PHE A O 1
ATOM 5468 N N . THR A 1 689 ? 14.973 7.338 -25.279 1.00 74.56 689 THR A N 1
ATOM 5469 C CA . THR A 1 689 ? 15.257 6.068 -24.589 1.00 74.56 689 THR A CA 1
ATOM 5470 C C . THR A 1 689 ? 15.800 6.333 -23.188 1.00 74.56 689 THR A C 1
ATOM 5472 O O . THR A 1 689 ? 16.601 7.239 -22.990 1.00 74.56 689 THR A O 1
ATOM 5475 N N . LEU A 1 690 ? 15.349 5.544 -22.211 1.00 76.06 690 LEU A N 1
ATOM 5476 C CA . LEU A 1 690 ? 15.800 5.584 -20.820 1.00 76.06 690 LEU A CA 1
ATOM 5477 C C . LEU A 1 690 ? 16.584 4.319 -20.489 1.00 76.06 690 LEU A C 1
ATOM 5479 O O . LEU A 1 690 ? 16.105 3.218 -20.762 1.00 76.06 690 LEU A O 1
ATOM 5483 N N . THR A 1 691 ? 17.760 4.475 -19.877 1.00 66.38 691 THR A N 1
ATOM 5484 C CA . THR A 1 691 ? 18.683 3.360 -19.597 1.00 66.38 691 THR A CA 1
ATOM 5485 C C . THR A 1 691 ? 18.511 2.704 -18.235 1.00 66.38 691 THR A C 1
ATOM 5487 O O . THR A 1 691 ? 18.908 1.564 -18.022 1.00 66.38 691 THR A O 1
ATOM 5490 N N . HIS A 1 692 ? 17.906 3.423 -17.305 1.00 71.19 692 HIS A N 1
ATOM 5491 C CA . HIS A 1 692 ? 17.781 3.070 -15.899 1.00 71.19 692 HIS A CA 1
ATOM 5492 C C . HIS A 1 692 ? 16.363 3.425 -15.433 1.00 71.19 692 HIS A C 1
ATOM 5494 O O . HIS A 1 692 ? 15.537 3.890 -16.222 1.00 71.19 692 HIS A O 1
ATOM 5500 N N . VAL A 1 693 ? 16.039 3.185 -14.162 1.00 85.38 693 VAL A N 1
ATOM 5501 C CA . VAL A 1 693 ? 14.778 3.685 -13.602 1.00 85.38 693 VAL A CA 1
ATOM 5502 C C . VAL A 1 693 ? 14.921 5.191 -13.399 1.00 85.38 693 VAL A C 1
ATOM 5504 O O . VAL A 1 693 ? 15.570 5.620 -12.450 1.00 85.38 693 VAL A O 1
ATOM 5507 N N . THR A 1 694 ? 14.347 5.996 -14.291 1.00 87.25 694 THR A N 1
ATOM 5508 C CA . THR A 1 694 ? 14.489 7.458 -14.269 1.00 87.25 694 THR A CA 1
ATOM 5509 C C . THR A 1 694 ? 13.311 8.092 -13.512 1.00 87.25 694 THR A C 1
ATOM 5511 O O . THR A 1 694 ? 12.172 8.049 -13.992 1.00 87.25 694 THR A O 1
ATOM 5514 N N . PRO A 1 695 ? 13.533 8.678 -12.319 1.00 89.44 695 PRO A N 1
ATOM 5515 C CA . PRO A 1 695 ? 12.505 9.415 -11.588 1.00 89.44 695 PRO A CA 1
ATOM 5516 C C . PRO A 1 695 ? 12.324 10.835 -12.146 1.00 89.44 695 PRO A C 1
ATOM 5518 O O . PRO A 1 695 ? 13.150 11.330 -12.911 1.00 89.44 695 PRO A O 1
ATOM 5521 N N . LEU A 1 696 ? 11.270 11.527 -11.700 1.00 89.12 696 LEU A N 1
ATOM 5522 C CA . LEU A 1 696 ? 11.050 12.960 -11.945 1.00 89.12 696 LEU A CA 1
ATOM 5523 C C . LEU A 1 696 ? 11.086 13.364 -13.434 1.00 89.12 696 LEU A C 1
ATOM 5525 O O . LEU A 1 696 ? 11.564 14.452 -13.754 1.00 89.12 696 LEU A O 1
ATOM 5529 N N . VAL A 1 697 ? 10.585 12.514 -14.336 1.00 91.56 697 VAL A N 1
ATOM 5530 C CA . VAL A 1 697 ? 10.553 12.807 -15.776 1.00 91.56 697 VAL A CA 1
ATOM 5531 C C . VAL A 1 697 ? 9.498 13.869 -16.090 1.00 91.56 697 VAL A C 1
ATOM 5533 O O . VAL A 1 697 ? 8.339 13.789 -15.665 1.00 91.56 697 VAL A O 1
ATOM 5536 N N . GLU A 1 698 ? 9.915 14.865 -16.863 1.00 92.62 698 GLU A N 1
ATOM 5537 C CA . GLU A 1 698 ? 9.125 16.007 -17.306 1.00 92.62 698 GLU A CA 1
ATOM 5538 C C . GLU A 1 698 ? 9.013 16.042 -18.834 1.00 92.62 698 GLU A C 1
ATOM 5540 O O . GLU A 1 698 ? 9.973 15.741 -19.539 1.00 92.62 698 GLU A O 1
ATOM 5545 N N . LEU A 1 699 ? 7.847 16.455 -19.336 1.00 92.88 699 LEU A N 1
ATOM 5546 C CA . LEU A 1 699 ? 7.515 16.594 -20.755 1.00 92.88 699 LEU A CA 1
ATOM 5547 C C . LEU A 1 699 ? 7.100 18.054 -20.994 1.00 92.88 699 LEU A C 1
ATOM 5549 O O . LEU A 1 699 ? 5.951 18.434 -20.746 1.00 92.88 699 LEU A O 1
ATOM 5553 N N . ARG A 1 700 ? 8.047 18.909 -21.391 1.00 91.19 700 ARG A N 1
ATOM 5554 C CA . ARG A 1 700 ? 7.932 20.369 -21.226 1.00 91.19 700 ARG A CA 1
ATOM 5555 C C . ARG A 1 700 ? 7.774 21.106 -22.553 1.00 91.19 700 ARG A C 1
ATOM 5557 O O . ARG A 1 700 ? 8.153 20.619 -23.615 1.00 91.19 700 ARG A O 1
ATOM 5564 N N . GLY A 1 701 ? 7.224 22.314 -22.465 1.00 89.56 701 GLY A N 1
ATOM 5565 C CA . GLY A 1 701 ? 7.230 23.305 -23.541 1.00 89.56 701 GLY A CA 1
ATOM 5566 C C . GLY A 1 701 ? 7.963 24.549 -23.060 1.00 89.56 701 GLY A C 1
ATOM 5567 O O . GLY A 1 701 ? 7.493 25.215 -22.134 1.00 89.56 701 GLY A O 1
ATOM 5568 N N . ILE A 1 702 ? 9.115 24.854 -23.653 1.00 86.31 702 ILE A N 1
ATOM 5569 C CA . ILE A 1 702 ? 10.030 25.916 -23.210 1.00 86.31 702 ILE A CA 1
ATOM 5570 C C . ILE A 1 702 ? 10.373 26.894 -24.339 1.00 86.31 702 ILE A C 1
ATOM 5572 O O . ILE A 1 702 ? 10.121 26.638 -25.512 1.00 86.31 702 ILE A O 1
ATOM 5576 N N . TRP A 1 703 ? 10.950 28.041 -23.969 1.00 81.81 703 TRP A N 1
ATOM 5577 C CA . TRP A 1 703 ? 11.477 29.056 -24.893 1.00 81.81 703 TRP A CA 1
ATOM 5578 C C . TRP A 1 703 ? 10.464 29.551 -25.943 1.00 81.81 703 TRP A C 1
ATOM 5580 O O . TRP A 1 703 ? 10.815 29.787 -27.096 1.00 81.81 703 TRP A O 1
ATOM 5590 N N . SER A 1 704 ? 9.202 29.749 -25.543 1.00 79.94 704 SER A N 1
ATOM 5591 C CA . SER A 1 704 ? 8.169 30.263 -26.452 1.00 79.94 704 SER A CA 1
ATOM 5592 C C . SER A 1 704 ? 8.584 31.574 -27.129 1.00 79.94 704 SER A C 1
ATOM 5594 O O . SER A 1 704 ? 8.988 32.527 -26.460 1.00 79.94 704 SER A O 1
ATOM 5596 N N . SER A 1 705 ? 8.406 31.662 -28.449 1.00 77.75 705 SER A N 1
ATOM 5597 C CA . SER A 1 705 ? 8.688 32.883 -29.214 1.00 77.75 705 SER A CA 1
ATOM 5598 C C . SER A 1 705 ? 7.651 33.992 -29.006 1.00 77.75 705 SER A C 1
ATOM 5600 O O . SER A 1 705 ? 7.869 35.128 -29.427 1.00 77.75 705 SER A O 1
ATOM 5602 N N . GLY A 1 706 ? 6.498 33.675 -28.402 1.00 74.62 706 GLY A N 1
ATOM 5603 C CA . GLY A 1 706 ? 5.374 34.602 -28.227 1.00 74.62 706 GLY A CA 1
ATOM 5604 C C . GLY A 1 706 ? 4.698 35.047 -29.534 1.00 74.62 706 GLY A C 1
ATOM 5605 O O . GLY A 1 706 ? 3.770 35.850 -29.493 1.00 74.62 706 GLY A O 1
ATOM 5606 N N . ALA A 1 707 ? 5.122 34.528 -30.694 1.00 76.62 707 ALA A N 1
ATOM 5607 C CA . ALA A 1 707 ? 4.651 34.971 -32.009 1.00 76.62 707 ALA A CA 1
ATOM 5608 C C . ALA A 1 707 ? 3.173 34.633 -32.295 1.00 76.62 707 ALA A C 1
ATOM 5610 O O . ALA A 1 707 ? 2.577 35.183 -33.224 1.00 76.62 707 ALA A O 1
ATOM 5611 N N . THR A 1 708 ? 2.570 33.717 -31.529 1.00 78.25 708 THR A N 1
ATOM 5612 C CA . THR A 1 708 ? 1.160 33.335 -31.662 1.00 78.25 708 THR A CA 1
ATOM 5613 C C . THR A 1 708 ? 0.618 32.638 -30.406 1.00 78.25 708 THR A C 1
ATOM 5615 O O . THR A 1 708 ? 1.388 32.136 -29.590 1.00 78.25 708 THR A O 1
ATOM 5618 N N . SER A 1 709 ? -0.710 32.589 -30.254 1.00 78.00 709 SER A N 1
ATOM 5619 C CA . SER A 1 709 ? -1.385 31.828 -29.195 1.00 78.00 709 SER A CA 1
ATOM 5620 C C . SER A 1 709 ? -1.301 30.327 -29.469 1.00 78.00 709 SER A C 1
ATOM 5622 O O . SER A 1 709 ? -1.666 29.869 -30.561 1.00 78.00 709 SER A O 1
ATOM 5624 N N . LEU A 1 710 ? -0.873 29.567 -28.461 1.00 81.25 710 LEU A N 1
ATOM 5625 C CA . LEU A 1 710 ? -0.641 28.127 -28.547 1.00 81.25 710 LEU A CA 1
ATOM 5626 C C . LEU A 1 710 ? -1.522 27.370 -27.550 1.00 81.25 710 LEU A C 1
ATOM 5628 O O . LEU A 1 710 ? -1.932 27.883 -26.511 1.00 81.25 710 LEU A O 1
ATOM 5632 N N . TYR A 1 711 ? -1.859 26.138 -27.905 1.00 81.00 711 TYR A N 1
ATOM 5633 C CA . TYR A 1 711 ? -2.809 25.304 -27.183 1.00 81.00 711 TYR A CA 1
ATOM 5634 C C . TYR A 1 711 ? -2.223 23.900 -27.096 1.00 81.00 711 TYR A C 1
ATOM 5636 O O . TYR A 1 711 ? -1.866 23.334 -28.128 1.00 81.00 711 TYR A O 1
ATOM 5644 N N . LEU A 1 712 ? -2.161 23.345 -25.888 1.00 84.81 712 LEU A N 1
ATOM 5645 C CA . LEU A 1 712 ? -1.846 21.941 -25.638 1.00 84.81 712 LEU A CA 1
ATOM 5646 C C . LEU A 1 712 ? -3.125 21.267 -25.140 1.00 84.81 712 LEU A C 1
ATOM 5648 O O . LEU A 1 712 ? -3.748 21.739 -24.187 1.00 84.81 712 LEU A O 1
ATOM 5652 N N . ALA A 1 713 ? -3.542 20.180 -25.779 1.00 82.75 713 ALA A N 1
ATOM 5653 C CA . ALA A 1 713 ? -4.670 19.403 -25.282 1.00 82.75 713 ALA A CA 1
ATOM 5654 C C . ALA A 1 713 ? -4.229 18.454 -24.167 1.00 82.75 713 ALA A C 1
ATOM 5656 O O . ALA A 1 713 ? -4.760 18.500 -23.060 1.00 82.75 713 ALA A O 1
ATOM 5657 N N . ASN A 1 714 ? -3.247 17.619 -24.485 1.00 85.69 714 ASN A N 1
ATOM 5658 C CA . ASN A 1 714 ? -2.624 16.634 -23.619 1.00 85.69 714 ASN A CA 1
ATOM 5659 C C . ASN A 1 714 ? -1.277 16.207 -24.224 1.00 85.69 714 ASN A C 1
ATOM 5661 O O . ASN A 1 714 ? -0.948 16.559 -25.363 1.00 85.69 714 ASN A O 1
ATOM 5665 N N . ILE A 1 715 ? -0.517 15.436 -23.453 1.00 89.88 715 ILE A N 1
ATOM 5666 C CA . ILE A 1 715 ? 0.650 14.691 -23.925 1.00 89.88 715 ILE A CA 1
ATOM 5667 C C . ILE A 1 715 ? 0.346 13.210 -23.711 1.00 89.88 715 ILE A C 1
ATOM 5669 O O . ILE A 1 715 ? -0.032 12.820 -22.605 1.00 89.88 715 ILE A O 1
ATOM 5673 N N . THR A 1 716 ? 0.478 12.385 -24.748 1.00 89.25 716 THR A N 1
ATOM 5674 C CA . THR A 1 716 ? 0.356 10.925 -24.625 1.00 89.25 716 THR A CA 1
ATOM 5675 C C . THR A 1 716 ? 1.745 10.308 -24.672 1.00 89.25 716 THR A C 1
ATOM 5677 O O . THR A 1 716 ? 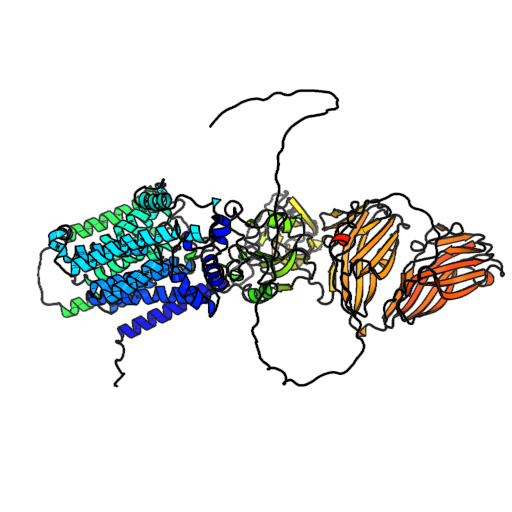2.440 10.467 -25.677 1.00 89.25 716 THR A O 1
ATOM 5680 N N . LEU A 1 717 ? 2.144 9.606 -23.616 1.00 88.56 717 LEU A N 1
ATOM 5681 C CA . LEU A 1 717 ? 3.410 8.888 -23.560 1.00 88.56 717 LEU A CA 1
ATOM 5682 C C . LEU A 1 717 ? 3.185 7.407 -23.890 1.00 88.56 717 LEU A C 1
ATOM 5684 O O . LEU A 1 717 ? 2.538 6.669 -23.147 1.00 88.56 717 LEU A O 1
ATOM 5688 N N . GLU A 1 718 ? 3.719 6.970 -25.020 1.00 80.75 718 GLU A N 1
ATOM 5689 C CA . GLU A 1 718 ? 3.590 5.604 -25.514 1.00 80.75 718 GLU A CA 1
ATOM 5690 C C . GLU A 1 718 ? 4.922 4.870 -25.288 1.00 80.75 718 GLU A C 1
ATOM 5692 O O . GLU A 1 718 ? 5.907 5.220 -25.943 1.00 80.75 718 GLU A O 1
ATOM 5697 N N . PRO A 1 719 ? 5.010 3.865 -24.389 1.00 73.50 719 PRO A N 1
ATOM 5698 C CA . PRO A 1 719 ? 6.147 2.949 -24.404 1.00 73.50 719 PRO A CA 1
ATOM 5699 C C . PRO A 1 719 ? 6.135 2.229 -25.752 1.00 73.50 719 PRO A C 1
ATOM 5701 O O . PRO A 1 719 ? 5.126 1.616 -26.122 1.00 73.50 719 PRO A O 1
ATOM 5704 N N . MET A 1 720 ? 7.220 2.341 -26.517 1.00 66.31 720 MET A N 1
ATOM 5705 C CA . MET A 1 720 ? 7.248 1.846 -27.889 1.00 66.31 720 MET A CA 1
ATOM 5706 C C . MET A 1 720 ? 7.196 0.319 -27.879 1.00 66.31 720 MET A C 1
ATOM 5708 O O . MET A 1 720 ? 8.156 -0.361 -27.522 1.00 66.31 720 MET A O 1
ATOM 5712 N N . GLN A 1 721 ? 6.027 -0.213 -28.247 1.00 48.66 721 GLN A N 1
ATOM 5713 C CA . GLN A 1 721 ? 5.758 -1.643 -28.336 1.00 48.66 721 GLN A CA 1
ATOM 5714 C C . GLN A 1 721 ? 6.656 -2.271 -29.403 1.00 48.66 721 GLN A C 1
ATOM 5716 O O . GLN A 1 721 ? 6.330 -2.293 -30.592 1.00 48.66 721 GLN A O 1
ATOM 5721 N N . VAL A 1 722 ? 7.783 -2.811 -28.947 1.00 50.03 722 VAL A N 1
ATOM 5722 C CA . VAL A 1 722 ? 8.573 -3.785 -29.693 1.00 50.03 722 VAL A CA 1
ATOM 5723 C C . VAL A 1 722 ? 7.625 -4.927 -30.103 1.00 50.03 722 VAL A C 1
ATOM 5725 O O . VAL A 1 722 ? 6.898 -5.431 -29.241 1.00 50.03 722 VAL A O 1
ATOM 5728 N N . PRO A 1 723 ? 7.572 -5.334 -31.387 1.00 45.84 723 PRO A N 1
ATOM 5729 C CA . PRO A 1 723 ? 6.725 -6.443 -31.820 1.00 45.84 723 PRO A CA 1
ATOM 5730 C C . PRO A 1 723 ? 6.973 -7.696 -30.973 1.00 45.84 723 PRO A C 1
ATOM 5732 O O . PRO A 1 723 ? 8.114 -7.993 -30.648 1.00 45.84 723 PRO A O 1
ATOM 5735 N N . GLY A 1 724 ? 5.935 -8.475 -30.648 1.00 46.47 724 GLY A N 1
ATOM 5736 C CA . GLY A 1 724 ? 6.052 -9.629 -29.734 1.00 46.47 724 GLY A CA 1
ATOM 5737 C C . GLY A 1 724 ? 6.938 -10.794 -30.217 1.00 46.47 724 GLY A C 1
ATOM 5738 O O . GLY A 1 724 ? 7.073 -11.796 -29.519 1.00 46.47 724 GLY A O 1
ATOM 5739 N N . ASN A 1 725 ? 7.519 -10.689 -31.414 1.00 64.31 725 ASN A N 1
ATOM 5740 C CA . ASN A 1 725 ? 8.540 -11.579 -31.966 1.00 64.31 725 ASN A CA 1
ATOM 5741 C C . ASN A 1 725 ? 9.947 -10.944 -32.006 1.00 64.31 725 ASN A C 1
ATOM 5743 O O . ASN A 1 725 ? 10.883 -11.604 -32.455 1.00 64.31 725 ASN A O 1
ATOM 5747 N N . THR A 1 726 ? 10.100 -9.699 -31.557 1.00 64.00 726 THR A N 1
ATOM 5748 C CA . THR A 1 726 ? 11.351 -8.939 -31.527 1.00 64.00 726 THR A CA 1
ATOM 5749 C C . THR A 1 726 ? 11.783 -8.680 -30.084 1.00 64.00 726 THR A C 1
ATOM 5751 O O . THR A 1 726 ? 10.974 -8.325 -29.232 1.00 64.00 726 THR A O 1
ATOM 5754 N N . THR A 1 727 ? 13.077 -8.820 -29.816 1.00 73.12 727 THR A N 1
ATOM 5755 C CA . THR A 1 727 ? 13.723 -8.389 -28.571 1.00 73.12 727 THR A CA 1
ATOM 5756 C C . THR A 1 727 ? 14.621 -7.199 -28.884 1.00 73.12 727 THR A C 1
ATOM 5758 O O . THR A 1 727 ? 15.366 -7.244 -29.861 1.00 73.12 727 THR A O 1
ATOM 5761 N N . VAL A 1 728 ? 14.584 -6.151 -28.060 1.00 72.12 728 VAL A N 1
ATOM 5762 C CA . VAL A 1 728 ? 15.609 -5.097 -28.069 1.00 72.12 728 VAL A CA 1
ATOM 5763 C C . VAL A 1 728 ? 16.559 -5.360 -26.908 1.00 72.12 728 VAL A C 1
ATOM 5765 O O . VAL A 1 728 ? 16.119 -5.487 -25.766 1.00 72.12 728 VAL A O 1
ATOM 5768 N N . ILE A 1 729 ? 17.844 -5.476 -27.224 1.00 74.44 729 ILE A N 1
ATOM 5769 C CA . ILE A 1 729 ? 18.952 -5.397 -26.279 1.00 74.44 729 ILE A CA 1
ATOM 5770 C C . ILE A 1 729 ? 19.440 -3.956 -26.301 1.00 74.44 729 ILE A C 1
ATOM 5772 O O . ILE A 1 729 ? 19.762 -3.406 -27.356 1.00 74.44 729 ILE A O 1
ATOM 5776 N N . PHE A 1 730 ? 19.520 -3.356 -25.127 1.00 73.81 730 PHE A N 1
ATOM 5777 C CA . PHE A 1 730 ? 19.942 -1.980 -24.971 1.00 73.81 730 PHE A CA 1
ATOM 5778 C C . PHE A 1 730 ? 21.392 -1.851 -24.466 1.00 73.81 730 PHE A C 1
ATOM 5780 O O . PHE A 1 730 ? 21.885 -2.760 -23.793 1.00 73.81 730 PHE A O 1
ATOM 5787 N N . PRO A 1 731 ? 22.065 -0.710 -24.719 1.00 79.12 731 PRO A N 1
ATOM 5788 C CA . PRO A 1 731 ? 23.453 -0.443 -24.328 1.00 79.12 731 PRO A CA 1
ATOM 5789 C C . PRO A 1 731 ? 23.833 -0.807 -22.888 1.00 79.12 731 PRO A C 1
ATOM 5791 O O . PRO A 1 731 ? 24.869 -1.421 -22.662 1.00 79.12 731 PRO A O 1
ATOM 5794 N N . TRP A 1 732 ? 22.979 -0.492 -21.912 1.00 64.06 732 TRP A N 1
ATOM 5795 C CA . TRP A 1 732 ? 23.219 -0.759 -20.486 1.00 64.06 732 TRP A CA 1
ATOM 5796 C C . TRP A 1 732 ? 23.080 -2.238 -20.087 1.00 64.06 732 TRP A C 1
ATOM 5798 O O . TRP A 1 732 ? 23.481 -2.625 -18.992 1.00 64.06 732 TRP A O 1
ATOM 5808 N N . GLN A 1 733 ? 22.511 -3.079 -20.957 1.00 69.12 733 GLN A N 1
ATOM 5809 C CA . GLN A 1 733 ? 22.459 -4.532 -20.760 1.00 69.12 733 GLN A CA 1
ATOM 5810 C C . GLN A 1 733 ? 23.761 -5.217 -21.211 1.00 69.12 733 GLN A C 1
ATOM 5812 O O . GLN A 1 733 ? 23.956 -6.408 -20.953 1.00 69.12 733 GLN A O 1
ATOM 5817 N N . LEU A 1 734 ? 24.649 -4.478 -21.883 1.00 80.75 734 LEU A N 1
ATOM 5818 C CA . LEU A 1 734 ? 25.960 -4.934 -22.323 1.00 80.75 734 LEU A CA 1
ATOM 5819 C C . LEU A 1 734 ? 27.013 -4.622 -21.255 1.00 80.75 734 LEU A C 1
ATOM 5821 O O . LEU A 1 734 ? 27.054 -3.533 -20.684 1.00 80.75 734 LEU A O 1
ATOM 5825 N N . LYS A 1 735 ? 27.936 -5.557 -21.039 1.00 85.19 735 LYS A N 1
ATOM 5826 C CA . LYS A 1 735 ? 29.223 -5.254 -20.409 1.00 85.19 735 LYS A CA 1
ATOM 5827 C C . LYS A 1 735 ? 30.137 -4.648 -21.468 1.00 85.19 735 LYS A C 1
ATOM 5829 O O . LYS A 1 735 ? 30.130 -5.104 -22.607 1.00 85.19 735 LYS A O 1
ATOM 5834 N N . HIS A 1 736 ? 30.942 -3.659 -21.099 1.00 90.31 736 HIS A N 1
ATOM 5835 C CA . HIS A 1 736 ? 31.783 -2.925 -22.044 1.00 90.31 736 HIS A CA 1
ATOM 5836 C C . HIS A 1 736 ? 33.217 -2.728 -21.538 1.00 90.31 736 HIS A C 1
ATOM 5838 O O . HIS A 1 736 ? 33.506 -2.938 -20.356 1.00 90.31 736 HIS A O 1
ATOM 5844 N N . SER A 1 737 ? 34.131 -2.362 -22.439 1.00 88.75 737 SER A N 1
ATOM 5845 C CA . SER A 1 737 ? 35.521 -2.059 -22.075 1.00 88.75 737 SER A CA 1
ATOM 5846 C C . SER A 1 737 ? 35.628 -0.736 -21.292 1.00 88.75 737 SER A C 1
ATOM 5848 O O . SER A 1 737 ? 34.724 0.098 -21.380 1.00 88.75 737 SER A O 1
ATOM 5850 N N . PRO A 1 738 ? 36.747 -0.478 -20.583 1.00 82.88 738 PRO A N 1
ATOM 5851 C CA . PRO A 1 738 ? 37.007 0.817 -19.945 1.00 82.88 738 PRO A CA 1
ATOM 5852 C C . PRO A 1 738 ? 37.213 2.000 -20.910 1.00 82.88 738 PRO A C 1
ATOM 5854 O O . PRO A 1 738 ? 37.309 3.131 -20.441 1.00 82.88 738 PRO A O 1
ATOM 5857 N N . GLN A 1 739 ? 37.334 1.759 -22.223 1.00 85.25 739 GLN A N 1
ATOM 5858 C CA . GLN A 1 739 ? 37.397 2.816 -23.248 1.00 85.25 739 GLN A CA 1
ATOM 5859 C C . GLN A 1 739 ? 36.009 3.160 -23.815 1.00 85.25 739 GLN A C 1
ATOM 5861 O O . GLN A 1 739 ? 35.832 4.222 -24.407 1.00 85.25 739 GLN A O 1
ATOM 5866 N N . MET A 1 740 ? 35.017 2.293 -23.590 1.00 89.62 740 MET A N 1
ATOM 5867 C CA . MET A 1 740 ? 33.609 2.575 -23.856 1.00 89.62 740 MET A CA 1
ATOM 5868 C C . MET A 1 740 ? 32.928 3.145 -22.602 1.00 89.62 740 MET A C 1
ATOM 5870 O O . MET A 1 740 ? 33.303 2.829 -21.470 1.00 89.62 740 MET A O 1
ATOM 5874 N N . ARG A 1 741 ? 31.876 3.941 -22.789 1.00 85.62 741 ARG A N 1
ATOM 5875 C CA . ARG A 1 741 ? 31.023 4.481 -21.718 1.00 85.62 741 ARG A CA 1
ATOM 5876 C C . ARG A 1 741 ? 29.582 4.630 -22.195 1.00 85.62 741 ARG A C 1
ATOM 5878 O O . ARG A 1 741 ? 29.353 4.893 -23.370 1.00 85.62 741 ARG A O 1
ATOM 5885 N N . ILE A 1 742 ? 28.615 4.546 -21.288 1.00 74.56 742 ILE A N 1
ATOM 5886 C CA . ILE A 1 742 ? 27.246 4.986 -21.586 1.00 74.56 742 ILE A CA 1
ATOM 5887 C C . ILE A 1 742 ? 27.226 6.528 -21.652 1.00 74.56 742 ILE A C 1
ATOM 5889 O O . ILE A 1 742 ? 27.847 7.204 -20.825 1.00 74.56 742 ILE A O 1
ATOM 5893 N N . ALA A 1 743 ? 26.575 7.090 -22.668 1.00 68.44 743 ALA A N 1
ATOM 5894 C CA . ALA A 1 743 ? 26.333 8.522 -22.832 1.00 68.44 743 ALA A CA 1
ATOM 5895 C C . ALA A 1 743 ? 24.983 8.945 -22.217 1.00 68.44 743 ALA A C 1
ATOM 5897 O O . ALA A 1 743 ? 24.175 8.106 -21.827 1.00 68.44 743 ALA A O 1
ATOM 5898 N N . ALA A 1 744 ? 24.732 10.255 -22.113 1.00 50.12 744 ALA A N 1
ATOM 5899 C CA . ALA A 1 744 ? 23.505 10.789 -21.504 1.00 50.12 744 ALA A CA 1
ATOM 5900 C C . ALA A 1 744 ? 22.234 10.510 -22.337 1.00 50.12 744 ALA A C 1
ATOM 5902 O O . ALA A 1 744 ? 21.152 10.375 -21.778 1.00 50.12 744 ALA A O 1
ATOM 5903 N N . ASP A 1 745 ? 22.379 10.354 -23.657 1.00 52.41 745 ASP A N 1
ATOM 5904 C CA . ASP A 1 745 ? 21.341 9.846 -24.574 1.00 52.41 745 ASP A CA 1
ATOM 5905 C C . ASP A 1 745 ? 21.099 8.324 -24.449 1.00 52.41 745 ASP A C 1
ATOM 5907 O O . ASP A 1 745 ? 20.185 7.771 -25.060 1.00 52.41 745 ASP A O 1
ATOM 5911 N N . GLY A 1 746 ? 21.916 7.642 -23.644 1.00 55.75 746 GLY A N 1
ATOM 5912 C CA . GLY A 1 746 ? 21.843 6.215 -23.377 1.00 55.75 746 GLY A CA 1
ATOM 5913 C C . GLY A 1 746 ? 22.619 5.310 -24.333 1.00 55.75 746 GLY A C 1
ATOM 5914 O O . GLY A 1 746 ? 22.665 4.105 -24.082 1.00 55.75 746 GLY A O 1
ATOM 5915 N N . SER A 1 747 ? 23.253 5.847 -25.378 1.00 73.50 747 SER A N 1
ATOM 5916 C CA . SER A 1 747 ? 24.104 5.071 -26.289 1.00 73.50 747 SER A CA 1
ATOM 5917 C C . SER A 1 747 ? 25.400 4.598 -25.614 1.00 73.50 747 SER A C 1
ATOM 5919 O O . SER A 1 747 ? 25.928 5.256 -24.713 1.00 73.50 747 SER A O 1
ATOM 5921 N N . LEU A 1 748 ? 25.939 3.448 -26.035 1.00 84.06 748 LEU A N 1
ATOM 5922 C CA . LEU A 1 748 ? 27.292 3.024 -25.656 1.00 84.06 748 LEU A CA 1
ATOM 5923 C C . LEU A 1 748 ? 28.281 3.652 -26.639 1.00 84.06 748 LEU A C 1
ATOM 5925 O O . LEU A 1 748 ? 28.289 3.286 -27.814 1.00 84.06 748 LEU A O 1
ATOM 5929 N N . VAL A 1 749 ? 29.118 4.572 -26.159 1.00 90.75 749 VAL A N 1
ATOM 5930 C CA . VAL A 1 749 ? 30.056 5.341 -26.986 1.00 90.75 749 VAL A CA 1
ATOM 5931 C C . VAL A 1 749 ? 31.513 5.075 -26.632 1.00 90.75 749 VAL A C 1
ATOM 5933 O O . VAL A 1 749 ? 31.852 4.864 -25.467 1.00 90.75 749 VAL A O 1
ATOM 5936 N N . GLY A 1 750 ? 32.377 5.144 -27.639 1.00 90.31 750 GLY A N 1
ATOM 5937 C CA . GLY A 1 750 ? 33.834 5.130 -27.520 1.00 90.31 750 GLY A CA 1
ATOM 5938 C C . GLY A 1 750 ? 34.468 6.023 -28.587 1.00 90.31 750 GLY A C 1
ATOM 5939 O O . GLY A 1 750 ? 33.788 6.450 -29.517 1.00 90.31 750 GLY A O 1
ATOM 5940 N N . GLU A 1 751 ? 35.752 6.333 -28.444 1.00 92.06 751 GLU A N 1
ATOM 5941 C CA . GLU A 1 751 ? 36.499 7.225 -29.341 1.00 92.06 751 GLU A CA 1
ATOM 5942 C C . GLU A 1 751 ? 37.967 6.772 -29.388 1.00 92.06 751 GLU A C 1
ATOM 5944 O O . GLU A 1 751 ? 38.510 6.400 -28.346 1.00 92.06 751 GLU A O 1
ATOM 5949 N N . ASP A 1 752 ? 38.581 6.756 -30.578 1.00 91.38 752 ASP A N 1
ATOM 5950 C CA . ASP A 1 752 ? 39.971 6.311 -30.821 1.00 91.38 752 ASP A CA 1
ATOM 5951 C C . ASP A 1 752 ? 40.319 4.948 -30.170 1.00 91.38 752 ASP A C 1
ATOM 5953 O O . ASP A 1 752 ? 41.295 4.780 -29.431 1.00 91.38 752 ASP A O 1
ATOM 5957 N N . LEU A 1 753 ? 39.480 3.948 -30.453 1.00 92.19 753 LEU A N 1
ATOM 5958 C CA . LEU A 1 753 ? 39.512 2.607 -29.874 1.00 92.19 753 LEU A CA 1
ATOM 5959 C C . LEU A 1 753 ? 40.587 1.715 -30.520 1.00 92.19 753 LEU A C 1
ATOM 5961 O O . LEU A 1 753 ? 40.516 1.371 -31.702 1.00 92.19 753 LEU A O 1
ATOM 5965 N N . GLY A 1 754 ? 41.540 1.256 -29.707 1.00 90.25 754 GLY A N 1
ATOM 5966 C CA . GLY A 1 754 ? 42.503 0.215 -30.093 1.00 90.25 754 GLY A CA 1
ATOM 5967 C C . GLY A 1 754 ? 41.946 -1.222 -30.006 1.00 90.25 754 GLY A C 1
ATOM 5968 O O . GLY A 1 754 ? 40.772 -1.401 -29.664 1.00 90.25 754 GLY A O 1
ATOM 5969 N N . PRO A 1 755 ? 42.789 -2.249 -30.249 1.00 93.81 755 PRO A N 1
ATOM 5970 C CA . PRO A 1 755 ? 42.393 -3.663 -30.258 1.00 93.81 755 PRO A CA 1
ATOM 5971 C C . PRO A 1 755 ? 41.764 -4.141 -28.935 1.00 93.81 755 PRO A C 1
ATOM 5973 O O . PRO A 1 755 ? 42.466 -4.289 -27.930 1.00 93.81 755 PRO A O 1
ATOM 5976 N N . GLN A 1 756 ? 40.449 -4.393 -28.906 1.00 91.69 756 GLN A N 1
ATOM 5977 C CA . GLN A 1 756 ? 39.722 -4.790 -27.688 1.00 91.69 756 GLN A CA 1
ATOM 5978 C C . GLN A 1 756 ? 38.316 -5.353 -27.953 1.00 91.69 756 GLN A C 1
ATOM 5980 O O . GLN A 1 756 ? 37.641 -4.966 -28.904 1.00 91.69 756 GLN A O 1
ATOM 5985 N N . THR A 1 757 ? 37.797 -6.158 -27.021 1.00 93.06 757 THR A N 1
ATOM 5986 C CA . THR A 1 757 ? 36.348 -6.406 -26.919 1.00 93.06 757 THR A CA 1
ATOM 5987 C C . THR A 1 757 ? 35.664 -5.136 -26.417 1.00 93.06 757 THR A C 1
ATOM 5989 O O . THR A 1 757 ? 35.751 -4.822 -25.230 1.00 93.06 757 THR A O 1
ATOM 5992 N N . ALA A 1 758 ? 35.001 -4.395 -27.305 1.00 91.38 758 ALA A N 1
ATOM 5993 C CA . ALA A 1 758 ? 34.328 -3.144 -26.963 1.00 91.38 758 ALA A CA 1
ATOM 5994 C C . ALA A 1 758 ? 33.090 -3.398 -26.087 1.00 91.38 758 ALA A C 1
ATOM 5996 O O . ALA A 1 758 ? 32.908 -2.723 -25.073 1.00 91.38 758 ALA A O 1
ATOM 5997 N N . TRP A 1 759 ? 32.288 -4.416 -26.421 1.00 93.75 759 TRP A N 1
ATOM 5998 C CA . TRP A 1 759 ? 31.153 -4.865 -25.607 1.00 93.75 759 TRP A CA 1
ATOM 5999 C C . TRP A 1 759 ? 30.850 -6.357 -25.753 1.00 93.75 759 TRP A C 1
ATOM 6001 O O . TRP A 1 759 ? 31.293 -6.993 -26.710 1.00 93.75 759 TRP A O 1
ATOM 6011 N N . TYR A 1 760 ? 30.101 -6.907 -24.791 1.00 91.19 760 TYR A N 1
ATOM 6012 C CA . TYR A 1 760 ? 29.615 -8.289 -24.751 1.00 91.19 760 TYR A CA 1
ATOM 6013 C C . TYR A 1 760 ? 28.401 -8.457 -23.810 1.00 91.19 760 TYR A C 1
ATOM 6015 O O . TYR A 1 760 ? 28.130 -7.608 -22.961 1.00 91.19 760 TYR A O 1
ATOM 6023 N N . GLY A 1 761 ? 27.671 -9.569 -23.930 1.00 82.94 761 GLY A N 1
ATOM 6024 C CA . GLY A 1 761 ? 26.408 -9.813 -23.211 1.00 82.94 761 GLY A CA 1
ATOM 6025 C C . GLY A 1 761 ? 25.184 -9.241 -23.948 1.00 82.94 761 GLY A C 1
ATOM 6026 O O . GLY A 1 761 ? 25.246 -9.084 -25.164 1.00 82.94 761 GLY A O 1
ATOM 6027 N N . PRO A 1 762 ? 24.066 -8.960 -23.248 1.00 80.19 762 PRO A N 1
ATOM 6028 C CA . PRO A 1 762 ? 23.618 -9.685 -22.058 1.00 80.19 762 PRO A CA 1
ATOM 6029 C C . PRO A 1 762 ? 23.554 -11.192 -22.333 1.00 80.19 762 PRO A C 1
ATOM 6031 O O . PRO A 1 762 ? 23.401 -11.611 -23.473 1.00 80.19 762 PRO A O 1
ATOM 6034 N N . TYR A 1 763 ? 23.626 -12.009 -21.284 1.00 80.81 763 TYR A N 1
ATOM 6035 C CA . TYR A 1 763 ? 23.499 -13.464 -21.394 1.00 80.81 763 TYR A CA 1
ATOM 6036 C C . TYR A 1 763 ? 22.021 -13.872 -21.431 1.00 80.81 763 TYR A C 1
ATOM 6038 O O . TYR A 1 763 ? 21.383 -13.972 -20.381 1.00 80.81 763 TYR A O 1
ATOM 6046 N N . ILE A 1 764 ? 21.469 -14.100 -22.626 1.00 78.94 764 ILE A N 1
ATOM 6047 C CA . ILE A 1 764 ? 20.051 -14.451 -22.825 1.00 78.94 764 ILE A CA 1
ATOM 6048 C C . ILE A 1 764 ? 19.855 -15.910 -23.257 1.00 78.94 764 ILE A C 1
ATOM 6050 O O . ILE A 1 764 ? 20.745 -16.548 -23.815 1.00 78.94 764 ILE A O 1
ATOM 6054 N N . GLY A 1 765 ? 18.671 -16.464 -22.991 1.00 77.00 765 GLY A N 1
ATOM 6055 C CA . GLY A 1 765 ? 18.269 -17.773 -23.510 1.00 77.00 765 GLY A CA 1
ATOM 6056 C C . GLY A 1 765 ? 17.555 -17.631 -24.853 1.00 77.00 765 GLY A C 1
ATOM 6057 O O . GLY A 1 765 ? 16.539 -16.940 -24.928 1.00 77.00 765 GLY A O 1
ATOM 6058 N N . MET A 1 766 ? 18.040 -18.302 -25.900 1.00 80.69 766 MET A N 1
ATOM 6059 C CA . MET A 1 766 ? 17.398 -18.307 -27.223 1.00 80.69 766 MET A CA 1
ATOM 6060 C C . MET A 1 766 ? 16.837 -19.688 -27.578 1.00 80.69 766 MET A C 1
ATOM 6062 O O . MET A 1 766 ? 17.273 -20.714 -27.060 1.00 80.69 766 MET A O 1
ATOM 6066 N N . GLN A 1 767 ? 15.825 -19.713 -28.446 1.00 83.06 767 GLN A N 1
ATOM 6067 C CA . GLN A 1 767 ? 15.083 -20.918 -28.835 1.00 83.06 767 GLN A CA 1
ATOM 6068 C C . GLN A 1 767 ? 15.342 -21.260 -30.313 1.00 83.06 767 GLN A C 1
ATOM 6070 O O . GLN A 1 767 ? 15.784 -20.386 -31.058 1.00 83.06 767 GLN A O 1
ATOM 6075 N N . PRO A 1 768 ? 15.024 -22.485 -30.781 1.00 83.50 768 PRO A N 1
ATOM 6076 C CA . PRO A 1 768 ? 15.148 -22.827 -32.195 1.00 83.50 768 PRO A CA 1
ATOM 6077 C C . PRO A 1 768 ? 14.346 -21.866 -33.083 1.00 83.50 768 PRO A C 1
ATOM 6079 O O . PRO A 1 768 ? 13.179 -21.570 -32.797 1.00 83.50 768 PRO A O 1
ATOM 6082 N N . GLY A 1 769 ? 14.936 -21.392 -34.174 1.00 84.19 769 GLY A N 1
ATOM 6083 C CA . GLY A 1 769 ? 14.294 -20.466 -35.103 1.00 84.19 769 GLY A CA 1
ATOM 6084 C C . GLY A 1 769 ? 15.282 -19.687 -35.963 1.00 84.19 769 GLY A C 1
ATOM 6085 O O . GLY A 1 769 ? 16.486 -19.687 -35.716 1.00 84.19 769 GLY A O 1
ATOM 6086 N N . LEU A 1 770 ? 14.740 -19.007 -36.970 1.00 86.62 770 LEU A N 1
ATOM 6087 C CA . LEU A 1 770 ? 15.450 -17.997 -37.746 1.00 86.62 770 LEU A CA 1
ATOM 6088 C C . LEU A 1 770 ? 15.222 -16.624 -37.104 1.00 86.62 770 LEU A C 1
ATOM 6090 O O . LEU A 1 770 ? 14.090 -16.283 -36.752 1.00 86.62 770 LEU A O 1
ATOM 6094 N N . TYR A 1 771 ? 16.282 -15.838 -36.984 1.00 88.81 771 TYR A N 1
ATOM 6095 C CA . TYR A 1 771 ? 16.268 -14.488 -36.438 1.00 88.81 771 TYR A CA 1
ATOM 6096 C C . TYR A 1 771 ? 16.965 -13.529 -37.410 1.00 88.81 771 TYR A C 1
ATOM 6098 O O . TYR A 1 771 ? 17.950 -13.903 -38.040 1.00 88.81 771 TYR A O 1
ATOM 6106 N N . LEU A 1 772 ? 16.468 -12.300 -37.520 1.00 89.31 772 LEU A N 1
ATOM 6107 C CA . LEU A 1 772 ? 17.187 -11.154 -38.079 1.00 89.31 772 LEU A CA 1
ATOM 6108 C C . LEU A 1 772 ? 17.757 -10.352 -36.906 1.00 89.31 772 LEU A C 1
ATOM 6110 O O . LEU A 1 772 ? 17.000 -9.962 -36.015 1.00 89.31 772 LEU A O 1
ATOM 6114 N N . VAL A 1 773 ? 19.064 -10.122 -36.899 1.00 91.38 773 VAL A N 1
ATOM 6115 C CA . VAL A 1 773 ? 19.767 -9.308 -35.904 1.00 91.38 773 VAL A CA 1
ATOM 6116 C C . VAL A 1 773 ? 20.254 -8.031 -36.583 1.00 91.38 773 VAL A C 1
ATOM 6118 O O . VAL A 1 773 ? 20.850 -8.096 -37.654 1.00 91.38 773 VAL A O 1
ATOM 6121 N N . ARG A 1 774 ? 20.000 -6.875 -35.967 1.00 89.50 774 ARG A N 1
ATOM 6122 C CA . ARG A 1 774 ? 20.432 -5.553 -36.446 1.00 89.50 774 ARG A CA 1
ATOM 6123 C C . ARG A 1 774 ? 21.077 -4.782 -35.306 1.00 89.50 774 ARG A C 1
ATOM 6125 O O . ARG A 1 774 ? 20.436 -4.583 -34.274 1.00 89.50 774 ARG A O 1
ATOM 6132 N N . TYR A 1 775 ? 22.302 -4.315 -35.513 1.00 91.25 775 TYR A N 1
ATOM 6133 C CA . TYR A 1 775 ? 23.013 -3.433 -34.589 1.00 91.25 775 TYR A CA 1
ATOM 6134 C C . TYR A 1 775 ? 22.790 -1.981 -35.027 1.00 91.25 775 TYR A C 1
ATOM 6136 O O . TYR A 1 775 ? 23.331 -1.551 -36.041 1.00 91.25 775 TYR A O 1
ATOM 6144 N N . ASN A 1 776 ? 21.991 -1.215 -34.285 1.00 85.00 776 ASN A N 1
ATOM 6145 C CA . ASN A 1 776 ? 21.760 0.193 -34.594 1.00 85.00 776 ASN A CA 1
ATOM 6146 C C . ASN A 1 776 ? 22.958 1.024 -34.106 1.00 85.00 776 ASN A C 1
ATOM 6148 O O . ASN A 1 776 ? 23.093 1.285 -32.908 1.00 85.00 776 ASN A O 1
ATOM 6152 N N . MET A 1 777 ? 23.858 1.364 -35.029 1.00 88.81 777 MET A N 1
ATOM 6153 C CA . MET A 1 777 ? 25.147 1.998 -34.748 1.00 88.81 777 MET A CA 1
ATOM 6154 C C . MET A 1 777 ? 25.380 3.221 -35.627 1.00 88.81 777 MET A C 1
ATOM 6156 O O . MET A 1 777 ? 24.911 3.301 -36.764 1.00 88.81 777 MET A O 1
ATOM 6160 N N . ASN A 1 778 ? 26.164 4.152 -35.097 1.00 85.00 778 ASN A N 1
ATOM 6161 C CA . ASN A 1 778 ? 26.544 5.388 -35.756 1.00 85.00 778 ASN A CA 1
ATOM 6162 C C . ASN A 1 778 ? 28.031 5.675 -35.497 1.00 85.00 778 ASN A C 1
ATOM 6164 O O . ASN A 1 778 ? 28.578 5.308 -34.456 1.00 85.00 778 ASN A O 1
ATOM 6168 N N . SER A 1 779 ? 28.702 6.336 -36.434 1.00 86.06 779 SER A N 1
ATOM 6169 C CA . SER A 1 779 ? 30.086 6.775 -36.267 1.00 86.06 779 SER A CA 1
ATOM 6170 C C . SER A 1 779 ? 30.342 8.025 -37.100 1.00 86.06 779 SER A C 1
ATOM 6172 O O . SER A 1 779 ? 29.744 8.214 -38.161 1.00 86.06 779 SER A O 1
ATOM 6174 N N . SER A 1 780 ? 31.223 8.898 -36.617 1.00 81.19 780 SER A N 1
ATOM 6175 C CA . SER A 1 780 ? 31.640 10.094 -37.349 1.00 81.19 780 SER A CA 1
ATOM 6176 C C . SER A 1 780 ? 33.145 10.302 -37.218 1.00 81.19 780 SER A C 1
ATOM 6178 O O . SER A 1 780 ? 33.725 10.028 -36.177 1.00 81.19 780 SER A O 1
ATOM 6180 N N . GLY A 1 781 ? 33.791 10.751 -38.295 1.00 78.00 781 GLY A N 1
ATOM 6181 C CA . GLY A 1 781 ? 35.241 10.981 -38.331 1.00 78.00 781 GLY A CA 1
ATOM 6182 C C . GLY A 1 781 ? 36.129 9.736 -38.493 1.00 78.00 781 GLY A C 1
ATOM 6183 O O . GLY A 1 781 ? 37.312 9.914 -38.763 1.00 78.00 781 GLY A O 1
ATOM 6184 N N . ALA A 1 782 ? 35.581 8.520 -38.390 1.00 85.06 782 ALA A N 1
ATOM 6185 C CA . ALA A 1 782 ? 36.326 7.271 -38.562 1.00 85.06 782 ALA A CA 1
ATOM 6186 C C . ALA A 1 782 ? 36.962 7.114 -39.954 1.00 85.06 782 ALA A C 1
ATOM 6188 O O . ALA A 1 782 ? 36.424 7.578 -40.967 1.00 85.06 782 ALA A O 1
ATOM 6189 N N . SER A 1 783 ? 38.093 6.408 -40.012 1.00 87.19 783 SER A N 1
ATOM 6190 C CA . SER A 1 783 ? 38.745 6.043 -41.268 1.00 87.19 783 SER A CA 1
ATOM 6191 C C . SER A 1 783 ? 37.888 5.020 -42.020 1.00 87.19 783 SER A C 1
ATOM 6193 O O . SER A 1 783 ? 37.445 4.049 -41.410 1.00 87.19 783 SER A O 1
ATOM 6195 N N . PRO A 1 784 ? 37.728 5.121 -43.354 1.00 84.44 784 PRO A N 1
ATOM 6196 C CA . PRO A 1 784 ? 37.067 4.089 -44.161 1.00 84.44 784 PRO A CA 1
ATOM 6197 C C . PRO A 1 784 ? 37.641 2.668 -43.992 1.00 84.44 784 PRO A C 1
ATOM 6199 O O . PRO A 1 784 ? 36.960 1.694 -44.303 1.00 84.44 784 PRO A O 1
ATOM 6202 N N . SER A 1 785 ? 38.885 2.550 -43.513 1.00 83.06 785 SER A N 1
ATOM 6203 C CA . SER A 1 785 ? 39.586 1.289 -43.238 1.00 83.06 785 SER A CA 1
ATOM 6204 C C . SER A 1 785 ? 39.411 0.746 -41.813 1.00 83.06 785 SER A C 1
ATOM 6206 O O . SER A 1 785 ? 39.957 -0.315 -41.515 1.00 83.06 785 SER A O 1
ATOM 6208 N N . ASP A 1 786 ? 38.752 1.477 -40.912 1.00 90.31 786 ASP A N 1
ATOM 6209 C CA . ASP A 1 786 ? 38.551 1.025 -39.532 1.00 90.31 786 ASP A CA 1
ATOM 6210 C C . ASP A 1 786 ? 37.604 -0.175 -39.491 1.00 90.31 786 ASP A C 1
ATOM 6212 O O . ASP A 1 786 ? 36.623 -0.227 -40.240 1.00 90.31 786 ASP A O 1
ATOM 6216 N N . LYS A 1 787 ? 37.916 -1.164 -38.642 1.00 89.81 787 LYS A N 1
ATOM 6217 C CA . LYS A 1 787 ? 37.232 -2.462 -38.647 1.00 89.81 787 LYS A CA 1
ATOM 6218 C C . LYS A 1 787 ? 37.044 -3.076 -37.263 1.00 89.81 787 LYS A C 1
ATOM 6220 O O . LYS A 1 787 ? 37.899 -2.982 -36.375 1.00 89.81 787 LYS A O 1
ATOM 6225 N N . MET A 1 788 ? 35.928 -3.785 -37.125 1.00 92.00 788 MET A N 1
ATOM 6226 C CA . MET A 1 788 ? 35.584 -4.620 -35.976 1.00 92.00 788 MET A CA 1
ATOM 6227 C C . MET A 1 788 ? 34.968 -5.949 -36.430 1.00 92.00 788 MET A C 1
ATOM 6229 O O . MET A 1 788 ? 34.571 -6.099 -37.583 1.00 92.00 788 MET A O 1
ATOM 6233 N N . GLN A 1 789 ? 34.887 -6.912 -35.519 1.00 91.06 789 GLN A N 1
ATOM 6234 C CA . GLN A 1 789 ? 34.220 -8.196 -35.699 1.00 91.06 789 GLN A CA 1
ATOM 6235 C C . GLN A 1 789 ? 33.025 -8.277 -34.753 1.00 91.06 789 GLN A C 1
ATOM 6237 O O . GLN A 1 789 ? 33.179 -8.134 -33.539 1.00 91.06 789 GLN A O 1
ATOM 6242 N N . ILE A 1 790 ? 31.837 -8.510 -35.306 1.00 92.31 790 ILE A N 1
ATOM 6243 C CA . ILE A 1 790 ? 30.627 -8.830 -34.552 1.00 92.31 790 ILE A CA 1
ATOM 6244 C C . ILE A 1 790 ? 30.560 -10.350 -34.408 1.00 92.31 790 ILE A C 1
ATOM 6246 O O . ILE A 1 790 ? 30.602 -11.081 -35.399 1.00 92.31 790 ILE A O 1
ATOM 6250 N N . GLU A 1 791 ? 30.413 -10.829 -33.177 1.00 91.94 791 GLU A N 1
ATOM 6251 C CA . GLU A 1 791 ? 30.212 -12.247 -32.887 1.00 91.94 791 GLU A CA 1
ATOM 6252 C C . GLU A 1 791 ? 28.984 -12.440 -31.988 1.00 91.94 791 GLU A C 1
ATOM 6254 O O . GLU A 1 791 ? 28.733 -11.675 -31.051 1.00 91.94 791 GLU A O 1
ATOM 6259 N N . VAL A 1 792 ? 28.243 -13.516 -32.251 1.00 93.19 792 VAL A N 1
ATOM 6260 C CA . VAL A 1 792 ? 27.209 -14.041 -31.356 1.00 93.19 792 VAL A CA 1
ATOM 6261 C C . VAL A 1 792 ? 27.692 -15.394 -30.856 1.00 93.19 792 VAL A C 1
ATOM 6263 O O . VAL A 1 792 ? 27.892 -16.322 -31.646 1.00 93.19 792 VAL A O 1
ATOM 6266 N N . THR A 1 793 ? 27.887 -15.511 -29.547 1.00 90.50 793 THR A N 1
ATOM 6267 C CA . THR A 1 793 ? 28.381 -16.721 -28.873 1.00 90.50 793 THR A CA 1
ATOM 6268 C C . THR A 1 793 ? 27.359 -17.237 -27.864 1.00 90.50 793 THR A C 1
ATOM 6270 O O . THR A 1 793 ? 26.519 -16.484 -27.390 1.00 90.50 793 THR A O 1
ATOM 6273 N N . ALA A 1 794 ? 27.408 -18.526 -27.535 1.00 84.06 794 ALA A N 1
ATOM 6274 C CA . ALA A 1 794 ? 26.562 -19.189 -26.544 1.00 84.06 794 ALA A CA 1
ATOM 6275 C C . ALA A 1 794 ? 27.392 -19.992 -25.538 1.00 84.06 794 ALA A C 1
ATOM 6277 O O . ALA A 1 794 ? 28.594 -20.204 -25.729 1.00 84.06 794 ALA A O 1
ATOM 6278 N N . ASP A 1 795 ? 26.732 -20.423 -24.459 1.00 82.38 795 ASP A N 1
ATOM 6279 C CA . ASP A 1 795 ? 27.331 -21.149 -23.337 1.00 82.38 795 ASP A CA 1
ATOM 6280 C C . ASP A 1 795 ? 28.587 -20.437 -22.791 1.00 82.38 795 ASP A C 1
ATOM 6282 O O . ASP A 1 795 ? 29.635 -21.050 -22.582 1.00 82.38 795 ASP A O 1
ATOM 6286 N N . TYR A 1 796 ? 28.476 -19.117 -22.577 1.00 76.62 796 TYR A N 1
ATOM 6287 C CA . TYR A 1 796 ? 29.554 -18.231 -22.103 1.00 76.62 796 TYR A CA 1
ATOM 6288 C C . TYR A 1 796 ? 30.808 -18.259 -22.998 1.00 76.62 796 TYR A C 1
ATOM 6290 O O . TYR A 1 796 ? 31.912 -18.545 -22.536 1.00 76.62 796 TYR A O 1
ATOM 6298 N N . GLY A 1 797 ? 30.637 -18.007 -24.298 1.00 78.44 797 GLY A N 1
ATOM 6299 C CA . GLY A 1 797 ? 31.745 -17.929 -25.256 1.00 78.44 797 GLY A CA 1
ATOM 6300 C C . GLY A 1 797 ? 32.235 -19.272 -25.811 1.00 78.44 797 GLY A C 1
ATOM 6301 O O . GLY A 1 797 ? 33.025 -19.279 -26.752 1.00 78.44 797 GLY A O 1
ATOM 6302 N N . ASN A 1 798 ? 31.775 -20.411 -25.279 1.00 79.31 798 ASN A N 1
ATOM 6303 C CA . ASN A 1 798 ? 32.260 -21.739 -25.684 1.00 79.31 798 ASN A CA 1
ATOM 6304 C C . ASN A 1 798 ? 31.752 -22.198 -27.063 1.00 79.31 798 ASN A C 1
ATOM 6306 O O . ASN A 1 798 ? 32.362 -23.079 -27.675 1.00 79.31 798 ASN A O 1
ATOM 6310 N N . VAL A 1 799 ? 30.644 -21.628 -27.547 1.00 83.06 799 VAL A N 1
ATOM 6311 C CA . VAL A 1 799 ? 30.025 -21.972 -28.834 1.00 83.06 799 VAL A CA 1
ATOM 6312 C C . VAL A 1 799 ? 29.831 -20.707 -29.667 1.00 83.06 799 VAL A C 1
ATOM 6314 O O . VAL A 1 799 ? 28.938 -19.916 -29.377 1.00 83.06 799 VAL A O 1
ATOM 6317 N N . THR A 1 800 ? 30.608 -20.517 -30.733 1.00 86.25 800 THR A N 1
ATOM 6318 C CA . THR A 1 800 ? 30.287 -19.507 -31.756 1.00 86.25 800 THR A CA 1
ATOM 6319 C C . THR A 1 800 ? 28.987 -19.907 -32.455 1.00 86.25 800 THR A C 1
ATOM 6321 O O . THR A 1 800 ? 28.852 -21.043 -32.911 1.00 86.25 800 THR A O 1
ATOM 6324 N N . LEU A 1 801 ? 28.022 -18.990 -32.544 1.00 87.56 801 LEU A N 1
ATOM 6325 C CA . LEU A 1 801 ? 26.784 -19.162 -33.314 1.00 87.56 801 LEU A CA 1
ATOM 6326 C C . LEU A 1 801 ? 26.840 -18.398 -34.641 1.00 87.56 801 LEU A C 1
ATOM 6328 O O . LEU A 1 801 ? 26.364 -18.905 -35.657 1.00 87.56 801 LEU A O 1
ATOM 6332 N N . TYR A 1 802 ? 27.434 -17.202 -34.627 1.00 90.06 802 TYR A N 1
ATOM 6333 C CA . TYR A 1 802 ? 27.640 -16.357 -35.801 1.00 90.06 802 TYR A CA 1
ATOM 6334 C C . TYR A 1 802 ? 28.876 -15.461 -35.624 1.00 90.06 802 TYR A C 1
ATOM 6336 O O . TYR A 1 802 ? 29.177 -15.033 -34.510 1.00 90.06 802 TYR A O 1
ATOM 6344 N N . THR A 1 803 ? 29.555 -15.156 -36.727 1.00 89.88 803 THR A N 1
ATOM 6345 C CA . THR A 1 803 ? 30.647 -14.176 -36.839 1.00 89.88 803 THR A CA 1
ATOM 6346 C C . THR A 1 803 ? 30.527 -13.438 -38.171 1.00 89.88 803 THR A C 1
ATOM 6348 O O . THR A 1 803 ? 30.270 -14.080 -39.192 1.00 89.88 803 THR A O 1
ATOM 6351 N N . SER A 1 804 ? 30.737 -12.120 -38.161 1.00 87.81 804 SER A N 1
ATOM 6352 C CA . SER A 1 804 ? 30.947 -11.284 -39.350 1.00 87.81 804 SER A CA 1
ATOM 6353 C C . SER A 1 804 ? 31.841 -10.089 -39.000 1.00 87.81 804 SER A C 1
ATOM 6355 O O . SER A 1 804 ? 31.644 -9.487 -37.942 1.00 87.81 804 SER A O 1
ATOM 6357 N N . PRO A 1 805 ? 32.792 -9.687 -39.859 1.00 88.69 805 PRO A N 1
ATOM 6358 C CA . PRO A 1 805 ? 33.399 -8.366 -39.753 1.00 88.69 805 PRO A CA 1
ATOM 6359 C C . PRO A 1 805 ? 32.395 -7.262 -40.110 1.00 88.69 805 PRO A C 1
ATOM 6361 O O . PRO A 1 805 ? 31.327 -7.534 -40.665 1.00 88.69 805 PRO A O 1
ATOM 6364 N N . LEU A 1 806 ? 32.775 -6.027 -39.783 1.00 89.50 806 LEU A N 1
ATOM 6365 C CA . LEU A 1 806 ? 32.149 -4.792 -40.239 1.00 89.50 806 LEU A CA 1
ATOM 6366 C C . LEU A 1 806 ? 33.208 -3.684 -40.316 1.00 89.50 806 LEU A C 1
ATOM 6368 O O . LEU A 1 806 ? 33.930 -3.454 -39.338 1.00 89.50 806 LEU A O 1
ATOM 6372 N N . CYS A 1 807 ? 33.287 -2.983 -41.451 1.00 88.94 807 CYS A N 1
ATOM 6373 C CA . CYS A 1 807 ? 34.160 -1.814 -41.614 1.00 88.94 807 CYS A CA 1
ATOM 6374 C C . CYS A 1 807 ? 33.384 -0.486 -41.571 1.00 88.94 807 CYS A C 1
ATOM 6376 O O . CYS A 1 807 ? 32.211 -0.420 -41.949 1.00 88.94 807 CYS A O 1
ATOM 6378 N N . ALA A 1 808 ? 34.038 0.594 -41.137 1.00 87.94 808 ALA A N 1
ATOM 6379 C CA . ALA A 1 808 ? 33.403 1.899 -40.936 1.00 87.94 808 ALA A CA 1
ATOM 6380 C C . ALA A 1 808 ? 32.762 2.480 -42.210 1.00 87.94 808 ALA A C 1
ATOM 6382 O O . ALA A 1 808 ? 31.685 3.073 -42.131 1.00 87.94 808 ALA A O 1
ATOM 6383 N N . ALA A 1 809 ? 33.368 2.262 -43.384 1.00 84.94 809 ALA A N 1
ATOM 6384 C CA . ALA A 1 809 ? 32.833 2.738 -44.664 1.00 84.94 809 ALA A CA 1
ATOM 6385 C C . ALA A 1 809 ? 31.445 2.163 -45.012 1.00 84.94 809 ALA A C 1
ATOM 6387 O O . ALA A 1 809 ? 30.657 2.842 -45.667 1.00 84.94 809 ALA A O 1
ATOM 6388 N N . HIS A 1 810 ? 31.141 0.945 -44.549 1.00 85.00 810 HIS A N 1
ATOM 6389 C CA . HIS A 1 810 ? 29.931 0.190 -44.903 1.00 85.00 810 HIS A CA 1
ATOM 6390 C C . HIS A 1 810 ? 29.109 -0.218 -43.666 1.00 85.00 810 HIS A C 1
ATOM 6392 O O . HIS A 1 810 ? 28.291 -1.135 -43.724 1.00 85.00 810 HIS A O 1
ATOM 6398 N N . MET A 1 811 ? 29.282 0.500 -42.543 1.00 83.94 811 MET A N 1
ATOM 6399 C CA . MET A 1 811 ? 28.598 0.241 -41.265 1.00 83.94 811 MET A CA 1
ATOM 6400 C C . MET A 1 811 ? 27.083 0.045 -41.416 1.00 83.94 811 MET A C 1
ATOM 6402 O O . MET A 1 811 ? 26.499 -0.799 -40.741 1.00 83.94 811 MET A O 1
ATOM 6406 N N . ARG A 1 812 ? 26.434 0.826 -42.287 1.00 76.06 812 ARG A N 1
ATOM 6407 C CA . ARG A 1 812 ? 24.979 0.757 -42.488 1.00 76.06 812 ARG A CA 1
ATOM 6408 C C . ARG A 1 812 ? 24.544 -0.539 -43.164 1.00 76.06 812 ARG A C 1
ATOM 6410 O O . ARG A 1 812 ? 23.529 -1.092 -42.764 1.00 76.06 812 ARG A O 1
ATOM 6417 N N . ASP A 1 813 ? 25.326 -1.031 -44.116 1.00 71.06 813 ASP A N 1
ATOM 6418 C CA . ASP A 1 813 ? 24.965 -2.178 -44.948 1.00 71.06 813 ASP A CA 1
ATOM 6419 C C . ASP A 1 813 ? 25.311 -3.510 -44.257 1.00 71.06 813 ASP A C 1
ATOM 6421 O O . ASP A 1 813 ? 24.537 -4.463 -44.323 1.00 71.06 813 ASP A O 1
ATOM 6425 N N . GLY A 1 814 ? 26.433 -3.567 -43.527 1.00 70.94 814 GLY A N 1
ATOM 6426 C CA . GLY A 1 814 ? 26.885 -4.770 -42.812 1.00 70.94 814 GLY A CA 1
ATOM 6427 C C . GLY A 1 814 ? 26.440 -4.889 -41.343 1.00 70.94 814 GLY A C 1
ATOM 6428 O O . GLY A 1 814 ? 26.861 -5.814 -40.652 1.00 70.94 814 GLY A O 1
ATOM 6429 N N . SER A 1 815 ? 25.599 -3.980 -40.832 1.00 84.25 815 SER A N 1
ATOM 6430 C CA . SER A 1 815 ? 25.085 -4.041 -39.445 1.00 84.25 815 SER A CA 1
ATOM 6431 C C . SER A 1 815 ? 23.900 -4.999 -39.239 1.00 84.25 815 SER A C 1
ATOM 6433 O O . SER A 1 815 ? 23.430 -5.168 -38.107 1.00 84.25 815 SER A O 1
ATOM 6435 N N . GLU A 1 816 ? 23.420 -5.639 -40.310 1.00 89.38 816 GLU A N 1
ATOM 6436 C CA . GLU A 1 816 ? 22.275 -6.553 -40.315 1.00 89.38 816 GLU A CA 1
ATOM 6437 C C . GLU A 1 816 ? 22.676 -7.964 -40.760 1.00 89.38 816 GLU A C 1
ATOM 6439 O O . GLU A 1 816 ? 23.330 -8.139 -41.786 1.00 89.38 816 GLU A O 1
ATOM 6444 N N . PHE A 1 817 ? 22.257 -8.991 -40.018 1.00 88.50 817 PHE A N 1
ATOM 6445 C CA . PHE A 1 817 ? 22.547 -10.386 -40.358 1.00 88.50 817 PHE A CA 1
ATOM 6446 C C . PHE A 1 817 ? 21.467 -11.364 -39.891 1.00 88.50 817 PHE A C 1
ATOM 6448 O O . PHE A 1 817 ? 20.688 -11.097 -38.976 1.00 88.50 817 PHE A O 1
ATOM 6455 N N . TYR A 1 818 ? 21.441 -12.543 -40.509 1.00 88.69 818 TYR A N 1
ATOM 6456 C CA . TYR A 1 818 ? 20.543 -13.628 -40.125 1.00 88.69 818 TYR A CA 1
ATOM 6457 C C . TYR A 1 818 ? 21.239 -14.604 -39.175 1.00 88.69 818 TYR A C 1
ATOM 6459 O O . TYR A 1 818 ? 22.342 -15.063 -39.447 1.00 88.69 818 TYR A O 1
ATOM 6467 N N . LEU A 1 819 ? 20.564 -14.957 -38.082 1.00 88.38 819 LEU A N 1
ATOM 6468 C CA . LEU A 1 819 ? 21.009 -15.927 -37.085 1.00 88.38 819 LEU A CA 1
ATOM 6469 C C . LEU A 1 819 ? 20.041 -17.119 -37.082 1.00 88.38 819 LEU A C 1
ATOM 6471 O O . LEU A 1 819 ? 18.875 -16.982 -36.703 1.00 88.38 819 LEU A O 1
ATOM 6475 N N . LEU A 1 820 ? 20.508 -18.294 -37.509 1.00 86.56 820 LEU A N 1
ATOM 6476 C CA . LEU A 1 820 ? 19.700 -19.519 -37.568 1.00 86.56 820 LEU A CA 1
ATOM 6477 C C . LEU A 1 820 ? 20.081 -20.500 -36.448 1.00 86.56 820 LEU A C 1
ATOM 6479 O O . LEU A 1 820 ? 21.176 -21.063 -36.445 1.00 86.56 820 LEU A O 1
ATOM 6483 N N . LEU A 1 821 ? 19.148 -20.743 -35.523 1.00 84.50 821 LEU A N 1
ATOM 6484 C CA . LEU A 1 821 ? 19.317 -21.639 -34.376 1.00 84.50 821 LEU A CA 1
ATOM 6485 C C . LEU A 1 821 ? 18.506 -22.928 -34.565 1.00 84.50 821 LEU A C 1
ATOM 6487 O O . LEU A 1 821 ? 17.291 -22.886 -34.760 1.00 84.50 821 LEU A O 1
ATOM 6491 N N . ASN A 1 822 ? 19.154 -24.090 -34.449 1.00 75.56 822 ASN A N 1
ATOM 6492 C CA . ASN A 1 822 ? 18.494 -25.404 -34.523 1.00 75.56 822 ASN A CA 1
ATOM 6493 C C . ASN A 1 822 ? 18.090 -25.978 -33.148 1.00 75.56 822 ASN A C 1
ATOM 6495 O O . ASN A 1 822 ? 17.425 -27.011 -33.084 1.00 75.56 822 ASN A O 1
ATOM 6499 N N . GLY A 1 823 ? 18.527 -25.340 -32.061 1.00 76.75 823 GLY A N 1
ATOM 6500 C CA . GLY A 1 823 ? 18.406 -25.804 -30.683 1.00 76.75 823 GLY A CA 1
ATOM 6501 C C . GLY A 1 823 ? 18.106 -24.648 -29.730 1.00 76.75 823 GLY A C 1
ATOM 6502 O O . GLY A 1 823 ? 18.170 -23.481 -30.115 1.00 76.75 823 GLY A O 1
ATOM 6503 N N . SER A 1 824 ? 17.748 -24.977 -28.491 1.00 80.75 824 SER A N 1
ATOM 6504 C CA . SER A 1 824 ? 17.674 -23.998 -27.405 1.00 80.75 824 SER A CA 1
ATOM 6505 C C . SER A 1 824 ? 19.085 -23.760 -26.868 1.00 80.75 824 SER A C 1
ATOM 6507 O O . SER A 1 824 ? 19.761 -24.725 -26.513 1.00 80.75 824 SER A O 1
ATOM 6509 N N . TYR A 1 825 ? 19.515 -22.501 -26.800 1.00 80.00 825 TYR A N 1
ATOM 6510 C CA . TYR A 1 825 ? 20.855 -22.107 -26.363 1.00 80.00 825 TYR A CA 1
ATOM 6511 C C . TYR A 1 825 ? 20.800 -21.283 -25.078 1.00 80.00 825 TYR A C 1
ATOM 6513 O O . TYR A 1 825 ? 20.011 -20.340 -24.959 1.00 80.00 825 TYR A O 1
ATOM 6521 N N . SER A 1 826 ? 21.651 -21.649 -24.122 1.00 77.88 826 SER A N 1
ATOM 6522 C CA . SER A 1 826 ? 21.885 -20.935 -22.868 1.00 77.88 826 SER A CA 1
ATOM 6523 C C . SER A 1 826 ? 22.952 -19.855 -23.030 1.00 77.88 826 SER A C 1
ATOM 6525 O O . SER A 1 826 ? 23.882 -20.007 -23.819 1.00 77.88 826 SER A O 1
ATOM 6527 N N . ALA A 1 827 ? 22.832 -18.783 -22.238 1.00 80.56 827 ALA A N 1
ATOM 6528 C CA . ALA A 1 827 ? 23.844 -17.733 -22.113 1.00 80.56 827 ALA A CA 1
ATOM 6529 C C . ALA A 1 827 ? 24.388 -17.237 -23.470 1.00 80.56 827 ALA A C 1
ATOM 6531 O O . ALA A 1 827 ? 25.602 -17.137 -23.658 1.00 80.56 827 ALA A O 1
ATOM 6532 N N . VAL A 1 828 ? 23.477 -16.956 -24.409 1.00 84.62 828 VAL A N 1
ATOM 6533 C CA . VAL A 1 828 ? 23.797 -16.306 -25.682 1.00 84.62 828 VAL A CA 1
ATOM 6534 C C . VAL A 1 828 ? 24.173 -14.858 -25.403 1.00 84.62 828 VAL A C 1
ATOM 6536 O O . VAL A 1 828 ? 23.407 -14.160 -24.746 1.00 84.62 828 VAL A O 1
ATOM 6539 N N . GLU A 1 829 ? 25.329 -14.420 -25.889 1.00 90.88 829 GLU A N 1
ATOM 6540 C CA . GLU A 1 829 ? 25.872 -13.071 -25.731 1.00 90.88 829 GLU A CA 1
ATOM 6541 C C . GLU A 1 829 ? 26.118 -12.417 -27.100 1.00 90.88 829 GLU A C 1
ATOM 6543 O O . GLU A 1 829 ? 26.463 -13.089 -28.075 1.00 90.88 829 GLU A O 1
ATOM 6548 N N . PHE A 1 830 ? 25.962 -11.094 -27.160 1.00 92.88 830 PHE A N 1
ATOM 6549 C CA . PHE A 1 830 ? 26.138 -10.281 -28.360 1.00 92.88 830 PHE A CA 1
ATOM 6550 C C . PHE A 1 830 ? 27.349 -9.376 -28.148 1.00 92.88 830 PHE A C 1
ATOM 6552 O O . PHE A 1 830 ? 27.311 -8.450 -27.335 1.00 92.88 830 PHE A O 1
ATOM 6559 N N . LYS A 1 831 ? 28.455 -9.665 -28.837 1.00 92.88 831 LYS A N 1
ATOM 6560 C CA . LYS A 1 831 ? 29.744 -9.006 -28.587 1.00 92.88 831 LYS A CA 1
ATOM 6561 C C . LYS A 1 831 ? 30.346 -8.398 -29.850 1.00 92.88 831 LYS A C 1
ATOM 6563 O O . LYS A 1 831 ? 30.025 -8.810 -30.964 1.00 92.88 831 LYS A O 1
ATOM 6568 N N . ALA A 1 832 ? 31.223 -7.419 -29.659 1.00 94.06 832 ALA A N 1
ATOM 6569 C CA . ALA A 1 832 ? 32.029 -6.843 -30.727 1.00 94.06 832 ALA A CA 1
ATOM 6570 C C . ALA A 1 832 ? 33.488 -6.690 -30.293 1.00 94.06 832 ALA A C 1
ATOM 6572 O O . ALA A 1 832 ? 33.778 -6.175 -29.208 1.00 94.06 832 ALA A O 1
ATOM 6573 N N . TYR A 1 833 ? 34.401 -7.123 -31.159 1.00 93.31 833 TYR A N 1
ATOM 6574 C CA . TYR A 1 833 ? 35.839 -6.932 -31.021 1.00 93.31 833 TYR A CA 1
ATOM 6575 C C . TYR A 1 833 ? 36.311 -5.888 -32.034 1.00 93.31 833 TYR A C 1
ATOM 6577 O O . TYR A 1 833 ? 36.282 -6.128 -33.238 1.00 93.31 833 TYR A O 1
ATOM 6585 N N . VAL A 1 834 ? 36.731 -4.719 -31.560 1.00 94.00 834 VAL A N 1
ATOM 6586 C CA . VAL A 1 834 ? 37.347 -3.680 -32.392 1.00 94.00 834 VAL A CA 1
ATOM 6587 C C . VAL A 1 834 ? 38.806 -4.053 -32.626 1.00 94.00 834 VAL A C 1
ATOM 6589 O O . VAL A 1 834 ? 39.512 -4.349 -31.666 1.00 94.00 834 VAL A O 1
ATOM 6592 N N . TYR A 1 835 ? 39.266 -4.010 -33.880 1.00 91.44 835 TYR A N 1
ATOM 6593 C CA . TYR A 1 835 ? 40.696 -4.103 -34.198 1.00 91.44 835 TYR A CA 1
ATOM 6594 C C . TYR A 1 835 ? 41.339 -2.712 -34.179 1.00 91.44 835 TYR A C 1
ATOM 6596 O O . TYR A 1 835 ? 42.374 -2.518 -33.549 1.00 91.44 835 TYR A O 1
ATOM 6604 N N . ASN A 1 836 ? 40.711 -1.742 -34.847 1.00 90.44 836 ASN A N 1
ATOM 6605 C CA . ASN A 1 836 ? 41.063 -0.325 -34.799 1.00 90.44 836 ASN A CA 1
ATOM 6606 C C . ASN A 1 836 ? 39.825 0.501 -35.169 1.00 90.44 836 ASN A C 1
ATOM 6608 O O . ASN A 1 836 ? 39.141 0.150 -36.136 1.00 90.44 836 ASN A O 1
ATOM 6612 N N . TRP A 1 837 ? 39.547 1.572 -34.425 1.00 92.88 837 TRP A N 1
ATOM 6613 C CA . TRP A 1 837 ? 38.494 2.531 -34.755 1.00 92.88 837 TRP A CA 1
ATOM 6614 C C . TRP A 1 837 ? 38.892 3.954 -34.367 1.00 92.88 837 TRP A C 1
ATOM 6616 O O . TRP A 1 837 ? 39.024 4.249 -33.183 1.00 92.88 837 TRP A O 1
ATOM 6626 N N . SER A 1 838 ? 39.071 4.841 -35.342 1.00 91.56 838 SER A N 1
ATOM 6627 C CA . SER A 1 838 ? 39.332 6.263 -35.096 1.00 91.56 838 SER A CA 1
ATOM 6628 C C . SER A 1 838 ? 38.034 7.064 -34.957 1.00 91.56 838 SER A C 1
ATOM 6630 O O . SER A 1 838 ? 37.007 6.712 -35.539 1.00 91.56 838 SER A O 1
ATOM 6632 N N . GLY A 1 839 ? 38.069 8.142 -34.175 1.00 88.62 839 GLY A N 1
ATOM 6633 C CA . GLY A 1 839 ? 36.911 8.995 -33.904 1.00 88.62 839 GLY A CA 1
ATOM 6634 C C . GLY A 1 839 ? 35.755 8.297 -33.160 1.00 88.62 839 GLY A C 1
ATOM 6635 O O . GLY A 1 839 ? 35.865 7.133 -32.763 1.00 88.62 839 GLY A O 1
ATOM 6636 N N . PRO A 1 840 ? 34.635 9.011 -32.929 1.00 89.62 840 PRO A N 1
ATOM 6637 C CA . PRO A 1 840 ? 33.475 8.471 -32.226 1.00 89.62 840 PRO A CA 1
ATOM 6638 C C . PRO A 1 840 ? 32.798 7.265 -32.898 1.00 89.62 840 PRO A C 1
ATOM 6640 O O . PRO A 1 840 ? 32.371 7.327 -34.057 1.00 89.62 840 PRO A O 1
ATOM 6643 N N . LEU A 1 841 ? 32.589 6.212 -32.107 1.00 92.25 841 LEU A N 1
ATOM 6644 C CA . LEU A 1 841 ? 31.704 5.071 -32.357 1.00 92.25 841 LEU A CA 1
ATOM 6645 C C . LEU A 1 841 ? 30.572 5.084 -31.320 1.00 92.25 841 LEU A C 1
ATOM 6647 O O . LEU A 1 841 ? 30.841 5.238 -30.129 1.00 92.25 841 LEU A O 1
ATOM 6651 N N . ALA A 1 842 ? 29.328 4.885 -31.753 1.00 89.00 842 ALA A N 1
ATOM 6652 C CA . ALA A 1 842 ? 28.146 4.815 -30.897 1.00 89.00 842 ALA A CA 1
ATOM 6653 C C . ALA A 1 842 ? 27.259 3.611 -31.255 1.00 89.00 842 ALA A C 1
ATOM 6655 O O . ALA A 1 842 ? 26.976 3.363 -32.428 1.00 89.00 842 ALA A O 1
ATOM 6656 N N . LEU A 1 843 ? 26.784 2.893 -30.237 1.00 89.44 843 LEU A N 1
ATOM 6657 C CA . LEU A 1 843 ? 25.767 1.843 -30.334 1.00 89.44 843 LEU A CA 1
ATOM 6658 C C . LEU A 1 843 ? 24.508 2.295 -29.585 1.00 89.44 843 LEU A C 1
ATOM 6660 O O . LEU A 1 843 ? 24.543 2.502 -28.373 1.00 89.44 843 LEU A O 1
ATOM 6664 N N . GLU A 1 844 ? 23.394 2.424 -30.301 1.00 80.81 844 GLU A N 1
ATOM 6665 C CA . GLU A 1 844 ? 22.111 2.887 -29.758 1.00 80.81 844 GLU A CA 1
ATOM 6666 C C . GLU A 1 844 ? 21.271 1.726 -29.205 1.00 80.81 844 GLU A C 1
ATOM 6668 O O . GLU A 1 844 ? 20.629 1.866 -28.167 1.00 80.81 844 GLU A O 1
ATOM 6673 N N . ASN A 1 845 ? 21.257 0.579 -29.897 1.00 78.94 845 ASN A N 1
ATOM 6674 C CA . ASN A 1 845 ? 20.642 -0.684 -29.461 1.00 78.94 845 ASN A CA 1
ATOM 6675 C C . ASN A 1 845 ? 20.986 -1.838 -30.425 1.00 78.94 845 ASN A C 1
ATOM 6677 O O . ASN A 1 845 ? 21.493 -1.620 -31.524 1.00 78.94 845 ASN A O 1
ATOM 6681 N N . ILE A 1 846 ? 20.675 -3.072 -30.026 1.00 86.88 846 ILE A N 1
ATOM 6682 C CA . ILE A 1 846 ? 20.686 -4.260 -30.888 1.00 86.88 846 ILE A CA 1
ATOM 6683 C C . ILE A 1 846 ? 19.261 -4.825 -30.915 1.00 86.88 846 ILE A C 1
ATOM 6685 O O . ILE A 1 846 ? 18.670 -5.075 -29.866 1.00 86.88 846 ILE A O 1
ATOM 6689 N N . THR A 1 847 ? 18.697 -5.060 -32.097 1.00 83.50 847 THR A N 1
ATOM 6690 C CA . THR A 1 847 ? 17.358 -5.653 -32.250 1.00 83.50 847 THR A CA 1
ATOM 6691 C C . THR A 1 847 ? 17.451 -7.073 -32.800 1.00 83.50 847 THR A C 1
ATOM 6693 O O . THR A 1 847 ? 18.256 -7.351 -33.686 1.00 83.50 847 THR A O 1
ATOM 6696 N N . ILE A 1 848 ? 16.638 -7.985 -32.263 1.00 87.44 848 ILE A N 1
ATOM 6697 C CA . ILE A 1 848 ? 16.630 -9.418 -32.586 1.00 87.44 848 ILE A CA 1
ATOM 6698 C C . ILE A 1 848 ? 15.196 -9.817 -32.934 1.00 87.44 848 ILE A C 1
ATOM 6700 O O . ILE A 1 848 ? 14.374 -10.027 -32.047 1.00 87.44 848 ILE A O 1
ATOM 6704 N N . THR A 1 849 ? 14.876 -9.922 -34.221 1.00 82.94 849 THR A N 1
ATOM 6705 C CA . THR A 1 849 ? 13.527 -10.223 -34.725 1.00 82.94 849 THR A CA 1
ATOM 6706 C C . THR A 1 849 ? 13.418 -11.681 -35.157 1.00 82.94 849 THR A C 1
ATOM 6708 O O . THR A 1 849 ? 14.002 -12.080 -36.162 1.00 82.94 849 THR A O 1
ATOM 6711 N N . ARG A 1 850 ? 12.638 -12.491 -34.437 1.00 85.25 850 ARG A N 1
ATOM 6712 C CA . ARG A 1 850 ? 12.341 -13.880 -34.815 1.00 85.25 850 ARG A CA 1
ATOM 6713 C C . ARG A 1 850 ? 11.415 -13.906 -36.030 1.00 85.25 850 ARG A C 1
ATOM 6715 O O . ARG A 1 850 ? 10.311 -13.358 -35.991 1.00 85.25 850 ARG A O 1
ATOM 6722 N N . LEU A 1 851 ? 11.855 -14.568 -37.092 1.00 82.00 851 LEU A N 1
ATOM 6723 C CA . LEU A 1 851 ? 11.122 -14.715 -38.346 1.00 82.00 851 LEU A CA 1
ATOM 6724 C C . LEU A 1 851 ? 10.258 -15.992 -38.335 1.00 82.00 851 LEU A C 1
ATOM 6726 O O . LEU A 1 851 ? 10.591 -16.962 -37.645 1.00 82.00 851 LEU A O 1
ATOM 6730 N N . PRO A 1 852 ? 9.133 -16.024 -39.076 1.00 79.44 852 PRO A N 1
ATOM 6731 C CA . PRO A 1 852 ? 8.299 -17.218 -39.175 1.00 79.44 852 PRO A CA 1
ATOM 6732 C C . PRO A 1 852 ? 9.034 -18.338 -39.922 1.00 79.44 852 PRO A C 1
ATOM 6734 O O . PRO A 1 852 ? 9.767 -18.084 -40.875 1.00 79.44 852 PRO A O 1
ATOM 6737 N N . SER A 1 853 ? 8.779 -19.598 -39.560 1.00 71.25 853 SER A N 1
ATOM 6738 C CA . SER A 1 853 ? 9.437 -20.767 -40.176 1.00 71.25 853 SER A CA 1
ATOM 6739 C C . SER A 1 853 ? 9.203 -20.906 -41.689 1.00 71.25 853 SER A C 1
ATOM 6741 O O . SER A 1 853 ? 9.930 -21.634 -42.354 1.00 71.25 853 SER A O 1
ATOM 6743 N N . SER A 1 854 ? 8.206 -20.207 -42.240 1.00 77.62 854 SER A N 1
ATOM 6744 C CA . SER A 1 854 ? 7.925 -20.107 -43.678 1.00 77.62 854 SER A CA 1
ATOM 6745 C C . SER A 1 854 ? 8.818 -19.108 -44.431 1.00 77.62 854 SER A C 1
ATOM 6747 O O . SER A 1 854 ? 8.602 -18.900 -45.619 1.00 77.62 854 SER A O 1
ATOM 6749 N N . ALA A 1 855 ? 9.775 -18.458 -43.760 1.00 82.12 855 ALA A N 1
ATOM 6750 C CA . ALA A 1 855 ? 10.753 -17.561 -44.384 1.00 82.12 855 ALA A CA 1
ATOM 6751 C C . ALA A 1 855 ? 11.927 -18.303 -45.062 1.00 82.12 855 ALA A C 1
ATOM 6753 O O . ALA A 1 855 ? 12.770 -17.661 -45.678 1.00 82.12 855 ALA A O 1
ATOM 6754 N N . LEU A 1 856 ? 11.990 -19.637 -44.950 1.00 81.81 856 LEU A N 1
ATOM 6755 C CA . LEU A 1 856 ? 12.929 -20.487 -45.686 1.00 81.81 856 LEU A CA 1
ATOM 6756 C C . LEU A 1 856 ? 12.233 -21.148 -46.897 1.00 81.81 856 LEU A C 1
ATOM 6758 O O . LEU A 1 856 ? 11.096 -21.605 -46.750 1.00 81.81 856 LEU A O 1
ATOM 6762 N N . PRO A 1 857 ? 12.901 -21.275 -48.063 1.00 84.69 857 PRO A N 1
ATOM 6763 C CA . PRO A 1 857 ? 14.258 -20.807 -48.349 1.00 84.69 857 PRO A CA 1
ATOM 6764 C C . PRO A 1 857 ? 14.331 -19.276 -48.465 1.00 84.69 857 PRO A C 1
ATOM 6766 O O . PRO A 1 857 ? 13.456 -18.650 -49.061 1.00 84.69 857 PRO A O 1
ATOM 6769 N N . LEU A 1 858 ? 15.387 -18.690 -47.901 1.00 86.00 858 LEU A N 1
ATOM 6770 C CA . LEU A 1 858 ? 15.599 -17.243 -47.865 1.00 86.00 858 LEU A CA 1
ATOM 6771 C C . LEU A 1 858 ? 16.630 -16.839 -48.920 1.00 86.00 858 LEU A C 1
ATOM 6773 O O . LEU A 1 858 ? 17.708 -17.430 -48.977 1.00 86.00 858 LEU A O 1
ATOM 6777 N N . ALA A 1 859 ? 16.322 -15.825 -49.728 1.00 88.19 859 ALA A N 1
ATOM 6778 C CA . ALA A 1 859 ? 17.306 -15.213 -50.616 1.00 88.19 859 ALA A CA 1
ATOM 6779 C C . ALA A 1 859 ? 18.344 -14.438 -49.789 1.00 88.19 859 ALA A C 1
ATOM 6781 O O . ALA A 1 859 ? 17.978 -13.621 -48.945 1.00 88.19 859 ALA A O 1
ATOM 6782 N N . ILE A 1 860 ? 19.624 -14.704 -50.037 1.00 86.94 860 ILE A N 1
ATOM 6783 C CA . ILE A 1 860 ? 20.758 -14.016 -49.420 1.00 86.94 860 ILE A CA 1
ATOM 6784 C C . ILE A 1 860 ? 21.471 -13.222 -50.511 1.00 86.94 860 ILE A C 1
ATOM 6786 O O . ILE A 1 860 ? 21.833 -13.781 -51.545 1.00 86.94 860 ILE A O 1
ATOM 6790 N N . HIS A 1 861 ? 21.686 -11.939 -50.245 1.00 89.56 861 HIS A N 1
ATOM 6791 C CA . HIS A 1 861 ? 22.587 -11.066 -50.988 1.00 89.56 861 HIS A CA 1
ATOM 6792 C C . HIS A 1 861 ? 23.469 -10.373 -49.953 1.00 89.56 861 HIS A C 1
ATOM 6794 O O . HIS A 1 861 ? 22.947 -9.728 -49.045 1.00 89.56 861 HIS A O 1
ATOM 6800 N N . GLN A 1 862 ? 24.780 -10.569 -50.038 1.00 88.38 862 GLN A N 1
ATOM 6801 C CA . GLN A 1 862 ? 25.758 -9.921 -49.167 1.00 88.38 862 GLN A CA 1
ATOM 6802 C C . GLN A 1 862 ? 26.975 -9.526 -50.002 1.00 88.38 862 GLN A C 1
ATOM 6804 O O . GLN A 1 862 ? 27.411 -10.286 -50.864 1.00 88.38 862 GLN A O 1
ATOM 6809 N N . ILE A 1 863 ? 27.522 -8.341 -49.750 1.00 89.69 863 ILE A N 1
ATOM 6810 C CA . ILE A 1 863 ? 28.758 -7.865 -50.371 1.00 89.69 863 ILE A CA 1
ATOM 6811 C C . ILE A 1 863 ? 29.794 -7.752 -49.257 1.00 89.69 863 ILE A C 1
ATOM 6813 O O . ILE A 1 863 ? 29.518 -7.137 -48.231 1.00 89.69 863 ILE A O 1
ATOM 6817 N N . TYR A 1 864 ? 30.957 -8.364 -49.463 1.00 90.19 864 TYR A N 1
ATOM 6818 C CA . TYR A 1 864 ? 32.130 -8.193 -48.616 1.00 90.19 864 TYR A CA 1
ATOM 6819 C C . TYR A 1 864 ? 33.078 -7.213 -49.296 1.00 90.19 864 TYR A C 1
ATOM 6821 O O . TYR A 1 864 ? 33.480 -7.403 -50.453 1.00 90.19 864 TYR A O 1
ATOM 6829 N N . TYR A 1 865 ? 33.417 -6.152 -48.577 1.00 90.38 865 TYR A N 1
ATOM 6830 C CA . TYR A 1 865 ? 34.197 -5.044 -49.108 1.00 90.38 865 TYR A CA 1
ATOM 6831 C C . TYR A 1 865 ? 35.692 -5.224 -48.808 1.00 90.38 865 TYR A C 1
ATOM 6833 O O . TYR A 1 865 ? 36.047 -5.819 -47.791 1.00 90.38 865 TYR A O 1
ATOM 6841 N N . PRO A 1 866 ? 36.611 -4.663 -49.614 1.00 90.50 866 PRO A N 1
ATOM 6842 C CA . PRO A 1 866 ? 38.050 -4.834 -49.387 1.00 90.50 866 PRO A CA 1
ATOM 6843 C C . PRO A 1 866 ? 38.591 -4.273 -48.055 1.00 90.50 866 PRO A C 1
ATOM 6845 O O . PRO A 1 866 ? 39.697 -4.625 -47.659 1.00 90.50 866 PRO A O 1
ATOM 6848 N N . CYS A 1 867 ? 37.815 -3.454 -47.333 1.00 88.56 867 CYS A N 1
ATOM 6849 C CA . CYS A 1 867 ? 38.088 -3.029 -45.949 1.00 88.56 867 CYS A CA 1
ATOM 6850 C C . CYS A 1 867 ? 37.837 -4.125 -44.883 1.00 88.56 867 CYS A C 1
ATOM 6852 O O . CYS A 1 867 ? 38.292 -3.997 -43.748 1.00 88.56 867 CYS A O 1
ATOM 6854 N N . GLU A 1 868 ? 37.106 -5.188 -45.228 1.00 90.19 868 GLU A N 1
ATOM 6855 C CA . GLU A 1 868 ? 36.745 -6.319 -44.353 1.00 90.19 868 GLU A CA 1
ATOM 6856 C C . GLU A 1 868 ? 37.649 -7.543 -44.582 1.00 90.19 868 GLU A C 1
ATOM 6858 O O . GLU A 1 868 ? 37.547 -8.547 -43.873 1.00 90.19 868 GLU A O 1
ATOM 6863 N N . LEU A 1 869 ? 38.537 -7.441 -45.573 1.00 90.62 869 LEU A N 1
ATOM 6864 C CA . LEU A 1 869 ? 39.557 -8.417 -45.931 1.00 90.62 869 LEU A CA 1
ATOM 6865 C C . LEU A 1 869 ? 40.888 -8.093 -45.240 1.00 90.62 869 LEU A C 1
ATOM 6867 O O . LEU A 1 869 ? 41.143 -6.963 -44.815 1.00 90.62 869 LEU A O 1
ATOM 6871 N N . ASP A 1 870 ? 41.761 -9.091 -45.169 1.00 88.88 870 ASP A N 1
ATOM 6872 C CA . ASP A 1 870 ? 43.166 -8.926 -44.801 1.00 88.88 870 ASP A CA 1
ATOM 6873 C C . ASP A 1 870 ? 44.062 -9.215 -46.015 1.00 88.88 870 ASP A C 1
ATOM 6875 O O . ASP A 1 870 ? 43.741 -10.046 -46.870 1.00 88.88 870 ASP A O 1
ATOM 6879 N N . THR A 1 871 ? 45.199 -8.520 -46.114 1.00 90.06 871 THR A N 1
ATOM 6880 C CA . THR A 1 871 ? 46.199 -8.731 -47.173 1.00 90.06 871 THR A CA 1
ATOM 6881 C C . THR A 1 871 ? 47.515 -9.241 -46.597 1.00 90.06 871 THR A C 1
ATOM 6883 O O . THR A 1 871 ? 47.803 -9.095 -45.410 1.00 90.06 871 THR A O 1
ATOM 6886 N N . THR A 1 872 ? 48.356 -9.833 -47.447 1.00 84.38 872 THR A N 1
ATOM 6887 C CA . THR A 1 872 ? 49.780 -10.022 -47.113 1.00 84.38 872 THR A CA 1
ATOM 6888 C C . THR A 1 872 ? 50.614 -8.880 -47.691 1.00 84.38 872 THR A C 1
ATOM 6890 O O . THR A 1 872 ? 50.105 -8.058 -48.445 1.00 84.38 872 THR A O 1
ATOM 6893 N N . GLY A 1 873 ? 51.930 -8.869 -47.451 1.00 78.44 873 GLY A N 1
ATOM 6894 C CA . GLY A 1 873 ? 52.856 -7.916 -48.084 1.00 78.44 873 GLY A CA 1
ATOM 6895 C C . GLY A 1 873 ? 52.912 -7.944 -49.625 1.00 78.44 873 GLY A C 1
ATOM 6896 O O . GLY A 1 873 ? 53.669 -7.171 -50.203 1.00 78.44 873 GLY A O 1
ATOM 6897 N N . ALA A 1 874 ? 52.143 -8.814 -50.292 1.00 81.62 874 ALA A N 1
ATOM 6898 C CA . ALA A 1 874 ? 51.951 -8.824 -51.743 1.00 81.62 874 ALA A CA 1
ATOM 6899 C C . ALA A 1 874 ? 50.719 -8.028 -52.228 1.00 81.62 874 ALA A C 1
ATOM 6901 O O . ALA A 1 874 ? 50.573 -7.840 -53.436 1.00 81.62 874 ALA A O 1
ATOM 6902 N N . GLY A 1 875 ? 49.840 -7.573 -51.327 1.00 87.06 875 GLY A N 1
ATOM 6903 C CA . GLY A 1 875 ? 48.641 -6.797 -51.653 1.00 87.06 875 GLY A CA 1
ATOM 6904 C C . GLY A 1 875 ? 48.396 -5.659 -50.658 1.00 87.06 875 GLY A C 1
ATOM 6905 O O . GLY A 1 875 ? 48.721 -5.769 -49.478 1.00 87.06 875 GLY A O 1
ATOM 6906 N N . ALA A 1 876 ? 47.817 -4.553 -51.120 1.00 88.94 876 ALA A N 1
ATOM 6907 C CA . ALA A 1 876 ? 47.524 -3.387 -50.289 1.00 88.94 876 ALA A CA 1
ATOM 6908 C C . ALA A 1 876 ? 46.146 -2.800 -50.612 1.00 88.94 876 ALA A C 1
ATOM 6910 O O . ALA A 1 876 ? 45.795 -2.632 -51.779 1.00 88.94 876 ALA A O 1
ATOM 6911 N N . LEU A 1 877 ? 45.385 -2.451 -49.575 1.00 87.69 877 LEU A N 1
ATOM 6912 C CA . LEU A 1 877 ? 44.139 -1.699 -49.699 1.00 87.69 877 LEU A CA 1
ATOM 6913 C C . LEU A 1 877 ? 44.451 -0.235 -50.061 1.00 87.69 877 LEU A C 1
ATOM 6915 O O . LEU A 1 877 ? 45.129 0.457 -49.303 1.00 87.69 877 LEU A O 1
ATOM 6919 N N . SER A 1 878 ? 43.950 0.238 -51.203 1.00 83.19 878 SER A N 1
ATOM 6920 C CA . SER A 1 878 ? 44.047 1.639 -51.639 1.00 83.19 878 SER A CA 1
ATOM 6921 C C . SER A 1 878 ? 42.794 2.027 -52.410 1.00 83.19 878 SER A C 1
ATOM 6923 O O . SER A 1 878 ? 42.325 1.269 -53.257 1.00 83.19 878 SER A O 1
ATOM 6925 N N . ASP A 1 879 ? 42.258 3.215 -52.129 1.00 80.62 879 ASP A N 1
ATOM 6926 C CA . ASP A 1 879 ? 41.116 3.793 -52.858 1.00 80.62 879 ASP A CA 1
ATOM 6927 C C . ASP A 1 879 ? 39.866 2.884 -52.877 1.00 80.62 879 ASP A C 1
ATOM 6929 O O . ASP A 1 879 ? 39.092 2.874 -53.830 1.00 80.62 879 ASP A O 1
ATOM 6933 N N . GLY A 1 880 ? 39.681 2.106 -51.803 1.00 82.75 880 GLY A N 1
ATOM 6934 C CA . GLY A 1 880 ? 38.566 1.173 -51.616 1.00 82.75 880 GLY A CA 1
ATOM 6935 C C . GLY A 1 880 ? 38.786 -0.237 -52.171 1.00 82.75 880 GLY A C 1
ATOM 6936 O O . GLY A 1 880 ? 37.949 -1.096 -51.913 1.00 82.75 880 GLY A O 1
ATOM 6937 N N . VAL A 1 881 ? 39.897 -0.501 -52.871 1.00 89.44 881 VAL A N 1
ATOM 6938 C CA . VAL A 1 881 ? 40.166 -1.784 -53.549 1.00 89.44 881 VAL A CA 1
ATOM 6939 C C . VAL A 1 881 ? 41.502 -2.394 -53.116 1.00 89.44 881 VAL A C 1
ATOM 6941 O O . VAL A 1 881 ? 42.435 -1.670 -52.761 1.00 89.44 881 VAL A O 1
ATOM 6944 N N . ILE A 1 882 ? 41.632 -3.724 -53.138 1.00 92.38 882 ILE A N 1
ATOM 6945 C CA . ILE A 1 882 ? 42.925 -4.381 -52.864 1.00 92.38 882 ILE A CA 1
ATOM 6946 C C . ILE A 1 882 ? 43.725 -4.474 -54.157 1.00 92.38 882 ILE A C 1
ATOM 6948 O O . ILE A 1 882 ? 43.268 -5.065 -55.130 1.00 92.38 882 ILE A O 1
ATOM 6952 N N . ARG A 1 883 ? 44.930 -3.899 -54.152 1.00 91.75 883 ARG A N 1
ATOM 6953 C CA . ARG A 1 883 ? 45.846 -3.805 -55.295 1.00 91.75 883 ARG A CA 1
ATOM 6954 C C . ARG A 1 883 ? 47.099 -4.637 -55.051 1.00 91.75 883 ARG A C 1
ATOM 6956 O O . ARG A 1 883 ? 47.696 -4.563 -53.978 1.00 91.75 883 ARG A O 1
ATOM 6963 N N . ALA A 1 884 ? 47.537 -5.368 -56.066 1.00 90.06 884 ALA A N 1
ATOM 6964 C CA . ALA A 1 884 ? 48.775 -6.140 -56.077 1.00 90.06 884 ALA A CA 1
ATOM 6965 C C . ALA A 1 884 ? 49.491 -5.997 -57.422 1.00 90.06 884 ALA A C 1
ATOM 6967 O O . ALA A 1 884 ? 48.860 -5.745 -58.447 1.00 90.06 884 ALA A O 1
ATOM 6968 N N . VAL A 1 885 ? 50.814 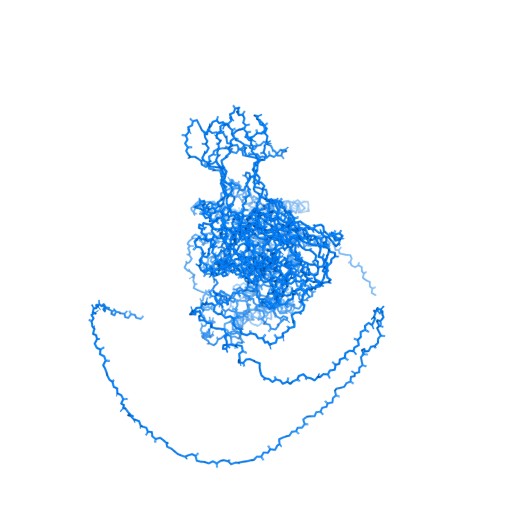-6.162 -57.427 1.00 86.44 885 VAL A N 1
ATOM 6969 C CA . VAL A 1 885 ? 51.635 -6.151 -58.646 1.00 86.44 885 VAL A CA 1
ATOM 6970 C C . VAL A 1 885 ? 52.733 -7.201 -58.502 1.00 86.44 885 VAL A C 1
ATOM 6972 O O . VAL A 1 885 ? 53.448 -7.195 -57.503 1.00 86.44 885 VAL A O 1
ATOM 6975 N N . ASN A 1 886 ? 52.895 -8.067 -59.505 1.00 86.81 886 ASN A N 1
ATOM 6976 C CA . ASN A 1 886 ? 53.957 -9.085 -59.563 1.00 86.81 886 ASN A CA 1
ATOM 6977 C C . ASN A 1 886 ? 53.977 -10.061 -58.355 1.00 86.81 886 ASN A C 1
ATOM 6979 O O . ASN A 1 886 ? 55.016 -10.273 -57.726 1.00 86.81 886 ASN A O 1
ATOM 6983 N N . ALA A 1 887 ? 52.824 -10.645 -58.011 1.00 85.00 887 ALA A N 1
ATOM 6984 C CA . ALA A 1 887 ? 52.659 -11.547 -56.868 1.00 85.00 887 ALA A CA 1
ATOM 6985 C C . ALA A 1 887 ? 52.883 -13.028 -57.246 1.00 85.00 887 ALA A C 1
ATOM 6987 O O . ALA A 1 887 ? 52.181 -13.588 -58.088 1.00 85.00 887 ALA A O 1
ATOM 6988 N N . ALA A 1 888 ? 53.826 -13.708 -56.585 1.00 84.38 888 ALA A N 1
ATOM 6989 C CA . ALA A 1 888 ? 54.145 -15.109 -56.869 1.00 84.38 888 ALA A CA 1
ATOM 6990 C C . ALA A 1 888 ? 54.299 -15.960 -55.598 1.00 84.38 888 ALA A C 1
ATOM 6992 O O . ALA A 1 888 ? 55.077 -15.633 -54.706 1.00 84.38 888 ALA A O 1
ATOM 6993 N N . GLY A 1 889 ? 53.573 -17.080 -55.547 1.00 85.38 889 GLY A N 1
ATOM 6994 C CA . GLY A 1 889 ? 53.635 -18.069 -54.468 1.00 85.38 889 GLY A CA 1
ATOM 6995 C C . GLY A 1 889 ? 52.954 -17.632 -53.167 1.00 85.38 889 GLY A C 1
ATOM 6996 O O . GLY A 1 889 ? 53.248 -18.206 -52.119 1.00 85.38 889 GLY A O 1
ATOM 6997 N N . THR A 1 890 ? 52.068 -16.633 -53.210 1.00 89.94 890 THR A N 1
ATOM 6998 C CA . THR A 1 890 ? 51.597 -15.905 -52.021 1.00 89.94 890 THR A CA 1
ATOM 6999 C C . THR A 1 890 ? 50.100 -15.587 -52.055 1.00 89.94 890 THR A C 1
ATOM 7001 O O . THR A 1 890 ? 49.504 -15.419 -53.120 1.00 89.94 890 THR A O 1
ATOM 7004 N N . MET A 1 891 ? 49.495 -15.474 -50.871 1.00 90.75 891 MET A N 1
ATOM 7005 C CA . MET A 1 891 ? 48.148 -14.926 -50.703 1.00 90.75 891 MET A CA 1
ATOM 7006 C C . MET A 1 891 ? 48.161 -13.427 -51.011 1.00 90.75 891 MET A C 1
ATOM 7008 O O . MET A 1 891 ? 49.025 -12.704 -50.515 1.00 90.75 891 MET A O 1
ATOM 7012 N N . VAL A 1 892 ? 47.199 -12.948 -51.794 1.00 91.94 892 VAL A N 1
ATOM 7013 C CA . VAL A 1 892 ? 47.013 -11.515 -52.070 1.00 91.94 892 VAL A CA 1
ATOM 7014 C C . VAL A 1 892 ? 46.010 -10.919 -51.083 1.00 91.94 892 VAL A C 1
ATOM 7016 O O . VAL A 1 892 ? 46.320 -9.933 -50.415 1.00 91.94 892 VAL A O 1
ATOM 7019 N N . TRP A 1 893 ? 44.857 -11.577 -50.933 1.00 94.44 893 TRP A N 1
ATOM 7020 C CA . TRP A 1 893 ? 43.826 -11.285 -49.934 1.00 94.44 893 TRP A CA 1
ATOM 7021 C C . TRP A 1 893 ? 43.266 -12.574 -49.324 1.00 94.44 893 TRP A C 1
ATOM 7023 O O . TRP A 1 893 ? 43.260 -13.633 -49.966 1.00 94.44 893 TRP A O 1
ATOM 7033 N N . TYR A 1 894 ? 42.778 -12.467 -48.093 1.00 93.00 894 TYR A N 1
ATOM 7034 C CA . TYR A 1 894 ? 42.052 -13.497 -47.352 1.00 93.00 894 TYR A CA 1
ATOM 7035 C C . TYR A 1 894 ? 41.023 -12.839 -46.412 1.00 93.00 894 TYR A C 1
ATOM 7037 O O . TYR A 1 894 ? 40.897 -11.613 -46.386 1.00 93.00 894 TYR A O 1
ATOM 7045 N N . GLY A 1 895 ? 40.250 -13.637 -45.674 1.00 89.88 895 GLY A N 1
ATOM 7046 C CA . GLY A 1 895 ? 39.047 -13.150 -44.991 1.00 89.88 895 GLY A CA 1
ATOM 7047 C C . GLY A 1 895 ? 37.844 -12.972 -45.946 1.00 89.88 895 GLY A C 1
ATOM 7048 O O . GLY A 1 895 ? 37.893 -13.471 -47.072 1.00 89.88 895 GLY A O 1
ATOM 7049 N N . PRO A 1 896 ? 36.748 -12.301 -45.527 1.00 90.38 896 PRO A N 1
ATOM 7050 C CA . PRO A 1 896 ? 36.354 -12.064 -44.133 1.00 90.38 896 PRO A CA 1
ATOM 7051 C C . PRO A 1 896 ? 36.370 -13.357 -43.306 1.00 90.38 896 PRO A C 1
ATOM 7053 O O . PRO A 1 896 ? 36.463 -14.439 -43.866 1.00 90.38 896 PRO A O 1
ATOM 7056 N N . TYR A 1 897 ? 36.215 -13.272 -41.986 1.00 88.81 897 TYR A N 1
ATOM 7057 C CA . TYR A 1 897 ? 35.977 -14.446 -41.135 1.00 88.81 897 TYR A CA 1
ATOM 7058 C C . TYR A 1 897 ? 34.478 -14.577 -40.827 1.00 88.81 897 TYR A C 1
ATOM 7060 O O . TYR A 1 897 ? 34.009 -14.195 -39.751 1.00 88.81 897 TYR A O 1
ATOM 7068 N N . THR A 1 898 ? 33.705 -15.061 -41.807 1.00 90.31 898 THR A N 1
ATOM 7069 C CA . THR A 1 898 ? 32.228 -15.054 -41.758 1.00 90.31 898 THR A CA 1
ATOM 7070 C C . THR A 1 898 ? 31.608 -16.427 -41.443 1.00 90.31 898 THR A C 1
ATOM 7072 O O . THR A 1 898 ? 32.306 -17.435 -41.306 1.00 90.31 898 THR A O 1
ATOM 7075 N N . THR A 1 899 ? 30.281 -16.479 -41.295 1.00 90.31 899 THR A N 1
ATOM 7076 C CA . THR A 1 899 ? 29.488 -17.707 -41.101 1.00 90.31 899 THR A CA 1
ATOM 7077 C C . THR A 1 899 ? 28.535 -17.912 -42.273 1.00 90.31 899 THR A C 1
ATOM 7079 O O . THR A 1 899 ? 27.673 -17.068 -42.511 1.00 90.31 899 THR A O 1
ATOM 7082 N N . LEU A 1 900 ? 28.632 -19.050 -42.968 1.00 90.06 900 LEU A N 1
ATOM 7083 C CA . LEU A 1 900 ? 27.702 -19.408 -44.045 1.00 90.06 900 LEU A CA 1
ATOM 7084 C C . LEU A 1 900 ? 26.809 -20.585 -43.641 1.00 90.06 900 LEU A C 1
ATOM 7086 O O . LEU A 1 900 ? 27.270 -21.597 -43.114 1.00 90.06 900 LEU A O 1
ATOM 7090 N N . TYR A 1 901 ? 25.515 -20.462 -43.921 1.00 89.12 901 TYR A N 1
ATOM 7091 C CA . TYR A 1 901 ? 24.515 -21.497 -43.660 1.00 89.12 901 TYR A CA 1
ATOM 7092 C C . TYR A 1 901 ? 24.350 -22.456 -44.856 1.00 89.12 901 TYR A C 1
ATOM 7094 O O . TYR A 1 901 ? 24.778 -22.143 -45.966 1.00 89.12 901 TYR A O 1
ATOM 7102 N N . PRO A 1 902 ? 23.709 -23.625 -44.674 1.00 89.88 902 PRO A N 1
ATOM 7103 C CA . PRO A 1 902 ? 23.322 -24.502 -45.774 1.00 89.88 902 PRO A CA 1
ATOM 7104 C C . PRO A 1 902 ? 22.464 -23.823 -46.833 1.00 89.88 902 PRO A C 1
ATOM 7106 O O . PRO A 1 902 ? 21.464 -23.160 -46.540 1.00 89.88 902 PRO A O 1
ATOM 7109 N N . GLY A 1 903 ? 22.838 -24.043 -48.087 1.00 91.06 903 GLY A N 1
ATOM 7110 C CA . GLY A 1 903 ? 22.294 -23.303 -49.211 1.00 91.06 903 GLY A CA 1
ATOM 7111 C C . GLY A 1 903 ? 23.062 -23.523 -50.505 1.00 91.06 903 GLY A C 1
ATOM 7112 O O . GLY A 1 903 ? 24.068 -24.239 -50.547 1.00 91.06 903 GLY A O 1
ATOM 7113 N N . ILE A 1 904 ? 22.561 -22.893 -51.562 1.00 92.31 904 ILE A N 1
ATOM 7114 C CA . ILE A 1 904 ? 23.217 -22.803 -52.869 1.00 92.31 904 ILE A CA 1
ATOM 7115 C C . ILE A 1 904 ? 23.567 -21.334 -53.077 1.00 92.31 904 ILE A C 1
ATOM 7117 O O . ILE A 1 904 ? 22.684 -20.479 -52.965 1.00 92.31 904 ILE A O 1
ATOM 7121 N N . TYR A 1 905 ? 24.838 -21.060 -53.353 1.00 93.88 905 TYR A N 1
ATOM 7122 C CA . TYR A 1 905 ? 25.393 -19.716 -53.454 1.00 93.88 905 TYR A CA 1
ATOM 7123 C C . TYR A 1 905 ? 26.282 -19.591 -54.688 1.00 93.88 905 TYR A C 1
ATOM 7125 O O . TYR A 1 905 ? 27.020 -20.515 -55.019 1.00 93.88 905 TYR A O 1
ATOM 7133 N N . ASP A 1 906 ? 26.255 -18.426 -55.312 1.00 95.56 906 ASP A N 1
ATOM 7134 C CA . ASP A 1 906 ? 27.171 -17.986 -56.348 1.00 95.56 906 ASP A CA 1
ATOM 7135 C C . ASP A 1 906 ? 28.058 -16.883 -55.753 1.00 95.56 906 ASP A C 1
ATOM 7137 O O . ASP A 1 906 ? 27.578 -15.831 -55.323 1.00 95.56 906 ASP A O 1
ATOM 7141 N N . VAL A 1 907 ? 29.359 -17.166 -55.677 1.00 96.44 907 VAL A N 1
ATOM 7142 C CA . VAL A 1 907 ? 30.382 -16.287 -55.097 1.00 96.44 907 VAL A CA 1
ATOM 7143 C C . VAL A 1 907 ? 31.099 -15.561 -56.229 1.00 96.44 907 VAL A C 1
ATOM 7145 O O . VAL A 1 907 ? 31.887 -16.174 -56.948 1.00 96.44 907 VAL A O 1
ATOM 7148 N N . THR A 1 908 ? 30.842 -14.270 -56.402 1.00 96.38 908 THR A N 1
ATOM 7149 C CA . THR A 1 908 ? 31.418 -13.459 -57.479 1.00 96.38 908 THR A CA 1
ATOM 7150 C C . THR A 1 908 ? 32.546 -12.580 -56.958 1.00 96.38 908 THR A C 1
ATOM 7152 O O . THR A 1 908 ? 32.321 -11.654 -56.185 1.00 96.38 908 THR A O 1
ATOM 7155 N N . PHE A 1 909 ? 33.765 -12.839 -57.423 1.00 96.31 909 PHE A N 1
ATOM 7156 C CA . PHE A 1 909 ? 34.917 -11.969 -57.195 1.00 96.31 909 PHE A CA 1
ATOM 7157 C C . PHE A 1 909 ? 34.947 -10.908 -58.301 1.00 96.31 909 PHE A C 1
ATOM 7159 O O . PHE A 1 909 ? 35.106 -11.253 -59.476 1.00 96.31 909 PHE A O 1
ATOM 7166 N N . ALA A 1 910 ? 34.785 -9.631 -57.951 1.00 95.06 910 ALA A N 1
ATOM 7167 C CA . ALA A 1 910 ? 34.920 -8.524 -58.894 1.00 95.06 910 ALA A CA 1
ATOM 7168 C C . ALA A 1 910 ? 36.408 -8.178 -59.049 1.00 95.06 910 ALA A C 1
ATOM 7170 O O . ALA A 1 910 ? 36.995 -7.528 -58.183 1.00 95.06 910 ALA A O 1
ATOM 7171 N N . LEU A 1 911 ? 37.033 -8.685 -60.115 1.00 94.19 911 LEU A N 1
ATOM 7172 C CA . LEU A 1 911 ? 38.475 -8.588 -60.344 1.00 94.19 911 LEU A CA 1
ATOM 7173 C C . LEU A 1 911 ? 38.797 -7.678 -61.523 1.00 94.19 911 LEU A C 1
ATOM 7175 O O . LEU A 1 911 ? 38.063 -7.641 -62.507 1.00 94.19 911 LEU A O 1
ATOM 7179 N N . ASN A 1 912 ? 39.939 -7.005 -61.477 1.00 91.00 912 ASN A N 1
ATOM 7180 C CA . ASN A 1 912 ? 40.421 -6.173 -62.573 1.00 91.00 912 ASN A CA 1
ATOM 7181 C C . ASN A 1 912 ? 41.935 -6.371 -62.766 1.00 91.00 912 ASN A C 1
ATOM 7183 O O . ASN A 1 912 ? 42.698 -6.516 -61.812 1.00 91.00 912 ASN A O 1
ATOM 7187 N N . SER A 1 913 ? 42.380 -6.426 -64.020 1.00 89.69 913 SER A N 1
ATOM 7188 C CA . SER A 1 913 ? 43.790 -6.565 -64.393 1.00 89.69 913 SER A CA 1
ATOM 7189 C C . SER A 1 913 ? 44.031 -5.992 -65.787 1.00 89.69 913 SER A C 1
ATOM 7191 O O . SER A 1 913 ? 43.127 -5.950 -66.624 1.00 89.69 913 SER A O 1
ATOM 7193 N N . SER A 1 914 ? 45.261 -5.553 -66.055 1.00 84.12 914 SER A N 1
ATOM 7194 C CA . SER A 1 914 ? 45.673 -5.082 -67.378 1.00 84.12 914 SER A CA 1
ATOM 7195 C C . SER A 1 914 ? 47.057 -5.616 -67.750 1.00 84.12 914 SER A C 1
ATOM 7197 O O . SER A 1 914 ? 48.058 -5.315 -67.106 1.00 84.12 914 SER A O 1
ATOM 7199 N N . GLY A 1 915 ? 47.112 -6.412 -68.822 1.00 74.75 915 GLY A N 1
ATOM 7200 C CA . GLY A 1 915 ? 48.363 -6.923 -69.392 1.00 74.75 915 GLY A CA 1
ATOM 7201 C C . GLY A 1 915 ? 48.984 -8.137 -68.689 1.00 74.75 915 GLY A C 1
ATOM 7202 O O . GLY A 1 915 ? 50.145 -8.428 -68.967 1.00 74.75 915 GLY A O 1
ATOM 7203 N N . ALA A 1 916 ? 48.252 -8.843 -67.820 1.00 81.19 916 ALA A N 1
ATOM 7204 C CA . ALA A 1 916 ? 48.739 -10.065 -67.181 1.00 81.19 916 ALA A CA 1
ATOM 7205 C C . ALA A 1 916 ? 49.041 -11.182 -68.215 1.00 81.19 916 ALA A C 1
ATOM 7207 O O . ALA A 1 916 ? 48.185 -11.488 -69.053 1.00 81.19 916 ALA A O 1
ATOM 7208 N N . PRO A 1 917 ? 50.234 -11.810 -68.188 1.00 81.12 917 PRO A N 1
ATOM 7209 C CA . PRO A 1 917 ? 50.573 -12.947 -69.047 1.00 81.12 917 PRO A CA 1
ATOM 7210 C C . PRO A 1 917 ? 49.640 -14.158 -68.892 1.00 81.12 917 PRO A C 1
ATOM 7212 O O . PRO A 1 917 ? 49.074 -14.410 -67.832 1.00 81.12 917 PRO A O 1
ATOM 7215 N N . ALA A 1 918 ? 49.511 -14.971 -69.944 1.00 80.25 918 ALA A N 1
ATOM 7216 C CA . ALA A 1 918 ? 48.597 -16.121 -69.961 1.00 80.25 918 ALA A CA 1
ATOM 7217 C C . ALA A 1 918 ? 48.989 -17.269 -69.003 1.00 80.25 918 ALA A C 1
ATOM 7219 O O . ALA A 1 918 ? 48.166 -18.136 -68.710 1.00 80.25 918 ALA A O 1
ATOM 7220 N N . ASP A 1 919 ? 50.231 -17.294 -68.520 1.00 83.94 919 ASP A N 1
ATOM 7221 C CA . ASP A 1 919 ? 50.738 -18.216 -67.501 1.00 83.94 919 ASP A CA 1
ATOM 7222 C C . ASP A 1 919 ? 50.589 -17.686 -66.061 1.00 83.94 919 ASP A C 1
ATOM 7224 O O . ASP A 1 919 ? 50.606 -18.490 -65.119 1.00 83.94 919 ASP A O 1
ATOM 7228 N N . SER A 1 920 ? 50.324 -16.382 -65.886 1.00 89.31 920 SER A N 1
ATOM 7229 C CA . SER A 1 920 ? 49.899 -15.820 -64.597 1.00 89.31 920 SER A CA 1
ATOM 7230 C C . SER A 1 920 ? 48.669 -16.560 -64.093 1.00 89.31 920 SER A C 1
ATOM 7232 O O . SER A 1 920 ? 47.689 -16.716 -64.820 1.00 89.31 920 SER A O 1
ATOM 7234 N N . THR A 1 921 ? 48.729 -17.058 -62.860 1.00 91.19 921 THR A N 1
ATOM 7235 C CA . THR A 1 921 ? 47.695 -17.919 -62.283 1.00 91.19 921 THR A CA 1
ATOM 7236 C C . THR A 1 921 ? 47.211 -17.352 -60.952 1.00 91.19 921 THR A C 1
ATOM 7238 O O . THR A 1 921 ? 48.011 -17.051 -60.070 1.00 91.19 921 THR A O 1
ATOM 7241 N N . LEU A 1 922 ? 45.894 -17.270 -60.785 1.00 93.44 922 LEU A N 1
ATOM 7242 C CA . LEU A 1 922 ? 45.223 -16.921 -59.537 1.00 93.44 922 LEU A CA 1
ATOM 7243 C C . LEU A 1 922 ? 44.299 -18.078 -59.146 1.00 93.44 922 LEU A C 1
ATOM 7245 O O . LEU A 1 922 ? 43.428 -18.467 -59.922 1.00 93.44 922 LEU A O 1
ATOM 7249 N N . TYR A 1 923 ? 44.480 -18.635 -57.953 1.00 94.00 923 TYR A N 1
ATOM 7250 C CA . TYR A 1 923 ? 43.520 -19.569 -57.369 1.00 94.00 923 TYR A CA 1
ATOM 7251 C C . TYR A 1 923 ? 42.553 -18.781 -56.494 1.00 94.00 923 TYR A C 1
ATOM 7253 O O . TYR A 1 923 ? 42.957 -18.181 -55.496 1.00 94.00 923 TYR A O 1
ATOM 7261 N N . LEU A 1 924 ? 41.282 -18.785 -56.887 1.00 95.88 924 LEU A N 1
ATOM 7262 C CA . LEU A 1 924 ? 40.179 -18.273 -56.090 1.00 95.88 924 LEU A CA 1
ATOM 7263 C C . LEU A 1 924 ? 39.624 -19.423 -55.254 1.00 95.88 924 LEU A C 1
ATOM 7265 O O . LEU A 1 924 ? 39.127 -20.415 -55.794 1.00 95.88 924 LEU A O 1
ATOM 7269 N N . GLN A 1 925 ? 39.734 -19.303 -53.938 1.00 94.56 925 GLN A N 1
ATOM 7270 C CA . GLN A 1 925 ? 39.318 -20.321 -52.981 1.00 94.56 925 GLN A CA 1
ATOM 7271 C C . GLN A 1 925 ? 38.187 -19.796 -52.094 1.00 94.56 925 GLN A C 1
ATOM 7273 O O . G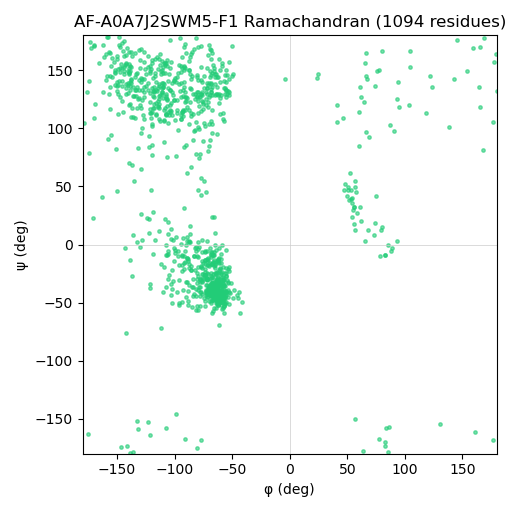LN A 1 925 ? 38.178 -18.633 -51.694 1.00 94.56 925 GLN A O 1
ATOM 7278 N N . VAL A 1 926 ? 37.265 -20.688 -51.739 1.00 95.06 926 VAL A N 1
ATOM 7279 C CA . VAL A 1 926 ? 36.358 -20.520 -50.602 1.00 95.06 926 VAL A CA 1
ATOM 7280 C C . VAL A 1 926 ? 36.728 -21.593 -49.588 1.00 95.06 926 VAL A C 1
ATOM 7282 O O . VAL A 1 926 ? 36.716 -22.788 -49.908 1.00 95.06 926 VAL A O 1
ATOM 7285 N N . THR A 1 927 ? 37.094 -21.180 -48.381 1.00 94.25 927 THR A N 1
ATOM 7286 C CA . THR A 1 927 ? 37.607 -22.073 -47.332 1.00 94.25 927 THR A CA 1
ATOM 7287 C C . THR A 1 927 ? 36.871 -21.858 -46.016 1.00 94.25 927 THR A C 1
ATOM 7289 O O . THR A 1 927 ? 36.313 -20.791 -45.822 1.00 94.25 927 THR A O 1
ATOM 7292 N N . ALA A 1 928 ? 36.884 -22.831 -45.107 1.00 90.12 928 ALA A N 1
ATOM 7293 C CA . ALA A 1 928 ? 36.282 -22.751 -43.773 1.00 90.12 928 ALA A CA 1
ATOM 7294 C C . ALA A 1 928 ? 37.253 -23.212 -42.678 1.00 90.12 928 ALA A C 1
ATOM 7296 O O . ALA A 1 928 ? 38.278 -23.840 -42.974 1.00 90.12 928 ALA A O 1
ATOM 7297 N N . ASN A 1 929 ? 36.897 -22.931 -41.418 1.00 86.50 929 ASN A N 1
ATOM 7298 C CA . ASN A 1 929 ? 37.674 -23.273 -40.224 1.00 86.50 929 ASN A CA 1
ATOM 7299 C C . ASN A 1 929 ? 39.124 -22.762 -40.353 1.00 86.50 929 ASN A C 1
ATOM 7301 O O . ASN A 1 929 ? 40.069 -23.552 -40.449 1.00 86.50 929 ASN A O 1
ATOM 7305 N N . ASP A 1 930 ? 39.262 -21.437 -40.471 1.00 83.50 930 ASP A N 1
ATOM 7306 C CA . ASP A 1 930 ? 40.530 -20.695 -40.608 1.00 83.50 930 ASP A CA 1
ATOM 7307 C C . ASP A 1 930 ? 41.397 -21.169 -41.795 1.00 83.50 930 ASP A C 1
ATOM 7309 O O . ASP A 1 930 ? 42.632 -21.197 -41.772 1.00 83.50 930 ASP A O 1
ATOM 7313 N N . GLY A 1 931 ? 40.724 -21.615 -42.858 1.00 84.31 931 GLY A N 1
ATOM 7314 C CA . GLY A 1 931 ? 41.353 -22.096 -44.083 1.00 84.31 931 GLY A CA 1
ATOM 7315 C C . GLY A 1 931 ? 41.775 -23.559 -44.097 1.00 84.31 931 GLY A C 1
ATOM 7316 O O . GLY A 1 931 ? 42.310 -24.014 -45.107 1.00 84.31 931 GLY A O 1
ATOM 7317 N N . SER A 1 932 ? 41.554 -24.302 -43.012 1.00 86.31 932 SER A N 1
ATOM 7318 C CA . SER A 1 932 ? 41.925 -25.724 -42.933 1.00 86.31 932 SER A CA 1
ATOM 7319 C C . SER A 1 932 ? 41.042 -26.643 -43.790 1.00 86.31 932 SER A C 1
ATOM 7321 O O . SER A 1 932 ? 41.447 -27.765 -44.102 1.00 86.31 932 SER A O 1
ATOM 7323 N N . VAL A 1 933 ? 39.861 -26.173 -44.208 1.00 89.31 933 VAL A N 1
ATOM 7324 C CA . VAL A 1 933 ? 38.944 -26.885 -45.108 1.00 89.31 933 VAL A CA 1
ATOM 7325 C C . VAL A 1 933 ? 38.749 -26.073 -46.386 1.00 89.31 933 VAL A C 1
ATOM 7327 O O . VAL A 1 933 ? 38.197 -24.979 -46.340 1.00 89.31 933 VAL A O 1
ATOM 7330 N N . ILE A 1 934 ? 39.139 -26.607 -47.546 1.00 91.25 934 ILE A N 1
ATOM 7331 C CA . ILE A 1 934 ? 38.789 -26.009 -48.844 1.00 91.25 934 ILE A CA 1
ATOM 7332 C C . ILE A 1 934 ? 37.390 -26.496 -49.237 1.00 91.25 934 ILE A C 1
ATOM 7334 O O . ILE A 1 934 ? 37.199 -27.678 -49.520 1.00 91.25 934 ILE A O 1
ATOM 7338 N N . LEU A 1 935 ? 36.416 -25.582 -49.259 1.00 92.69 935 LEU A N 1
ATOM 7339 C CA . LEU A 1 935 ? 35.046 -25.858 -49.705 1.00 92.69 935 LEU A CA 1
ATOM 7340 C C . LEU A 1 935 ? 34.967 -25.859 -51.236 1.00 92.69 935 LEU A C 1
ATOM 7342 O O . LEU A 1 935 ? 34.260 -26.669 -51.841 1.00 92.69 935 LEU A O 1
ATO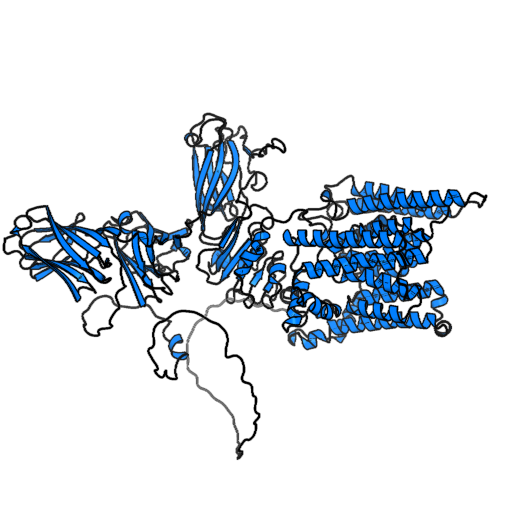M 7346 N N . ARG A 1 936 ? 35.695 -24.932 -51.870 1.00 94.44 936 ARG A N 1
ATOM 7347 C CA . ARG A 1 936 ? 35.717 -24.740 -53.320 1.00 94.44 936 ARG A CA 1
ATOM 7348 C C . ARG A 1 936 ? 37.012 -24.059 -53.754 1.00 94.44 936 ARG A C 1
ATOM 7350 O O . ARG A 1 936 ? 37.516 -23.186 -53.061 1.00 94.44 936 ARG A O 1
ATOM 7357 N N . GLU A 1 937 ? 37.511 -24.425 -54.927 1.00 93.81 937 GLU A N 1
ATOM 7358 C CA . GLU A 1 937 ? 38.633 -23.764 -55.595 1.00 93.81 937 GLU A CA 1
ATOM 7359 C C . GLU A 1 937 ? 38.322 -23.633 -57.091 1.00 93.81 937 GLU A C 1
ATOM 7361 O O . GLU A 1 937 ? 37.735 -24.541 -57.690 1.00 93.81 937 GLU A O 1
ATOM 7366 N N . VAL A 1 938 ? 38.716 -22.507 -57.687 1.00 93.75 938 VAL A N 1
ATOM 7367 C CA . VAL A 1 938 ? 38.742 -22.279 -59.135 1.00 93.75 938 VAL A CA 1
ATOM 7368 C C . VAL A 1 938 ? 40.082 -21.648 -59.500 1.00 93.75 938 VAL A C 1
ATOM 7370 O O . VAL A 1 938 ? 40.477 -20.629 -58.938 1.00 93.75 938 VAL A O 1
ATOM 7373 N N . LYS A 1 939 ? 40.775 -22.246 -60.471 1.00 92.75 939 LYS A N 1
ATOM 7374 C CA . LYS A 1 939 ? 41.932 -21.627 -61.119 1.00 92.75 939 LYS A CA 1
ATOM 7375 C C . LYS A 1 939 ? 41.451 -20.637 -62.182 1.00 92.75 939 LYS A C 1
ATOM 7377 O O . LYS A 1 939 ? 40.661 -21.018 -63.040 1.00 92.75 939 LYS A O 1
ATOM 7382 N N . VAL A 1 940 ? 42.009 -19.431 -62.160 1.00 91.25 940 VAL A N 1
ATOM 7383 C CA . VAL A 1 940 ? 41.867 -18.380 -63.177 1.00 91.25 940 VAL A CA 1
ATOM 7384 C C . VAL A 1 940 ? 43.259 -18.017 -63.708 1.00 91.25 940 VAL A C 1
ATOM 7386 O O . VAL A 1 940 ? 44.257 -18.122 -62.984 1.00 91.25 940 VAL A O 1
ATOM 7389 N N . THR A 1 941 ? 43.353 -17.614 -64.970 1.00 89.44 941 THR A N 1
ATOM 7390 C CA . THR A 1 941 ? 44.598 -17.179 -65.623 1.00 89.44 941 THR A CA 1
ATOM 7391 C C . THR A 1 941 ? 44.579 -15.695 -65.993 1.00 89.44 941 THR A C 1
ATOM 7393 O O . THR A 1 941 ? 43.516 -15.094 -66.138 1.00 89.44 941 THR A O 1
ATOM 7396 N N . GLY A 1 942 ? 45.754 -15.092 -66.203 1.00 82.00 942 GLY A N 1
ATOM 7397 C CA . GLY A 1 942 ? 45.878 -13.695 -66.649 1.00 82.00 942 GLY A CA 1
ATOM 7398 C C . GLY A 1 942 ? 45.193 -13.401 -67.990 1.00 82.00 942 GLY A C 1
ATOM 7399 O O . GLY A 1 942 ? 44.768 -12.278 -68.235 1.00 82.00 942 GLY A O 1
ATOM 7400 N N . ALA A 1 943 ? 44.992 -14.422 -68.830 1.00 82.44 943 ALA A N 1
ATOM 7401 C CA . ALA A 1 943 ? 44.232 -14.310 -70.076 1.00 82.44 943 ALA A CA 1
ATOM 7402 C C . ALA A 1 943 ? 42.702 -14.236 -69.875 1.00 82.44 943 ALA A C 1
ATOM 7404 O O . ALA A 1 943 ? 41.988 -13.868 -70.808 1.00 82.44 943 ALA A O 1
ATOM 7405 N N . GLU A 1 944 ? 42.195 -14.593 -68.692 1.00 85.25 944 GLU A N 1
ATOM 7406 C CA . GLU A 1 944 ? 40.762 -14.616 -68.365 1.00 85.25 944 GLU A CA 1
ATOM 7407 C C . GLU A 1 944 ? 40.292 -13.347 -67.630 1.00 85.25 944 GLU A C 1
ATOM 7409 O O . GLU A 1 944 ? 39.088 -13.146 -67.509 1.00 85.25 944 GLU A O 1
ATOM 7414 N N . ILE A 1 945 ? 41.207 -12.471 -67.189 1.00 86.88 945 ILE A N 1
ATOM 7415 C CA . ILE A 1 945 ? 40.899 -11.186 -66.535 1.00 86.88 945 ILE A CA 1
ATOM 7416 C C . ILE A 1 945 ? 41.497 -10.054 -67.378 1.00 86.88 945 ILE A C 1
ATOM 7418 O O . ILE A 1 945 ? 42.699 -9.798 -67.338 1.00 86.88 945 ILE A O 1
ATOM 7422 N N . SER A 1 946 ? 40.658 -9.365 -68.154 1.00 76.69 946 SER A N 1
ATOM 7423 C CA . SER A 1 946 ? 41.095 -8.330 -69.102 1.00 76.69 946 SER A CA 1
ATOM 7424 C C . SER A 1 946 ? 40.253 -7.064 -68.942 1.00 76.69 946 SER A C 1
ATOM 7426 O O . SER A 1 946 ? 39.299 -6.832 -69.689 1.00 76.69 946 SER A O 1
ATOM 7428 N N . GLY A 1 947 ? 40.624 -6.237 -67.965 1.00 83.75 947 GLY A N 1
ATOM 7429 C CA . GLY A 1 947 ? 39.768 -5.199 -67.391 1.00 83.75 947 GLY A CA 1
ATOM 7430 C C . GLY A 1 947 ? 38.827 -5.757 -66.309 1.00 83.75 947 GLY A C 1
ATOM 7431 O O . GLY A 1 947 ? 38.986 -6.913 -65.900 1.00 83.75 947 GLY A O 1
ATOM 7432 N N . PRO A 1 948 ? 37.840 -4.964 -65.848 1.00 87.50 948 PRO A N 1
ATOM 7433 C CA . PRO A 1 948 ? 36.864 -5.389 -64.845 1.00 87.50 948 PRO A CA 1
ATOM 7434 C C . PRO A 1 948 ? 36.075 -6.625 -65.300 1.00 87.50 948 PRO A C 1
ATOM 7436 O O . PRO A 1 948 ? 35.304 -6.575 -66.260 1.00 87.50 948 PRO A O 1
ATOM 7439 N N . THR A 1 949 ? 36.298 -7.739 -64.608 1.00 91.38 949 THR A N 1
ATOM 7440 C CA . THR A 1 949 ? 35.833 -9.083 -64.949 1.00 91.38 949 THR A CA 1
ATOM 7441 C C . THR A 1 949 ? 35.287 -9.773 -63.688 1.00 91.38 949 THR A C 1
ATOM 7443 O O . THR A 1 949 ? 36.067 -10.133 -62.804 1.00 91.38 949 THR A O 1
ATOM 7446 N N . PRO A 1 950 ? 33.964 -9.988 -63.571 1.00 92.50 950 PRO A N 1
ATOM 7447 C CA . PRO A 1 950 ? 33.394 -10.760 -62.472 1.00 92.50 950 PRO A CA 1
ATOM 7448 C C . PRO A 1 950 ? 33.647 -12.260 -62.678 1.00 92.50 950 PRO A C 1
ATOM 7450 O O . PRO A 1 950 ? 33.229 -12.830 -63.688 1.00 92.50 950 PRO A O 1
ATOM 7453 N N . ILE A 1 951 ? 34.298 -12.915 -61.714 1.00 94.31 951 ILE A N 1
ATOM 7454 C CA . ILE A 1 951 ? 34.496 -14.372 -61.710 1.00 94.31 951 ILE A CA 1
ATOM 7455 C C . ILE A 1 951 ? 33.561 -15.010 -60.680 1.00 94.31 951 ILE A C 1
ATOM 7457 O O . ILE A 1 951 ? 33.807 -14.937 -59.476 1.00 94.31 951 ILE A O 1
ATOM 7461 N N . THR A 1 952 ? 32.492 -15.644 -61.162 1.00 94.06 952 THR A N 1
ATOM 7462 C CA . THR A 1 952 ? 31.484 -16.318 -60.330 1.00 94.06 952 THR A CA 1
ATOM 7463 C C . THR A 1 952 ? 31.819 -17.789 -60.093 1.00 94.06 952 THR A C 1
ATOM 7465 O O . THR A 1 952 ? 32.090 -18.548 -61.026 1.00 94.06 952 THR A O 1
ATOM 7468 N N . ILE A 1 953 ? 31.757 -18.208 -58.831 1.00 93.75 953 ILE A N 1
ATOM 7469 C CA . ILE A 1 953 ? 32.058 -19.557 -58.363 1.00 93.75 953 ILE A CA 1
ATOM 7470 C C . ILE A 1 953 ? 30.816 -20.146 -57.675 1.00 93.75 953 ILE A C 1
ATOM 7472 O O . ILE A 1 953 ? 30.465 -19.689 -56.586 1.00 93.75 953 ILE A O 1
ATOM 7476 N N . PRO A 1 954 ? 30.183 -21.194 -58.236 1.00 93.31 954 PRO A N 1
ATOM 7477 C CA . PRO A 1 954 ? 29.077 -21.869 -57.571 1.00 93.31 954 PRO A CA 1
ATOM 7478 C C . PRO A 1 954 ? 29.577 -22.699 -56.380 1.00 93.31 954 PRO A C 1
ATOM 7480 O O . PRO A 1 954 ? 30.555 -23.456 -56.479 1.00 93.31 954 PRO A O 1
ATOM 7483 N N . LEU A 1 955 ? 28.862 -22.569 -55.268 1.00 93.94 955 LEU A N 1
ATOM 7484 C CA . LEU A 1 955 ? 29.104 -23.166 -53.960 1.00 93.94 955 LEU A CA 1
ATOM 7485 C C . LEU A 1 955 ? 27.805 -23.822 -53.459 1.00 93.94 955 LEU A C 1
ATOM 7487 O O . LEU A 1 955 ? 26.700 -23.314 -53.652 1.00 93.94 955 LEU A O 1
ATOM 7491 N N . THR A 1 956 ? 27.906 -24.978 -52.807 1.00 92.25 956 THR A N 1
ATOM 7492 C CA . THR A 1 956 ? 26.749 -25.657 -52.203 1.00 92.25 956 THR A CA 1
ATOM 7493 C C . THR A 1 956 ? 27.147 -26.207 -50.845 1.00 92.25 956 THR A C 1
ATOM 7495 O O . THR A 1 956 ? 28.075 -27.011 -50.753 1.00 92.25 956 THR A O 1
ATOM 7498 N N . LEU A 1 957 ? 26.455 -25.758 -49.799 1.00 91.06 957 LEU A N 1
ATOM 7499 C CA . LEU A 1 957 ? 26.767 -26.073 -48.407 1.00 91.06 957 LEU A CA 1
ATOM 7500 C C . LEU A 1 957 ? 25.683 -26.973 -47.810 1.00 91.06 957 LEU A C 1
ATOM 7502 O O . LEU A 1 957 ? 24.494 -26.666 -47.889 1.00 91.06 957 LEU A O 1
ATOM 7506 N N . ASN A 1 958 ? 26.108 -28.079 -47.195 1.00 86.06 958 ASN A N 1
ATOM 7507 C CA . ASN A 1 958 ? 25.223 -29.076 -46.575 1.00 86.06 958 ASN A CA 1
ATOM 7508 C C . ASN A 1 958 ? 25.132 -28.938 -45.040 1.00 86.06 958 ASN A C 1
ATOM 7510 O O . ASN A 1 958 ? 24.253 -29.533 -44.419 1.00 86.06 958 ASN A O 1
ATOM 7514 N N . GLN A 1 959 ? 26.038 -28.172 -44.430 1.00 84.19 959 GLN A N 1
ATOM 7515 C CA . GLN A 1 959 ? 26.103 -27.858 -42.997 1.00 84.19 959 GLN A CA 1
ATOM 7516 C C . GLN A 1 959 ? 26.479 -26.376 -42.817 1.00 84.19 959 GLN A C 1
ATOM 7518 O O . GLN A 1 959 ? 26.878 -25.734 -43.789 1.00 84.19 959 GLN A O 1
ATOM 7523 N N . THR A 1 960 ? 26.308 -25.815 -41.617 1.00 86.69 960 THR A N 1
ATOM 7524 C CA . THR A 1 960 ? 26.785 -24.450 -41.346 1.00 86.69 960 THR A CA 1
ATOM 7525 C C . THR A 1 960 ? 28.305 -24.468 -41.254 1.00 86.69 960 THR A C 1
ATOM 7527 O O . THR A 1 960 ? 28.850 -25.215 -40.443 1.00 86.69 960 THR A O 1
ATOM 7530 N N . GLU A 1 961 ? 28.968 -23.633 -42.045 1.00 88.94 961 GLU A N 1
ATOM 7531 C CA . GLU A 1 961 ? 30.419 -23.453 -42.030 1.00 88.94 961 GLU A CA 1
ATOM 7532 C C . GLU A 1 961 ? 30.771 -22.158 -41.282 1.00 88.94 961 GLU A C 1
ATOM 7534 O O . GLU A 1 961 ? 30.094 -21.136 -41.420 1.00 88.94 961 GLU A O 1
ATOM 7539 N N . GLN A 1 962 ? 31.826 -22.205 -40.467 1.00 87.06 962 GLN A N 1
ATOM 7540 C CA . GLN A 1 962 ? 32.289 -21.092 -39.629 1.00 87.06 962 GLN A CA 1
ATOM 7541 C C . GLN A 1 962 ? 33.728 -20.718 -39.970 1.00 87.06 962 GLN A C 1
ATOM 7543 O O . GLN A 1 962 ? 34.492 -21.565 -40.440 1.00 87.06 962 GLN A O 1
ATOM 7548 N N . TYR A 1 963 ? 34.081 -19.454 -39.718 1.00 87.88 963 TYR A N 1
ATOM 7549 C CA . TYR A 1 963 ? 35.364 -18.870 -40.118 1.00 87.88 963 TYR A CA 1
ATOM 7550 C C . TYR A 1 963 ? 35.613 -19.137 -41.614 1.00 87.88 963 TYR A C 1
ATOM 7552 O O . TYR A 1 963 ? 36.632 -19.700 -42.020 1.00 87.88 963 TYR A O 1
ATOM 7560 N N . VAL A 1 964 ? 34.584 -18.821 -42.412 1.00 92.56 964 VAL A N 1
ATOM 7561 C CA . VAL A 1 964 ? 34.581 -18.946 -43.869 1.00 92.56 964 VAL A CA 1
ATOM 7562 C C . VAL A 1 964 ? 35.286 -17.746 -44.468 1.00 92.56 964 VAL A C 1
ATOM 7564 O O . VAL A 1 964 ? 34.892 -16.624 -44.172 1.00 92.56 964 VAL A O 1
ATOM 7567 N N . GLU A 1 965 ? 36.268 -18.001 -45.329 1.00 93.81 965 GLU A N 1
ATOM 7568 C CA . GLU A 1 965 ? 37.114 -17.009 -45.989 1.00 93.81 965 GLU A CA 1
ATOM 7569 C C . GLU A 1 965 ? 37.047 -17.131 -47.515 1.00 93.81 965 GLU A C 1
ATOM 7571 O O . GLU A 1 965 ? 36.873 -18.224 -48.070 1.00 93.81 965 GLU A O 1
ATOM 7576 N N . PHE A 1 966 ? 37.286 -16.009 -48.190 1.00 94.88 966 PHE A N 1
ATOM 7577 C CA . PHE A 1 966 ? 37.293 -15.870 -49.639 1.00 94.88 966 PHE A CA 1
ATOM 7578 C C . PHE A 1 966 ? 38.674 -15.377 -50.089 1.00 94.88 966 PHE A C 1
ATOM 7580 O O . PHE A 1 966 ? 39.092 -14.252 -49.829 1.00 94.88 966 PHE A O 1
ATOM 7587 N N . ARG A 1 967 ? 39.426 -16.264 -50.734 1.00 93.88 967 ARG A N 1
ATOM 7588 C CA . ARG A 1 967 ? 40.891 -16.216 -50.791 1.00 93.88 967 ARG A CA 1
ATOM 7589 C C . ARG A 1 967 ? 41.404 -16.095 -52.222 1.00 93.88 967 ARG A C 1
ATOM 7591 O O . ARG A 1 967 ? 40.967 -16.843 -53.092 1.00 93.88 967 ARG A O 1
ATOM 7598 N N . GLY A 1 968 ? 42.367 -15.201 -52.448 1.00 93.88 968 GLY A N 1
ATOM 7599 C CA . GLY A 1 968 ? 43.099 -15.079 -53.714 1.00 93.88 968 GLY A CA 1
ATOM 7600 C C . GLY A 1 968 ? 44.567 -15.469 -53.557 1.00 93.88 968 GLY A C 1
ATOM 7601 O O . GLY A 1 968 ? 45.342 -14.704 -52.982 1.00 93.88 968 GLY A O 1
ATOM 7602 N N . TYR A 1 969 ? 44.967 -16.636 -54.068 1.00 92.12 969 TYR A N 1
ATOM 7603 C CA . TYR A 1 969 ? 46.355 -17.117 -54.034 1.00 92.12 969 TYR A CA 1
ATOM 7604 C C . TYR A 1 969 ? 47.026 -16.976 -55.406 1.00 92.12 969 TYR A C 1
ATOM 7606 O O . TYR A 1 969 ? 46.638 -17.642 -56.370 1.00 92.12 969 TYR A O 1
ATOM 7614 N N . ALA A 1 970 ? 48.035 -16.111 -55.505 1.00 90.69 970 ALA A N 1
ATOM 7615 C CA . ALA A 1 970 ? 48.719 -15.799 -56.756 1.00 90.69 970 ALA A CA 1
ATOM 7616 C C . ALA A 1 970 ? 49.956 -16.685 -56.969 1.00 90.69 970 ALA A C 1
ATOM 7618 O O . ALA A 1 970 ? 50.858 -16.756 -56.130 1.00 90.69 970 ALA A O 1
ATOM 7619 N N . VAL A 1 971 ? 50.027 -17.330 -58.133 1.00 90.81 971 VAL A N 1
ATOM 7620 C CA . VAL A 1 971 ? 51.148 -18.157 -58.591 1.00 90.81 971 VAL A CA 1
ATOM 7621 C C . VAL A 1 971 ? 51.667 -17.572 -59.899 1.00 90.81 971 VAL A C 1
ATOM 7623 O O . VAL A 1 971 ? 50.982 -17.607 -60.919 1.00 90.81 971 VAL A O 1
ATOM 7626 N N . ASN A 1 972 ? 52.892 -17.044 -59.851 1.00 87.06 972 ASN A N 1
ATOM 7627 C CA . ASN A 1 972 ? 53.573 -16.379 -60.966 1.00 87.06 972 ASN A CA 1
ATOM 7628 C C . ASN A 1 972 ? 52.725 -15.278 -61.634 1.00 87.06 972 ASN A C 1
ATOM 7630 O O . ASN A 1 972 ? 52.736 -15.160 -62.856 1.00 87.06 972 ASN A O 1
ATOM 7634 N N . TRP A 1 973 ? 51.958 -14.503 -60.859 1.00 89.44 973 TRP A N 1
ATOM 7635 C CA . TRP A 1 973 ? 51.158 -13.415 -61.416 1.00 89.44 973 TRP A CA 1
ATOM 7636 C C . TRP A 1 973 ? 52.046 -12.216 -61.740 1.00 89.44 973 TRP A C 1
ATOM 7638 O O . TRP A 1 973 ? 52.589 -11.603 -60.825 1.00 89.44 973 TRP A O 1
ATOM 7648 N N . GLU A 1 974 ? 52.167 -11.857 -63.015 1.00 86.44 974 GLU A N 1
ATOM 7649 C CA . GLU A 1 974 ? 52.856 -10.647 -63.470 1.00 86.44 974 GLU A CA 1
ATOM 7650 C C . GLU A 1 974 ? 51.848 -9.574 -63.909 1.00 86.44 974 GLU A C 1
ATOM 7652 O O . GLU A 1 974 ? 50.776 -9.872 -64.436 1.00 86.44 974 GLU A O 1
ATOM 7657 N N . GLY A 1 975 ? 52.195 -8.305 -63.694 1.00 86.25 975 GLY A N 1
ATOM 7658 C CA . GLY A 1 975 ? 51.297 -7.170 -63.912 1.00 86.25 975 GLY A CA 1
ATOM 7659 C C . GLY A 1 975 ? 50.391 -6.862 -62.707 1.00 86.25 975 GLY A C 1
ATOM 7660 O O . GLY A 1 975 ? 50.523 -7.485 -61.648 1.00 86.25 975 GLY A O 1
ATOM 7661 N N . PRO A 1 976 ? 49.508 -5.854 -62.835 1.00 90.12 976 PRO A N 1
ATOM 7662 C CA . PRO A 1 976 ? 48.577 -5.453 -61.786 1.00 90.12 976 PRO A CA 1
ATOM 7663 C C . PRO A 1 976 ? 47.420 -6.448 -61.626 1.00 90.12 976 PRO A C 1
ATOM 7665 O O . PRO A 1 976 ? 46.912 -6.994 -62.607 1.00 90.12 976 PRO A O 1
ATOM 7668 N N . LEU A 1 977 ? 46.972 -6.633 -60.389 1.00 91.94 977 LEU A N 1
ATOM 7669 C CA . LEU A 1 977 ? 45.752 -7.342 -60.008 1.00 91.94 977 LEU A CA 1
ATOM 7670 C C . LEU A 1 977 ? 45.004 -6.493 -58.980 1.00 91.94 977 LEU A C 1
ATOM 7672 O O . LEU A 1 977 ? 45.603 -6.007 -58.021 1.00 91.94 977 LEU A O 1
ATOM 7676 N N . GLU A 1 978 ? 43.705 -6.322 -59.183 1.00 93.06 978 GLU A N 1
ATOM 7677 C CA . GLU A 1 978 ? 42.824 -5.529 -58.331 1.00 93.06 978 GLU A CA 1
ATOM 7678 C C . GLU A 1 978 ? 41.585 -6.359 -57.961 1.00 93.06 978 GLU A C 1
ATOM 7680 O O . GLU A 1 978 ? 41.058 -7.091 -58.804 1.00 93.06 978 GLU A O 1
ATOM 7685 N N . LEU A 1 979 ? 41.134 -6.253 -56.709 1.00 94.44 979 LEU A N 1
ATOM 7686 C CA . LEU A 1 979 ? 39.862 -6.787 -56.215 1.00 94.44 979 LEU A CA 1
ATOM 7687 C C . LEU A 1 979 ? 38.988 -5.623 -55.737 1.00 94.44 979 LEU A C 1
ATOM 7689 O O . LEU A 1 979 ? 39.345 -4.947 -54.766 1.00 94.44 979 LEU A O 1
ATOM 7693 N N . ASP A 1 980 ? 37.840 -5.444 -56.389 1.00 91.31 980 ASP A N 1
ATOM 7694 C CA . ASP A 1 980 ? 36.889 -4.366 -56.106 1.00 91.31 980 ASP A CA 1
ATOM 7695 C C . ASP A 1 980 ? 35.934 -4.725 -54.952 1.00 91.31 980 ASP A C 1
ATOM 7697 O O . ASP A 1 980 ? 35.678 -3.898 -54.081 1.00 91.31 980 ASP A O 1
ATOM 7701 N N . TYR A 1 981 ? 35.401 -5.953 -54.942 1.00 92.12 981 TYR A N 1
ATOM 7702 C CA . TYR A 1 981 ? 34.553 -6.530 -53.884 1.00 92.12 981 TYR A CA 1
ATOM 7703 C C . TYR A 1 981 ? 34.332 -8.036 -54.113 1.00 92.12 981 TYR A C 1
ATOM 7705 O O . TYR A 1 981 ? 34.668 -8.578 -55.173 1.00 92.12 981 TYR A O 1
ATOM 7713 N N . ILE A 1 982 ? 33.737 -8.715 -53.128 1.00 94.31 982 ILE A N 1
ATOM 7714 C CA . ILE A 1 982 ? 33.278 -10.106 -53.243 1.00 94.31 982 ILE A CA 1
ATOM 7715 C C . ILE A 1 982 ? 31.775 -10.141 -52.956 1.00 94.31 982 ILE A C 1
ATOM 7717 O O . ILE A 1 982 ? 31.338 -9.805 -51.860 1.00 94.31 982 ILE A O 1
ATOM 7721 N N . GLU A 1 983 ? 30.973 -10.533 -53.941 1.00 94.44 983 GLU A N 1
ATOM 7722 C CA . GLU A 1 983 ? 29.515 -10.616 -53.834 1.00 94.44 983 GLU A CA 1
ATOM 7723 C C . GLU A 1 983 ? 29.063 -12.067 -53.632 1.00 94.44 983 GLU A C 1
ATOM 7725 O O . GLU A 1 983 ? 29.418 -12.962 -54.399 1.00 94.44 983 GLU A O 1
ATOM 7730 N N . LEU A 1 984 ? 28.239 -12.294 -52.613 1.00 93.56 984 LEU A N 1
ATOM 7731 C CA . LEU A 1 984 ? 27.591 -13.560 -52.303 1.00 93.56 984 LEU A CA 1
ATOM 7732 C C . LEU A 1 984 ? 26.092 -13.443 -52.609 1.00 93.56 984 LEU A C 1
ATOM 7734 O O . LEU A 1 984 ? 25.344 -12.822 -51.851 1.00 93.56 984 LEU A O 1
ATOM 7738 N N . ASN A 1 985 ? 25.644 -14.077 -53.692 1.00 93.81 985 ASN A N 1
ATOM 7739 C CA . ASN A 1 985 ? 24.223 -14.222 -54.024 1.00 93.81 985 ASN A CA 1
ATOM 7740 C C . ASN A 1 985 ? 23.791 -15.677 -53.829 1.00 93.81 985 ASN A C 1
ATOM 7742 O O . ASN A 1 985 ? 24.520 -16.589 -54.205 1.00 93.81 985 ASN A O 1
ATOM 7746 N N . GLY A 1 986 ? 22.616 -15.948 -53.261 1.00 89.81 986 GLY A N 1
ATOM 7747 C CA . GLY A 1 986 ? 22.185 -17.336 -53.082 1.00 89.81 986 GLY A CA 1
ATOM 7748 C C . GLY A 1 986 ? 20.865 -17.545 -52.355 1.00 89.81 986 GLY A C 1
ATOM 7749 O O . GLY A 1 986 ? 20.091 -16.620 -52.118 1.00 89.81 986 GLY A O 1
ATOM 7750 N N . THR A 1 987 ? 20.613 -18.800 -51.987 1.00 89.31 987 THR A N 1
ATOM 7751 C CA . THR A 1 987 ? 19.451 -19.210 -51.189 1.00 89.31 987 THR A CA 1
ATOM 7752 C C . THR A 1 987 ? 19.876 -20.058 -49.995 1.00 89.31 987 THR A C 1
ATOM 7754 O O . THR A 1 987 ? 20.407 -21.158 -50.155 1.00 89.31 987 THR A O 1
ATOM 7757 N N . MET A 1 988 ? 19.606 -19.559 -48.788 1.00 87.62 988 MET A N 1
ATOM 7758 C CA . MET A 1 988 ? 19.728 -20.312 -47.539 1.00 87.62 988 MET A CA 1
ATOM 7759 C C . MET A 1 988 ? 18.518 -21.244 -47.397 1.00 87.62 988 MET A C 1
ATOM 7761 O O . MET A 1 988 ? 17.373 -20.795 -47.487 1.00 87.62 988 MET A O 1
ATOM 7765 N N . THR A 1 989 ? 18.752 -22.537 -47.171 1.00 83.31 989 THR A N 1
ATOM 7766 C CA . THR A 1 989 ? 17.702 -23.578 -47.206 1.00 83.31 989 THR A CA 1
ATOM 7767 C C . THR A 1 989 ? 17.388 -24.205 -45.843 1.00 83.31 989 THR A C 1
ATOM 7769 O O . THR A 1 989 ? 16.324 -24.800 -45.679 1.00 83.31 989 THR A O 1
ATOM 7772 N N . GLY A 1 990 ? 18.261 -24.044 -44.847 1.00 72.88 990 GLY A N 1
ATOM 7773 C CA . GLY A 1 990 ? 18.093 -24.555 -43.482 1.00 72.88 990 GLY A CA 1
ATOM 7774 C C . GLY A 1 990 ? 19.437 -24.617 -42.760 1.00 72.88 990 GLY A C 1
ATOM 7775 O O . GLY A 1 990 ? 20.383 -23.981 -43.207 1.00 72.88 990 GLY A O 1
ATOM 7776 N N . GLY A 1 991 ? 19.557 -25.391 -41.673 1.00 58.69 991 GLY A N 1
ATOM 7777 C CA . GLY A 1 991 ? 20.885 -25.755 -41.173 1.00 58.69 991 GLY A CA 1
ATOM 7778 C C . GLY A 1 991 ? 21.011 -26.331 -39.768 1.00 58.69 991 GLY A C 1
ATOM 7779 O O . GLY A 1 991 ? 20.076 -26.348 -38.969 1.00 58.69 991 GLY A O 1
ATOM 7780 N N . VAL A 1 992 ? 22.224 -26.820 -39.504 1.00 51.06 992 VAL A N 1
ATOM 7781 C CA . VAL A 1 992 ? 22.707 -27.343 -38.224 1.00 51.06 992 VAL A CA 1
ATOM 7782 C C . VAL A 1 992 ? 24.079 -26.696 -37.972 1.00 51.06 992 VAL A C 1
ATOM 7784 O O . VAL A 1 992 ? 24.974 -26.932 -38.786 1.00 51.06 992 VAL A O 1
ATOM 7787 N N . PRO A 1 993 ? 24.266 -25.892 -36.901 1.00 47.91 993 PRO A N 1
ATOM 7788 C CA . PRO A 1 993 ? 25.559 -25.327 -36.520 1.00 47.91 993 PRO A CA 1
ATOM 7789 C C . PRO A 1 993 ? 26.687 -26.361 -36.445 1.00 47.91 993 PRO A C 1
ATOM 7791 O O . PRO A 1 993 ? 26.482 -27.509 -36.032 1.00 47.91 993 PRO A O 1
ATOM 7794 N N . ALA A 1 994 ? 27.886 -25.915 -36.823 1.00 48.03 994 ALA A N 1
ATOM 7795 C CA . ALA A 1 994 ? 29.099 -26.717 -36.847 1.00 48.03 994 ALA A CA 1
ATOM 7796 C C . ALA A 1 994 ? 29.376 -27.367 -35.482 1.00 48.03 994 ALA A C 1
ATOM 7798 O O . ALA A 1 994 ? 29.419 -26.709 -34.441 1.00 48.03 994 ALA A O 1
ATOM 7799 N N . ARG A 1 995 ? 29.625 -28.681 -35.476 1.00 41.19 995 ARG A N 1
ATOM 7800 C CA . ARG A 1 995 ? 30.167 -29.362 -34.295 1.00 41.19 995 ARG A CA 1
ATOM 7801 C C . ARG A 1 995 ? 31.686 -29.297 -34.333 1.00 41.19 995 ARG A C 1
ATOM 7803 O O . ARG A 1 995 ? 32.308 -30.082 -35.045 1.00 41.19 995 ARG A O 1
ATOM 7810 N N . ARG A 1 996 ? 32.277 -28.422 -33.514 1.00 40.75 996 ARG A N 1
ATOM 7811 C CA . ARG A 1 996 ? 33.729 -28.377 -33.300 1.00 40.75 996 ARG A CA 1
ATOM 7812 C C . ARG A 1 996 ? 34.241 -29.737 -32.812 1.00 40.75 996 ARG A C 1
ATOM 7814 O O . ARG A 1 996 ? 34.060 -30.107 -31.652 1.00 40.75 996 ARG A O 1
ATOM 7821 N N . GLY A 1 997 ? 34.924 -30.466 -33.688 1.00 31.61 997 GLY A N 1
ATOM 7822 C CA . GLY A 1 997 ? 35.835 -31.522 -33.269 1.00 31.61 997 GLY A CA 1
ATOM 7823 C C . GLY A 1 997 ? 37.111 -30.876 -32.738 1.00 31.61 997 GLY A C 1
ATOM 7824 O O . GLY A 1 997 ? 37.809 -30.207 -33.493 1.00 31.61 997 GLY A O 1
ATOM 7825 N N . PHE A 1 998 ? 37.431 -31.062 -31.456 1.00 30.42 998 PHE A N 1
ATOM 7826 C CA . PHE A 1 998 ? 38.728 -30.650 -30.907 1.00 30.42 998 PHE A CA 1
ATOM 7827 C C . PHE A 1 998 ? 39.839 -31.567 -31.455 1.00 30.42 998 PHE A C 1
ATOM 7829 O O . PHE A 1 998 ? 40.201 -32.570 -30.841 1.00 30.42 998 PHE A O 1
ATOM 7836 N N . GLY A 1 999 ? 40.347 -31.239 -32.645 1.00 25.45 999 GLY A N 1
ATOM 7837 C CA . GLY A 1 999 ? 41.526 -31.857 -33.251 1.00 25.45 999 GLY A CA 1
ATOM 7838 C C . GLY A 1 999 ? 42.797 -31.118 -32.836 1.00 25.45 999 GLY A C 1
ATOM 7839 O O . GLY A 1 999 ? 42.948 -29.935 -33.120 1.00 25.45 999 GLY A O 1
ATOM 7840 N N . SER A 1 1000 ? 43.710 -31.801 -32.149 1.00 28.28 1000 SER A N 1
ATOM 7841 C CA . SER A 1 1000 ? 44.935 -31.207 -31.605 1.00 28.28 1000 SER A CA 1
ATOM 7842 C C . SER A 1 1000 ? 46.155 -31.418 -32.516 1.00 28.28 1000 SER A C 1
ATOM 7844 O O . SER A 1 1000 ? 46.789 -32.471 -32.428 1.00 28.28 1000 SER A O 1
ATOM 7846 N N . SER A 1 1001 ? 46.523 -30.421 -33.331 1.00 26.42 1001 SER A N 1
ATOM 7847 C CA . SER A 1 1001 ? 47.879 -30.274 -33.908 1.00 26.42 1001 SER A CA 1
ATOM 7848 C C . SER A 1 1001 ? 48.029 -28.989 -34.735 1.00 26.42 1001 SER A C 1
ATOM 7850 O O . SER A 1 1001 ? 47.235 -28.787 -35.650 1.00 26.42 1001 SER A O 1
ATOM 7852 N N . GLY A 1 1002 ? 49.088 -28.202 -34.501 1.00 25.12 1002 GLY A N 1
ATOM 7853 C CA . GLY A 1 1002 ? 49.495 -27.086 -35.372 1.00 25.12 1002 GLY A CA 1
ATOM 7854 C C . GLY A 1 1002 ? 49.937 -25.840 -34.599 1.00 25.12 1002 GLY A C 1
ATOM 7855 O O . GLY A 1 1002 ? 49.097 -25.090 -34.119 1.00 25.12 1002 GLY A O 1
ATOM 7856 N N . GLU A 1 1003 ? 51.248 -25.627 -34.472 1.00 29.44 1003 GLU A N 1
ATOM 7857 C CA . GLU A 1 1003 ? 51.834 -24.374 -33.965 1.00 29.44 1003 GLU A CA 1
ATOM 7858 C C . GLU A 1 1003 ? 52.127 -23.387 -35.117 1.00 29.44 1003 GLU A C 1
ATOM 7860 O O . GLU A 1 1003 ? 52.112 -23.791 -36.280 1.00 29.44 1003 GLU A O 1
ATOM 7865 N N . LEU A 1 1004 ? 52.516 -22.152 -34.748 1.00 27.70 1004 LEU A N 1
ATOM 7866 C CA . LEU A 1 1004 ? 52.931 -20.982 -35.559 1.00 27.70 1004 LEU A CA 1
ATOM 7867 C C . LEU A 1 1004 ? 51.800 -19.969 -35.866 1.00 27.70 1004 LEU A C 1
ATOM 7869 O O . LEU A 1 1004 ? 50.853 -20.304 -36.562 1.00 27.70 1004 LEU A O 1
ATOM 7873 N N . GLY A 1 1005 ? 51.866 -18.698 -35.440 1.00 23.33 1005 GLY A N 1
ATOM 7874 C CA . GLY A 1 1005 ? 52.768 -18.065 -34.458 1.00 23.33 1005 GLY A CA 1
ATOM 7875 C C . GLY A 1 1005 ? 52.979 -16.557 -34.683 1.00 23.33 1005 GLY A C 1
ATOM 7876 O O . GLY A 1 1005 ? 53.039 -16.134 -35.831 1.00 23.33 1005 GLY A O 1
ATOM 7877 N N . TYR A 1 1006 ? 53.204 -15.802 -33.590 1.00 26.17 1006 TYR A N 1
ATOM 7878 C CA . TYR A 1 1006 ? 53.522 -14.353 -33.536 1.00 26.17 1006 TYR A CA 1
ATOM 7879 C C . TYR A 1 1006 ? 52.384 -13.396 -33.993 1.00 26.17 1006 TYR A C 1
ATOM 7881 O O . TYR A 1 1006 ? 51.654 -13.706 -34.919 1.00 26.17 1006 TYR A O 1
ATOM 7889 N N . LEU A 1 1007 ? 52.141 -12.216 -33.394 1.00 25.41 1007 LEU A N 1
ATOM 7890 C CA . LEU A 1 1007 ? 52.839 -11.445 -32.344 1.00 25.41 1007 LEU A CA 1
ATOM 7891 C C . LEU A 1 1007 ? 51.816 -10.648 -31.491 1.00 25.41 1007 LEU A C 1
ATOM 7893 O O . LEU A 1 1007 ? 51.069 -9.855 -32.052 1.00 25.41 1007 LEU A O 1
ATOM 7897 N N . ALA A 1 1008 ? 51.846 -10.782 -30.159 1.00 25.84 1008 ALA A N 1
ATOM 7898 C CA . ALA A 1 1008 ? 51.405 -9.764 -29.184 1.00 25.84 1008 ALA A CA 1
ATOM 7899 C C . ALA A 1 1008 ? 51.846 -10.199 -27.772 1.00 25.84 1008 ALA A C 1
ATOM 7901 O O . ALA A 1 1008 ? 51.477 -11.283 -27.323 1.00 25.84 1008 ALA A O 1
ATOM 7902 N N . GLU A 1 1009 ? 52.646 -9.389 -27.075 1.00 26.28 1009 GLU A N 1
ATOM 7903 C CA . GLU A 1 1009 ? 53.149 -9.711 -25.731 1.00 26.28 1009 GLU A CA 1
ATOM 7904 C C . GLU A 1 1009 ? 52.496 -8.853 -24.636 1.00 26.28 1009 GLU A C 1
ATOM 7906 O O . GLU A 1 1009 ? 52.149 -7.694 -24.852 1.00 26.28 1009 GLU A O 1
ATOM 7911 N N . HIS A 1 1010 ? 52.476 -9.420 -23.425 1.00 28.38 1010 HIS A N 1
ATOM 7912 C CA . HIS A 1 1010 ? 52.216 -8.777 -22.131 1.00 28.38 1010 HIS A CA 1
ATOM 7913 C C . HIS A 1 1010 ? 50.754 -8.443 -21.740 1.00 28.38 1010 HIS A C 1
ATOM 7915 O O . HIS A 1 1010 ? 49.871 -8.368 -22.590 1.00 28.38 1010 HIS A O 1
ATOM 7921 N N . PRO A 1 1011 ? 50.446 -8.448 -20.419 1.00 29.42 1011 PRO A N 1
ATOM 7922 C CA . PRO A 1 1011 ? 49.287 -9.215 -19.960 1.00 29.42 1011 PRO A CA 1
ATOM 7923 C C . PRO A 1 1011 ? 48.192 -8.396 -19.266 1.00 29.42 1011 PRO A C 1
ATOM 7925 O O . PRO A 1 1011 ? 48.457 -7.376 -18.630 1.00 29.42 1011 PRO A O 1
ATOM 7928 N N . PHE A 1 1012 ? 46.985 -8.964 -19.241 1.00 24.39 1012 PHE A N 1
ATOM 7929 C CA . PHE A 1 1012 ? 45.997 -8.678 -18.200 1.00 24.39 1012 PHE A CA 1
ATOM 7930 C C . PHE A 1 1012 ? 45.990 -9.778 -17.133 1.00 24.39 1012 PHE A C 1
ATOM 7932 O O . PHE A 1 1012 ? 46.201 -10.954 -17.424 1.00 24.39 1012 PHE A O 1
ATOM 7939 N N . VAL A 1 1013 ? 45.792 -9.370 -15.878 1.00 26.52 1013 VAL A N 1
ATOM 7940 C CA . VAL A 1 1013 ? 45.826 -10.252 -14.705 1.00 26.52 1013 VAL A CA 1
ATOM 7941 C C . VAL A 1 1013 ? 44.454 -10.889 -14.509 1.00 26.52 1013 VAL A C 1
ATOM 7943 O O . VAL A 1 1013 ? 43.507 -10.206 -14.123 1.00 26.52 1013 VAL A O 1
ATOM 7946 N N . ASP A 1 1014 ? 44.359 -12.194 -14.752 1.00 26.25 1014 ASP A N 1
ATOM 7947 C CA . ASP A 1 1014 ? 43.149 -12.972 -14.496 1.00 26.25 1014 ASP A CA 1
ATOM 7948 C C . ASP A 1 1014 ? 43.029 -13.320 -12.999 1.00 26.25 1014 ASP A C 1
ATOM 7950 O O . ASP A 1 1014 ? 43.928 -13.919 -12.408 1.00 26.25 1014 ASP A O 1
ATOM 7954 N N . TRP A 1 1015 ? 41.907 -12.933 -12.389 1.00 28.33 1015 TRP A N 1
ATOM 7955 C CA . TRP A 1 1015 ? 41.568 -13.180 -10.981 1.00 28.33 1015 TRP A CA 1
ATOM 7956 C C . TRP A 1 1015 ? 40.494 -14.278 -10.800 1.00 28.33 1015 TRP A C 1
ATOM 7958 O O . TRP A 1 1015 ? 39.858 -14.347 -9.747 1.00 28.33 1015 TRP A O 1
ATOM 7968 N N . SER A 1 1016 ? 40.266 -15.139 -11.802 1.00 32.66 1016 SER A N 1
ATOM 7969 C CA . SER A 1 1016 ? 39.177 -16.139 -11.792 1.00 32.66 1016 SER A CA 1
ATOM 7970 C C . SER A 1 1016 ? 39.580 -17.595 -11.476 1.00 32.66 1016 SER A C 1
ATOM 7972 O O . SER A 1 1016 ? 38.738 -18.368 -11.011 1.00 32.66 1016 SER A O 1
ATOM 7974 N N . GLU A 1 1017 ? 40.847 -17.989 -11.658 1.00 28.44 1017 GLU A N 1
ATOM 7975 C CA . GLU A 1 1017 ? 41.273 -19.408 -11.623 1.00 28.44 1017 GLU A CA 1
ATOM 7976 C C . GLU A 1 1017 ? 41.194 -20.093 -10.238 1.00 28.44 1017 GLU A C 1
ATOM 7978 O O . GLU A 1 1017 ? 40.984 -21.308 -10.161 1.00 28.44 1017 GLU A O 1
ATOM 7983 N N . ASP A 1 1018 ? 41.332 -19.352 -9.132 1.00 30.44 1018 ASP A N 1
ATOM 7984 C CA . ASP A 1 1018 ? 41.433 -19.951 -7.788 1.00 30.44 1018 ASP A CA 1
ATOM 7985 C C . ASP A 1 1018 ? 40.083 -20.384 -7.184 1.00 30.44 1018 ASP A C 1
ATOM 7987 O O . ASP A 1 1018 ? 40.040 -21.325 -6.385 1.00 30.44 1018 ASP A O 1
ATOM 7991 N N . LEU A 1 1019 ? 38.958 -19.764 -7.565 1.00 32.72 1019 LEU A N 1
ATOM 7992 C CA . LEU A 1 1019 ? 37.661 -20.085 -6.946 1.00 32.72 1019 LEU A CA 1
ATOM 7993 C C . LEU A 1 1019 ? 37.056 -21.394 -7.487 1.00 32.72 1019 LEU A C 1
ATOM 7995 O O . LEU A 1 1019 ? 36.409 -22.140 -6.748 1.00 32.72 1019 LEU A O 1
ATOM 7999 N N . TYR A 1 1020 ? 37.308 -21.719 -8.759 1.00 31.97 1020 TYR A N 1
ATOM 8000 C CA . TYR A 1 1020 ? 36.744 -22.910 -9.410 1.00 31.97 1020 TYR A CA 1
ATOM 8001 C C . TYR A 1 1020 ? 37.406 -24.219 -8.936 1.00 31.97 1020 TYR A C 1
ATOM 8003 O O . TYR A 1 1020 ? 36.785 -25.283 -8.927 1.00 31.97 1020 TYR A O 1
ATOM 8011 N N . ARG A 1 1021 ? 38.667 -24.153 -8.486 1.00 28.95 1021 ARG A N 1
ATOM 8012 C CA . ARG A 1 1021 ? 39.471 -25.328 -8.095 1.00 28.95 1021 ARG A CA 1
ATOM 8013 C C . ARG A 1 1021 ? 39.159 -25.878 -6.697 1.00 28.95 1021 ARG A C 1
ATOM 8015 O O . ARG A 1 1021 ? 39.607 -26.980 -6.375 1.00 28.95 1021 ARG A O 1
ATOM 8022 N N . VAL A 1 1022 ? 38.386 -25.155 -5.882 1.00 35.75 1022 VAL A N 1
ATOM 8023 C CA . VAL A 1 1022 ? 38.078 -25.529 -4.486 1.00 35.75 1022 VAL A CA 1
ATOM 8024 C C . VAL A 1 1022 ? 36.830 -26.415 -4.356 1.00 35.75 1022 VAL A C 1
ATOM 8026 O O . VAL A 1 1022 ? 36.784 -27.263 -3.466 1.00 35.75 1022 VAL A O 1
ATOM 8029 N N . LEU A 1 1023 ? 35.818 -26.256 -5.219 1.00 32.53 1023 LEU A N 1
ATOM 8030 C CA . LEU A 1 1023 ? 34.469 -26.777 -4.937 1.00 32.53 1023 LEU A CA 1
ATOM 8031 C C . LEU A 1 1023 ? 34.136 -28.173 -5.489 1.00 32.53 1023 LEU A C 1
ATOM 8033 O O . LEU A 1 1023 ? 33.233 -28.815 -4.949 1.00 32.53 1023 LEU A O 1
ATOM 8037 N N . HIS A 1 1024 ? 34.812 -28.680 -6.528 1.00 31.70 1024 HIS A N 1
ATOM 8038 C CA . HIS A 1 1024 ? 34.431 -29.950 -7.176 1.00 31.70 1024 HIS A CA 1
ATOM 8039 C C . HIS A 1 1024 ? 35.595 -30.945 -7.340 1.00 31.70 1024 HIS A C 1
ATOM 8041 O O . HIS A 1 1024 ? 36.317 -30.944 -8.337 1.00 31.70 1024 HIS A O 1
ATOM 8047 N N . ARG A 1 1025 ? 35.719 -31.883 -6.387 1.00 27.50 1025 ARG A N 1
ATOM 8048 C CA . ARG A 1 1025 ? 36.485 -33.135 -6.545 1.00 27.50 1025 ARG A CA 1
ATOM 8049 C C . ARG A 1 1025 ? 35.772 -34.333 -5.907 1.00 27.50 1025 ARG A C 1
ATOM 8051 O O . ARG A 1 1025 ? 35.626 -34.392 -4.692 1.00 27.50 1025 ARG A O 1
ATOM 8058 N N . GLY A 1 1026 ? 35.463 -35.334 -6.736 1.00 27.00 1026 GLY A N 1
ATOM 8059 C CA . GLY A 1 1026 ? 34.923 -36.640 -6.332 1.00 27.00 1026 GLY A CA 1
ATOM 8060 C C . GLY A 1 1026 ? 33.388 -36.715 -6.376 1.00 27.00 1026 GLY A C 1
ATOM 8061 O O . GLY A 1 1026 ? 32.726 -35.760 -5.998 1.00 27.00 1026 GLY A O 1
ATOM 8062 N N . LEU A 1 1027 ? 32.753 -37.806 -6.822 1.00 26.56 1027 LEU A N 1
ATOM 8063 C CA . LEU A 1 1027 ? 33.243 -39.108 -7.326 1.00 26.56 1027 LEU A CA 1
ATOM 8064 C C . LEU A 1 1027 ? 32.309 -39.605 -8.481 1.00 26.56 1027 LEU A C 1
ATOM 8066 O O . LEU A 1 1027 ? 31.385 -38.877 -8.836 1.00 26.56 1027 LEU A O 1
ATOM 8070 N N . PRO A 1 1028 ? 32.586 -40.727 -9.187 1.00 27.41 1028 PRO A N 1
ATOM 8071 C CA . PRO A 1 1028 ? 32.356 -40.798 -10.637 1.00 27.41 1028 PRO A CA 1
ATOM 8072 C C . PRO A 1 1028 ? 30.956 -41.229 -11.102 1.00 27.41 1028 PRO A C 1
ATOM 8074 O O . PRO A 1 1028 ? 30.236 -41.969 -10.435 1.00 27.41 1028 PRO A O 1
ATOM 8077 N N . VAL A 1 1029 ? 30.651 -40.850 -12.348 1.00 24.69 1029 VAL A N 1
ATOM 8078 C CA . VAL A 1 1029 ? 29.533 -41.365 -13.153 1.00 24.69 1029 VAL A CA 1
ATOM 8079 C C . VAL A 1 1029 ? 29.802 -42.810 -13.592 1.00 24.69 1029 VAL A C 1
ATOM 8081 O O . VAL A 1 1029 ? 30.893 -43.129 -14.063 1.00 24.69 1029 VAL A O 1
ATOM 8084 N N . VAL A 1 1030 ? 28.779 -43.665 -13.518 1.00 25.30 1030 VAL A N 1
ATOM 8085 C CA . VAL A 1 1030 ? 28.751 -44.991 -14.161 1.00 25.30 1030 VAL A CA 1
ATOM 8086 C C . VAL A 1 1030 ? 27.821 -44.934 -15.376 1.00 25.30 1030 VAL A C 1
ATOM 8088 O O . VAL A 1 1030 ? 26.721 -44.394 -15.293 1.00 25.30 1030 VAL A O 1
ATOM 8091 N N . HIS A 1 1031 ? 28.254 -45.488 -16.512 1.00 27.70 1031 HIS A N 1
ATOM 8092 C CA . HIS A 1 1031 ? 27.443 -45.553 -17.731 1.00 27.70 1031 HIS A CA 1
ATOM 8093 C C . HIS A 1 1031 ? 26.195 -46.437 -17.581 1.00 27.70 1031 HIS A C 1
ATOM 8095 O O . HIS A 1 1031 ? 26.293 -47.587 -17.161 1.00 27.70 1031 HIS A O 1
ATOM 8101 N N . LEU A 1 1032 ? 25.078 -45.954 -18.125 1.00 25.55 1032 LEU A N 1
ATOM 8102 C CA . LEU A 1 1032 ? 24.064 -46.741 -18.837 1.00 25.55 1032 LEU A CA 1
ATOM 8103 C C . LEU A 1 1032 ? 23.536 -45.868 -19.991 1.00 25.55 1032 LEU A C 1
ATOM 8105 O O . LEU A 1 1032 ? 23.565 -44.643 -19.889 1.00 25.55 1032 LEU A O 1
ATOM 8109 N N . GLY A 1 1033 ? 23.110 -46.459 -21.112 1.00 25.70 1033 GLY A N 1
ATOM 8110 C CA . GLY A 1 1033 ? 22.781 -45.690 -22.321 1.00 25.70 1033 GLY A CA 1
ATOM 8111 C C . GLY A 1 1033 ? 21.657 -46.278 -23.174 1.00 25.70 1033 GLY A C 1
ATOM 8112 O O . GLY A 1 1033 ? 21.262 -47.419 -22.971 1.00 25.70 1033 GLY A O 1
ATOM 8113 N N . ARG A 1 1034 ? 21.206 -45.474 -24.153 1.00 28.09 1034 ARG A N 1
ATOM 8114 C CA . ARG A 1 1034 ? 20.281 -45.782 -25.272 1.00 28.09 1034 ARG A CA 1
ATOM 8115 C C . ARG A 1 1034 ? 18.993 -46.569 -24.953 1.00 28.09 1034 ARG A C 1
ATOM 8117 O O . ARG A 1 1034 ? 19.038 -47.791 -24.927 1.00 28.09 1034 ARG A O 1
ATOM 8124 N N . ILE A 1 1035 ? 17.842 -45.887 -25.015 1.00 25.95 1035 ILE A N 1
ATOM 8125 C CA . ILE A 1 1035 ? 16.674 -46.241 -25.870 1.00 25.95 1035 ILE A CA 1
ATOM 8126 C C . ILE A 1 1035 ? 16.070 -44.910 -26.394 1.00 25.95 1035 ILE A C 1
ATOM 8128 O O . ILE A 1 1035 ? 16.306 -43.867 -25.786 1.00 25.95 1035 ILE A O 1
ATOM 8132 N N . ALA A 1 1036 ? 15.346 -44.918 -27.521 1.00 27.50 1036 ALA A N 1
ATOM 8133 C CA . ALA A 1 1036 ? 14.623 -43.765 -28.082 1.00 27.50 1036 ALA A CA 1
ATOM 8134 C C . ALA A 1 1036 ? 13.239 -44.173 -28.649 1.00 27.50 1036 ALA A C 1
ATOM 8136 O O . ALA A 1 1036 ? 13.105 -45.317 -29.073 1.00 27.50 1036 ALA A O 1
ATOM 8137 N N . HIS A 1 1037 ? 12.294 -43.212 -28.715 1.00 29.97 1037 HIS A N 1
ATOM 8138 C CA . HIS A 1 1037 ? 10.918 -43.276 -29.285 1.00 29.97 1037 HIS A CA 1
ATOM 8139 C C . HIS A 1 1037 ? 9.960 -44.292 -28.600 1.00 29.97 1037 HIS A C 1
ATOM 8141 O O . HIS A 1 1037 ? 10.324 -45.436 -28.382 1.00 29.97 1037 HIS A O 1
ATOM 8147 N N . GLU A 1 1038 ? 8.751 -43.948 -28.132 1.00 26.50 1038 GLU A N 1
ATOM 8148 C CA . GLU A 1 1038 ? 7.567 -43.392 -28.832 1.00 26.50 1038 GLU A CA 1
ATOM 8149 C C . GLU A 1 1038 ? 6.591 -42.642 -27.863 1.00 26.50 1038 GLU A C 1
ATOM 8151 O O . GLU A 1 1038 ? 6.891 -42.561 -26.669 1.00 26.50 1038 GLU A O 1
ATOM 8156 N N . PRO A 1 1039 ? 5.464 -42.042 -28.333 1.00 33.56 1039 PRO A N 1
ATOM 8157 C CA . PRO A 1 1039 ? 4.601 -41.149 -27.537 1.00 33.56 1039 PRO A CA 1
ATOM 8158 C C . PRO A 1 1039 ? 3.230 -41.800 -27.141 1.00 33.56 1039 PRO A C 1
ATOM 8160 O O . PRO A 1 1039 ? 3.189 -43.015 -26.961 1.00 33.56 1039 PRO A O 1
ATOM 8163 N N . PRO A 1 1040 ? 2.142 -41.064 -26.807 1.00 48.38 1040 PRO A N 1
ATOM 8164 C CA . PRO A 1 1040 ? 1.570 -41.070 -25.456 1.00 48.38 1040 PRO A CA 1
ATOM 8165 C C . PRO A 1 1040 ? 0.219 -41.805 -25.303 1.00 48.38 1040 PRO A C 1
ATOM 8167 O O . PRO A 1 1040 ? -0.624 -41.701 -26.187 1.00 48.38 1040 PRO A O 1
ATOM 8170 N N . ASP A 1 1041 ? -0.038 -42.431 -24.138 1.00 29.14 1041 ASP A N 1
ATOM 8171 C CA . ASP A 1 1041 ? -1.316 -42.314 -23.390 1.00 29.14 1041 ASP A CA 1
ATOM 8172 C C . ASP A 1 1041 ? -1.383 -43.157 -22.085 1.00 29.14 1041 ASP A C 1
ATOM 8174 O O . ASP A 1 1041 ? -0.635 -44.114 -21.906 1.00 29.14 1041 ASP A O 1
ATOM 8178 N N . ARG A 1 1042 ? -2.363 -42.830 -21.218 1.00 27.48 1042 ARG A N 1
ATOM 8179 C CA . ARG A 1 1042 ? -2.881 -43.592 -20.040 1.00 27.48 1042 ARG A CA 1
ATOM 8180 C C . ARG A 1 1042 ? -2.002 -43.777 -18.782 1.00 27.48 1042 ARG A C 1
ATOM 8182 O O . ARG A 1 1042 ? -1.319 -44.774 -18.591 1.00 27.48 1042 ARG A O 1
ATOM 8189 N N . LEU A 1 1043 ? -2.188 -42.831 -17.857 1.00 27.89 1043 LEU A N 1
ATOM 8190 C CA . LEU A 1 1043 ? -2.846 -42.982 -16.536 1.00 27.89 1043 LEU A CA 1
ATOM 8191 C C . LEU A 1 1043 ? -2.916 -44.374 -15.840 1.00 27.89 1043 LEU A C 1
ATOM 8193 O O . LEU A 1 1043 ? -3.253 -45.381 -16.450 1.00 27.89 1043 LEU A O 1
ATOM 8197 N N . ASP A 1 1044 ? -2.792 -44.341 -14.503 1.00 28.78 1044 ASP A N 1
ATOM 8198 C CA . ASP A 1 1044 ? -3.213 -45.359 -13.516 1.00 28.78 1044 ASP A CA 1
ATOM 8199 C C . ASP A 1 1044 ? -2.603 -46.773 -13.602 1.00 28.78 1044 ASP A C 1
ATOM 8201 O O . ASP A 1 1044 ? -3.236 -47.724 -14.050 1.00 28.78 1044 ASP A O 1
ATOM 8205 N N . HIS A 1 1045 ? -1.418 -46.942 -12.995 1.00 25.53 1045 HIS A N 1
ATOM 8206 C CA . HIS A 1 1045 ? -1.231 -47.819 -11.817 1.00 25.53 1045 HIS A CA 1
ATOM 8207 C C . HIS A 1 1045 ? 0.248 -47.883 -11.379 1.00 25.53 1045 HIS A C 1
ATOM 8209 O O . HIS A 1 1045 ? 1.014 -48.618 -11.990 1.00 25.53 1045 HIS A O 1
ATOM 8215 N N . LEU A 1 1046 ? 0.635 -47.214 -10.272 1.00 27.28 1046 LEU A N 1
ATOM 8216 C CA . LEU A 1 1046 ? 1.674 -47.718 -9.332 1.00 27.28 1046 LEU A CA 1
ATOM 8217 C C . LEU A 1 1046 ? 1.852 -46.943 -8.001 1.00 27.28 1046 LEU A C 1
ATOM 8219 O O . LEU A 1 1046 ? 2.873 -47.079 -7.327 1.00 27.28 1046 LEU A O 1
ATOM 8223 N N . LEU A 1 1047 ? 0.842 -46.202 -7.527 1.00 31.17 1047 LEU A N 1
ATOM 8224 C CA . LEU A 1 1047 ? 0.803 -45.858 -6.099 1.00 31.17 1047 LEU A CA 1
ATOM 8225 C C . LEU A 1 1047 ? 0.627 -47.133 -5.249 1.00 31.17 1047 LEU A C 1
ATOM 8227 O O . LEU A 1 1047 ? -0.176 -48.001 -5.591 1.00 31.17 1047 LEU A O 1
ATOM 8231 N N . ARG A 1 1048 ? 1.285 -47.147 -4.075 1.00 26.72 1048 ARG A N 1
ATOM 8232 C CA . ARG A 1 1048 ? 1.243 -48.146 -2.975 1.00 26.72 1048 ARG A CA 1
ATOM 8233 C C . ARG A 1 1048 ? 2.212 -49.341 -3.072 1.00 26.72 1048 ARG A C 1
ATOM 8235 O O . ARG A 1 1048 ? 1.864 -50.403 -3.581 1.00 26.72 1048 ARG A O 1
ATOM 8242 N N . ARG A 1 1049 ? 3.294 -49.259 -2.289 1.00 25.52 1049 ARG A N 1
ATOM 8243 C CA . ARG A 1 1049 ? 3.594 -50.227 -1.206 1.00 25.52 1049 ARG A CA 1
ATOM 8244 C C . ARG A 1 1049 ? 4.230 -49.491 -0.020 1.00 25.52 1049 ARG A C 1
ATOM 8246 O O . ARG A 1 1049 ? 4.750 -48.396 -0.189 1.00 25.52 1049 ARG A O 1
ATOM 8253 N N . VAL A 1 1050 ? 4.086 -50.048 1.185 1.00 26.22 1050 VAL A N 1
ATOM 8254 C CA . VAL A 1 1050 ? 4.365 -49.369 2.467 1.00 26.22 1050 VAL A CA 1
ATOM 8255 C C . VAL A 1 1050 ? 5.036 -50.331 3.445 1.00 26.22 1050 VAL A C 1
ATOM 8257 O O . VAL A 1 1050 ? 4.498 -51.419 3.657 1.00 26.22 1050 VAL A O 1
ATOM 8260 N N . ARG A 1 1051 ? 6.151 -49.887 4.047 1.00 24.30 1051 ARG A N 1
ATOM 8261 C CA . ARG A 1 1051 ? 6.751 -50.206 5.373 1.00 24.30 1051 ARG A CA 1
ATOM 8262 C C . ARG A 1 1051 ? 8.211 -49.713 5.338 1.00 24.30 1051 ARG A C 1
ATOM 8264 O O . ARG A 1 1051 ? 8.826 -49.822 4.287 1.00 24.30 1051 ARG A O 1
ATOM 8271 N N . VAL A 1 1052 ? 8.795 -49.038 6.334 1.00 30.22 1052 VAL A N 1
ATOM 8272 C CA . VAL A 1 1052 ? 8.671 -49.082 7.810 1.00 30.22 1052 VAL A CA 1
ATOM 8273 C C . VAL A 1 1052 ? 9.162 -50.399 8.406 1.00 30.22 1052 VAL A C 1
ATOM 8275 O O . VAL A 1 1052 ? 8.387 -51.342 8.520 1.00 30.22 1052 VAL A O 1
ATOM 8278 N N . ASP A 1 1053 ? 10.414 -50.391 8.859 1.00 25.14 1053 ASP A N 1
ATOM 8279 C CA . ASP A 1 1053 ? 10.927 -51.258 9.924 1.00 25.14 1053 ASP A CA 1
ATOM 8280 C C . ASP A 1 1053 ? 11.958 -50.482 10.773 1.00 25.14 1053 ASP A C 1
ATOM 8282 O O . ASP A 1 1053 ? 12.419 -49.413 10.366 1.00 25.14 1053 ASP A O 1
ATOM 8286 N N . GLN A 1 1054 ? 12.250 -50.966 11.983 1.00 29.20 1054 GLN A N 1
ATOM 8287 C CA . GLN A 1 1054 ? 13.046 -50.267 13.012 1.00 29.20 1054 GLN A CA 1
ATOM 8288 C C . GLN A 1 1054 ? 14.450 -50.879 13.182 1.00 29.20 1054 GLN A C 1
ATOM 8290 O O . GLN A 1 1054 ? 14.620 -52.073 12.947 1.00 29.20 1054 GLN A O 1
ATOM 8295 N N . GLY A 1 1055 ? 15.438 -50.113 13.680 1.00 25.22 1055 GLY A N 1
ATOM 8296 C CA . GLY A 1 1055 ? 16.719 -50.708 14.101 1.00 25.22 1055 GLY A CA 1
ATOM 8297 C C . GLY A 1 1055 ? 17.897 -49.767 14.393 1.00 25.22 1055 GLY A C 1
ATOM 8298 O O . GLY A 1 1055 ? 18.820 -49.672 13.594 1.00 25.22 1055 GLY A O 1
ATOM 8299 N N . GLU A 1 1056 ? 17.931 -49.177 15.588 1.00 26.67 1056 GLU A N 1
ATOM 8300 C CA . GLU A 1 1056 ? 19.186 -49.057 16.364 1.00 26.67 1056 GLU A CA 1
ATOM 8301 C C . GLU A 1 1056 ? 19.415 -50.384 17.149 1.00 26.67 1056 GLU A C 1
ATOM 8303 O O . GLU A 1 1056 ? 18.451 -51.155 17.229 1.00 26.67 1056 GLU A O 1
ATOM 8308 N N . PRO A 1 1057 ? 20.584 -50.693 17.783 1.00 42.59 1057 PRO A N 1
ATOM 8309 C CA . PRO A 1 1057 ? 21.707 -49.803 18.149 1.00 42.59 1057 PRO A CA 1
ATOM 8310 C C . PRO A 1 1057 ? 23.148 -50.387 17.976 1.00 42.59 1057 PRO A C 1
ATOM 8312 O O . PRO A 1 1057 ? 23.342 -51.534 17.586 1.00 42.59 1057 PRO A O 1
ATOM 8315 N N . GLN A 1 1058 ? 24.140 -49.608 18.446 1.00 26.73 1058 GLN A N 1
ATOM 8316 C CA . GLN A 1 1058 ? 25.359 -49.996 19.210 1.00 26.73 1058 GLN A CA 1
ATOM 8317 C C . GLN A 1 1058 ? 26.747 -49.605 18.655 1.00 26.73 1058 GLN A C 1
ATOM 8319 O O . GLN A 1 1058 ? 27.094 -49.793 17.495 1.00 26.73 1058 GLN A O 1
ATOM 8324 N N . LEU A 1 1059 ? 27.564 -49.106 19.592 1.00 30.19 1059 LEU A N 1
ATOM 8325 C CA . LEU A 1 1059 ? 28.998 -48.802 19.503 1.00 30.19 1059 LEU A CA 1
ATOM 8326 C C . LEU A 1 1059 ? 29.862 -50.041 19.811 1.00 30.19 1059 LEU A C 1
ATOM 8328 O O . LEU A 1 1059 ? 29.433 -50.913 20.568 1.00 30.19 1059 LEU A O 1
ATOM 8332 N N . PRO A 1 1060 ? 31.158 -50.004 19.458 1.00 33.59 1060 PRO A N 1
ATOM 8333 C CA . PRO A 1 1060 ? 32.221 -50.499 20.334 1.00 33.59 1060 PRO A CA 1
ATOM 8334 C C . PRO A 1 1060 ? 33.050 -49.353 20.959 1.00 33.59 1060 PRO A C 1
ATOM 8336 O O . PRO A 1 1060 ? 33.069 -48.222 20.483 1.00 33.59 1060 PRO A O 1
ATOM 8339 N N . VAL A 1 1061 ? 33.726 -49.641 22.078 1.00 28.12 1061 VAL A N 1
ATOM 8340 C CA . VAL A 1 1061 ? 34.334 -48.660 23.009 1.00 28.12 1061 VAL A CA 1
ATOM 8341 C C . VAL A 1 1061 ? 35.695 -49.168 23.514 1.00 28.12 1061 VAL A C 1
ATOM 8343 O O . VAL A 1 1061 ? 35.787 -50.372 23.734 1.00 28.12 1061 VAL A O 1
ATOM 8346 N N . ARG A 1 1062 ? 36.658 -48.256 23.820 1.00 28.36 1062 ARG A N 1
ATOM 8347 C CA . ARG A 1 1062 ? 37.951 -48.376 24.591 1.00 28.36 1062 ARG A CA 1
ATOM 8348 C C . ARG A 1 1062 ? 39.212 -47.974 23.785 1.00 28.36 1062 ARG A C 1
ATOM 8350 O O . ARG A 1 1062 ? 39.271 -48.286 22.610 1.00 28.36 1062 ARG A O 1
ATOM 8357 N N . ARG A 1 1063 ? 40.275 -47.364 24.363 1.00 26.59 1063 ARG A N 1
ATOM 8358 C CA . ARG A 1 1063 ? 40.491 -46.661 25.671 1.00 26.59 1063 ARG A CA 1
ATOM 8359 C C . ARG A 1 1063 ? 41.901 -45.994 25.733 1.00 26.59 1063 ARG A C 1
ATOM 8361 O O . ARG A 1 1063 ? 42.754 -46.332 24.932 1.00 26.59 1063 ARG A O 1
ATOM 8368 N N . TYR A 1 1064 ? 42.146 -45.241 26.823 1.00 24.23 1064 TYR A N 1
ATOM 8369 C CA . TYR A 1 1064 ? 43.425 -44.687 27.355 1.00 24.23 1064 TYR A CA 1
ATOM 8370 C C . TYR A 1 1064 ? 44.044 -43.481 26.587 1.00 24.23 1064 TYR A C 1
ATOM 8372 O O . TYR A 1 1064 ? 44.053 -43.530 25.370 1.00 24.23 1064 TYR A O 1
ATOM 8380 N N . ARG A 1 1065 ? 44.573 -42.358 27.146 1.00 26.20 1065 ARG A N 1
ATOM 8381 C CA . ARG A 1 1065 ? 44.728 -41.720 28.504 1.00 26.20 1065 ARG A CA 1
ATOM 8382 C C . ARG A 1 1065 ? 46.195 -41.518 28.969 1.00 26.20 1065 ARG A C 1
ATOM 8384 O O . ARG A 1 1065 ? 46.791 -42.491 29.420 1.00 26.20 1065 ARG A O 1
ATOM 8391 N N . GLY A 1 1066 ? 46.665 -40.261 29.091 1.00 26.16 1066 GLY A N 1
ATOM 8392 C CA . GLY A 1 1066 ? 47.707 -39.845 30.070 1.00 26.16 1066 GLY A CA 1
ATOM 8393 C C . GLY A 1 1066 ? 48.753 -38.792 29.620 1.00 26.16 1066 GLY A C 1
ATOM 8394 O O . GLY A 1 1066 ? 49.227 -38.876 28.498 1.00 26.16 1066 GLY A O 1
ATOM 8395 N N . GLY A 1 1067 ? 49.152 -37.874 30.528 1.00 25.42 1067 GLY A N 1
ATOM 8396 C CA . GLY A 1 1067 ? 50.207 -36.831 30.351 1.00 25.42 1067 GLY A CA 1
ATOM 8397 C C . GLY A 1 1067 ? 49.658 -35.472 29.861 1.00 25.42 1067 GLY A C 1
ATOM 8398 O O . GLY A 1 1067 ? 48.912 -35.488 28.892 1.00 25.42 1067 GLY A O 1
ATOM 8399 N N . TYR A 1 1068 ? 49.841 -34.276 30.459 1.00 27.95 1068 TYR A N 1
ATOM 8400 C CA . TYR A 1 1068 ? 50.891 -33.656 31.315 1.00 27.95 1068 TYR A CA 1
ATOM 8401 C C . TYR A 1 1068 ? 52.275 -33.551 30.627 1.00 27.95 1068 TYR A C 1
ATOM 8403 O O . TYR A 1 1068 ? 52.694 -34.523 30.010 1.00 27.95 1068 TYR A O 1
ATOM 8411 N N . ASP A 1 1069 ? 53.031 -32.437 30.686 1.00 28.97 1069 ASP A N 1
ATOM 8412 C CA . ASP A 1 1069 ? 53.018 -31.295 31.636 1.00 28.97 1069 ASP A CA 1
ATOM 8413 C C . ASP A 1 1069 ? 53.645 -29.981 31.051 1.00 28.97 1069 ASP A C 1
ATOM 8415 O O . ASP A 1 1069 ? 54.416 -30.062 30.100 1.00 28.97 1069 ASP A O 1
ATOM 8419 N N . ARG A 1 1070 ? 53.415 -28.819 31.705 1.00 29.14 1070 ARG A N 1
ATOM 8420 C CA . ARG A 1 1070 ? 54.166 -27.514 31.653 1.00 29.14 1070 ARG A CA 1
ATOM 8421 C C . ARG A 1 1070 ? 54.230 -26.607 30.392 1.00 29.14 1070 ARG A C 1
ATOM 8423 O O . ARG A 1 1070 ? 54.414 -27.037 29.265 1.00 29.14 1070 ARG A O 1
ATOM 8430 N N . GLY A 1 1071 ? 54.246 -25.292 30.674 1.00 25.91 1071 GLY A N 1
ATOM 8431 C CA . GLY A 1 1071 ? 54.973 -24.218 29.950 1.00 25.91 1071 GLY A CA 1
ATOM 8432 C C . GLY A 1 1071 ? 55.901 -23.477 30.948 1.00 25.91 1071 GLY A C 1
ATOM 8433 O O . GLY A 1 1071 ? 56.209 -24.095 31.973 1.00 25.91 1071 GLY A O 1
ATOM 8434 N N . PRO A 1 1072 ? 56.282 -22.182 30.790 1.00 56.88 1072 PRO A N 1
ATOM 8435 C CA . PRO A 1 1072 ? 56.046 -21.222 29.693 1.00 56.88 1072 PRO A CA 1
ATOM 8436 C C . PRO A 1 1072 ? 57.349 -20.474 29.237 1.00 56.88 1072 PRO A C 1
ATOM 8438 O O . PRO A 1 1072 ? 58.445 -20.911 29.565 1.00 56.88 1072 PRO A O 1
ATOM 8441 N N . ALA A 1 1073 ? 57.191 -19.298 28.592 1.00 27.36 1073 ALA A N 1
ATOM 8442 C CA . ALA A 1 1073 ? 58.098 -18.119 28.555 1.00 27.36 1073 ALA A CA 1
ATOM 8443 C C . ALA A 1 1073 ? 58.989 -17.805 27.310 1.00 27.36 1073 ALA A C 1
ATOM 8445 O O . ALA A 1 1073 ? 59.936 -18.508 26.995 1.00 27.36 1073 ALA A O 1
ATOM 8446 N N . GLU A 1 1074 ? 58.724 -16.605 26.758 1.00 28.45 1074 GLU A N 1
ATOM 8447 C CA . GLU A 1 1074 ? 59.658 -15.492 26.446 1.00 28.45 1074 GLU A CA 1
ATOM 8448 C C . GLU A 1 1074 ? 60.663 -15.431 25.260 1.00 28.45 1074 GLU A C 1
ATOM 8450 O O . GLU A 1 1074 ? 61.305 -16.394 24.870 1.00 28.45 1074 GLU A O 1
ATOM 8455 N N . HIS A 1 1075 ? 60.871 -14.161 24.837 1.00 26.80 1075 HIS A N 1
ATOM 8456 C CA . HIS A 1 1075 ? 61.950 -13.565 24.015 1.00 26.80 1075 HIS A CA 1
ATOM 8457 C C . HIS A 1 1075 ? 62.097 -14.011 22.539 1.00 26.80 1075 HIS A C 1
ATOM 8459 O O . HIS A 1 1075 ? 61.782 -15.133 22.181 1.00 26.80 1075 HIS A O 1
ATOM 8465 N N . ARG A 1 1076 ? 62.690 -13.237 21.608 1.00 27.48 1076 ARG A N 1
ATOM 8466 C CA . ARG A 1 1076 ? 62.750 -11.785 21.253 1.00 27.48 1076 ARG A CA 1
ATOM 8467 C C . ARG A 1 1076 ? 63.938 -11.612 20.283 1.00 27.48 1076 ARG A C 1
ATOM 8469 O O . ARG A 1 1076 ? 65.067 -11.798 20.715 1.00 27.48 1076 ARG A O 1
ATOM 8476 N N . LEU A 1 1077 ? 63.695 -11.169 19.047 1.00 26.58 1077 LEU A N 1
ATOM 8477 C CA . LEU A 1 1077 ? 64.635 -10.482 18.130 1.00 26.58 1077 LEU A CA 1
ATOM 8478 C C . LEU A 1 1077 ? 63.771 -9.965 16.956 1.00 26.58 1077 LEU A C 1
ATOM 8480 O O . LEU A 1 1077 ? 63.071 -10.765 16.351 1.00 26.58 1077 LEU A O 1
ATOM 8484 N N . HIS A 1 1078 ? 63.499 -8.668 16.769 1.00 28.09 1078 HIS A N 1
ATOM 8485 C CA . HIS A 1 1078 ? 64.360 -7.533 16.385 1.00 28.09 1078 HIS A CA 1
ATOM 8486 C C . HIS A 1 1078 ? 65.059 -7.665 15.026 1.00 28.09 1078 HIS A C 1
ATOM 8488 O O . HIS A 1 1078 ? 66.041 -8.388 14.929 1.00 28.09 1078 HIS A O 1
ATOM 8494 N N . ASP A 1 1079 ? 64.671 -6.790 14.087 1.00 26.83 1079 ASP A N 1
ATOM 8495 C CA . ASP A 1 1079 ? 65.638 -5.908 13.418 1.00 26.83 1079 ASP A CA 1
ATOM 8496 C C . ASP A 1 1079 ? 65.027 -4.523 13.061 1.00 26.83 1079 ASP A C 1
ATOM 8498 O O . ASP A 1 1079 ? 63.942 -4.201 13.563 1.00 26.83 1079 ASP A O 1
ATOM 8502 N N . ARG A 1 1080 ? 65.757 -3.655 12.334 1.00 28.72 1080 ARG A N 1
ATOM 8503 C CA . ARG A 1 1080 ? 65.502 -2.195 12.143 1.00 28.72 1080 ARG A CA 1
ATOM 8504 C C . ARG A 1 1080 ? 65.913 -1.729 10.719 1.00 28.72 1080 ARG A C 1
ATOM 8506 O O . ARG A 1 1080 ? 66.521 -2.513 10.008 1.00 28.72 1080 ARG A O 1
ATOM 8513 N N . LEU A 1 1081 ? 65.695 -0.508 10.196 1.00 27.69 1081 LEU A N 1
ATOM 8514 C CA . LEU A 1 1081 ? 65.133 0.804 10.632 1.00 27.69 1081 LEU A CA 1
ATOM 8515 C C . LEU A 1 1081 ? 64.121 1.274 9.509 1.00 27.69 1081 LEU A C 1
ATOM 8517 O O . LEU A 1 1081 ? 63.552 0.387 8.888 1.00 27.69 1081 LEU A O 1
ATOM 8521 N N . ALA A 1 1082 ? 63.754 2.526 9.155 1.00 26.03 1082 ALA A N 1
ATOM 8522 C CA . ALA A 1 1082 ? 64.176 3.895 9.496 1.00 26.03 1082 ALA A CA 1
ATOM 8523 C C . ALA A 1 1082 ? 63.050 4.966 9.310 1.00 26.03 1082 ALA A C 1
ATOM 8525 O O . ALA A 1 1082 ? 62.080 4.735 8.606 1.00 26.03 1082 ALA A O 1
ATOM 8526 N N . GLU A 1 1083 ? 63.227 6.120 9.975 1.00 28.53 1083 GLU A N 1
ATOM 8527 C CA . GLU A 1 1083 ? 63.072 7.548 9.558 1.00 28.53 1083 GLU A CA 1
ATOM 8528 C C . GLU A 1 1083 ? 62.140 8.002 8.386 1.00 28.53 1083 GLU A C 1
ATOM 8530 O O . GLU A 1 1083 ? 62.072 7.344 7.361 1.00 28.53 1083 GLU A O 1
ATOM 8535 N N . ARG A 1 1084 ? 61.480 9.189 8.392 1.00 28.27 1084 ARG A N 1
ATOM 8536 C CA . ARG A 1 1084 ? 61.359 10.292 9.394 1.00 28.27 1084 ARG A CA 1
ATOM 8537 C C . ARG A 1 1084 ? 60.150 11.240 9.129 1.00 28.27 1084 ARG A C 1
ATOM 8539 O O . ARG A 1 1084 ? 60.023 11.792 8.049 1.00 28.27 1084 ARG A O 1
ATOM 8546 N N . VAL A 1 1085 ? 59.366 11.503 10.186 1.00 27.97 1085 VAL A N 1
ATOM 8547 C CA . VAL A 1 1085 ? 58.917 12.822 10.730 1.00 27.97 1085 VAL A CA 1
ATOM 8548 C C . VAL A 1 1085 ? 58.473 13.978 9.797 1.00 27.97 1085 VAL A C 1
ATOM 8550 O O . VAL A 1 1085 ? 59.311 14.580 9.140 1.00 27.97 1085 VAL A O 1
ATOM 8553 N N . LEU A 1 1086 ? 57.212 14.432 9.958 1.00 27.47 1086 LEU A N 1
ATOM 8554 C CA . LEU A 1 1086 ? 56.749 15.807 10.323 1.00 27.47 1086 LEU A CA 1
ATOM 8555 C C . LEU A 1 1086 ? 55.191 15.784 10.404 1.00 27.47 1086 LEU A C 1
ATOM 8557 O O . LEU A 1 1086 ? 54.541 15.542 9.400 1.00 27.47 1086 LEU A O 1
ATOM 8561 N N . ALA A 1 1087 ? 54.511 15.789 11.560 1.00 27.09 1087 ALA A N 1
ATOM 8562 C CA . ALA A 1 1087 ? 54.365 16.812 12.615 1.00 27.09 1087 ALA A CA 1
ATOM 8563 C C . ALA A 1 1087 ? 53.171 17.788 12.419 1.00 27.09 1087 ALA A C 1
ATOM 8565 O O . ALA A 1 1087 ? 53.292 18.823 11.775 1.00 27.09 1087 ALA A O 1
ATOM 8566 N N . GLY A 1 1088 ? 52.049 17.500 13.095 1.00 27.17 1088 GLY A N 1
ATOM 8567 C CA . GLY A 1 1088 ? 50.900 18.397 13.304 1.00 27.17 1088 GLY A CA 1
ATOM 8568 C C . GLY A 1 1088 ? 50.190 18.041 14.621 1.00 27.17 1088 GLY A C 1
ATOM 8569 O O . GLY A 1 1088 ? 50.077 16.861 14.945 1.00 27.17 1088 GLY A O 1
ATOM 8570 N N . ARG A 1 1089 ? 49.791 19.030 15.437 1.00 28.06 1089 ARG A N 1
ATOM 8571 C CA . ARG A 1 1089 ? 49.260 18.822 16.807 1.00 28.06 1089 ARG A CA 1
ATOM 8572 C C . ARG A 1 1089 ? 47.762 19.128 16.906 1.00 28.06 1089 ARG A C 1
ATOM 8574 O O . ARG A 1 1089 ? 47.307 20.095 16.311 1.00 28.06 1089 ARG A O 1
ATOM 8581 N N . GLY A 1 1090 ? 47.056 18.404 17.779 1.00 26.22 1090 GLY A N 1
ATOM 8582 C CA . GLY A 1 1090 ? 45.678 18.718 18.175 1.00 26.22 1090 GLY A CA 1
ATOM 8583 C C . GLY A 1 1090 ? 45.145 17.814 19.293 1.00 26.22 1090 GLY A C 1
ATOM 8584 O O . GLY A 1 1090 ? 44.399 16.884 19.020 1.00 26.22 1090 GLY A O 1
ATOM 8585 N N . GLN A 1 1091 ? 45.528 18.067 20.550 1.00 29.91 1091 GLN A N 1
ATOM 8586 C CA . GLN A 1 1091 ? 44.843 17.480 21.713 1.00 29.91 1091 GLN A CA 1
ATOM 8587 C C . GLN A 1 1091 ? 43.647 18.348 22.114 1.00 29.91 1091 GLN A C 1
ATOM 8589 O O . GLN A 1 1091 ? 43.815 19.562 22.220 1.00 29.91 1091 GLN A O 1
ATOM 8594 N N . GLN A 1 1092 ? 42.541 17.723 22.526 1.00 29.50 1092 GLN A N 1
ATOM 8595 C CA . GLN A 1 1092 ? 41.939 18.040 23.827 1.00 29.50 1092 GLN A CA 1
ATOM 8596 C C . GLN A 1 1092 ? 41.016 16.922 24.332 1.00 29.50 1092 GLN A C 1
ATOM 8598 O O . GLN A 1 1092 ? 40.297 16.292 23.563 1.00 29.50 1092 GLN A O 1
ATOM 8603 N N . ASP A 1 1093 ? 41.057 16.683 25.642 1.00 31.48 1093 ASP A N 1
ATOM 8604 C CA . ASP A 1 1093 ? 40.076 15.882 26.374 1.00 31.48 1093 ASP A CA 1
ATOM 8605 C C . ASP A 1 1093 ? 38.704 16.583 26.424 1.00 31.48 1093 ASP A C 1
ATOM 8607 O O . ASP A 1 1093 ? 38.639 17.810 26.395 1.00 31.48 1093 ASP A O 1
ATOM 8611 N N . VAL A 1 1094 ? 37.625 15.830 26.676 1.00 29.27 1094 VAL A N 1
ATOM 8612 C CA . VAL A 1 1094 ? 36.926 15.852 27.983 1.00 29.27 1094 VAL A CA 1
ATOM 8613 C C . VAL A 1 1094 ? 35.717 14.900 27.990 1.00 29.27 1094 VAL A C 1
ATOM 8615 O O . VAL A 1 1094 ? 34.880 14.909 27.099 1.00 29.27 1094 VAL A O 1
ATOM 8618 N N . ARG A 1 1095 ? 35.663 14.100 29.065 1.00 28.97 1095 ARG A N 1
ATOM 8619 C CA . ARG A 1 1095 ? 34.513 13.490 29.776 1.00 28.97 1095 ARG A CA 1
ATOM 8620 C C . ARG A 1 1095 ? 33.112 13.891 29.251 1.00 28.97 1095 ARG A C 1
ATOM 8622 O O . ARG A 1 1095 ? 32.827 15.073 29.098 1.00 28.97 1095 ARG A O 1
ATOM 8629 N N . ARG A 1 1096 ? 32.144 12.971 29.228 1.00 28.67 1096 ARG A N 1
ATOM 8630 C CA . ARG A 1 1096 ? 31.717 12.238 30.436 1.00 28.67 1096 ARG A CA 1
ATOM 8631 C C . ARG A 1 1096 ? 30.866 11.009 30.142 1.00 28.67 1096 ARG A C 1
ATOM 8633 O O . ARG A 1 1096 ? 30.100 11.073 29.163 1.00 28.67 1096 ARG A O 1
#